Protein AF-0000000084497780 (afdb_homodimer)

Solvent-accessible surface area (backbone atoms only — not comparable to full-atom values): 37686 Å² total; per-residue (Å²): 129,87,62,39,48,78,69,26,40,43,52,19,58,74,70,51,101,45,47,45,56,34,31,49,42,31,31,35,25,30,80,85,65,51,59,25,47,37,22,24,19,44,83,40,24,27,44,64,31,26,61,44,62,62,37,46,48,34,33,47,51,28,41,64,36,34,29,65,44,30,64,34,43,41,41,66,40,37,30,53,21,47,47,54,47,53,72,68,44,61,89,70,36,51,20,29,45,50,26,41,35,44,29,51,12,39,35,50,48,52,50,27,46,52,63,57,32,96,32,70,26,37,32,24,27,54,52,34,72,40,44,54,43,40,52,13,29,42,49,23,45,54,56,87,53,35,67,86,45,56,89,55,32,48,77,57,56,45,73,38,59,61,76,37,68,77,50,52,53,56,62,74,73,40,88,42,46,25,30,39,47,39,53,56,42,27,59,71,53,48,40,47,71,57,51,54,66,46,53,43,48,50,52,51,52,26,61,75,65,68,24,48,37,32,32,46,28,35,70,31,19,83,21,35,37,30,33,62,43,42,47,56,81,43,77,54,77,66,49,27,38,26,35,12,47,32,50,6,59,56,35,65,20,16,29,26,34,13,24,53,87,35,38,60,57,40,41,64,60,47,56,69,50,67,61,14,52,19,25,33,28,18,28,10,21,35,43,40,59,70,64,66,38,71,68,56,19,47,46,25,29,50,49,23,53,52,37,52,52,51,35,44,73,63,39,72,88,37,84,54,50,72,43,79,46,62,44,16,39,35,33,23,40,35,38,76,46,68,31,60,70,43,52,53,46,31,48,74,74,24,33,39,62,42,65,22,90,63,23,25,40,28,34,27,36,15,66,63,47,46,72,64,56,41,51,52,47,31,50,50,50,36,50,39,50,50,54,50,47,57,57,69,76,93,128,88,60,40,46,78,70,26,41,43,55,20,57,74,70,51,100,45,47,45,57,33,31,48,42,31,31,35,26,28,79,85,64,50,60,24,47,36,22,24,19,47,82,39,24,24,45,62,32,26,61,44,62,62,38,45,49,32,34,48,54,27,41,65,35,35,29,66,44,29,64,36,44,42,42,63,40,36,31,52,23,48,46,54,47,53,72,69,43,60,88,69,36,53,19,29,45,51,26,42,36,46,30,51,12,39,34,51,49,52,51,28,47,53,62,58,32,96,33,71,27,38,33,25,27,54,52,34,74,40,42,53,43,41,50,13,29,43,48,24,45,55,55,88,54,36,65,87,46,56,91,58,34,48,74,58,57,45,72,39,59,62,74,37,66,74,50,54,54,55,62,75,72,39,88,42,44,24,30,40,49,39,52,56,43,28,58,72,53,48,40,48,71,56,53,55,67,46,53,42,49,50,51,50,53,27,61,75,65,68,24,47,38,33,32,47,28,35,69,32,21,82,21,36,37,30,34,61,42,39,47,55,81,43,76,56,79,66,49,27,39,26,34,12,47,34,49,7,59,56,36,66,19,14,30,26,36,14,24,53,87,37,39,61,56,39,42,65,60,47,56,68,49,70,61,14,51,18,25,34,29,19,28,10,21,36,42,40,60,70,63,65,38,68,68,55,20,47,46,26,30,51,50,23,52,51,37,52,52,52,35,46,73,65,40,71,86,38,83,54,50,71,44,80,46,63,43,16,38,35,32,25,40,33,38,76,46,68,29,61,70,44,53,54,47,32,47,76,71,24,33,38,63,42,65,21,89,63,22,24,41,29,32,28,36,14,66,62,48,47,72,65,56,40,52,52,46,29,51,53,51,35,49,39,50,52,55,48,48,56,59,67,76,93

Radius of gyration: 25.9 Å; Cα contacts (8 Å, |Δi|>4): 1900; chains: 2; bounding box: 54×80×65 Å

Structure (mmCIF, N/CA/C/O backbone):
data_AF-0000000084497780-model_v1
#
loop_
_entity.id
_entity.type
_entity.pdbx_description
1 polymer 'Acetylornithine aminotransferase'
#
loop_
_atom_site.group_PDB
_atom_site.id
_atom_site.type_symbol
_atom_site.label_atom_id
_atom_site.label_alt_id
_atom_site.label_comp_id
_atom_site.label_asym_id
_atom_site.label_entity_id
_atom_site.label_seq_id
_atom_site.pdbx_PDB_ins_code
_atom_site.Cartn_x
_atom_site.Cartn_y
_atom_site.Cartn_z
_atom_site.occupancy
_atom_site.B_iso_or_equiv
_atom_site.auth_seq_id
_atom_site.auth_comp_id
_atom_site.auth_asym_id
_atom_site.auth_atom_id
_atom_site.pdbx_PDB_model_num
ATOM 1 N N . MET A 1 1 ? 28.312 -0.216 -13.289 1 60.41 1 MET A N 1
ATOM 2 C CA . MET A 1 1 ? 27.516 0.804 -12.617 1 60.41 1 MET A CA 1
ATOM 3 C C . MET A 1 1 ? 27.438 0.542 -11.117 1 60.41 1 MET A C 1
ATOM 5 O O . MET A 1 1 ? 27.422 -0.612 -10.688 1 60.41 1 MET A O 1
ATOM 9 N N . GLU A 1 2 ? 27.609 1.514 -10.312 1 79.06 2 GLU A N 1
ATOM 10 C CA . GLU A 1 2 ? 27.516 1.36 -8.867 1 79.06 2 GLU A CA 1
ATOM 11 C C . GLU A 1 2 ? 26.156 0.812 -8.453 1 79.06 2 GLU A C 1
ATOM 13 O O . GLU A 1 2 ? 25.125 1.21 -9 1 79.06 2 GLU A O 1
ATOM 18 N N . ASN A 1 3 ? 26.109 -0.207 -7.734 1 92 3 ASN A N 1
ATOM 19 C CA . ASN A 1 3 ? 24.891 -0.861 -7.281 1 92 3 ASN A CA 1
ATOM 20 C C . ASN A 1 3 ? 24.438 -0.324 -5.926 1 92 3 ASN A C 1
ATOM 22 O O . ASN A 1 3 ? 24.703 -0.937 -4.891 1 92 3 ASN A O 1
ATOM 26 N N . TYR A 1 4 ? 23.703 0.775 -5.996 1 96.31 4 TYR A N 1
ATOM 27 C CA . TYR A 1 4 ? 23.203 1.407 -4.777 1 96.31 4 TYR A CA 1
ATOM 28 C C . TYR A 1 4 ? 22.125 0.555 -4.121 1 96.31 4 TYR A C 1
ATOM 30 O O . TYR A 1 4 ? 21.891 0.669 -2.916 1 96.31 4 TYR A O 1
ATOM 38 N N . GLU A 1 5 ? 21.531 -0.303 -4.906 1 96.31 5 GLU A N 1
ATOM 39 C CA . GLU A 1 5 ? 20.5 -1.157 -4.324 1 96.31 5 GLU A CA 1
ATOM 40 C C . GLU A 1 5 ? 21.078 -2.096 -3.275 1 96.31 5 GLU A C 1
ATOM 42 O O . GLU A 1 5 ? 20.547 -2.215 -2.172 1 96.31 5 GLU A O 1
ATOM 47 N N . ASP A 1 6 ? 22.203 -2.748 -3.604 1 96 6 ASP A N 1
ATOM 48 C CA . ASP A 1 6 ? 22.828 -3.678 -2.672 1 96 6 ASP A CA 1
ATOM 49 C C . ASP A 1 6 ? 23.359 -2.949 -1.437 1 96 6 ASP A C 1
ATOM 51 O O . ASP A 1 6 ? 23.375 -3.514 -0.34 1 96 6 ASP A O 1
ATOM 55 N N . GLU A 1 7 ? 23.719 -1.701 -1.666 1 95.75 7 GLU A N 1
ATOM 56 C CA . GLU A 1 7 ? 24.328 -0.926 -0.583 1 95.75 7 GLU A CA 1
ATOM 57 C C . GLU A 1 7 ? 23.266 -0.42 0.386 1 95.75 7 GLU A C 1
ATOM 59 O O . GLU A 1 7 ? 23.453 -0.449 1.603 1 95.75 7 GLU A O 1
ATOM 64 N N . TYR A 1 8 ? 22.078 -0.018 -0.147 1 97.5 8 TYR A N 1
ATOM 65 C CA . TYR A 1 8 ? 21.219 0.8 0.694 1 97.5 8 TYR A CA 1
ATOM 66 C C . TYR A 1 8 ? 19.891 0.095 0.959 1 97.5 8 TYR A C 1
ATOM 68 O O . TYR A 1 8 ? 19.188 0.427 1.915 1 97.5 8 TYR A O 1
ATOM 76 N N . ILE A 1 9 ? 19.484 -0.818 0.121 1 97.44 9 ILE A N 1
ATOM 77 C CA . ILE A 1 9 ? 18.203 -1.49 0.349 1 97.44 9 ILE A CA 1
ATOM 78 C C . ILE A 1 9 ? 18.391 -2.621 1.357 1 97.44 9 ILE A C 1
ATOM 80 O O . ILE A 1 9 ? 19.344 -3.4 1.259 1 97.44 9 ILE A O 1
ATOM 84 N N . ALA A 1 10 ? 17.516 -2.676 2.348 1 96.56 10 ALA A N 1
ATOM 85 C CA . ALA A 1 10 ? 17.531 -3.764 3.322 1 96.56 10 ALA A CA 1
ATOM 86 C C . ALA A 1 10 ? 17.438 -5.121 2.631 1 96.56 10 ALA A C 1
ATOM 88 O O . ALA A 1 10 ? 16.812 -5.25 1.581 1 96.56 10 ALA A O 1
ATOM 89 N N . ASN A 1 11 ? 18.031 -6.148 3.197 1 94.81 11 ASN A N 1
ATOM 90 C CA . ASN A 1 11 ? 18.172 -7.461 2.576 1 94.81 11 ASN A CA 1
ATOM 91 C C . ASN A 1 11 ? 16.938 -8.32 2.793 1 94.81 11 ASN A C 1
ATOM 93 O O . ASN A 1 11 ? 17.031 -9.438 3.316 1 94.81 11 ASN A O 1
ATOM 97 N N . THR A 1 12 ? 15.852 -7.848 2.223 1 94.81 12 THR A N 1
ATOM 98 C CA . THR A 1 12 ? 14.586 -8.523 2.482 1 94.81 12 THR A CA 1
ATOM 99 C C . THR A 1 12 ? 14.164 -9.352 1.278 1 94.81 12 THR A C 1
ATOM 101 O O . THR A 1 12 ? 13.219 -10.148 1.367 1 94.81 12 THR A O 1
ATOM 104 N N . TYR A 1 13 ? 14.875 -9.273 0.144 1 93.94 13 TYR A N 1
ATOM 105 C CA . TYR A 1 13 ? 14.547 -10 -1.079 1 93.94 13 TYR A CA 1
ATOM 106 C C . TYR A 1 13 ? 15.695 -10.914 -1.492 1 93.94 13 TYR A C 1
ATOM 108 O O . TYR A 1 13 ? 16.859 -10.547 -1.364 1 93.94 13 TYR A O 1
ATOM 116 N N . GLN A 1 14 ? 15.312 -12.078 -1.993 1 91.31 14 GLN A N 1
ATOM 117 C CA . GLN A 1 14 ? 16.297 -12.852 -2.729 1 91.31 14 GLN A CA 1
ATOM 118 C C . GLN A 1 14 ? 16.562 -12.242 -4.102 1 91.31 14 GLN A C 1
ATOM 120 O O . GLN A 1 14 ? 15.703 -12.266 -4.977 1 91.31 14 GLN A O 1
ATOM 125 N N . ARG A 1 15 ? 17.75 -11.82 -4.305 1 94.12 15 ARG A N 1
ATOM 126 C CA . ARG A 1 15 ? 18.094 -11.125 -5.539 1 94.12 15 ARG A CA 1
ATOM 127 C C . ARG A 1 15 ? 18.5 -12.109 -6.633 1 94.12 15 ARG A C 1
ATOM 129 O O . ARG A 1 15 ? 19.219 -13.07 -6.375 1 94.12 15 ARG A O 1
ATOM 136 N N . LEU A 1 16 ? 17.875 -11.883 -7.75 1 94.94 16 LEU A N 1
ATOM 137 C CA . LEU A 1 16 ? 18.312 -12.586 -8.953 1 94.94 16 LEU A CA 1
ATOM 138 C C . LEU A 1 16 ? 19.438 -11.82 -9.656 1 94.94 16 LEU A C 1
ATOM 140 O O . LEU A 1 16 ? 19.484 -10.594 -9.602 1 94.94 16 LEU A O 1
ATOM 144 N N . PRO A 1 17 ? 20.359 -12.508 -10.234 1 94.81 17 PRO A N 1
ATOM 145 C CA . PRO A 1 17 ? 21.469 -11.828 -10.914 1 94.81 17 PRO A CA 1
ATOM 146 C C . PRO A 1 17 ? 21.078 -11.297 -12.289 1 94.81 17 PRO A C 1
ATOM 148 O O . PRO A 1 17 ? 21.75 -11.594 -13.281 1 94.81 17 PRO A O 1
ATOM 151 N N . VAL A 1 18 ? 20.016 -10.547 -12.375 1 96.69 18 VAL A N 1
ATOM 152 C CA . VAL A 1 18 ? 19.5 -9.969 -13.625 1 96.69 18 VAL A CA 1
ATOM 153 C C . VAL A 1 18 ? 19.281 -8.469 -13.445 1 96.69 18 VAL A C 1
ATOM 155 O O . VAL A 1 18 ? 18.578 -8.047 -12.523 1 96.69 18 VAL A O 1
ATOM 158 N N . HIS A 1 19 ? 19.875 -7.664 -14.211 1 97.38 19 HIS A N 1
ATOM 159 C CA . HIS A 1 19 ? 19.672 -6.223 -14.289 1 97.38 19 HIS A CA 1
ATOM 160 C C . HIS A 1 19 ? 18.812 -5.852 -15.492 1 97.38 19 HIS A C 1
ATOM 162 O O . HIS A 1 19 ? 19.328 -5.633 -16.594 1 97.38 19 HIS A O 1
ATOM 168 N N . ILE A 1 20 ? 17.547 -5.652 -15.289 1 98.25 20 ILE A N 1
ATOM 169 C CA . ILE A 1 20 ? 16.594 -5.465 -16.391 1 98.25 20 ILE A CA 1
ATOM 170 C C . ILE A 1 20 ? 16.609 -4.004 -16.828 1 98.25 20 ILE A C 1
ATOM 172 O O . ILE A 1 20 ? 16.453 -3.096 -16.016 1 98.25 20 ILE A O 1
ATOM 176 N N . LYS A 1 21 ? 16.75 -3.816 -18.078 1 97.69 21 LYS A N 1
ATOM 177 C CA . LYS A 1 21 ? 16.828 -2.48 -18.656 1 97.69 21 LYS A CA 1
ATOM 178 C C . LYS A 1 21 ? 15.492 -2.074 -19.266 1 97.69 21 LYS A C 1
ATOM 180 O O . LYS A 1 21 ? 15.062 -0.924 -19.125 1 97.69 21 LYS A O 1
ATOM 185 N N . ASN A 1 22 ? 14.891 -2.979 -19.969 1 97.94 22 ASN A N 1
ATOM 186 C CA . ASN A 1 22 ? 13.617 -2.684 -20.609 1 97.94 22 ASN A CA 1
ATOM 187 C C . ASN A 1 22 ? 12.805 -3.953 -20.859 1 97.94 22 ASN A C 1
ATOM 189 O O . ASN A 1 22 ? 13.312 -5.062 -20.688 1 97.94 22 ASN A O 1
ATOM 193 N N . GLY A 1 23 ? 11.516 -3.781 -21.141 1 97.94 23 GLY A N 1
ATOM 194 C CA . GLY A 1 23 ? 10.617 -4.887 -21.453 1 97.94 23 GLY A CA 1
ATOM 195 C C . GLY A 1 23 ? 9.688 -4.594 -22.609 1 97.94 23 GLY A C 1
ATOM 196 O O . GLY A 1 23 ? 9.328 -3.439 -22.844 1 97.94 23 GLY A O 1
ATOM 197 N N . GLU A 1 24 ? 9.336 -5.598 -23.344 1 97.88 24 GLU A N 1
ATOM 198 C CA . GLU A 1 24 ? 8.391 -5.539 -24.453 1 97.88 24 GLU A CA 1
ATOM 199 C C . GLU A 1 24 ? 7.531 -6.801 -24.516 1 97.88 24 GLU A C 1
ATOM 201 O O . GLU A 1 24 ? 8.055 -7.906 -24.672 1 97.88 24 GLU A O 1
ATOM 206 N N . GLU A 1 25 ? 6.191 -6.574 -24.438 1 97.56 25 GLU A N 1
ATOM 207 C CA . GLU A 1 25 ? 5.285 -7.719 -24.391 1 97.56 25 GLU A CA 1
ATOM 208 C C . GLU A 1 25 ? 5.688 -8.703 -23.297 1 97.56 25 GLU A C 1
ATOM 210 O O . GLU A 1 25 ? 5.852 -8.312 -22.141 1 97.56 25 GLU A O 1
ATOM 215 N N . ALA A 1 26 ? 5.984 -9.945 -23.625 1 98.56 26 ALA A N 1
ATOM 216 C CA . ALA A 1 26 ? 6.355 -10.945 -22.625 1 98.56 26 ALA A CA 1
ATOM 217 C C . ALA A 1 26 ? 7.859 -11.203 -22.641 1 98.56 26 ALA A C 1
ATOM 219 O O . ALA A 1 26 ? 8.305 -12.312 -22.328 1 98.56 26 ALA A O 1
ATOM 220 N N . ARG A 1 27 ? 8.664 -10.133 -22.969 1 98.25 27 ARG A N 1
ATOM 221 C CA . ARG A 1 27 ? 10.117 -10.242 -23.031 1 98.25 27 ARG A CA 1
ATOM 222 C C . ARG A 1 27 ? 10.781 -9.141 -22.203 1 98.25 27 ARG A C 1
ATOM 224 O O . ARG A 1 27 ? 10.281 -8.016 -22.156 1 98.25 27 ARG A O 1
ATOM 231 N N . LEU A 1 28 ? 11.844 -9.477 -21.594 1 98.69 28 LEU A N 1
ATOM 232 C CA . LEU A 1 28 ? 12.688 -8.539 -20.859 1 98.69 28 LEU A CA 1
ATOM 233 C C . LEU A 1 28 ? 14.102 -8.531 -21.422 1 98.69 28 LEU A C 1
ATOM 235 O O . LEU A 1 28 ? 14.562 -9.531 -21.984 1 98.69 28 LEU A O 1
ATOM 239 N N . TYR A 1 29 ? 14.75 -7.445 -21.281 1 98.62 29 TYR A N 1
ATOM 240 C CA . TYR A 1 29 ? 16.125 -7.262 -21.766 1 98.62 29 TYR A CA 1
ATOM 241 C C . TYR A 1 29 ? 17 -6.684 -20.656 1 98.62 29 TYR A C 1
ATOM 243 O O . TYR A 1 29 ? 16.609 -5.762 -19.953 1 98.62 29 TYR A O 1
ATOM 251 N N . ASP A 1 30 ? 18.188 -7.25 -20.516 1 97.62 30 ASP A N 1
ATOM 252 C CA . ASP A 1 30 ? 19.078 -6.742 -19.469 1 97.62 30 ASP A CA 1
ATOM 253 C C . ASP A 1 30 ? 20.031 -5.68 -20.031 1 97.62 30 ASP A C 1
ATOM 255 O O . ASP A 1 30 ? 19.906 -5.27 -21.188 1 97.62 30 ASP A O 1
ATOM 259 N N . GLU A 1 31 ? 20.906 -5.199 -19.234 1 94.69 31 GLU A N 1
ATOM 260 C CA . GLU A 1 31 ? 21.781 -4.082 -19.578 1 94.69 31 GLU A CA 1
ATOM 261 C C . GLU A 1 31 ? 22.766 -4.457 -20.688 1 94.69 31 GLU A C 1
ATOM 263 O O . GLU A 1 31 ? 23.281 -3.584 -21.375 1 94.69 31 GLU A O 1
ATOM 268 N N . ASN A 1 32 ? 23 -5.75 -20.922 1 96 32 ASN A N 1
ATOM 269 C CA . ASN A 1 32 ? 23.906 -6.227 -21.953 1 96 32 ASN A CA 1
ATOM 270 C C . ASN A 1 32 ? 23.172 -6.621 -23.219 1 96 32 ASN A C 1
ATOM 272 O O . ASN A 1 32 ? 23.766 -7.113 -24.172 1 96 32 ASN A O 1
ATOM 276 N N . GLY A 1 33 ? 21.859 -6.52 -23.203 1 96.94 33 GLY A N 1
ATOM 277 C CA . GLY A 1 33 ? 21.047 -6.812 -24.391 1 96.94 33 GLY A CA 1
ATOM 278 C C . GLY A 1 33 ? 20.547 -8.242 -24.422 1 96.94 33 GLY A C 1
ATOM 279 O O . GLY A 1 33 ? 19.891 -8.648 -25.391 1 96.94 33 GLY A O 1
ATOM 280 N N . LYS A 1 34 ? 20.859 -8.984 -23.422 1 98 34 LYS A N 1
ATOM 281 C CA . LYS A 1 34 ? 20.328 -10.344 -23.359 1 98 34 LYS A CA 1
ATOM 282 C C . LYS A 1 34 ? 18.812 -10.336 -23.203 1 98 34 LYS A C 1
ATOM 284 O O . LYS A 1 34 ? 18.266 -9.547 -22.422 1 98 34 LYS A O 1
ATOM 289 N N . GLU A 1 35 ? 18.234 -11.211 -23.953 1 98.44 35 GLU A N 1
ATOM 290 C CA . GLU A 1 35 ? 16.781 -11.328 -23.938 1 98.44 35 GLU A CA 1
ATOM 291 C C . GLU A 1 35 ? 16.328 -12.461 -23.016 1 98.44 35 GLU A C 1
ATOM 293 O O . GLU A 1 35 ? 16.953 -13.523 -22.969 1 98.44 35 GLU A O 1
ATOM 298 N N . TYR A 1 36 ? 15.234 -12.188 -22.312 1 98.81 36 TYR A N 1
ATOM 299 C CA . TYR A 1 36 ? 14.594 -13.203 -21.484 1 98.81 36 TYR A CA 1
ATOM 300 C C . TYR A 1 36 ? 13.125 -13.359 -21.844 1 98.81 36 TYR A C 1
ATOM 302 O O . TYR A 1 36 ? 12.398 -12.367 -21.953 1 98.81 36 TYR A O 1
ATOM 310 N N . ILE A 1 37 ? 12.703 -14.617 -22.062 1 98.88 37 ILE A N 1
ATOM 311 C CA . ILE A 1 37 ? 11.266 -14.883 -22.031 1 98.88 37 ILE A CA 1
ATOM 312 C C . ILE A 1 37 ? 10.758 -14.758 -20.594 1 98.88 37 ILE A C 1
ATOM 314 O O . ILE A 1 37 ? 11.234 -15.453 -19.703 1 98.88 37 ILE A O 1
ATOM 318 N N . ASP A 1 38 ? 9.852 -13.867 -20.422 1 98.81 38 ASP A N 1
ATOM 319 C CA . ASP A 1 38 ? 9.383 -13.562 -19.062 1 98.81 38 ASP A CA 1
ATOM 320 C C . ASP A 1 38 ? 8.297 -14.547 -18.641 1 98.81 38 ASP A C 1
ATOM 322 O O . ASP A 1 38 ? 7.188 -14.531 -19.172 1 98.81 38 ASP A O 1
ATOM 326 N N . MET A 1 39 ? 8.57 -15.328 -17.656 1 98.62 39 MET A N 1
ATOM 327 C CA . MET A 1 39 ? 7.594 -16.234 -17.062 1 98.62 39 MET A CA 1
ATOM 328 C C . MET A 1 39 ? 7.383 -15.898 -15.586 1 98.62 39 MET A C 1
ATOM 330 O O . MET A 1 39 ? 6.836 -16.703 -14.836 1 98.62 39 MET A O 1
ATOM 334 N N . MET A 1 40 ? 7.879 -14.766 -15.195 1 97.69 40 MET A N 1
ATOM 335 C CA . MET A 1 40 ? 7.727 -14.242 -13.844 1 97.69 40 MET A CA 1
ATOM 336 C C . MET A 1 40 ? 6.582 -13.234 -13.773 1 97.69 40 MET A C 1
ATOM 338 O O . MET A 1 40 ? 5.84 -13.195 -12.789 1 97.69 40 MET A O 1
ATOM 342 N N . GLY A 1 41 ? 6.512 -12.375 -14.805 1 97.94 41 GLY A N 1
ATOM 343 C CA . GLY A 1 41 ? 5.461 -11.375 -14.898 1 97.94 41 GLY A CA 1
ATOM 344 C C . GLY A 1 41 ? 5.469 -10.391 -13.75 1 97.94 41 GLY A C 1
ATOM 345 O O . GLY A 1 41 ? 4.414 -9.953 -13.289 1 97.94 41 GLY A O 1
ATOM 346 N N . GLY A 1 42 ? 6.652 -10.109 -13.164 1 97.56 42 GLY A N 1
ATOM 347 C CA . GLY A 1 42 ? 6.676 -9.258 -11.984 1 97.56 42 GLY A CA 1
ATOM 348 C C . GLY A 1 42 ? 5.895 -9.828 -10.82 1 97.56 42 GLY A C 1
ATOM 349 O O . GLY A 1 42 ? 5.188 -9.094 -10.125 1 97.56 42 GLY A O 1
ATOM 350 N N . TYR A 1 43 ? 5.938 -11.164 -10.648 1 97.75 43 TYR A N 1
ATOM 351 C CA . TYR A 1 43 ? 5.176 -11.898 -9.641 1 97.75 43 TYR A CA 1
ATOM 352 C C . TYR A 1 43 ? 3.676 -11.766 -9.891 1 97.75 43 TYR A C 1
ATOM 354 O O . TYR A 1 43 ? 2.895 -11.609 -8.953 1 97.75 43 TYR A O 1
ATOM 362 N N . GLY A 1 44 ? 3.299 -11.703 -11.078 1 98.12 44 GLY A N 1
ATOM 363 C CA . GLY A 1 44 ? 1.894 -11.75 -11.453 1 98.12 44 GLY A CA 1
ATOM 364 C C . GLY A 1 44 ? 1.305 -10.383 -11.742 1 98.12 44 GLY A C 1
ATOM 365 O O . GLY A 1 44 ? 0.105 -10.258 -11.992 1 98.12 44 GLY A O 1
ATOM 366 N N . VAL A 1 45 ? 2.092 -9.32 -11.766 1 98.69 45 VAL A N 1
ATOM 367 C CA . VAL A 1 45 ? 1.611 -7.957 -11.969 1 98.69 45 VAL A CA 1
ATOM 368 C C . VAL A 1 45 ? 1.47 -7.672 -13.461 1 98.69 45 VAL A C 1
ATOM 370 O O . VAL A 1 45 ? 0.505 -7.031 -13.891 1 98.69 45 VAL A O 1
ATOM 373 N N . ALA A 1 46 ? 2.373 -8.18 -14.281 1 98.62 46 ALA A N 1
ATOM 374 C CA . ALA A 1 46 ? 2.484 -7.82 -15.695 1 98.62 46 ALA A CA 1
ATOM 375 C C . ALA A 1 46 ? 1.567 -8.688 -16.547 1 98.62 46 ALA A C 1
ATOM 377 O O . ALA A 1 46 ? 2.01 -9.273 -17.547 1 98.62 46 ALA A O 1
ATOM 378 N N . ILE A 1 47 ? 0.302 -8.68 -16.266 1 98.5 47 ILE A N 1
ATOM 379 C CA . ILE A 1 47 ? -0.599 -9.594 -16.969 1 98.5 47 ILE A CA 1
ATOM 380 C C . ILE A 1 47 ? -0.7 -9.195 -18.438 1 98.5 47 ILE A C 1
ATOM 382 O O . ILE A 1 47 ? -0.938 -10.039 -19.297 1 98.5 47 ILE A O 1
ATOM 386 N N . PHE A 1 48 ? -0.394 -7.895 -18.828 1 98.62 48 PHE A N 1
ATOM 387 C CA . PHE A 1 48 ? -0.417 -7.453 -20.203 1 98.62 48 PHE A CA 1
ATOM 388 C C . PHE A 1 48 ? 0.992 -7.148 -20.703 1 98.62 48 PHE A C 1
ATOM 390 O O . PHE A 1 48 ? 1.168 -6.441 -21.703 1 98.62 48 PHE A O 1
ATOM 397 N N . GLY A 1 49 ? 1.983 -7.59 -19.969 1 98.31 49 GLY A N 1
ATOM 398 C CA . GLY A 1 49 ? 3.369 -7.398 -20.359 1 98.31 49 GLY A CA 1
ATOM 399 C C . GLY A 1 49 ? 3.855 -5.973 -20.172 1 98.31 49 GLY A C 1
ATOM 400 O O . GLY A 1 49 ? 3.463 -5.305 -19.219 1 98.31 49 GLY A O 1
ATOM 401 N N . TYR A 1 50 ? 4.797 -5.465 -21.031 1 98.06 50 TYR A N 1
ATOM 402 C CA . TYR A 1 50 ? 5.582 -4.289 -20.688 1 98.06 50 TYR A CA 1
ATOM 403 C C . TYR A 1 50 ? 5.406 -3.184 -21.719 1 98.06 50 TYR A C 1
ATOM 405 O O . TYR A 1 50 ? 5.871 -2.059 -21.516 1 98.06 50 TYR A O 1
ATOM 413 N N . SER A 1 51 ? 4.738 -3.367 -22.797 1 95.94 51 SER A N 1
ATOM 414 C CA . SER A 1 51 ? 4.543 -2.342 -23.828 1 95.94 51 SER A CA 1
ATOM 415 C C . SER A 1 51 ? 3.07 -2.217 -24.203 1 95.94 51 SER A C 1
ATOM 417 O O . SER A 1 51 ? 2.73 -2.191 -25.391 1 95.94 51 SER A O 1
ATOM 419 N N . ASN A 1 52 ? 2.26 -2.146 -23.188 1 97.94 52 ASN A N 1
ATOM 420 C CA . ASN A 1 52 ? 0.83 -2.018 -23.438 1 97.94 52 ASN A CA 1
ATOM 421 C C . ASN A 1 52 ? 0.427 -0.561 -23.656 1 97.94 52 ASN A C 1
ATOM 423 O O . ASN A 1 52 ? 0.33 0.207 -22.688 1 97.94 52 ASN A O 1
ATOM 427 N N . ASP A 1 53 ? 0.026 -0.181 -24.812 1 98.19 53 ASP A N 1
ATOM 428 C CA . ASP A 1 53 ? -0.226 1.205 -25.203 1 98.19 53 ASP A CA 1
ATOM 429 C C . ASP A 1 53 ? -1.466 1.753 -24.5 1 98.19 53 ASP A C 1
ATOM 431 O O . ASP A 1 53 ? -1.521 2.938 -24.156 1 98.19 53 ASP A O 1
ATOM 435 N N . LYS A 1 54 ? -2.434 0.918 -24.344 1 98.62 54 LYS A N 1
ATOM 436 C CA . LYS A 1 54 ? -3.678 1.372 -23.734 1 98.62 54 LYS A CA 1
ATOM 437 C C . LYS A 1 54 ? -3.453 1.78 -22.281 1 98.62 54 LYS A C 1
ATOM 439 O O . LYS A 1 54 ? -3.957 2.812 -21.828 1 98.62 54 LYS A O 1
ATOM 444 N N . ILE A 1 55 ? -2.689 1.01 -21.531 1 98.81 55 ILE A N 1
ATOM 445 C CA . ILE A 1 55 ? -2.396 1.319 -20.141 1 98.81 55 ILE A CA 1
ATOM 446 C C . ILE A 1 55 ? -1.502 2.555 -20.062 1 98.81 55 ILE A C 1
ATOM 448 O O . ILE A 1 55 ? -1.746 3.455 -19.25 1 98.81 55 ILE A O 1
ATOM 452 N N . LYS A 1 56 ? -0.472 2.568 -20.891 1 98.56 56 LYS A N 1
ATOM 453 C CA . LYS A 1 56 ? 0.428 3.717 -20.938 1 98.56 56 LYS A CA 1
ATOM 454 C C . LYS A 1 56 ? -0.342 5.008 -21.188 1 98.56 56 LYS A C 1
ATOM 456 O O . LYS A 1 56 ? -0.144 6.008 -20.5 1 98.56 56 LYS A O 1
ATOM 461 N N . LYS A 1 57 ? -1.183 4.98 -22.188 1 98.81 57 LYS A N 1
ATOM 462 C CA . LYS A 1 57 ? -1.967 6.16 -22.531 1 98.81 57 LYS A CA 1
ATOM 463 C C . LYS A 1 57 ? -2.857 6.594 -21.375 1 98.81 57 LYS A C 1
ATOM 465 O O . LYS A 1 57 ? -2.971 7.789 -21.094 1 98.81 57 LYS A O 1
ATOM 470 N N . ALA A 1 58 ? -3.531 5.672 -20.719 1 98.88 58 ALA A N 1
ATOM 471 C CA . ALA A 1 58 ? -4.414 5.977 -19.594 1 98.88 58 ALA A CA 1
ATOM 472 C C . ALA A 1 58 ? -3.652 6.676 -18.484 1 98.88 58 ALA A C 1
ATOM 474 O O . ALA A 1 58 ? -4.125 7.672 -17.922 1 98.88 58 ALA A O 1
ATOM 475 N N . VAL A 1 59 ? -2.463 6.156 -18.156 1 98.75 59 VAL A N 1
ATOM 476 C CA . VAL A 1 59 ? -1.65 6.707 -17.078 1 98.75 59 VAL A CA 1
ATOM 477 C C . VAL A 1 59 ? -1.161 8.102 -17.469 1 98.75 59 VAL A C 1
ATOM 479 O O . VAL A 1 59 ? -1.293 9.047 -16.688 1 98.75 59 VAL A O 1
ATOM 482 N N . CYS A 1 60 ? -0.594 8.219 -18.641 1 98.5 60 CYS A N 1
ATOM 483 C CA . CYS A 1 60 ? -0.014 9.484 -19.078 1 98.5 60 CYS A CA 1
ATOM 484 C C . CYS A 1 60 ? -1.087 10.555 -19.219 1 98.5 60 CYS A C 1
ATOM 486 O O . CYS A 1 60 ? -0.884 11.695 -18.797 1 98.5 60 CYS A O 1
ATOM 488 N N . ASP A 1 61 ? -2.273 10.188 -19.797 1 98.62 61 ASP A N 1
ATOM 489 C CA . ASP A 1 61 ? -3.381 11.133 -19.891 1 98.62 61 ASP A CA 1
ATOM 490 C C . ASP A 1 61 ? -3.836 11.594 -18.516 1 98.62 61 ASP A C 1
ATOM 492 O O . ASP A 1 61 ? -4.117 12.773 -18.312 1 98.62 61 ASP A O 1
ATOM 496 N N . GLN A 1 62 ? -3.906 10.688 -17.609 1 98.62 62 GLN A N 1
ATOM 497 C CA . GLN A 1 62 ? -4.383 11.023 -16.266 1 98.62 62 GLN A CA 1
ATOM 498 C C . GLN A 1 62 ? -3.4 11.945 -15.547 1 98.62 62 GLN A C 1
ATOM 500 O O . GLN A 1 62 ? -3.809 12.805 -14.758 1 98.62 62 GLN A O 1
ATOM 505 N N . MET A 1 63 ? -2.074 11.781 -15.781 1 98.12 63 MET A N 1
ATOM 506 C CA . MET A 1 63 ? -1.068 12.672 -15.227 1 98.12 63 MET A CA 1
ATOM 507 C C . MET A 1 63 ? -1.328 14.117 -15.641 1 98.12 63 MET A C 1
ATOM 509 O O . MET A 1 63 ? -1.047 15.047 -14.891 1 98.12 63 MET A O 1
ATOM 513 N N . ASP A 1 64 ? -1.894 14.242 -16.844 1 97.19 64 ASP A N 1
ATOM 514 C CA . ASP A 1 64 ? -2.158 15.57 -17.391 1 97.19 64 ASP A CA 1
ATOM 515 C C . ASP A 1 64 ? -3.436 16.172 -16.797 1 97.19 64 ASP A C 1
ATOM 517 O O . ASP A 1 64 ? -3.547 17.391 -16.656 1 97.19 64 ASP A O 1
ATOM 521 N N . ILE A 1 65 ? -4.367 15.344 -16.469 1 97.69 65 ILE A N 1
ATOM 522 C CA . ILE A 1 65 ? -5.695 15.797 -16.062 1 97.69 65 ILE A CA 1
ATOM 523 C C . ILE A 1 65 ? -5.711 16.047 -14.547 1 97.69 65 ILE A C 1
ATOM 525 O O . ILE A 1 65 ? -5.922 17.172 -14.102 1 97.69 65 ILE A O 1
ATOM 529 N N . LEU A 1 66 ? -5.477 15.039 -13.758 1 98.31 66 LEU A N 1
ATOM 530 C CA . LEU A 1 66 ? -5.516 15.039 -12.305 1 98.31 66 LEU A CA 1
ATOM 531 C C . LEU A 1 66 ? -4.77 13.836 -11.742 1 98.31 66 LEU A C 1
ATOM 533 O O . LEU A 1 66 ? -5.359 12.766 -11.547 1 98.31 66 LEU A O 1
ATOM 537 N N . PRO A 1 67 ? -3.531 14.031 -11.383 1 98.12 67 PRO A N 1
ATOM 538 C CA . PRO A 1 67 ? -2.732 12.891 -10.938 1 98.12 67 PRO A CA 1
ATOM 539 C C . PRO A 1 67 ? -3.025 12.5 -9.492 1 98.12 67 PRO A C 1
ATOM 541 O O . PRO A 1 67 ? -2.727 11.375 -9.078 1 98.12 67 PRO A O 1
ATOM 544 N N . ILE A 1 68 ? -3.533 13.406 -8.711 1 98.62 68 ILE A N 1
ATOM 545 C CA . ILE A 1 68 ? -3.686 13.203 -7.277 1 98.62 68 ILE A CA 1
ATOM 546 C C . ILE A 1 68 ? -5.078 13.641 -6.84 1 98.62 68 ILE A C 1
ATOM 548 O O . ILE A 1 68 ? -5.516 14.75 -7.156 1 98.62 68 ILE A O 1
ATOM 552 N N . ALA A 1 69 ? -5.754 12.789 -6.191 1 98.12 69 ALA A N 1
ATOM 553 C CA . ALA A 1 69 ? -7.02 13.109 -5.535 1 98.12 69 ALA A CA 1
ATOM 554 C C . ALA A 1 69 ? -7.328 12.109 -4.422 1 98.12 69 ALA A C 1
ATOM 556 O O . ALA A 1 69 ? -7.184 10.898 -4.605 1 98.12 69 ALA A O 1
ATOM 557 N N . HIS A 1 70 ? -7.641 12.625 -3.324 1 97.69 70 HIS A N 1
ATOM 558 C CA . HIS A 1 70 ? -8.031 11.789 -2.199 1 97.69 70 HIS A CA 1
ATOM 559 C C . HIS A 1 70 ? -9.453 11.25 -2.379 1 97.69 70 HIS A C 1
ATOM 561 O O . HIS A 1 70 ? -10.25 11.844 -3.104 1 97.69 70 HIS A O 1
ATOM 567 N N . ALA A 1 71 ? -9.75 10.156 -1.708 1 96.62 71 ALA A N 1
ATOM 568 C CA . ALA A 1 71 ? -11.031 9.477 -1.862 1 96.62 71 ALA A CA 1
ATOM 569 C C . ALA A 1 71 ? -12.164 10.297 -1.262 1 96.62 71 ALA A C 1
ATOM 571 O O . ALA A 1 71 ? -13.344 10.016 -1.503 1 96.62 71 ALA A O 1
ATOM 572 N N . SER A 1 72 ? -11.836 11.336 -0.488 1 96.12 72 SER A N 1
ATOM 573 C CA . SER A 1 72 ? -12.867 12.227 0.03 1 96.12 72 SER A CA 1
ATOM 574 C C . SER A 1 72 ? -13.453 13.094 -1.077 1 96.12 72 SER A C 1
ATOM 576 O O . SER A 1 72 ? -14.508 13.711 -0.897 1 96.12 72 SER A O 1
ATOM 578 N N . GLU A 1 73 ? -12.789 13.211 -2.201 1 96.88 73 GLU A N 1
ATOM 579 C CA . GLU A 1 73 ? -13.25 13.93 -3.385 1 96.88 73 GLU A CA 1
ATOM 580 C C . GLU A 1 73 ? -13.719 12.969 -4.469 1 96.88 73 GLU A C 1
ATOM 582 O O . GLU A 1 73 ? -13.297 11.805 -4.508 1 96.88 73 GLU A O 1
ATOM 587 N N . TYR A 1 74 ? -14.609 13.445 -5.297 1 97.44 74 TYR A N 1
ATOM 588 C CA . TYR A 1 74 ? -15.047 12.648 -6.43 1 97.44 74 TYR A CA 1
ATOM 589 C C . TYR A 1 74 ? -14.195 12.93 -7.66 1 97.44 74 TYR A C 1
ATOM 591 O O . TYR A 1 74 ? -13.805 14.078 -7.902 1 97.44 74 TYR A O 1
ATOM 599 N N . THR A 1 75 ? -13.883 11.961 -8.391 1 97.94 75 THR A N 1
ATOM 600 C CA . THR A 1 75 ? -13.148 12.117 -9.641 1 97.94 75 THR A CA 1
ATOM 601 C C . THR A 1 75 ? -13.758 11.242 -10.734 1 97.94 75 THR A C 1
ATOM 603 O O . THR A 1 75 ? -14.32 10.18 -10.445 1 97.94 75 THR A O 1
ATOM 606 N N . GLU A 1 76 ? -13.625 11.656 -11.93 1 98.06 76 GLU A N 1
ATOM 607 C CA . GLU A 1 76 ? -14.125 10.883 -13.07 1 98.06 76 GLU A CA 1
ATOM 608 C C . GLU A 1 76 ? -13.359 9.57 -13.227 1 98.06 76 GLU A C 1
ATOM 610 O O . GLU A 1 76 ? -13.953 8.531 -13.523 1 98.06 76 GLU A O 1
ATOM 615 N N . ALA A 1 77 ? -12.07 9.609 -13.062 1 98.5 77 ALA A N 1
ATOM 616 C CA . ALA A 1 77 ? -11.242 8.414 -13.211 1 98.5 77 ALA A CA 1
ATOM 617 C C . ALA A 1 77 ? -11.703 7.309 -12.266 1 98.5 77 ALA A C 1
ATOM 619 O O . ALA A 1 77 ? -11.836 6.152 -12.664 1 98.5 77 ALA A O 1
ATOM 620 N N . ARG A 1 78 ? -11.93 7.648 -11.016 1 98.62 78 ARG A N 1
ATOM 621 C CA . ARG A 1 78 ? -12.359 6.664 -10.031 1 98.62 78 ARG A CA 1
ATOM 622 C C . ARG A 1 78 ? -13.773 6.172 -10.328 1 98.62 78 ARG A C 1
ATOM 624 O O . ARG A 1 78 ? -14.055 4.98 -10.195 1 98.62 78 ARG A O 1
ATOM 631 N N . ASN A 1 79 ? -14.625 7.074 -10.695 1 98.5 79 ASN A N 1
ATOM 632 C CA . ASN A 1 79 ? -15.992 6.707 -11.047 1 98.5 79 ASN A CA 1
ATOM 633 C C . ASN A 1 79 ? -16.031 5.699 -12.188 1 98.5 79 ASN A C 1
ATOM 635 O O . ASN A 1 79 ? -16.766 4.715 -12.133 1 98.5 79 ASN A O 1
ATOM 639 N N . ASN A 1 80 ? -15.258 5.969 -13.219 1 98.5 80 ASN A N 1
ATOM 640 C CA . ASN A 1 80 ? -15.188 5.07 -14.367 1 98.5 80 ASN A CA 1
ATOM 641 C C . ASN A 1 80 ? -14.648 3.701 -13.977 1 98.5 80 ASN A C 1
ATOM 643 O O . ASN A 1 80 ? -15.156 2.674 -14.43 1 98.5 80 ASN A O 1
ATOM 647 N N . PHE A 1 81 ? -13.672 3.693 -13.203 1 98.81 81 PHE A N 1
ATOM 648 C CA . PHE A 1 81 ? -13.07 2.438 -12.758 1 98.81 81 PHE A CA 1
ATOM 649 C C . PHE A 1 81 ? -14.078 1.611 -11.961 1 98.81 81 PHE A C 1
ATOM 651 O O . PHE A 1 81 ? -14.227 0.411 -12.203 1 98.81 81 PHE A O 1
ATOM 658 N N . VAL A 1 82 ? -14.719 2.25 -11.008 1 98.56 82 VAL A N 1
ATOM 659 C CA . VAL A 1 82 ? -15.68 1.575 -10.141 1 98.56 82 VAL A CA 1
ATOM 660 C C . VAL A 1 82 ? -16.812 0.982 -10.984 1 98.56 82 VAL A C 1
ATOM 662 O O . VAL A 1 82 ? -17.25 -0.144 -10.742 1 98.56 82 VAL A O 1
ATOM 665 N N . LYS A 1 83 ? -17.266 1.719 -11.961 1 98.31 83 LYS A N 1
ATOM 666 C CA . LYS A 1 83 ? -18.281 1.214 -12.875 1 98.31 83 LYS A CA 1
ATOM 667 C C . LYS A 1 83 ? -17.812 -0.049 -13.586 1 98.31 83 LYS A C 1
ATOM 669 O O . LYS A 1 83 ? -18.516 -1.061 -13.602 1 98.31 83 LYS A O 1
ATOM 674 N N . LYS A 1 84 ? -16.641 0.042 -14.164 1 98.38 84 LYS A N 1
ATOM 675 C CA . LYS A 1 84 ? -16.094 -1.099 -14.898 1 98.38 84 LYS A CA 1
ATOM 676 C C . LYS A 1 84 ? -15.891 -2.297 -13.977 1 98.38 84 LYS A C 1
ATOM 678 O O . LYS A 1 84 ? -16.156 -3.438 -14.367 1 98.38 84 LYS A O 1
ATOM 683 N N . LEU A 1 85 ? -15.414 -2.053 -12.789 1 98.62 85 LEU A N 1
ATOM 684 C CA . LEU A 1 85 ? -15.188 -3.115 -11.812 1 98.62 85 LEU A CA 1
ATOM 685 C C . LEU A 1 85 ? -16.5 -3.789 -11.43 1 98.62 85 LEU A C 1
ATOM 687 O O . LEU A 1 85 ? -16.562 -5.016 -11.336 1 98.62 85 LEU A O 1
ATOM 691 N N . ALA A 1 86 ? -17.516 -3.014 -11.211 1 98.06 86 ALA A N 1
ATOM 692 C CA . ALA A 1 86 ? -18.828 -3.539 -10.844 1 98.06 86 ALA A CA 1
ATOM 693 C C . ALA A 1 86 ? -19.344 -4.504 -11.898 1 98.06 86 ALA A C 1
ATOM 695 O O . ALA A 1 86 ? -20.016 -5.488 -11.578 1 98.06 86 ALA A O 1
ATOM 696 N N . ASP A 1 87 ? -19 -4.234 -13.109 1 97.12 87 ASP A N 1
ATOM 697 C CA . ASP A 1 87 ? -19.438 -5.074 -14.219 1 97.12 87 ASP A CA 1
ATOM 698 C C . ASP A 1 87 ? -18.625 -6.363 -14.281 1 97.12 87 ASP A C 1
ATOM 700 O O . ASP A 1 87 ? -19.031 -7.332 -14.922 1 97.12 87 ASP A O 1
ATOM 704 N N . SER A 1 88 ? -17.5 -6.387 -13.625 1 97.69 88 SER A N 1
ATOM 705 C CA . SER A 1 88 ? -16.562 -7.48 -13.812 1 97.69 88 SER A CA 1
ATOM 706 C C . SER A 1 88 ? -16.641 -8.484 -12.664 1 97.69 88 SER A C 1
ATOM 708 O O . SER A 1 88 ? -16.25 -9.641 -12.82 1 97.69 88 SER A O 1
ATOM 710 N N . VAL A 1 89 ? -17.094 -8.07 -11.5 1 98 89 VAL A N 1
ATOM 711 C CA . VAL A 1 89 ? -17.156 -8.945 -10.336 1 98 89 VAL A CA 1
ATOM 712 C C . VAL A 1 89 ? -18.453 -9.758 -10.367 1 98 89 VAL A C 1
ATOM 714 O O . VAL A 1 89 ? -19.391 -9.414 -11.086 1 98 89 VAL A O 1
ATOM 717 N N . PRO A 1 90 ? -18.5 -10.906 -9.609 1 97.31 90 PRO A N 1
ATOM 718 C CA . PRO A 1 90 ? -19.719 -11.719 -9.578 1 97.31 90 PRO A CA 1
ATOM 719 C C . PRO A 1 90 ? -20.938 -10.938 -9.062 1 97.31 90 PRO A C 1
ATOM 721 O O . PRO A 1 90 ? -20.781 -10.031 -8.234 1 97.31 90 PRO A O 1
ATOM 724 N N . ALA A 1 91 ? -22.109 -11.391 -9.539 1 95.75 91 ALA A N 1
ATOM 725 C CA . ALA A 1 91 ? -23.344 -10.797 -9.047 1 95.75 91 ALA A CA 1
ATOM 726 C C . ALA A 1 91 ? -23.438 -10.891 -7.523 1 95.75 91 ALA A C 1
ATOM 728 O O . ALA A 1 91 ? -23.078 -11.914 -6.938 1 95.75 91 ALA A O 1
ATOM 729 N N . GLY A 1 92 ? -23.781 -9.812 -6.938 1 95.69 92 GLY A N 1
ATOM 730 C CA . GLY A 1 92 ? -23.938 -9.789 -5.492 1 95.69 92 GLY A CA 1
ATOM 731 C C . GLY A 1 92 ? -22.734 -9.203 -4.77 1 95.69 92 GLY A C 1
ATOM 732 O O . GLY A 1 92 ? -22.844 -8.773 -3.623 1 95.69 92 GLY A O 1
ATOM 733 N N . ILE A 1 93 ? -21.609 -9.273 -5.383 1 97.38 93 ILE A N 1
ATOM 734 C CA . ILE A 1 93 ? -20.406 -8.617 -4.875 1 97.38 93 ILE A CA 1
ATOM 735 C C . ILE A 1 93 ? -20.328 -7.195 -5.43 1 97.38 93 ILE A C 1
ATOM 737 O O . ILE A 1 93 ? -19.781 -6.973 -6.512 1 97.38 93 ILE A O 1
ATOM 741 N N . ASP A 1 94 ? -20.812 -6.191 -4.648 1 93 94 ASP A N 1
ATOM 742 C CA . ASP A 1 94 ? -21 -4.906 -5.309 1 93 94 ASP A CA 1
ATOM 743 C C . ASP A 1 94 ? -20.562 -3.754 -4.406 1 93 94 ASP A C 1
ATOM 745 O O . ASP A 1 94 ? -21.016 -2.621 -4.57 1 93 94 ASP A O 1
ATOM 749 N N . LYS A 1 95 ? -19.844 -4.016 -3.367 1 98.44 95 LYS A N 1
ATOM 750 C CA . LYS A 1 95 ? -19.219 -2.982 -2.547 1 98.44 95 LYS A CA 1
ATOM 751 C C . LYS A 1 95 ? -17.703 -3.15 -2.51 1 98.44 95 LYS A C 1
ATOM 753 O O . LYS A 1 95 ? -17.203 -4.266 -2.373 1 98.44 95 LYS A O 1
ATOM 758 N N . PHE A 1 96 ? -17.062 -2.027 -2.678 1 98.81 96 PHE A N 1
ATOM 759 C CA . PHE A 1 96 ? -15.617 -2.105 -2.875 1 98.81 96 PHE A CA 1
ATOM 760 C C . PHE A 1 96 ? -14.883 -1.217 -1.878 1 98.81 96 PHE A C 1
ATOM 762 O O . PHE A 1 96 ? -15.328 -0.101 -1.593 1 98.81 96 PHE A O 1
ATOM 769 N N . TYR A 1 97 ? -13.844 -1.66 -1.269 1 98.62 97 TYR A N 1
ATOM 770 C CA . TYR A 1 97 ? -12.773 -0.842 -0.72 1 98.62 97 TYR A CA 1
ATOM 771 C C . TYR A 1 97 ? -11.57 -0.811 -1.663 1 98.62 97 TYR A C 1
ATOM 773 O O . TYR A 1 97 ? -11.078 -1.859 -2.082 1 98.62 97 TYR A O 1
ATOM 781 N N . LEU A 1 98 ? -11.109 0.376 -2.039 1 98.75 98 LEU A N 1
ATOM 782 C CA . LEU A 1 98 ? -9.961 0.54 -2.92 1 98.75 98 LEU A CA 1
ATOM 783 C C . LEU A 1 98 ? -8.695 0.824 -2.115 1 98.75 98 LEU A C 1
ATOM 785 O O . LEU A 1 98 ? -8.648 1.784 -1.344 1 98.75 98 LEU A O 1
ATOM 789 N N . GLY A 1 99 ? -7.699 -0.064 -2.221 1 98.5 99 GLY A N 1
ATOM 790 C CA . GLY A 1 99 ? -6.406 0.098 -1.576 1 98.5 99 GLY A CA 1
ATOM 791 C C . GLY A 1 99 ? -5.25 0.123 -2.557 1 98.5 99 GLY A C 1
ATOM 792 O O . GLY A 1 99 ? -5.43 0.455 -3.73 1 98.5 99 GLY A O 1
ATOM 793 N N . ASN A 1 100 ? -4.031 -0.178 -2.072 1 98.62 100 ASN A N 1
ATOM 794 C CA . ASN A 1 100 ? -2.838 -0.073 -2.906 1 98.62 100 ASN A CA 1
ATOM 795 C C . ASN A 1 100 ? -2.184 -1.434 -3.121 1 98.62 100 ASN A C 1
ATOM 797 O O . ASN A 1 100 ? -1.578 -1.678 -4.168 1 98.62 100 ASN A O 1
ATOM 801 N N . THR A 1 101 ? -2.254 -2.32 -2.123 1 98.44 101 THR A N 1
ATOM 802 C CA . THR A 1 101 ? -1.54 -3.592 -2.197 1 98.44 101 THR A CA 1
ATOM 803 C C . THR A 1 101 ? -2.449 -4.746 -1.793 1 98.44 101 THR A C 1
ATOM 805 O O . THR A 1 101 ? -3.475 -4.539 -1.141 1 98.44 101 THR A O 1
ATOM 808 N N . GLY A 1 102 ? -2.057 -5.938 -2.189 1 98.62 102 GLY A N 1
ATOM 809 C CA . GLY A 1 102 ? -2.793 -7.121 -1.767 1 98.62 102 GLY A CA 1
ATOM 810 C C . GLY A 1 102 ? -2.895 -7.25 -0.258 1 98.62 102 GLY A C 1
ATOM 811 O O . GLY A 1 102 ? -3.943 -7.629 0.268 1 98.62 102 GLY A O 1
ATOM 812 N N . ALA A 1 103 ? -1.826 -6.93 0.448 1 98.69 103 ALA A N 1
ATOM 813 C CA . ALA A 1 103 ? -1.836 -6.977 1.908 1 98.69 103 ALA A CA 1
ATOM 814 C C . ALA A 1 103 ? -2.896 -6.043 2.48 1 98.69 103 ALA A C 1
ATOM 816 O O . ALA A 1 103 ? -3.592 -6.395 3.438 1 98.69 103 ALA A O 1
ATOM 817 N N . GLU A 1 104 ? -3.053 -4.895 1.91 1 98.5 104 GLU A N 1
ATOM 818 C CA . GLU A 1 104 ? -4.07 -3.953 2.367 1 98.5 104 GLU A CA 1
ATOM 819 C C . GLU A 1 104 ? -5.473 -4.484 2.096 1 98.5 104 GLU A C 1
ATOM 821 O O . GLU A 1 104 ? -6.398 -4.242 2.879 1 98.5 104 GLU A O 1
ATOM 826 N N . ALA A 1 105 ? -5.625 -5.137 0.954 1 98.88 105 ALA A N 1
ATOM 827 C CA . ALA A 1 105 ? -6.922 -5.746 0.667 1 98.88 105 ALA A CA 1
ATOM 828 C C . ALA A 1 105 ? -7.273 -6.805 1.709 1 98.88 105 ALA A C 1
ATOM 830 O O . ALA A 1 105 ? -8.43 -6.906 2.135 1 98.88 105 ALA A O 1
ATOM 831 N N . ILE A 1 106 ? -6.293 -7.582 2.119 1 98.94 106 ILE A N 1
ATOM 832 C CA . ILE A 1 106 ? -6.484 -8.609 3.133 1 98.94 106 ILE A CA 1
ATOM 833 C C . ILE A 1 106 ? -6.777 -7.957 4.48 1 98.94 106 ILE A C 1
ATOM 835 O O . ILE A 1 106 ? -7.664 -8.398 5.215 1 98.94 106 ILE A O 1
ATOM 839 N N . GLU A 1 107 ? -6.043 -6.867 4.828 1 98.81 107 GLU A N 1
ATOM 840 C CA . GLU A 1 107 ? -6.309 -6.102 6.039 1 98.81 107 GLU A CA 1
ATOM 841 C C . GLU A 1 107 ? -7.762 -5.629 6.086 1 98.81 107 GLU A C 1
ATOM 843 O O . GLU A 1 107 ? -8.422 -5.742 7.121 1 98.81 107 GLU A O 1
ATOM 848 N N . ALA A 1 108 ? -8.219 -5.09 4.973 1 98.75 108 ALA A N 1
ATOM 849 C CA . ALA A 1 108 ? -9.594 -4.617 4.887 1 98.75 108 ALA A CA 1
ATOM 850 C C . ALA A 1 108 ? -10.578 -5.77 5.062 1 98.75 108 ALA A C 1
ATOM 852 O O . ALA A 1 108 ? -11.578 -5.637 5.773 1 98.75 108 ALA A O 1
ATOM 853 N N . ALA A 1 109 ? -10.305 -6.902 4.41 1 98.94 109 ALA A N 1
ATOM 854 C CA . ALA A 1 109 ? -11.172 -8.07 4.527 1 98.94 109 ALA A CA 1
ATOM 855 C C . ALA A 1 109 ? -11.258 -8.555 5.973 1 98.94 109 ALA A C 1
ATOM 857 O O . ALA A 1 109 ? -12.336 -8.891 6.461 1 98.94 109 ALA A O 1
ATOM 858 N N . ILE A 1 110 ? -10.141 -8.586 6.645 1 98.88 110 ILE A N 1
ATOM 859 C CA . ILE A 1 110 ? -10.109 -9.008 8.039 1 98.88 110 ILE A CA 1
ATOM 860 C C . ILE A 1 110 ? -10.992 -8.086 8.883 1 98.88 110 ILE A C 1
ATOM 862 O O . ILE A 1 110 ? -11.766 -8.555 9.719 1 98.88 110 ILE A O 1
ATOM 866 N N . LYS A 1 111 ? -10.898 -6.824 8.688 1 98.56 111 LYS A N 1
ATOM 867 C CA . LYS A 1 111 ? -11.68 -5.871 9.469 1 98.56 111 LYS A CA 1
ATOM 868 C C . LYS A 1 111 ? -13.172 -5.992 9.156 1 98.56 111 LYS A C 1
ATOM 870 O O . LYS A 1 111 ? -14.008 -5.871 10.055 1 98.56 111 LYS A O 1
ATOM 875 N N . VAL A 1 112 ? -13.508 -6.195 7.859 1 98.44 112 VAL A N 1
ATOM 876 C CA . VAL A 1 112 ? -14.898 -6.43 7.48 1 98.44 112 VAL A CA 1
ATOM 877 C C . VAL A 1 112 ? -15.438 -7.648 8.219 1 98.44 112 VAL A C 1
ATOM 879 O O . VAL A 1 112 ? -16.531 -7.605 8.781 1 98.44 112 VAL A O 1
ATOM 882 N N . VAL A 1 113 ? -14.648 -8.719 8.227 1 98.5 113 VAL A N 1
ATOM 883 C CA . VAL A 1 113 ? -15.039 -9.961 8.883 1 98.5 113 VAL A CA 1
ATOM 884 C C . VAL A 1 113 ? -15.266 -9.711 10.375 1 98.5 113 VAL A C 1
ATOM 886 O O . VAL A 1 113 ? -16.297 -10.109 10.93 1 98.5 113 VAL A O 1
ATOM 889 N N . LYS A 1 114 ? -14.344 -9.031 10.984 1 97.69 114 LYS A N 1
ATOM 890 C CA . LYS A 1 114 ? -14.406 -8.766 12.414 1 97.69 114 LYS A CA 1
ATOM 891 C C . LYS A 1 114 ? -15.656 -7.953 12.766 1 97.69 114 LYS A C 1
ATOM 893 O O . LYS A 1 114 ? -16.281 -8.195 13.797 1 97.69 114 LYS A O 1
ATOM 898 N N . LYS A 1 115 ? -16 -7.055 11.938 1 97.12 115 LYS A N 1
ATOM 899 C CA . LYS A 1 115 ? -17.125 -6.172 12.195 1 97.12 115 LYS A CA 1
ATOM 900 C C . LYS A 1 115 ? -18.453 -6.855 11.844 1 97.12 115 LYS A C 1
ATOM 902 O O . LYS A 1 115 ? -19.516 -6.457 12.328 1 97.12 115 LYS A O 1
ATOM 907 N N . SER A 1 116 ? -18.359 -7.848 11.047 1 97.5 116 SER A N 1
ATOM 908 C CA . SER A 1 116 ? -19.594 -8.406 10.477 1 97.5 116 SER A CA 1
ATOM 909 C C . SER A 1 116 ? -20 -9.688 11.188 1 97.5 116 SER A C 1
ATOM 911 O O . SER A 1 116 ? -21.109 -10.172 11.023 1 97.5 116 SER A O 1
ATOM 913 N N . SER A 1 117 ? -19.062 -10.227 11.961 1 96.19 117 SER A N 1
ATOM 914 C CA . SER A 1 117 ? -19.328 -11.5 12.617 1 96.19 117 SER A CA 1
ATOM 915 C C . SER A 1 117 ? -19.312 -11.359 14.133 1 96.19 117 SER A C 1
ATOM 917 O O . SER A 1 117 ? -18.531 -10.57 14.672 1 96.19 117 SER A O 1
ATOM 919 N N . LYS A 1 118 ? -20.156 -12.055 14.852 1 92.56 118 LYS A N 1
ATOM 920 C CA . LYS A 1 118 ? -20.094 -12.141 16.312 1 92.56 118 LYS A CA 1
ATOM 921 C C . LYS A 1 118 ? -19.062 -13.18 16.75 1 92.56 118 LYS A C 1
ATOM 923 O O . LYS A 1 118 ? -18.734 -13.273 17.938 1 92.56 118 LYS A O 1
ATOM 928 N N . LYS A 1 119 ? -18.625 -13.922 15.758 1 96.62 119 LYS A N 1
ATOM 929 C CA . LYS A 1 119 ? -17.578 -14.93 15.977 1 96.62 119 LYS A CA 1
ATOM 930 C C . LYS A 1 119 ? -16.188 -14.32 15.844 1 96.62 119 LYS A C 1
ATOM 932 O O . LYS A 1 119 ? -16.047 -13.195 15.359 1 96.62 119 LYS A O 1
ATOM 937 N N . HIS A 1 120 ? -15.141 -15.055 16.281 1 96.06 120 HIS A N 1
ATOM 938 C CA . HIS A 1 120 ? -13.859 -14.375 16.438 1 96.06 120 HIS A CA 1
ATOM 939 C C . HIS A 1 120 ? -12.758 -15.086 15.68 1 96.06 120 HIS A C 1
ATOM 941 O O . HIS A 1 120 ? -11.773 -14.461 15.266 1 96.06 120 HIS A O 1
ATOM 947 N N . LYS A 1 121 ? -12.836 -16.359 15.445 1 98.31 121 LYS A N 1
ATOM 948 C CA . LYS A 1 121 ? -11.734 -17.156 14.922 1 98.31 121 LYS A CA 1
ATOM 949 C C . LYS A 1 121 ? -11.633 -17.031 13.406 1 98.31 121 LYS A C 1
ATOM 951 O O . LYS A 1 121 ? -12.641 -17.078 12.703 1 98.31 121 LYS A O 1
ATOM 956 N N . LEU A 1 122 ? -10.453 -16.766 12.953 1 98.88 122 LEU A N 1
ATOM 957 C CA . LEU A 1 122 ? -10.156 -16.781 11.523 1 98.88 122 LEU A CA 1
ATOM 958 C C . LEU A 1 122 ? -9.523 -18.109 11.125 1 98.88 122 LEU A C 1
ATOM 960 O O . LEU A 1 122 ? -8.688 -18.656 11.859 1 98.88 122 LEU A O 1
ATOM 964 N N . VAL A 1 123 ? -9.922 -18.641 10.047 1 98.94 123 VAL A N 1
ATOM 965 C CA . VAL A 1 123 ? -9.328 -19.875 9.516 1 98.94 123 VAL A CA 1
ATOM 966 C C . VAL A 1 123 ? -8.617 -19.578 8.203 1 98.94 123 VAL A C 1
ATOM 968 O O . VAL A 1 123 ? -9.156 -18.875 7.336 1 98.94 123 VAL A O 1
ATOM 971 N N . ALA A 1 124 ? -7.398 -19.969 8.047 1 98.81 124 ALA A N 1
ATOM 972 C CA . ALA A 1 124 ? -6.613 -19.969 6.812 1 98.81 124 ALA A CA 1
ATOM 973 C C . ALA A 1 124 ? -6.082 -21.375 6.5 1 98.81 124 ALA A C 1
ATOM 975 O O . ALA A 1 124 ? -6.438 -22.344 7.176 1 98.81 124 ALA A O 1
ATOM 976 N N . MET A 1 125 ? -5.336 -21.469 5.418 1 98.81 125 MET A N 1
ATOM 977 C CA . MET A 1 125 ? -4.961 -22.812 4.969 1 98.81 125 MET A CA 1
ATOM 978 C C . MET A 1 125 ? -3.453 -23 5.051 1 98.81 125 MET A C 1
ATOM 980 O O . MET A 1 125 ? -2.691 -22.031 5.023 1 98.81 125 MET A O 1
ATOM 984 N N . THR A 1 126 ? -3.059 -24.266 5.176 1 98.44 126 THR A N 1
ATOM 985 C CA . THR A 1 126 ? -1.644 -24.594 5.023 1 98.44 126 THR A CA 1
ATOM 986 C C . THR A 1 126 ? -1.138 -24.156 3.648 1 98.44 126 THR A C 1
ATOM 988 O O . THR A 1 126 ? -1.867 -24.25 2.658 1 98.44 126 THR A O 1
ATOM 991 N N . ASN A 1 127 ? 0.072 -23.594 3.604 1 97.81 127 ASN A N 1
ATOM 992 C CA . ASN A 1 127 ? 0.766 -23.141 2.398 1 97.81 127 ASN A CA 1
ATOM 993 C C . ASN A 1 127 ? 0.175 -21.844 1.853 1 97.81 127 ASN A C 1
ATOM 995 O O . ASN A 1 127 ? 0.508 -21.438 0.743 1 97.81 127 ASN A O 1
ATOM 999 N N . SER A 1 128 ? -0.65 -21.234 2.639 1 98.38 128 SER A N 1
ATOM 1000 C CA . SER A 1 128 ? -1.262 -20 2.176 1 98.38 128 SER A CA 1
ATOM 1001 C C . SER A 1 128 ? -0.281 -18.828 2.258 1 98.38 128 SER A C 1
ATOM 1003 O O . SER A 1 128 ? 0.679 -18.875 3.029 1 98.38 128 SER A O 1
ATOM 1005 N N . TYR A 1 129 ? -0.427 -17.891 1.458 1 98.44 129 TYR A N 1
ATOM 1006 C CA . TYR A 1 129 ? 0.22 -16.578 1.479 1 98.44 129 TYR A CA 1
ATOM 1007 C C . TYR A 1 129 ? -0.795 -15.461 1.258 1 98.44 129 TYR A C 1
ATOM 1009 O O . TYR A 1 129 ? -1.455 -15.414 0.217 1 98.44 129 TYR A O 1
ATOM 1017 N N . HIS A 1 130 ? -0.845 -14.539 2.25 1 98.81 130 HIS A N 1
ATOM 1018 C CA . HIS A 1 130 ? -1.848 -13.484 2.154 1 98.81 130 HIS A CA 1
ATOM 1019 C C . HIS A 1 130 ? -1.218 -12.102 2.346 1 98.81 130 HIS A C 1
ATOM 1021 O O . HIS A 1 130 ? -1.916 -11.086 2.314 1 98.81 130 HIS A O 1
ATOM 1027 N N . GLY A 1 131 ? 0.068 -12.039 2.527 1 98 131 GLY A N 1
ATOM 1028 C CA . GLY A 1 131 ? 0.742 -10.758 2.674 1 98 131 GLY A CA 1
ATOM 1029 C C . GLY A 1 131 ? 1.623 -10.688 3.904 1 98 131 GLY A C 1
ATOM 1030 O O . GLY A 1 131 ? 1.774 -11.672 4.625 1 98 131 GLY A O 1
ATOM 1031 N N . LYS A 1 132 ? 2.209 -9.492 4.129 1 97.69 132 LYS A N 1
ATOM 1032 C CA . LYS A 1 132 ? 3.244 -9.422 5.156 1 97.69 132 LYS A CA 1
ATOM 1033 C C . LYS A 1 132 ? 2.951 -8.305 6.156 1 97.69 132 LYS A C 1
ATOM 1035 O O . LYS A 1 132 ? 3.729 -8.078 7.086 1 97.69 132 LYS A O 1
ATOM 1040 N N . THR A 1 133 ? 1.894 -7.465 6.008 1 98.38 133 THR A N 1
ATOM 1041 C CA . THR A 1 133 ? 1.447 -6.641 7.125 1 98.38 133 THR A CA 1
ATOM 1042 C C . THR A 1 133 ? 0.932 -7.512 8.266 1 98.38 133 THR A C 1
ATOM 1044 O O . THR A 1 133 ? 0.566 -8.672 8.055 1 98.38 133 THR A O 1
ATOM 1047 N N . LEU A 1 134 ? 0.892 -7.008 9.414 1 98.69 134 LEU A N 1
ATOM 1048 C CA . LEU A 1 134 ? 0.673 -7.863 10.57 1 98.69 134 LEU A CA 1
ATOM 1049 C C . LEU A 1 134 ? -0.666 -8.586 10.469 1 98.69 134 LEU A C 1
ATOM 1051 O O . LEU A 1 134 ? -0.766 -9.766 10.812 1 98.69 134 LEU A O 1
ATOM 1055 N N . GLY A 1 135 ? -1.698 -7.91 10.047 1 98.75 135 GLY A N 1
ATOM 1056 C CA . GLY A 1 135 ? -2.965 -8.586 9.828 1 98.75 135 GLY A CA 1
ATOM 1057 C C . GLY A 1 135 ? -2.887 -9.672 8.773 1 98.75 135 GLY A C 1
ATOM 1058 O O . GLY A 1 135 ? -3.281 -10.812 9.016 1 98.75 135 GLY A O 1
ATOM 1059 N N . ALA A 1 136 ? -2.338 -9.367 7.641 1 98.88 136 ALA A N 1
ATOM 1060 C CA . ALA A 1 136 ? -2.188 -10.328 6.547 1 98.88 136 ALA A CA 1
ATOM 1061 C C . ALA A 1 136 ? -1.245 -11.461 6.938 1 98.88 136 ALA A C 1
ATOM 1063 O O . ALA A 1 136 ? -1.517 -12.633 6.648 1 98.88 136 ALA A O 1
ATOM 1064 N N . LEU A 1 137 ? -0.19 -11.102 7.594 1 98.69 137 LEU A N 1
ATOM 1065 C CA . LEU A 1 137 ? 0.808 -12.086 8.008 1 98.69 137 LEU A CA 1
ATOM 1066 C C . LEU A 1 137 ? 0.202 -13.102 8.969 1 98.69 137 LEU A C 1
ATOM 1068 O O . LEU A 1 137 ? 0.582 -14.273 8.953 1 98.69 137 LEU A O 1
ATOM 1072 N N . SER A 1 138 ? -0.759 -12.711 9.742 1 98.81 138 SER A N 1
ATOM 1073 C CA . SER A 1 138 ? -1.392 -13.57 10.734 1 98.81 138 SER A CA 1
ATOM 1074 C C . SER A 1 138 ? -2.062 -14.773 10.078 1 98.81 138 SER A C 1
ATOM 1076 O O . SER A 1 138 ? -2.227 -15.82 10.703 1 98.81 138 SER A O 1
ATOM 1078 N N . ILE A 1 139 ? -2.443 -14.609 8.805 1 98.75 139 ILE A N 1
ATOM 1079 C CA . ILE A 1 139 ? -3.135 -15.703 8.133 1 98.75 139 ILE A CA 1
ATOM 1080 C C . ILE A 1 139 ? -2.279 -16.219 6.984 1 98.75 139 ILE A C 1
ATOM 1082 O O . ILE A 1 139 ? -2.775 -16.938 6.105 1 98.75 139 ILE A O 1
ATOM 1086 N N . THR A 1 140 ? -1.041 -15.781 6.875 1 98.69 140 THR A N 1
ATOM 1087 C CA . THR A 1 140 ? -0.023 -16.406 6.039 1 98.69 140 THR A CA 1
ATOM 1088 C C . THR A 1 140 ? 0.602 -17.609 6.75 1 98.69 140 THR A C 1
ATOM 1090 O O . THR A 1 140 ? 0.998 -17.5 7.914 1 98.69 140 THR A O 1
ATOM 1093 N N . TYR A 1 141 ? 0.777 -18.703 6.129 1 98.12 141 TYR A N 1
ATOM 1094 C CA . TYR A 1 141 ? 0.997 -19.984 6.781 1 98.12 141 TYR A CA 1
ATOM 1095 C C . TYR A 1 141 ? 2.447 -20.125 7.227 1 98.12 141 TYR A C 1
ATOM 1097 O O . TYR A 1 141 ? 2.715 -20.5 8.367 1 98.12 141 TYR A O 1
ATOM 1105 N N . SER A 1 142 ? 3.424 -19.812 6.398 1 95.81 142 SER A N 1
ATOM 1106 C CA . SER A 1 142 ? 4.809 -20.234 6.59 1 95.81 142 SER A CA 1
ATOM 1107 C C . SER A 1 142 ? 5.398 -19.625 7.859 1 95.81 142 SER A C 1
ATOM 1109 O O . SER A 1 142 ? 5.43 -18.406 8.016 1 95.81 142 SER A O 1
ATOM 1111 N N . ASN A 1 143 ? 5.934 -20.453 8.688 1 93.62 143 ASN A N 1
ATOM 1112 C CA . ASN A 1 143 ? 6.562 -20.031 9.938 1 93.62 143 ASN A CA 1
ATOM 1113 C C . ASN A 1 143 ? 7.789 -19.156 9.68 1 93.62 143 ASN A C 1
ATOM 1115 O O . ASN A 1 143 ? 8.156 -18.328 10.516 1 93.62 143 ASN A O 1
ATOM 1119 N N . LYS A 1 144 ? 8.367 -19.344 8.523 1 91.06 144 LYS A N 1
ATOM 1120 C CA . LYS A 1 144 ? 9.539 -18.562 8.141 1 91.06 144 LYS A CA 1
ATOM 1121 C C . LYS A 1 144 ? 9.234 -17.062 8.195 1 91.06 144 LYS A C 1
ATOM 1123 O O . LYS A 1 144 ? 10.109 -16.266 8.531 1 91.06 144 LYS A O 1
ATOM 1128 N N . TYR A 1 145 ? 8.031 -16.703 7.918 1 93.38 145 TYR A N 1
ATOM 1129 C CA . TYR A 1 145 ? 7.645 -15.305 7.844 1 93.38 145 TYR A CA 1
ATOM 1130 C C . TYR A 1 145 ? 7.102 -14.812 9.18 1 93.38 145 TYR A C 1
ATOM 1132 O O . TYR A 1 145 ? 7.129 -13.617 9.469 1 93.38 145 TYR A O 1
ATOM 1140 N N . ARG A 1 146 ? 6.629 -15.75 10.047 1 95.62 146 ARG A N 1
ATOM 1141 C CA . ARG A 1 146 ? 5.812 -15.367 11.195 1 95.62 146 ARG A CA 1
ATOM 1142 C C . ARG A 1 146 ? 6.609 -15.469 12.492 1 95.62 146 ARG A C 1
ATOM 1144 O O . ARG A 1 146 ? 6.328 -14.758 13.461 1 95.62 146 ARG A O 1
ATOM 1151 N N . LYS A 1 147 ? 7.566 -16.391 12.586 1 94.62 147 LYS A N 1
ATOM 1152 C CA . LYS A 1 147 ? 8.141 -16.891 13.836 1 94.62 147 LYS A CA 1
ATOM 1153 C C . LYS A 1 147 ? 8.656 -15.734 14.695 1 94.62 147 LYS A C 1
ATOM 1155 O O . LYS A 1 147 ? 8.5 -15.758 15.922 1 94.62 147 LYS A O 1
ATOM 1160 N N . TYR A 1 148 ? 9.148 -14.695 14.109 1 94.81 148 TYR A N 1
ATOM 1161 C CA . TYR A 1 148 ? 9.773 -13.641 14.891 1 94.81 148 TYR A CA 1
ATOM 1162 C C . TYR A 1 148 ? 8.758 -12.586 15.297 1 94.81 148 TYR A C 1
ATOM 1164 O O . TYR A 1 148 ? 9.062 -11.68 16.078 1 94.81 148 TYR A O 1
ATOM 1172 N N . PHE A 1 149 ? 7.551 -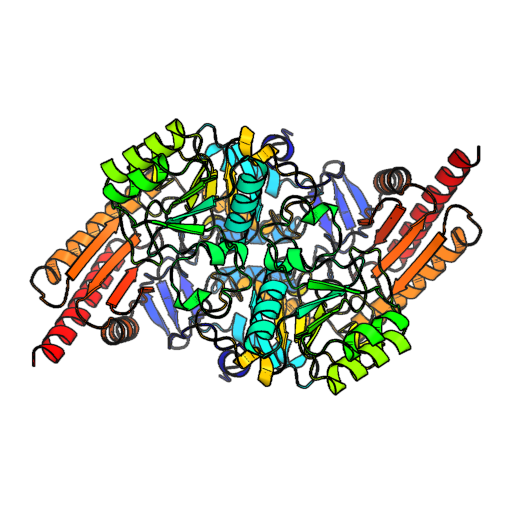12.742 14.828 1 97.25 149 PHE A N 1
ATOM 1173 C CA . PHE A 1 149 ? 6.527 -11.734 15.078 1 97.25 149 PHE A CA 1
ATOM 1174 C C . PHE A 1 149 ? 5.305 -12.352 15.742 1 97.25 149 PHE A C 1
ATOM 1176 O O . PHE A 1 149 ? 4.246 -11.727 15.805 1 97.25 149 PHE A O 1
ATOM 1183 N N . ASP A 1 150 ? 5.43 -13.539 16.234 1 96 150 ASP A N 1
ATOM 1184 C CA . ASP A 1 150 ? 4.312 -14.328 16.734 1 96 150 ASP A CA 1
ATOM 1185 C C . ASP A 1 150 ? 3.555 -13.578 17.828 1 96 150 ASP A C 1
ATOM 1187 O O . ASP A 1 150 ? 2.324 -13.641 17.891 1 96 150 ASP A O 1
ATOM 1191 N N . ASP A 1 151 ? 4.219 -12.867 18.656 1 95.81 151 ASP A N 1
ATOM 1192 C CA . ASP A 1 151 ? 3.621 -12.227 19.828 1 95.81 151 ASP A CA 1
ATOM 1193 C C . ASP A 1 151 ? 2.801 -11.008 19.438 1 95.81 151 ASP A C 1
ATOM 1195 O O . ASP A 1 151 ? 2.01 -10.492 20.234 1 95.81 151 ASP A O 1
ATOM 1199 N N . ILE A 1 152 ? 2.959 -10.547 18.172 1 97.56 152 ILE A N 1
ATOM 1200 C CA . ILE A 1 152 ? 2.234 -9.352 17.766 1 97.56 152 ILE A CA 1
ATOM 1201 C C . ILE A 1 152 ? 1.273 -9.688 16.641 1 97.56 152 ILE A C 1
ATOM 1203 O O . ILE A 1 152 ? 0.729 -8.789 15.984 1 97.56 152 ILE A O 1
ATOM 1207 N N . LEU A 1 153 ? 1.051 -10.945 16.344 1 98.25 153 LEU A N 1
ATOM 1208 C CA . LEU A 1 153 ? 0.093 -11.398 15.336 1 98.25 153 LEU A CA 1
ATOM 1209 C C . LEU A 1 153 ? -1.259 -11.703 15.969 1 98.25 153 LEU A C 1
ATOM 1211 O O . LEU A 1 153 ? -1.372 -11.766 17.203 1 98.25 153 LEU A O 1
ATOM 1215 N N . ILE A 1 154 ? -2.293 -11.773 15.117 1 98.25 154 ILE A N 1
ATOM 1216 C CA . ILE A 1 154 ? -3.615 -12.18 15.586 1 98.25 154 ILE A CA 1
ATOM 1217 C C . ILE A 1 154 ? -3.537 -13.562 16.234 1 98.25 154 ILE A C 1
ATOM 1219 O O . ILE A 1 154 ? -3.004 -14.5 15.633 1 98.25 154 ILE A O 1
ATOM 1223 N N . LYS A 1 155 ? -4.055 -13.758 17.406 1 95.56 155 LYS A N 1
ATOM 1224 C CA . LYS A 1 155 ? -3.906 -15 18.172 1 95.56 155 LYS A CA 1
ATOM 1225 C C . LYS A 1 155 ? -4.945 -16.031 17.75 1 95.56 155 LYS A C 1
ATOM 1227 O O . LYS A 1 155 ? -4.641 -17.219 17.641 1 95.56 155 LYS A O 1
ATOM 1232 N N . ASP A 1 156 ? -6.109 -15.625 17.453 1 96.75 156 ASP A N 1
ATOM 1233 C CA . ASP A 1 156 ? -7.207 -16.547 17.203 1 96.75 156 ASP A CA 1
ATOM 1234 C C . ASP A 1 156 ? -7.277 -16.922 15.719 1 96.75 156 ASP A C 1
ATOM 1236 O O . ASP A 1 156 ? -8.305 -16.719 15.07 1 96.75 156 ASP A O 1
ATOM 1240 N N . VAL A 1 157 ? -6.207 -17.578 15.188 1 98.5 157 VAL A N 1
ATOM 1241 C CA . VAL A 1 157 ? -6.117 -18.047 13.812 1 98.5 157 VAL A CA 1
ATOM 1242 C C . VAL A 1 157 ? -5.863 -19.562 13.797 1 98.5 157 VAL A C 1
ATOM 1244 O O . VAL A 1 157 ? -5.012 -20.047 14.539 1 98.5 157 VAL A O 1
ATOM 1247 N N . GLN A 1 158 ? -6.633 -20.266 13.086 1 98.38 158 GLN A N 1
ATOM 1248 C CA . GLN A 1 158 ? -6.453 -21.703 12.898 1 98.38 158 GLN A CA 1
ATOM 1249 C C . GLN A 1 158 ? -6.129 -22.031 11.445 1 98.38 158 GLN A C 1
ATOM 1251 O O . GLN A 1 158 ? -6.742 -21.469 10.531 1 98.38 158 GLN A O 1
ATOM 1256 N N . PHE A 1 159 ? -5.148 -22.844 11.281 1 98.56 159 PHE A N 1
ATOM 1257 C CA . PHE A 1 159 ? -4.824 -23.328 9.945 1 98.56 159 PHE A CA 1
ATOM 1258 C C . PHE A 1 159 ? -5.359 -24.734 9.734 1 98.56 159 PHE A C 1
ATOM 1260 O O . PHE A 1 159 ? -5.195 -25.609 10.602 1 98.56 159 PHE A O 1
ATOM 1267 N N . ILE A 1 160 ? -6.02 -24.922 8.633 1 98.75 160 ILE A N 1
ATOM 1268 C CA . ILE A 1 160 ? -6.434 -26.266 8.242 1 98.75 160 ILE A CA 1
ATOM 1269 C C . ILE A 1 160 ? -5.723 -26.672 6.953 1 98.75 160 ILE A C 1
ATOM 1271 O O . ILE A 1 160 ? -5.223 -25.812 6.219 1 98.75 160 ILE A O 1
ATOM 1275 N N . ARG A 1 161 ? -5.68 -28.094 6.707 1 98.69 161 ARG A N 1
ATOM 1276 C CA . ARG A 1 161 ? -4.941 -28.578 5.543 1 98.69 161 ARG A CA 1
ATOM 1277 C C . ARG A 1 161 ? -5.676 -28.234 4.25 1 98.69 161 ARG A C 1
ATOM 1279 O O . ARG A 1 161 ? -6.852 -28.578 4.094 1 98.69 161 ARG A O 1
ATOM 1286 N N . TYR A 1 162 ? -4.988 -27.453 3.32 1 98.81 162 TYR A N 1
ATOM 1287 C CA . TYR A 1 162 ? -5.504 -27.141 1.996 1 98.81 162 TYR A CA 1
ATOM 1288 C C . TYR A 1 162 ? -5.848 -28.391 1.219 1 98.81 162 TYR A C 1
ATOM 1290 O O . TYR A 1 162 ? -5.059 -29.344 1.176 1 98.81 162 TYR A O 1
ATOM 1298 N N . ASN A 1 163 ? -7.059 -28.453 0.657 1 98.62 163 ASN A N 1
ATOM 1299 C CA . ASN A 1 163 ? -7.512 -29.547 -0.198 1 98.62 163 ASN A CA 1
ATOM 1300 C C . ASN A 1 163 ? -7.633 -30.844 0.578 1 98.62 163 ASN A C 1
ATOM 1302 O O . ASN A 1 163 ? -7.367 -31.922 0.035 1 98.62 163 ASN A O 1
ATOM 1306 N N . ASN A 1 164 ? -7.852 -30.812 1.848 1 98.56 164 ASN A N 1
ATOM 1307 C CA . ASN A 1 164 ? -8.094 -31.969 2.699 1 98.56 164 ASN A CA 1
ATOM 1308 C C . ASN A 1 164 ? -9.523 -31.984 3.238 1 98.56 164 ASN A C 1
ATOM 1310 O O . ASN A 1 164 ? -9.836 -31.266 4.188 1 98.56 164 ASN A O 1
ATOM 1314 N N . THR A 1 165 ? -10.32 -32.844 2.744 1 97.56 165 THR A N 1
ATOM 1315 C CA . THR A 1 165 ? -11.742 -32.875 3.053 1 97.56 165 THR A CA 1
ATOM 1316 C C . THR A 1 165 ? -11.977 -33.188 4.523 1 97.56 165 THR A C 1
ATOM 1318 O O . THR A 1 165 ? -12.922 -32.719 5.137 1 97.56 165 THR A O 1
ATOM 1321 N N . ASP A 1 166 ? -11.148 -33.938 5.145 1 97.56 166 ASP A N 1
ATOM 1322 C CA . ASP A 1 166 ? -11.305 -34.344 6.543 1 97.56 166 ASP A CA 1
ATOM 1323 C C . ASP A 1 166 ? -11.258 -33.125 7.465 1 97.56 166 ASP A C 1
ATOM 1325 O O . ASP A 1 166 ? -11.945 -33.094 8.484 1 97.56 166 ASP A O 1
ATOM 1329 N N . ASP A 1 167 ? -10.43 -32.188 7.074 1 98.12 167 ASP A N 1
ATOM 1330 C CA . ASP A 1 167 ? -10.242 -31 7.922 1 98.12 167 ASP A CA 1
ATOM 1331 C C . ASP A 1 167 ? -11.453 -30.078 7.852 1 98.12 167 ASP A C 1
ATOM 1333 O O . ASP A 1 167 ? -11.617 -29.188 8.695 1 98.12 167 ASP A O 1
ATOM 1337 N N . LEU A 1 168 ? -12.297 -30.281 6.852 1 97.75 168 LEU A N 1
ATOM 1338 C CA . LEU A 1 168 ? -13.492 -29.453 6.742 1 97.75 168 LEU A CA 1
ATOM 1339 C C . LEU A 1 168 ? -14.43 -29.688 7.918 1 97.75 168 LEU A C 1
ATOM 1341 O O . LEU A 1 168 ? -15.203 -28.812 8.297 1 97.75 168 LEU A O 1
ATOM 1345 N N . LYS A 1 169 ? -14.367 -30.859 8.523 1 96.69 169 LYS A N 1
ATOM 1346 C CA . LYS A 1 169 ? -15.18 -31.188 9.695 1 96.69 169 LYS A CA 1
ATOM 1347 C C . LYS A 1 169 ? -14.852 -30.281 10.867 1 96.69 169 LYS A C 1
ATOM 1349 O O . LYS A 1 169 ? -15.703 -30.047 11.734 1 96.69 169 LYS A O 1
ATOM 1354 N N . LEU A 1 170 ? -13.656 -29.828 10.875 1 97.62 170 LEU A N 1
ATOM 1355 C CA . LEU A 1 170 ? -13.234 -28.938 11.938 1 97.62 170 LEU A CA 1
ATOM 1356 C C . LEU A 1 170 ? -14.016 -27.625 11.891 1 97.62 170 LEU A C 1
ATOM 1358 O O . LEU A 1 170 ? -14.234 -26.984 12.922 1 97.62 170 LEU A O 1
ATOM 1362 N N . LEU A 1 171 ? -14.422 -27.188 10.695 1 97.88 171 LEU A N 1
ATOM 1363 C CA . LEU A 1 171 ? -15.219 -25.984 10.523 1 97.88 171 LEU A CA 1
ATOM 1364 C C . LEU A 1 171 ? -16.609 -26.156 11.109 1 97.88 171 LEU A C 1
ATOM 1366 O O . LEU A 1 171 ? -17.203 -25.203 11.625 1 97.88 171 LEU A O 1
ATOM 1370 N N . GLU A 1 172 ? -17.094 -27.344 11.039 1 96.31 172 GLU A N 1
ATOM 1371 C CA . GLU A 1 172 ? -18.453 -27.625 11.523 1 96.31 172 GLU A CA 1
ATOM 1372 C C . GLU A 1 172 ? -18.469 -27.766 13.047 1 96.31 172 GLU A C 1
ATOM 1374 O O . GLU A 1 172 ? -19.484 -27.484 13.688 1 96.31 172 GLU A O 1
ATOM 1379 N N . LYS A 1 173 ? -17.375 -28.141 13.602 1 96.38 173 LYS A N 1
ATOM 1380 C CA . LYS A 1 173 ? -17.312 -28.453 15.023 1 96.38 173 LYS A CA 1
ATOM 1381 C C . LYS A 1 173 ? -17.047 -27.203 15.852 1 96.38 173 LYS A C 1
ATOM 1383 O O . LYS A 1 173 ? -17.25 -27.203 17.062 1 96.38 173 LYS A O 1
ATOM 1388 N N . ASP A 1 174 ? -16.578 -26.203 15.227 1 97.19 174 ASP A N 1
ATOM 1389 C CA . ASP A 1 174 ? -16.203 -24.984 15.938 1 97.19 174 ASP A CA 1
ATOM 1390 C C . ASP A 1 174 ? -17.188 -23.859 15.633 1 97.19 174 ASP A C 1
ATOM 1392 O O . ASP A 1 174 ? -17.156 -23.281 14.547 1 97.19 174 ASP A O 1
ATOM 1396 N N . ASP A 1 175 ? -17.906 -23.391 16.594 1 97.19 175 ASP A N 1
ATOM 1397 C CA . ASP A 1 175 ? -18.969 -22.422 16.406 1 97.19 175 ASP A CA 1
ATOM 1398 C C . ASP A 1 175 ? -18.422 -20.984 16.5 1 97.19 175 ASP A C 1
ATOM 1400 O O . ASP A 1 175 ? -19.172 -20.031 16.328 1 97.19 175 ASP A O 1
ATOM 1404 N N . ASP A 1 176 ? -17.141 -20.859 16.641 1 98.19 176 ASP A N 1
ATOM 1405 C CA . ASP A 1 176 ? -16.578 -19.531 16.844 1 98.19 176 ASP A CA 1
ATOM 1406 C C . ASP A 1 176 ? -15.836 -19.062 15.594 1 98.19 176 ASP A C 1
ATOM 1408 O O . ASP A 1 176 ? -15.141 -18.047 15.625 1 98.19 176 ASP A O 1
ATOM 1412 N N . ILE A 1 177 ? -15.969 -19.812 14.492 1 98.69 177 ILE A N 1
ATOM 1413 C CA . ILE A 1 177 ? -15.258 -19.438 13.273 1 98.69 177 ILE A CA 1
ATOM 1414 C C . ILE A 1 177 ? -16 -18.297 12.57 1 98.69 177 ILE A C 1
ATOM 1416 O O . ILE A 1 177 ? -17.156 -18.469 12.18 1 98.69 177 ILE A O 1
ATOM 1420 N N . ALA A 1 178 ? -15.289 -17.172 12.414 1 98.69 178 ALA A N 1
ATOM 1421 C CA . ALA A 1 178 ? -15.867 -15.992 11.766 1 98.69 178 ALA A CA 1
ATOM 1422 C C . ALA A 1 178 ? -15.727 -16.078 10.25 1 98.69 178 ALA A C 1
ATOM 1424 O O . ALA A 1 178 ? -16.656 -15.727 9.516 1 98.69 178 ALA A O 1
ATOM 1425 N N . ALA A 1 179 ? -14.586 -16.562 9.805 1 98.94 179 ALA A N 1
ATOM 1426 C CA . ALA A 1 179 ? -14.32 -16.547 8.367 1 98.94 179 ALA A CA 1
ATOM 1427 C C . ALA A 1 179 ? -13.281 -17.594 7.984 1 98.94 179 ALA A C 1
ATOM 1429 O O . ALA A 1 179 ? -12.484 -18.016 8.82 1 98.94 179 ALA A O 1
ATOM 1430 N N . VAL A 1 180 ? -13.336 -18 6.754 1 98.94 180 VAL A N 1
ATOM 1431 C CA . VAL A 1 180 ? -12.305 -18.797 6.105 1 98.94 180 VAL A CA 1
ATOM 1432 C C . VAL A 1 180 ? -11.68 -18 4.957 1 98.94 180 VAL A C 1
ATOM 1434 O O . VAL A 1 180 ? -12.391 -17.516 4.074 1 98.94 180 VAL A O 1
ATOM 1437 N N . PHE A 1 181 ? -10.406 -17.828 5.043 1 98.94 181 PHE A N 1
ATOM 1438 C CA . PHE A 1 181 ? -9.625 -17.25 3.955 1 98.94 181 PHE A CA 1
ATOM 1439 C C . PHE A 1 181 ? -9.047 -18.344 3.068 1 98.94 181 PHE A C 1
ATOM 1441 O O . PHE A 1 181 ? -8.305 -19.203 3.545 1 98.94 181 PHE A O 1
ATOM 1448 N N . PHE A 1 182 ? -9.352 -18.188 1.763 1 98.62 182 PHE A N 1
ATOM 1449 C CA . PHE A 1 182 ? -9.102 -19.281 0.82 1 98.62 182 PHE A CA 1
ATOM 1450 C C . PHE A 1 182 ? -8.5 -18.734 -0.473 1 98.62 182 PHE A C 1
ATOM 1452 O O . PHE A 1 182 ? -8.93 -17.703 -0.981 1 98.62 182 PHE A O 1
ATOM 1459 N N . GLU A 1 183 ? -7.371 -19.328 -0.931 1 98.94 183 GLU A N 1
ATOM 1460 C CA . GLU A 1 183 ? -6.902 -19.109 -2.295 1 98.94 183 GLU A CA 1
ATOM 1461 C C . GLU A 1 183 ? -7.504 -20.141 -3.256 1 98.94 183 GLU A C 1
ATOM 1463 O O . GLU A 1 183 ? -7.234 -21.328 -3.146 1 98.94 183 GLU A O 1
ATOM 1468 N N . PRO A 1 184 ? -8.211 -19.688 -4.262 1 98.88 184 PRO A N 1
ATOM 1469 C CA . PRO A 1 184 ? -8.75 -20.672 -5.207 1 98.88 184 PRO A CA 1
ATOM 1470 C C . PRO A 1 184 ? -7.656 -21.516 -5.871 1 98.88 184 PRO A C 1
ATOM 1472 O O . PRO A 1 184 ? -7.863 -22.688 -6.145 1 98.88 184 PRO A O 1
ATOM 1475 N N . VAL A 1 185 ? -6.57 -20.891 -6.207 1 98.88 185 VAL A N 1
ATOM 1476 C CA . VAL A 1 185 ? -5.305 -21.516 -6.562 1 98.88 185 VAL A CA 1
ATOM 1477 C C . VAL A 1 185 ? -4.176 -20.922 -5.723 1 98.88 185 VAL A C 1
ATOM 1479 O O . VAL A 1 185 ? -3.959 -19.703 -5.738 1 98.88 185 VAL A O 1
ATOM 1482 N N . GLN A 1 186 ? -3.541 -21.766 -4.938 1 98.69 186 GLN A N 1
ATOM 1483 C CA . GLN A 1 186 ? -2.443 -21.234 -4.141 1 98.69 186 GLN A CA 1
ATOM 1484 C C . GLN A 1 186 ? -1.276 -20.812 -5.031 1 98.69 186 GLN A C 1
ATOM 1486 O O . GLN A 1 186 ? -0.763 -21.609 -5.812 1 98.69 186 GLN A O 1
ATOM 1491 N N . GLY A 1 187 ? -0.863 -19.578 -4.953 1 97.75 187 GLY A N 1
ATOM 1492 C CA . GLY A 1 187 ? 0.247 -19.078 -5.746 1 97.75 187 GLY A CA 1
ATOM 1493 C C . GLY A 1 187 ? 1.602 -19.375 -5.125 1 97.75 187 GLY A C 1
ATOM 1494 O O . GLY A 1 187 ? 2.258 -20.344 -5.484 1 97.75 187 GLY A O 1
ATOM 1495 N N . GLU A 1 188 ? 1.868 -18.656 -4.047 1 95.88 188 GLU A N 1
ATOM 1496 C CA . GLU A 1 188 ? 3.15 -18.766 -3.361 1 95.88 188 GLU A CA 1
ATOM 1497 C C . GLU A 1 188 ? 3.363 -20.188 -2.83 1 95.88 188 GLU A C 1
ATOM 1499 O O . GLU A 1 188 ? 4.504 -20.625 -2.676 1 95.88 188 GLU A O 1
ATOM 1504 N N . GLY A 1 189 ? 2.266 -20.891 -2.605 1 96.75 189 GLY A N 1
ATOM 1505 C CA . GLY A 1 189 ? 2.348 -22.25 -2.102 1 96.75 189 GLY A CA 1
ATOM 1506 C C . GLY A 1 189 ? 2.844 -23.25 -3.137 1 96.75 189 GLY A C 1
ATOM 1507 O O . GLY A 1 189 ? 3.23 -24.375 -2.799 1 96.75 189 GLY A O 1
ATOM 1508 N N . GLY A 1 190 ? 2.83 -22.859 -4.422 1 98 190 GLY A N 1
ATOM 1509 C CA . GLY A 1 190 ? 3.363 -23.734 -5.449 1 98 190 GLY A CA 1
ATOM 1510 C C . GLY A 1 190 ? 2.338 -24.109 -6.5 1 98 190 GLY A C 1
ATOM 1511 O O . GLY A 1 190 ? 2.348 -25.234 -7.008 1 98 190 GLY A O 1
ATOM 1512 N N . ILE A 1 191 ? 1.437 -23.234 -6.703 1 98.62 191 ILE A N 1
ATOM 1513 C CA . ILE A 1 191 ? 0.382 -23.422 -7.695 1 98.62 191 ILE A CA 1
ATOM 1514 C C . ILE A 1 191 ? -0.403 -24.688 -7.387 1 98.62 191 ILE A C 1
ATOM 1516 O O . ILE A 1 191 ? -0.597 -25.531 -8.266 1 98.62 191 ILE A O 1
ATOM 1520 N N . ASN A 1 192 ? -0.882 -24.766 -6.172 1 98.69 192 ASN A N 1
ATOM 1521 C CA . ASN A 1 192 ? -1.723 -25.891 -5.777 1 98.69 192 ASN A CA 1
ATOM 1522 C C . ASN A 1 192 ? -3.178 -25.672 -6.184 1 98.69 192 ASN A C 1
ATOM 1524 O O . ASN A 1 192 ? -3.793 -24.688 -5.789 1 98.69 192 ASN A O 1
ATOM 1528 N N . ILE A 1 193 ? -3.719 -26.594 -6.961 1 98.69 193 ILE A N 1
ATOM 1529 C CA . ILE A 1 193 ? -5.105 -26.547 -7.418 1 98.69 193 ILE A CA 1
ATOM 1530 C C . ILE A 1 193 ? -5.949 -27.531 -6.617 1 98.69 193 ILE A C 1
ATOM 1532 O O . ILE A 1 193 ? -5.688 -28.734 -6.633 1 98.69 193 ILE A O 1
ATOM 1536 N N . PRO A 1 194 ? -6.895 -27.031 -5.902 1 98.75 194 PRO A N 1
ATOM 1537 C CA . PRO A 1 194 ? -7.707 -27.938 -5.094 1 98.75 194 PRO A CA 1
ATOM 1538 C C . PRO A 1 194 ? -8.719 -28.719 -5.926 1 98.75 194 PRO A C 1
ATOM 1540 O O . PRO A 1 194 ? -9.031 -28.328 -7.055 1 98.75 194 PRO A O 1
ATOM 1543 N N . ASP A 1 195 ? -9.188 -29.797 -5.34 1 98.62 195 ASP A N 1
ATOM 1544 C CA . ASP A 1 195 ? -10.234 -30.594 -5.973 1 98.62 195 ASP A CA 1
ATOM 1545 C C . ASP A 1 195 ? -11.555 -29.828 -6.031 1 98.62 195 ASP A C 1
ATOM 1547 O O . ASP A 1 195 ? -11.891 -29.094 -5.098 1 98.62 195 ASP A O 1
ATOM 1551 N N . TYR A 1 196 ? -12.195 -30.031 -7.109 1 98.56 196 TYR A N 1
ATOM 1552 C CA . TYR A 1 196 ? -13.492 -29.406 -7.324 1 98.56 196 TYR A CA 1
ATOM 1553 C C . TYR A 1 196 ? -14.43 -29.672 -6.148 1 98.56 196 TYR A C 1
ATOM 1555 O O . TYR A 1 196 ? -15.016 -28.75 -5.594 1 98.56 196 TYR A O 1
ATOM 1563 N N . ASP A 1 197 ? -14.547 -30.938 -5.719 1 98.38 197 ASP A N 1
ATOM 1564 C CA . ASP A 1 197 ? -15.484 -31.328 -4.672 1 98.38 197 ASP A CA 1
ATOM 1565 C C . ASP A 1 197 ? -15.086 -30.75 -3.32 1 98.38 197 ASP A C 1
ATOM 1567 O O . ASP A 1 197 ? -15.945 -30.422 -2.502 1 98.38 197 ASP A O 1
ATOM 1571 N N . TYR A 1 198 ? -13.805 -30.688 -3.055 1 98.56 198 TYR A N 1
ATOM 1572 C CA . TYR A 1 198 ? -13.32 -30.062 -1.824 1 98.56 198 TYR A CA 1
ATOM 1573 C C . TYR A 1 198 ? -13.812 -28.641 -1.694 1 98.56 198 TYR A C 1
ATOM 1575 O O . TYR A 1 198 ? -14.328 -28.234 -0.645 1 98.56 198 TYR A O 1
ATOM 1583 N N . VAL A 1 199 ? -13.719 -27.812 -2.805 1 98.88 199 VAL A N 1
ATOM 1584 C CA . VAL A 1 199 ? -14.07 -26.391 -2.766 1 98.88 199 VAL A CA 1
ATOM 1585 C C . VAL A 1 199 ? -15.578 -26.234 -2.639 1 98.88 199 VAL A C 1
ATOM 1587 O O . VAL A 1 199 ? -16.062 -25.359 -1.919 1 98.88 199 VAL A O 1
ATOM 1590 N N . ARG A 1 200 ? -16.281 -27.094 -3.334 1 98.44 200 ARG A N 1
ATOM 1591 C CA . ARG A 1 200 ? -17.734 -27.062 -3.244 1 98.44 200 ARG A CA 1
ATOM 1592 C C . ARG A 1 200 ? -18.203 -27.359 -1.826 1 98.44 200 ARG A C 1
ATOM 1594 O O . ARG A 1 200 ? -19.078 -26.672 -1.298 1 98.44 200 ARG A O 1
ATOM 1601 N N . GLU A 1 201 ? -17.609 -28.359 -1.271 1 98.56 201 GLU A N 1
ATOM 1602 C CA . GLU A 1 201 ? -17.953 -28.734 0.102 1 98.56 201 GLU A CA 1
ATOM 1603 C C . GLU A 1 201 ? -17.578 -27.609 1.076 1 98.56 201 GLU A C 1
ATOM 1605 O O . GLU A 1 201 ? -18.328 -27.312 2.006 1 98.56 201 GLU A O 1
ATOM 1610 N N . LEU A 1 202 ? -16.422 -27.031 0.893 1 98.81 202 LEU A N 1
ATOM 1611 C CA . LEU A 1 202 ? -15.992 -25.891 1.704 1 98.81 202 LEU A CA 1
ATOM 1612 C C . LEU A 1 202 ? -17.031 -24.781 1.669 1 98.81 202 LEU A C 1
ATOM 1614 O O . LEU A 1 202 ? -17.391 -24.234 2.711 1 98.81 202 LEU A O 1
ATOM 1618 N N . ARG A 1 203 ? -17.5 -24.406 0.472 1 98.81 203 ARG A N 1
ATOM 1619 C CA . ARG A 1 203 ? -18.5 -23.344 0.324 1 98.81 203 ARG A CA 1
ATOM 1620 C C . ARG A 1 203 ? -19.797 -23.734 1.02 1 98.81 203 ARG A C 1
ATOM 1622 O O . ARG A 1 203 ? -20.406 -22.906 1.716 1 98.81 203 ARG A O 1
ATOM 1629 N N . GLU A 1 204 ? -20.203 -24.969 0.832 1 98.56 204 GLU A N 1
ATOM 1630 C CA . GLU A 1 204 ? -21.438 -25.438 1.458 1 98.56 204 GLU A CA 1
ATOM 1631 C C . GLU A 1 204 ? -21.344 -25.344 2.979 1 98.56 204 GLU A C 1
ATOM 1633 O O . GLU A 1 204 ? -22.297 -24.875 3.623 1 98.56 204 GLU A O 1
ATOM 1638 N N . ILE A 1 205 ? -20.297 -25.75 3.531 1 98.62 205 ILE A N 1
ATOM 1639 C CA . ILE A 1 205 ? -20.109 -25.766 4.977 1 98.62 205 ILE A CA 1
ATOM 1640 C C . ILE A 1 205 ? -20.078 -24.328 5.496 1 98.62 205 ILE A C 1
ATOM 1642 O O . ILE A 1 205 ? -20.688 -24.016 6.527 1 98.62 205 ILE A O 1
ATOM 1646 N N . THR A 1 206 ? -19.375 -23.406 4.789 1 98.69 206 THR A N 1
ATOM 1647 C CA . THR A 1 206 ? -19.281 -22.031 5.25 1 98.69 206 THR A CA 1
ATOM 1648 C C . THR A 1 206 ? -20.656 -21.359 5.191 1 98.69 206 THR A C 1
ATOM 1650 O O . THR A 1 206 ? -21 -20.578 6.074 1 98.69 206 THR A O 1
ATOM 1653 N N . GLU A 1 207 ? -21.469 -21.688 4.18 1 98.06 207 GLU A N 1
ATOM 1654 C CA . GLU A 1 207 ? -22.828 -21.156 4.082 1 98.06 207 GLU A CA 1
ATOM 1655 C C . GLU A 1 207 ? -23.719 -21.688 5.203 1 98.06 207 GLU A C 1
ATOM 1657 O O . GLU A 1 207 ? -24.422 -20.922 5.867 1 98.06 207 GLU A O 1
ATOM 1662 N N . LYS A 1 208 ? -23.641 -22.953 5.391 1 97.88 208 LYS A N 1
ATOM 1663 C CA . LYS A 1 208 ? -24.484 -23.609 6.383 1 97.88 208 LYS A CA 1
ATOM 1664 C C . LYS A 1 208 ? -24.188 -23.078 7.785 1 97.88 208 LYS A C 1
ATOM 1666 O O . LYS A 1 208 ? -25.094 -22.969 8.609 1 97.88 208 LYS A O 1
ATOM 1671 N N . ASN A 1 209 ? -23 -22.766 8.07 1 97.88 209 ASN A N 1
ATOM 1672 C CA . ASN A 1 209 ? -22.578 -22.406 9.43 1 97.88 209 ASN A CA 1
ATOM 1673 C C . ASN A 1 209 ? -22.391 -20.906 9.594 1 97.88 209 ASN A C 1
ATOM 1675 O O . ASN A 1 209 ? -21.828 -20.453 10.594 1 97.88 209 ASN A O 1
ATOM 1679 N N . ASN A 1 210 ? -22.797 -20.109 8.633 1 97.56 210 ASN A N 1
ATOM 1680 C CA . ASN A 1 210 ? -22.703 -18.641 8.656 1 97.56 210 ASN A CA 1
ATOM 1681 C C . ASN A 1 210 ? -21.266 -18.188 8.852 1 97.56 210 ASN A C 1
ATOM 1683 O O . ASN A 1 210 ? -20.984 -17.359 9.719 1 97.56 210 ASN A O 1
ATOM 1687 N N . ILE A 1 211 ? -20.375 -18.828 8.195 1 98.75 211 ILE A N 1
ATOM 1688 C CA . ILE A 1 211 ? -18.953 -18.453 8.141 1 98.75 211 ILE A CA 1
ATOM 1689 C C . ILE A 1 211 ? -18.688 -17.641 6.883 1 98.75 211 ILE A C 1
ATOM 1691 O O . ILE A 1 211 ? -19.016 -18.062 5.773 1 98.75 211 ILE A O 1
ATOM 1695 N N . ILE A 1 212 ? -18.156 -16.422 7.035 1 98.88 212 ILE A N 1
ATOM 1696 C CA . ILE A 1 212 ? -17.844 -15.586 5.883 1 98.88 212 ILE A CA 1
ATOM 1697 C C . ILE A 1 212 ? -16.734 -16.234 5.047 1 98.88 212 ILE A C 1
ATOM 1699 O O . ILE A 1 212 ? -15.711 -16.641 5.586 1 98.88 212 ILE A O 1
ATOM 1703 N N . PHE A 1 213 ? -16.953 -16.375 3.787 1 98.88 213 PHE A N 1
ATOM 1704 C CA . PHE A 1 213 ? -16.016 -17.031 2.885 1 98.88 213 PHE A CA 1
ATOM 1705 C C . PHE A 1 213 ? -15.273 -16 2.031 1 98.88 213 PHE A C 1
ATOM 1707 O O . PHE A 1 213 ? -15.875 -15.367 1.165 1 98.88 213 PHE A O 1
ATOM 1714 N N . VAL A 1 214 ? -13.977 -15.852 2.26 1 98.94 214 VAL A N 1
ATOM 1715 C CA . VAL A 1 214 ? -13.148 -14.875 1.56 1 98.94 214 VAL A CA 1
ATOM 1716 C C . VAL A 1 214 ? -12.234 -15.586 0.565 1 98.94 214 VAL A C 1
ATOM 1718 O O . VAL A 1 214 ? -11.43 -16.438 0.952 1 98.94 214 VAL A O 1
ATOM 1721 N N . ALA A 1 215 ? -12.359 -15.25 -0.677 1 98.94 215 ALA A N 1
ATOM 1722 C CA . ALA A 1 215 ? -11.461 -15.773 -1.703 1 98.94 215 ALA A CA 1
ATOM 1723 C C . ALA A 1 215 ? -10.359 -14.773 -2.033 1 98.94 215 ALA A C 1
ATOM 1725 O O . ALA A 1 215 ? -10.633 -13.648 -2.453 1 98.94 215 ALA A O 1
ATOM 1726 N N . ASP A 1 216 ? -9.164 -15.18 -1.788 1 98.94 216 ASP A N 1
ATOM 1727 C CA . ASP A 1 216 ? -8 -14.383 -2.188 1 98.94 216 ASP A CA 1
ATOM 1728 C C . ASP A 1 216 ? -7.684 -14.586 -3.668 1 98.94 216 ASP A C 1
ATOM 1730 O O . ASP A 1 216 ? -7.039 -15.562 -4.043 1 98.94 216 ASP A O 1
ATOM 1734 N N . GLU A 1 217 ? -8.125 -13.625 -4.477 1 98.75 217 GLU A N 1
ATOM 1735 C CA . GLU A 1 217 ? -8.016 -13.664 -5.93 1 98.75 217 GLU A CA 1
ATOM 1736 C C . GLU A 1 217 ? -6.891 -12.766 -6.43 1 98.75 217 GLU A C 1
ATOM 1738 O O . GLU A 1 217 ? -6.824 -12.445 -7.617 1 98.75 217 GLU A O 1
ATOM 1743 N N . ILE A 1 218 ? -5.973 -12.375 -5.539 1 98.88 218 ILE A N 1
ATOM 1744 C CA . ILE A 1 218 ? -4.934 -11.391 -5.816 1 98.88 218 ILE A CA 1
ATOM 1745 C C . ILE A 1 218 ? -4.043 -11.891 -6.953 1 98.88 218 ILE A C 1
ATOM 1747 O O . ILE A 1 218 ? -3.707 -11.133 -7.867 1 98.88 218 ILE A O 1
ATOM 1751 N N . GLN A 1 219 ? -3.688 -13.125 -6.93 1 98.56 219 GLN A N 1
ATOM 1752 C CA . GLN A 1 219 ? -2.811 -13.664 -7.965 1 98.56 219 GLN A CA 1
ATOM 1753 C C . GLN A 1 219 ? -3.604 -14.453 -9.008 1 98.56 219 GLN A C 1
ATOM 1755 O O . GLN A 1 219 ? -3.307 -14.383 -10.203 1 98.56 219 GLN A O 1
ATOM 1760 N N . SER A 1 220 ? -4.664 -15.164 -8.578 1 98.81 220 SER A N 1
ATOM 1761 C CA . SER A 1 220 ? -5.34 -16.141 -9.414 1 98.81 220 SER A CA 1
ATOM 1762 C C . SER A 1 220 ? -6.445 -15.5 -10.242 1 98.81 220 SER A C 1
ATOM 1764 O O . SER A 1 220 ? -6.93 -16.094 -11.211 1 98.81 220 SER A O 1
ATOM 1766 N N . GLY A 1 221 ? -6.891 -14.281 -9.859 1 98.75 221 GLY A N 1
ATOM 1767 C CA . GLY A 1 221 ? -8 -13.633 -10.539 1 98.75 221 GLY A CA 1
ATOM 1768 C C . GLY A 1 221 ? -7.578 -12.883 -11.789 1 98.75 221 GLY A C 1
ATOM 1769 O O . GLY A 1 221 ? -6.484 -13.102 -12.312 1 98.75 221 GLY A O 1
ATOM 1770 N N . LEU A 1 222 ? -8.5 -12.195 -12.359 1 98.88 222 LEU A N 1
ATOM 1771 C CA . LEU A 1 222 ? -8.297 -11.297 -13.492 1 98.88 222 LEU A CA 1
ATOM 1772 C C . LEU A 1 222 ? -7.871 -12.07 -14.734 1 98.88 222 LEU A C 1
ATOM 1774 O O . LEU A 1 222 ? -7.012 -11.609 -15.492 1 98.88 222 LEU A O 1
ATOM 1778 N N . GLY A 1 223 ? -8.336 -13.297 -14.891 1 98.88 223 GLY A N 1
ATOM 1779 C CA . GLY A 1 223 ? -8.133 -14.039 -16.125 1 98.88 223 GLY A CA 1
ATOM 1780 C C . GLY A 1 223 ? -6.949 -14.984 -16.062 1 98.88 223 GLY A C 1
ATOM 1781 O O . GLY A 1 223 ? -6.75 -15.797 -16.969 1 98.88 223 GLY A O 1
ATOM 1782 N N . ARG A 1 224 ? -6.156 -14.953 -15 1 98.88 224 ARG A N 1
ATOM 1783 C CA . ARG A 1 224 ? -4.891 -15.664 -14.875 1 98.88 224 ARG A CA 1
ATOM 1784 C C . ARG A 1 224 ? -5.086 -17.172 -15.047 1 98.88 224 ARG A C 1
ATOM 1786 O O . ARG A 1 224 ? -4.234 -17.844 -15.633 1 98.88 224 ARG A O 1
ATOM 1793 N N . THR A 1 225 ? -6.258 -17.688 -14.609 1 98.88 225 THR A N 1
ATOM 1794 C CA . THR A 1 225 ? -6.473 -19.125 -14.562 1 98.88 225 THR A CA 1
ATOM 1795 C C . THR A 1 225 ? -7.328 -19.578 -15.742 1 98.88 225 THR A C 1
ATOM 1797 O O . THR A 1 225 ? -7.699 -20.75 -15.836 1 98.88 225 THR A O 1
ATOM 1800 N N . GLY A 1 226 ? -7.652 -18.656 -16.609 1 98.81 226 GLY A N 1
ATOM 1801 C CA . GLY A 1 226 ? -8.484 -19 -17.75 1 98.81 226 GLY A CA 1
ATOM 1802 C C . GLY A 1 226 ? -9.953 -18.703 -17.531 1 98.81 226 GLY A C 1
ATOM 1803 O O . GLY A 1 226 ? -10.789 -19 -18.391 1 98.81 226 GLY A O 1
ATOM 1804 N N . LYS A 1 227 ? -10.32 -18.203 -16.422 1 98.75 227 LYS A N 1
ATOM 1805 C CA . LYS A 1 227 ? -11.586 -17.578 -16.062 1 98.75 227 LYS A CA 1
ATOM 1806 C C . LYS A 1 227 ? -11.359 -16.203 -15.438 1 98.75 227 LYS A C 1
ATOM 1808 O O . LYS A 1 227 ? -10.273 -15.906 -14.938 1 98.75 227 LYS A O 1
ATOM 1813 N N . MET A 1 228 ? -12.344 -15.297 -15.516 1 98.81 228 MET A N 1
ATOM 1814 C CA . MET A 1 228 ? -12.172 -13.969 -14.945 1 98.81 228 MET A CA 1
ATOM 1815 C C . MET A 1 228 ? -11.734 -14.055 -13.484 1 98.81 228 MET A C 1
ATOM 1817 O O . MET A 1 228 ? -10.812 -13.352 -13.07 1 98.81 228 MET A O 1
ATOM 1821 N N . TRP A 1 229 ? -12.445 -14.914 -12.812 1 98.88 229 TRP A N 1
ATOM 1822 C CA . TRP A 1 229 ? -12.109 -15.219 -11.422 1 98.88 229 TRP A CA 1
ATOM 1823 C C . TRP A 1 229 ? -11.906 -16.719 -11.227 1 98.88 229 TRP A C 1
ATOM 1825 O O . TRP A 1 229 ? -12.672 -17.531 -11.75 1 98.88 229 TRP A O 1
ATOM 1835 N N . ALA A 1 230 ? -10.922 -17.078 -10.438 1 98.94 230 ALA A N 1
ATOM 1836 C CA . ALA A 1 230 ? -10.516 -18.469 -10.297 1 98.94 230 ALA A CA 1
ATOM 1837 C C . ALA A 1 230 ? -11.602 -19.281 -9.594 1 98.94 230 ALA A C 1
ATOM 1839 O O . ALA A 1 230 ? -11.789 -20.469 -9.898 1 98.94 230 ALA A O 1
ATOM 1840 N N . HIS A 1 231 ? -12.305 -18.688 -8.656 1 98.81 231 HIS A N 1
ATOM 1841 C CA . HIS A 1 231 ? -13.328 -19.422 -7.926 1 98.81 231 HIS A CA 1
ATOM 1842 C C . HIS A 1 231 ? -14.406 -19.953 -8.867 1 98.81 231 HIS A C 1
ATOM 1844 O O . HIS A 1 231 ? -15.148 -20.875 -8.516 1 98.81 231 HIS A O 1
ATOM 1850 N N . GLN A 1 232 ? -14.516 -19.375 -10.062 1 98.75 232 GLN A N 1
ATOM 1851 C CA . GLN A 1 232 ? -15.523 -19.797 -11.031 1 98.75 232 GLN A CA 1
ATOM 1852 C C . GLN A 1 232 ? -15.25 -21.203 -11.531 1 98.75 232 GLN A C 1
ATOM 1854 O O . GLN A 1 232 ? -16.172 -21.891 -11.984 1 98.75 232 GLN A O 1
ATOM 1859 N N . HIS A 1 233 ? -14.008 -21.656 -11.492 1 98.81 233 HIS A N 1
ATOM 1860 C CA . HIS A 1 233 ? -13.672 -23.016 -11.875 1 98.81 233 HIS A CA 1
ATOM 1861 C C . HIS A 1 233 ? -14.375 -24.031 -10.977 1 98.81 233 HIS A C 1
ATOM 1863 O O . HIS A 1 233 ? -14.516 -25.203 -11.352 1 98.81 233 HIS A O 1
ATOM 1869 N N . PHE A 1 234 ? -14.828 -23.625 -9.828 1 98.75 234 PHE A N 1
ATOM 1870 C CA . PHE A 1 234 ? -15.391 -24.531 -8.844 1 98.75 234 PHE A CA 1
ATOM 1871 C C . PHE A 1 234 ? -16.891 -24.297 -8.672 1 98.75 234 PHE A C 1
ATOM 1873 O O . PHE A 1 234 ? -17.516 -24.859 -7.766 1 98.75 234 PHE A O 1
ATOM 1880 N N . ASP A 1 235 ? -17.469 -23.422 -9.438 1 98.12 235 ASP A N 1
ATOM 1881 C CA . ASP A 1 235 ? -18.891 -23.109 -9.469 1 98.12 235 ASP A CA 1
ATOM 1882 C C . ASP A 1 235 ? -19.375 -22.609 -8.117 1 98.12 235 ASP A C 1
ATOM 1884 O O . ASP A 1 235 ? -20.422 -23.047 -7.617 1 98.12 235 ASP A O 1
ATOM 1888 N N . ILE A 1 236 ? -18.578 -21.766 -7.512 1 98.31 236 ILE A N 1
ATOM 1889 C CA . ILE A 1 236 ? -18.969 -21.125 -6.258 1 98.31 236 ILE A CA 1
ATOM 1890 C C . ILE A 1 236 ? -18.812 -19.609 -6.375 1 98.31 236 ILE A C 1
ATOM 1892 O O . ILE A 1 236 ? -18.203 -19.109 -7.324 1 98.31 236 ILE A O 1
ATOM 1896 N N . THR A 1 237 ? -19.438 -18.906 -5.5 1 98.31 237 THR A N 1
ATOM 1897 C CA . THR A 1 237 ? -19.234 -17.469 -5.316 1 98.31 237 THR A CA 1
ATOM 1898 C C . THR A 1 237 ? -18.891 -17.156 -3.867 1 98.31 237 THR A C 1
ATOM 1900 O O . THR A 1 237 ? -19.656 -17.469 -2.955 1 98.31 237 THR A O 1
ATOM 1903 N N . PRO A 1 238 ? -17.766 -16.625 -3.629 1 98.75 238 PRO A N 1
ATOM 1904 C CA . PRO A 1 238 ? -17.406 -16.203 -2.268 1 98.75 238 PRO A CA 1
ATOM 1905 C C . PRO A 1 238 ? -18.219 -15.008 -1.783 1 98.75 238 PRO A C 1
ATOM 1907 O O . PRO A 1 238 ? -18.969 -14.414 -2.559 1 98.75 238 PRO A O 1
ATOM 1910 N N . ASP A 1 239 ? -18.078 -14.695 -0.499 1 98.81 239 ASP A N 1
ATOM 1911 C CA . ASP A 1 239 ? -18.734 -13.523 0.067 1 98.81 239 ASP A CA 1
ATOM 1912 C C . ASP A 1 239 ? -17.906 -12.258 -0.185 1 98.81 239 ASP A C 1
ATOM 1914 O O . ASP A 1 239 ? -18.469 -11.164 -0.316 1 98.81 239 ASP A O 1
ATOM 1918 N N . ILE A 1 240 ? -16.609 -12.43 -0.15 1 98.94 240 ILE A N 1
ATOM 1919 C CA . ILE A 1 240 ? -15.625 -11.367 -0.359 1 98.94 240 ILE A CA 1
ATOM 1920 C C . ILE A 1 240 ? -14.5 -11.883 -1.245 1 98.94 240 ILE A C 1
ATOM 1922 O O . ILE A 1 240 ? -14.055 -13.031 -1.102 1 98.94 240 ILE A O 1
ATOM 1926 N N . ILE A 1 241 ? -14.055 -11.094 -2.182 1 98.94 241 ILE A N 1
ATOM 1927 C CA . ILE A 1 241 ? -12.852 -11.414 -2.936 1 98.94 241 ILE A CA 1
ATOM 1928 C C . ILE A 1 241 ? -11.828 -10.289 -2.785 1 98.94 241 ILE A C 1
ATOM 1930 O O . ILE A 1 241 ? -12.203 -9.109 -2.725 1 98.94 241 ILE A O 1
ATOM 1934 N N . THR A 1 242 ? -10.617 -10.594 -2.654 1 98.94 242 THR A N 1
ATOM 1935 C CA . THR A 1 242 ? -9.523 -9.625 -2.668 1 98.94 242 THR A CA 1
ATOM 1936 C C . THR A 1 242 ? -8.797 -9.656 -4.008 1 98.94 242 THR A C 1
ATOM 1938 O O . THR A 1 242 ? -8.547 -10.727 -4.566 1 98.94 242 THR A O 1
ATOM 1941 N N . ILE A 1 243 ? -8.578 -8.508 -4.555 1 98.88 243 ILE A N 1
ATOM 1942 C CA . ILE A 1 243 ? -8.016 -8.328 -5.891 1 98.88 243 ILE A CA 1
ATOM 1943 C C . ILE A 1 243 ? -6.762 -7.461 -5.816 1 98.88 243 ILE A C 1
ATOM 1945 O O . ILE A 1 243 ? -6.707 -6.504 -5.039 1 98.88 243 ILE A O 1
ATOM 1949 N N . GLY A 1 244 ? -5.734 -7.75 -6.562 1 98.69 244 GLY A N 1
ATOM 1950 C CA . GLY A 1 244 ? -4.512 -6.957 -6.578 1 98.69 244 GLY A CA 1
ATOM 1951 C C . GLY A 1 244 ? -3.646 -7.219 -7.793 1 98.69 244 GLY A C 1
ATOM 1952 O O . GLY A 1 244 ? -4.16 -7.461 -8.891 1 98.69 244 GLY A O 1
ATOM 1953 N N . LYS A 1 245 ? -2.41 -7.004 -7.684 1 98.38 245 LYS A N 1
ATOM 1954 C CA . LYS A 1 245 ? -1.374 -7.258 -8.68 1 98.38 245 LYS A CA 1
ATOM 1955 C C . LYS A 1 245 ? -1.747 -6.652 -10.031 1 98.38 245 LYS A C 1
ATOM 1957 O O . LYS A 1 245 ? -1.587 -5.449 -10.242 1 98.38 245 LYS A O 1
ATOM 1962 N N . GLY A 1 246 ? -2.318 -7.363 -10.914 1 98.44 246 GLY A N 1
ATOM 1963 C CA . GLY A 1 246 ? -2.535 -6.938 -12.281 1 98.44 246 GLY A CA 1
ATOM 1964 C C . GLY A 1 246 ? -3.588 -5.852 -12.414 1 98.44 246 GLY A C 1
ATOM 1965 O O . GLY A 1 246 ? -3.641 -5.145 -13.422 1 98.44 246 GLY A O 1
ATOM 1966 N N . ILE A 1 247 ? -4.383 -5.566 -11.375 1 98.81 247 ILE A N 1
ATOM 1967 C CA . ILE A 1 247 ? -5.57 -4.723 -11.453 1 98.81 247 ILE A CA 1
ATOM 1968 C C . ILE A 1 247 ? -5.156 -3.279 -11.734 1 98.81 247 ILE A C 1
ATOM 1970 O O . ILE A 1 247 ? -5.898 -2.527 -12.375 1 98.81 247 ILE A O 1
ATOM 1974 N N . GLY A 1 248 ? -3.971 -2.877 -11.297 1 98.12 248 GLY A N 1
ATOM 1975 C CA . GLY A 1 248 ? -3.537 -1.493 -11.406 1 98.12 248 GLY A CA 1
ATOM 1976 C C . GLY A 1 248 ? -2.686 -1.234 -12.641 1 98.12 248 GLY A C 1
ATOM 1977 O O . GLY A 1 248 ? -2.182 -0.126 -12.828 1 98.12 248 GLY A O 1
ATOM 1978 N N . GLY A 1 249 ? -2.42 -2.268 -13.461 1 97.5 249 GLY A N 1
ATOM 1979 C CA . GLY A 1 249 ? -1.649 -2.098 -14.68 1 97.5 249 GLY A CA 1
ATOM 1980 C C . GLY A 1 249 ? -0.219 -1.662 -14.43 1 97.5 249 GLY A C 1
ATOM 1981 O O . GLY A 1 249 ? 0.373 -0.952 -15.242 1 97.5 249 GLY A O 1
ATOM 1982 N N . GLY A 1 250 ? 0.286 -1.952 -13.367 1 97.44 250 GLY A N 1
ATOM 1983 C CA . GLY A 1 250 ? 1.641 -1.568 -13 1 97.44 250 GLY A CA 1
ATOM 1984 C C . GLY A 1 250 ? 1.688 -0.511 -11.914 1 97.44 250 GLY A C 1
ATOM 1985 O O . GLY A 1 250 ? 2.738 -0.283 -11.305 1 97.44 250 GLY A O 1
ATOM 1986 N N . ILE A 1 251 ? 0.553 0.174 -11.688 1 98.56 251 ILE A N 1
ATOM 1987 C CA . ILE A 1 251 ? 0.408 1.107 -10.578 1 98.56 251 ILE A CA 1
ATOM 1988 C C . ILE A 1 251 ? -0.128 0.371 -9.352 1 98.56 251 ILE A C 1
ATOM 1990 O O . ILE A 1 251 ? -1.077 -0.411 -9.453 1 98.56 251 ILE A O 1
ATOM 1994 N N . PRO A 1 252 ? 0.464 0.601 -8.172 1 98.56 252 PRO A N 1
ATOM 1995 C CA . PRO A 1 252 ? -0.054 -0.096 -6.988 1 98.56 252 PRO A CA 1
ATOM 1996 C C . PRO A 1 252 ? -1.547 0.138 -6.773 1 98.56 252 PRO A C 1
ATOM 1998 O O . PRO A 1 252 ? -1.99 1.286 -6.691 1 98.56 252 PRO A O 1
ATOM 2001 N N . MET A 1 253 ? -2.328 -0.933 -6.723 1 98.62 253 MET A N 1
ATOM 2002 C CA . MET A 1 253 ? -3.773 -0.89 -6.52 1 98.62 253 MET A CA 1
ATOM 2003 C C . MET A 1 253 ? -4.289 -2.23 -6.008 1 98.62 253 MET A C 1
ATOM 2005 O O . MET A 1 253 ? -3.748 -3.281 -6.352 1 98.62 253 MET A O 1
ATOM 2009 N N . SER A 1 254 ? -5.234 -2.203 -5.18 1 98.81 254 SER A N 1
ATOM 2010 C CA . SER A 1 254 ? -5.945 -3.4 -4.742 1 98.81 254 SER A CA 1
ATOM 2011 C C . SER A 1 254 ? -7.418 -3.105 -4.48 1 98.81 254 SER A C 1
ATOM 2013 O O . SER A 1 254 ? -7.82 -1.942 -4.414 1 98.81 254 SER A O 1
ATOM 2015 N N . VAL A 1 255 ? -8.203 -4.094 -4.434 1 98.88 255 VAL A N 1
ATOM 2016 C CA . VAL A 1 255 ? -9.633 -3.988 -4.168 1 98.88 255 VAL A CA 1
ATOM 2017 C C . VAL A 1 255 ? -10.07 -5.094 -3.207 1 98.88 255 VAL A C 1
ATOM 2019 O O . VAL A 1 255 ? -9.641 -6.242 -3.338 1 98.88 255 VAL A O 1
ATOM 2022 N N . THR A 1 256 ? -10.742 -4.77 -2.205 1 98.94 256 THR A N 1
ATOM 2023 C CA . THR A 1 256 ? -11.578 -5.699 -1.457 1 98.94 256 THR A CA 1
ATOM 2024 C C . THR A 1 256 ? -13.039 -5.57 -1.881 1 98.94 256 THR A C 1
ATOM 2026 O O . THR A 1 256 ? -13.672 -4.539 -1.638 1 98.94 256 THR A O 1
ATOM 2029 N N . ALA A 1 257 ? -13.523 -6.527 -2.576 1 98.88 257 ALA A N 1
ATOM 2030 C CA . ALA A 1 257 ? -14.891 -6.512 -3.096 1 98.88 257 ALA A CA 1
ATOM 2031 C C . ALA A 1 257 ? -15.766 -7.523 -2.363 1 98.88 257 ALA A C 1
ATOM 2033 O O . ALA A 1 257 ? -15.398 -8.695 -2.225 1 98.88 257 ALA A O 1
ATOM 2034 N N . GLY A 1 258 ? -16.891 -7.113 -1.867 1 98.75 258 GLY A N 1
ATOM 2035 C CA . GLY A 1 258 ? -17.734 -8.016 -1.102 1 98.75 258 GLY A CA 1
ATOM 2036 C C . GLY A 1 258 ? -19.219 -7.66 -1.169 1 98.75 258 GLY A C 1
ATOM 2037 O O . GLY A 1 258 ? -19.594 -6.656 -1.775 1 98.75 258 GLY A O 1
ATOM 2038 N N . ARG A 1 259 ? -20 -8.547 -0.626 1 98.56 259 ARG A N 1
ATOM 2039 C CA . ARG A 1 259 ? -21.438 -8.305 -0.483 1 98.56 259 ARG A CA 1
ATOM 2040 C C . ARG A 1 259 ? -21.688 -7.109 0.421 1 98.56 259 ARG A C 1
ATOM 2042 O O . ARG A 1 259 ? -20.984 -6.902 1.41 1 98.56 259 ARG A O 1
ATOM 2049 N N . HIS A 1 260 ? -22.75 -6.348 0.111 1 97.44 260 HIS A N 1
ATOM 2050 C CA . HIS A 1 260 ? -23.062 -5.133 0.855 1 97.44 260 HIS A CA 1
ATOM 2051 C C . HIS A 1 260 ? -23.344 -5.445 2.322 1 97.44 260 HIS A C 1
ATOM 2053 O O . HIS A 1 260 ? -23.016 -4.641 3.203 1 97.44 260 HIS A O 1
ATOM 2059 N N . GLU A 1 261 ? -23.859 -6.613 2.648 1 97.31 261 GLU A N 1
ATOM 2060 C CA . GLU A 1 261 ? -24.219 -6.973 4.02 1 97.31 261 GLU A CA 1
ATOM 2061 C C . GLU A 1 261 ? -22.969 -7.047 4.902 1 97.31 261 GLU A C 1
ATOM 2063 O O . GLU A 1 261 ? -23.062 -6.895 6.121 1 97.31 261 GLU A O 1
ATOM 2068 N N . PHE A 1 262 ? -21.828 -7.266 4.273 1 98.12 262 PHE A N 1
ATOM 2069 C CA . PHE A 1 262 ? -20.578 -7.328 5.027 1 98.12 262 PHE A CA 1
ATOM 2070 C C . PHE A 1 262 ? -19.812 -6.016 4.914 1 98.12 262 PHE A C 1
ATOM 2072 O O . PHE A 1 262 ? -19.469 -5.398 5.926 1 98.12 262 PHE A O 1
ATOM 2079 N N . MET A 1 263 ? -19.641 -5.484 3.701 1 98.31 263 MET A N 1
ATOM 2080 C CA . MET A 1 263 ? -18.781 -4.336 3.434 1 98.31 263 MET A CA 1
ATOM 2081 C C . MET A 1 263 ? -19.359 -3.07 4.066 1 98.31 263 MET A C 1
ATOM 2083 O O . MET A 1 263 ? -18.609 -2.178 4.465 1 98.31 263 MET A O 1
ATOM 2087 N N . ASP A 1 264 ? -20.656 -2.979 4.223 1 96.94 264 ASP A N 1
ATOM 2088 C CA . ASP A 1 264 ? -21.297 -1.78 4.746 1 96.94 264 ASP A CA 1
ATOM 2089 C C . ASP A 1 264 ? -21.047 -1.632 6.246 1 96.94 264 ASP A C 1
ATOM 2091 O O . ASP A 1 264 ? -21.297 -0.567 6.82 1 96.94 264 ASP A O 1
ATOM 2095 N N . ASN A 1 265 ? -20.531 -2.697 6.836 1 96.56 265 ASN A N 1
ATOM 2096 C CA . ASN A 1 265 ? -20.25 -2.639 8.266 1 96.56 265 ASN A CA 1
ATOM 2097 C C . ASN A 1 265 ? -18.969 -1.837 8.547 1 96.56 265 ASN A C 1
ATOM 2099 O O . ASN A 1 265 ? -18.75 -1.412 9.68 1 96.56 265 ASN A O 1
ATOM 2103 N N . LEU A 1 266 ? -18.125 -1.631 7.547 1 94.75 266 LEU A N 1
ATOM 2104 C CA . LEU A 1 266 ? -16.984 -0.734 7.711 1 94.75 266 LEU A CA 1
ATOM 2105 C C . LEU A 1 266 ? -17.438 0.722 7.727 1 94.75 266 LEU A C 1
ATOM 2107 O O . LEU A 1 266 ? -18.047 1.194 6.766 1 94.75 266 LEU A O 1
ATOM 2111 N N . GLU A 1 267 ? -17.109 1.392 8.727 1 94.44 267 GLU A N 1
ATOM 2112 C CA . GLU A 1 267 ? -17.562 2.768 8.891 1 94.44 267 GLU A CA 1
ATOM 2113 C C . GLU A 1 267 ? -16.453 3.762 8.586 1 94.44 267 GLU A C 1
ATOM 2115 O O . GLU A 1 267 ? -15.297 3.369 8.391 1 94.44 267 GLU A O 1
ATOM 2120 N N . LYS A 1 268 ? -16.844 5.012 8.57 1 94 268 LYS A N 1
ATOM 2121 C CA . LYS A 1 268 ? -15.93 6.102 8.25 1 94 268 LYS A CA 1
ATOM 2122 C C . LYS A 1 268 ? -14.719 6.098 9.172 1 94 268 LYS A C 1
ATOM 2124 O O . LYS A 1 268 ? -14.867 6.094 10.398 1 94 268 LYS A O 1
ATOM 2129 N N . GLY A 1 269 ? -13.555 6.027 8.508 1 92.94 269 GLY A N 1
ATOM 2130 C CA . GLY A 1 269 ? -12.312 6.133 9.258 1 92.94 269 GLY A CA 1
ATOM 2131 C C . GLY A 1 269 ? -11.766 4.785 9.688 1 92.94 269 GLY A C 1
ATOM 2132 O O . GLY A 1 269 ? -10.594 4.68 10.055 1 92.94 269 GLY A O 1
ATOM 2133 N N . GLU A 1 270 ? -12.477 3.736 9.625 1 95.31 270 GLU A N 1
ATOM 2134 C CA . GLU A 1 270 ? -12.055 2.441 10.148 1 95.31 270 GLU A CA 1
ATOM 2135 C C . GLU A 1 270 ? -11.07 1.758 9.203 1 95.31 270 GLU A C 1
ATOM 2137 O O . GLU A 1 270 ? -10.227 0.969 9.641 1 95.31 270 GLU A O 1
ATOM 2142 N N . GLN A 1 271 ? -11.234 2.014 7.973 1 95.88 271 GLN A N 1
ATOM 2143 C CA . GLN A 1 271 ? -10.281 1.593 6.949 1 95.88 271 GLN A CA 1
ATOM 2144 C C . GLN A 1 271 ? -10.219 2.6 5.809 1 95.88 271 GLN A C 1
ATOM 2146 O O . GLN A 1 271 ? -11.219 2.824 5.113 1 95.88 271 GLN A O 1
ATOM 2151 N N . SER A 1 272 ? -9.125 3.254 5.691 1 95.25 272 SER A N 1
ATOM 2152 C CA . SER A 1 272 ? -8.906 4.266 4.668 1 95.25 272 SER A CA 1
ATOM 2153 C C . SER A 1 272 ? -7.457 4.285 4.207 1 95.25 272 SER A C 1
ATOM 2155 O O . SER A 1 272 ? -6.586 3.703 4.859 1 95.25 272 SER A O 1
ATOM 2157 N N . SER A 1 273 ? -7.266 4.84 3.1 1 96.94 273 SER A N 1
ATOM 2158 C CA . SER A 1 273 ? -5.941 5.008 2.508 1 96.94 273 SER A CA 1
ATOM 2159 C C . SER A 1 273 ? -5.816 6.348 1.795 1 96.94 273 SER A C 1
ATOM 2161 O O . SER A 1 273 ? -6.73 6.762 1.077 1 96.94 273 SER A O 1
ATOM 2163 N N . THR A 1 274 ? -4.676 7.02 2.035 1 97.56 274 THR A N 1
ATOM 2164 C CA . THR A 1 274 ? -4.461 8.312 1.394 1 97.56 274 THR A CA 1
ATOM 2165 C C . THR A 1 274 ? -4.445 8.164 -0.126 1 97.56 274 THR A C 1
ATOM 2167 O O . THR A 1 274 ? -4.996 9 -0.841 1 97.56 274 THR A O 1
ATOM 2170 N N . THR A 1 275 ? -3.879 7.078 -0.602 1 97.81 275 THR A N 1
ATOM 2171 C CA . THR A 1 275 ? -3.688 6.941 -2.041 1 97.81 275 THR A CA 1
ATOM 2172 C C . THR A 1 275 ? -4.57 5.828 -2.602 1 97.81 275 THR A C 1
ATOM 2174 O O . THR A 1 275 ? -4.469 5.484 -3.781 1 97.81 275 THR A O 1
ATOM 2177 N N . GLY A 1 276 ? -5.379 5.199 -1.741 1 97.88 276 GLY A N 1
ATOM 2178 C CA . GLY A 1 276 ? -6.305 4.207 -2.252 1 97.88 276 GLY A CA 1
ATOM 2179 C C . GLY A 1 276 ? -7.285 4.77 -3.268 1 97.88 276 GLY A C 1
ATOM 2180 O O . GLY A 1 276 ? -7.914 5.801 -3.023 1 97.88 276 GLY A O 1
ATOM 2181 N N . GLY A 1 277 ? -7.383 4.16 -4.402 1 97.62 277 GLY A N 1
ATOM 2182 C CA . GLY A 1 277 ? -8.289 4.648 -5.434 1 97.62 277 GLY A CA 1
ATOM 2183 C C . GLY A 1 277 ? -7.809 5.934 -6.082 1 97.62 277 GLY A C 1
ATOM 2184 O O . GLY A 1 277 ? -8.625 6.746 -6.535 1 97.62 277 GLY A O 1
ATOM 2185 N N . ASN A 1 278 ? -6.52 6.199 -6.059 1 97.75 278 ASN A N 1
ATOM 2186 C CA . ASN A 1 278 ? -6.027 7.41 -6.703 1 97.75 278 ASN A CA 1
ATOM 2187 C C . ASN A 1 278 ? -6.328 7.406 -8.203 1 97.75 278 ASN A C 1
ATOM 2189 O O . ASN A 1 278 ? -6.434 6.344 -8.812 1 97.75 278 ASN A O 1
ATOM 2193 N N . PRO A 1 279 ? -6.406 8.57 -8.82 1 98.56 279 PRO A N 1
ATOM 2194 C CA . PRO A 1 279 ? -6.867 8.68 -10.203 1 98.56 279 PRO A CA 1
ATOM 2195 C C . PRO A 1 279 ? -5.977 7.91 -11.18 1 98.56 279 PRO A C 1
ATOM 2197 O O . PRO A 1 279 ? -6.477 7.309 -12.133 1 98.56 279 PRO A O 1
ATOM 2200 N N . ILE A 1 280 ? -4.699 7.895 -10.977 1 98.81 280 ILE A N 1
ATOM 2201 C CA . ILE A 1 280 ? -3.775 7.246 -11.898 1 98.81 280 ILE A CA 1
ATOM 2202 C C . ILE A 1 280 ? -4.02 5.738 -11.906 1 98.81 280 ILE A C 1
ATOM 2204 O O . ILE A 1 280 ? -4.137 5.125 -12.969 1 98.81 280 ILE A O 1
ATOM 2208 N N . ALA A 1 281 ? -4.082 5.145 -10.734 1 98.81 281 ALA A N 1
ATOM 2209 C CA . ALA A 1 281 ? -4.352 3.717 -10.609 1 98.81 281 ALA A CA 1
ATOM 2210 C C . ALA A 1 281 ? -5.715 3.363 -11.203 1 98.81 281 ALA A C 1
ATOM 2212 O O . ALA A 1 281 ? -5.867 2.332 -11.859 1 98.81 281 ALA A O 1
ATOM 2213 N N . CYS A 1 282 ? -6.691 4.23 -10.945 1 98.88 282 CYS A N 1
ATOM 2214 C CA . CYS A 1 282 ? -8.039 3.98 -11.445 1 98.88 282 CYS A CA 1
ATOM 2215 C C . CYS A 1 282 ? -8.07 4.031 -12.969 1 98.88 282 CYS A C 1
ATOM 2217 O O . CYS A 1 282 ? -8.719 3.201 -13.609 1 98.88 282 CYS A O 1
ATOM 2219 N N . ALA A 1 283 ? -7.371 5.012 -13.531 1 98.88 283 ALA A N 1
ATOM 2220 C CA . ALA A 1 283 ? -7.293 5.098 -14.984 1 98.88 283 ALA A CA 1
ATOM 2221 C C . ALA A 1 283 ? -6.625 3.857 -15.578 1 98.88 283 ALA A C 1
ATOM 2223 O O . ALA A 1 283 ? -7.129 3.275 -16.547 1 98.88 283 ALA A O 1
ATOM 2224 N N . ALA A 1 284 ? -5.543 3.475 -15 1 98.88 284 ALA A N 1
ATOM 2225 C CA . ALA A 1 284 ? -4.844 2.268 -15.438 1 98.88 284 ALA A CA 1
ATOM 2226 C C . ALA A 1 284 ? -5.727 1.034 -15.273 1 98.88 284 ALA A C 1
ATOM 2228 O O . ALA A 1 284 ? -5.777 0.179 -16.156 1 98.88 284 ALA A O 1
ATOM 2229 N N . GLY A 1 285 ? -6.375 0.95 -14.117 1 98.88 285 GLY A N 1
ATOM 2230 C CA . GLY A 1 285 ? -7.238 -0.185 -13.836 1 98.88 285 GLY A CA 1
ATOM 2231 C C . GLY A 1 285 ? -8.383 -0.322 -14.828 1 98.88 285 GLY A C 1
ATOM 2232 O O . GLY A 1 285 ? -8.75 -1.436 -15.211 1 98.88 285 GLY A O 1
ATOM 2233 N N . THR A 1 286 ? -8.961 0.796 -15.211 1 98.88 286 THR A N 1
ATOM 2234 C CA . THR A 1 286 ? -10.008 0.78 -16.234 1 98.88 286 THR A CA 1
ATOM 2235 C C . THR A 1 286 ? -9.477 0.2 -17.531 1 98.88 286 THR A C 1
ATOM 2237 O O . THR A 1 286 ? -10.133 -0.645 -18.156 1 98.88 286 THR A O 1
ATOM 2240 N N . ALA A 1 287 ? -8.289 0.666 -17.922 1 98.88 287 ALA A N 1
ATOM 2241 C CA . ALA A 1 287 ? -7.664 0.152 -19.141 1 98.88 287 ALA A CA 1
ATOM 2242 C C . ALA A 1 287 ? -7.422 -1.352 -19.031 1 98.88 287 ALA A C 1
ATOM 2244 O O . ALA A 1 287 ? -7.59 -2.082 -20.016 1 98.88 287 ALA A O 1
ATOM 2245 N N . VAL A 1 288 ? -7.055 -1.841 -17.875 1 98.88 288 VAL A N 1
ATOM 2246 C CA . VAL A 1 288 ? -6.824 -3.262 -17.641 1 98.88 288 VAL A CA 1
ATOM 2247 C C . VAL A 1 288 ? -8.125 -4.035 -17.812 1 98.88 288 VAL A C 1
ATOM 2249 O O . VAL A 1 288 ? -8.195 -4.992 -18.578 1 98.88 288 VAL A O 1
ATOM 2252 N N . LEU A 1 289 ? -9.141 -3.594 -17.109 1 98.88 289 LEU A N 1
ATOM 2253 C CA . LEU A 1 289 ? -10.414 -4.312 -17.125 1 98.88 289 LEU A CA 1
ATOM 2254 C C . LEU A 1 289 ? -11.008 -4.344 -18.516 1 98.88 289 LEU A C 1
ATOM 2256 O O . LEU A 1 289 ? -11.609 -5.348 -18.922 1 98.88 289 LEU A O 1
ATOM 2260 N N . GLU A 1 290 ? -10.836 -3.285 -19.266 1 98.75 290 GLU A N 1
ATOM 2261 C CA . GLU A 1 290 ? -11.375 -3.203 -20.625 1 98.75 290 GLU A CA 1
ATOM 2262 C C . GLU A 1 290 ? -10.703 -4.215 -21.547 1 98.75 290 GLU A C 1
ATOM 2264 O O . GLU A 1 290 ? -11.305 -4.676 -22.516 1 98.75 290 GLU A O 1
ATOM 2269 N N . GLN A 1 291 ? -9.516 -4.59 -21.234 1 98.75 291 GLN A N 1
ATOM 2270 C CA . GLN A 1 291 ? -8.742 -5.457 -22.125 1 98.75 291 GLN A CA 1
ATOM 2271 C C . GLN A 1 291 ? -8.906 -6.926 -21.734 1 98.75 291 GLN A C 1
ATOM 2273 O O . GLN A 1 291 ? -8.445 -7.812 -22.453 1 98.75 291 GLN A O 1
ATOM 2278 N N . LEU A 1 292 ? -9.57 -7.168 -20.609 1 98.75 292 LEU A N 1
ATOM 2279 C CA . LEU A 1 292 ? -9.828 -8.539 -20.188 1 98.75 292 LEU A CA 1
ATOM 2280 C C . LEU A 1 292 ? -11.086 -9.086 -20.859 1 98.75 292 LEU A C 1
ATOM 2282 O O . LEU A 1 292 ? -12.078 -9.367 -20.188 1 98.75 292 LEU A O 1
ATOM 2286 N N . THR A 1 293 ? -10.984 -9.375 -22.125 1 98.56 293 THR A N 1
ATOM 2287 C CA . THR A 1 293 ? -12.102 -9.891 -22.906 1 98.56 293 THR A CA 1
ATOM 2288 C C . THR A 1 293 ? -12.234 -11.406 -22.734 1 98.56 293 THR A C 1
ATOM 2290 O O . THR A 1 293 ? -11.281 -12.07 -22.328 1 98.56 293 THR A O 1
ATOM 2293 N N . LEU A 1 294 ? -13.383 -11.891 -23.062 1 98.19 294 LEU A N 1
ATOM 2294 C CA . LEU A 1 294 ? -13.602 -13.336 -23.016 1 98.19 294 LEU A CA 1
ATOM 2295 C C . LEU A 1 294 ? -12.641 -14.062 -23.953 1 98.19 294 LEU A C 1
ATOM 2297 O O . LEU A 1 294 ? -12.133 -15.133 -23.609 1 98.19 294 LEU A O 1
ATOM 2301 N N . ASP A 1 295 ? -12.367 -13.5 -25.078 1 98.62 295 ASP A N 1
ATOM 2302 C CA . ASP A 1 295 ? -11.453 -14.109 -26.047 1 98.62 295 ASP A CA 1
ATOM 2303 C C . ASP A 1 295 ? -10.039 -14.219 -25.469 1 98.62 295 ASP A C 1
ATOM 2305 O O . ASP A 1 295 ? -9.391 -15.258 -25.609 1 98.62 295 ASP A O 1
ATOM 2309 N N . LEU A 1 296 ? -9.578 -13.18 -24.875 1 98.75 296 LEU A N 1
ATOM 2310 C CA . LEU A 1 296 ? -8.258 -13.203 -24.266 1 98.75 296 LEU A CA 1
ATOM 2311 C C . LEU A 1 296 ? -8.188 -14.234 -23.141 1 98.75 296 LEU A C 1
ATOM 2313 O O . LEU A 1 296 ? -7.211 -14.984 -23.047 1 98.75 296 LEU A O 1
ATOM 2317 N N . ILE A 1 297 ? -9.18 -14.258 -22.312 1 98.81 297 ILE A N 1
ATOM 2318 C CA . ILE A 1 297 ? -9.211 -15.156 -21.156 1 98.81 297 ILE A CA 1
ATOM 2319 C C . ILE A 1 297 ? -9.25 -16.609 -21.641 1 98.81 297 ILE A C 1
ATOM 2321 O O . ILE A 1 297 ? -8.562 -17.469 -21.094 1 98.81 297 ILE A O 1
ATOM 2325 N N . ASN A 1 298 ? -10.039 -16.859 -22.625 1 98.81 298 ASN A N 1
ATOM 2326 C CA . ASN A 1 298 ? -10.062 -18.188 -23.234 1 98.81 298 ASN A CA 1
ATOM 2327 C C . ASN A 1 298 ? -8.703 -18.562 -23.812 1 98.81 298 ASN A C 1
ATOM 2329 O O . ASN A 1 298 ? -8.281 -19.719 -23.719 1 98.81 298 ASN A O 1
ATOM 2333 N N . ASP A 1 299 ? -8.078 -17.609 -24.438 1 98.88 299 ASP A N 1
ATOM 2334 C CA . ASP A 1 299 ? -6.746 -17.859 -24.984 1 98.88 299 ASP A CA 1
ATOM 2335 C C . ASP A 1 299 ? -5.742 -18.172 -23.875 1 98.88 299 ASP A C 1
ATOM 2337 O O . ASP A 1 299 ? -4.828 -18.984 -24.078 1 98.88 299 ASP A O 1
ATOM 2341 N N . VAL A 1 300 ? -5.887 -17.531 -22.734 1 98.94 300 VAL A N 1
ATOM 2342 C CA . VAL A 1 300 ? -5.051 -17.812 -21.578 1 98.94 300 VAL A CA 1
ATOM 2343 C C . VAL A 1 300 ? -5.191 -19.297 -21.203 1 98.94 300 VAL A C 1
ATOM 2345 O O . VAL A 1 300 ? -4.195 -19.969 -20.938 1 98.94 300 VAL A O 1
ATOM 2348 N N . ALA A 1 301 ? -6.418 -19.781 -21.156 1 98.88 301 ALA A N 1
ATOM 2349 C CA . ALA A 1 301 ? -6.672 -21.172 -20.859 1 98.88 301 ALA A CA 1
ATOM 2350 C C . ALA A 1 301 ? -5.98 -22.094 -21.859 1 98.88 301 ALA A C 1
ATOM 2352 O O . ALA A 1 301 ? -5.332 -23.062 -21.484 1 98.88 301 ALA A O 1
ATOM 2353 N N . LYS A 1 302 ? -6.098 -21.797 -23.125 1 98.88 302 LYS A N 1
ATOM 2354 C CA . LYS A 1 302 ? -5.512 -22.594 -24.188 1 98.88 302 LYS A CA 1
ATOM 2355 C C . LYS A 1 302 ? -3.988 -22.562 -24.125 1 98.88 302 LYS A C 1
ATOM 2357 O O . LYS A 1 302 ? -3.336 -23.594 -24.297 1 98.88 302 LYS A O 1
ATOM 2362 N N . LYS A 1 303 ? -3.457 -21.422 -23.922 1 98.94 303 LYS A N 1
ATOM 2363 C CA . LYS A 1 303 ? -2.01 -21.266 -23.812 1 98.94 303 LYS A CA 1
ATOM 2364 C C . LYS A 1 303 ? -1.452 -22.094 -22.656 1 98.94 303 LYS A C 1
ATOM 2366 O O . LYS A 1 303 ? -0.382 -22.703 -22.781 1 98.94 303 LYS A O 1
ATOM 2371 N N . GLY A 1 304 ? -2.199 -22 -21.5 1 98.88 304 GLY A N 1
ATOM 2372 C CA . GLY A 1 304 ? -1.779 -22.828 -20.375 1 98.88 304 GLY A CA 1
ATOM 2373 C C . GLY A 1 304 ? -1.723 -24.312 -20.719 1 98.88 304 GLY A C 1
ATOM 2374 O O . GLY A 1 304 ? -0.746 -24.984 -20.391 1 98.88 304 GLY A O 1
ATOM 2375 N N . GLU A 1 305 ? -2.764 -24.797 -21.344 1 98.75 305 GLU A N 1
ATOM 2376 C CA . GLU A 1 305 ? -2.818 -26.203 -21.75 1 98.75 305 GLU A CA 1
ATOM 2377 C C . GLU A 1 305 ? -1.701 -26.531 -22.734 1 98.75 305 GLU A C 1
ATOM 2379 O O . GLU A 1 305 ? -1.054 -27.578 -22.625 1 98.75 305 GLU A O 1
ATOM 2384 N N . TYR A 1 306 ? -1.528 -25.688 -23.703 1 98.81 306 TYR A N 1
ATOM 2385 C CA . TYR A 1 306 ? -0.472 -25.859 -24.703 1 98.81 306 TYR A CA 1
ATOM 2386 C C . TYR A 1 306 ? 0.894 -25.953 -24.031 1 98.81 306 TYR A C 1
ATOM 2388 O O . TYR A 1 306 ? 1.671 -26.859 -24.312 1 98.81 306 TYR A O 1
ATOM 2396 N N . PHE A 1 307 ? 1.195 -25.062 -23.172 1 98.88 307 PHE A N 1
ATOM 2397 C CA . PHE A 1 307 ? 2.477 -24.984 -22.469 1 98.88 307 PHE A CA 1
ATOM 2398 C C . PHE A 1 307 ? 2.732 -26.25 -21.672 1 98.88 307 PHE A C 1
ATOM 2400 O O . PHE A 1 307 ? 3.809 -26.844 -21.766 1 98.88 307 PHE A O 1
ATOM 2407 N N . ARG A 1 308 ? 1.762 -26.656 -20.859 1 98.69 308 ARG A N 1
ATOM 2408 C CA . ARG A 1 308 ? 1.905 -27.859 -20.047 1 98.69 308 ARG A CA 1
ATOM 2409 C C . ARG A 1 308 ? 2.053 -29.109 -20.906 1 98.69 308 ARG A C 1
ATOM 2411 O O . ARG A 1 308 ? 2.779 -30.031 -20.547 1 98.69 308 ARG A O 1
ATOM 2418 N N . SER A 1 309 ? 1.324 -29.141 -22.016 1 98.5 309 SER A N 1
ATOM 2419 C CA . SER A 1 309 ? 1.481 -30.25 -22.938 1 98.5 309 SER A CA 1
ATOM 2420 C C . SER A 1 309 ? 2.91 -30.344 -23.469 1 98.5 309 SER A C 1
ATOM 2422 O O . SER A 1 309 ? 3.49 -31.422 -23.516 1 98.5 309 SER A O 1
ATOM 2424 N N . LYS A 1 310 ? 3.463 -29.234 -23.828 1 98.38 310 LYS A N 1
ATOM 2425 C CA . LYS A 1 310 ? 4.84 -29.203 -24.312 1 98.38 310 LYS A CA 1
ATOM 2426 C C . LYS A 1 310 ? 5.82 -29.625 -23.219 1 98.38 310 LYS A C 1
ATOM 2428 O O . LYS A 1 310 ? 6.77 -30.359 -23.5 1 98.38 310 LYS A O 1
ATOM 2433 N N . LEU A 1 311 ? 5.621 -29.141 -22.016 1 98.5 311 LEU A N 1
ATOM 2434 C CA . LEU A 1 311 ? 6.477 -29.531 -20.891 1 98.5 311 LEU A CA 1
ATOM 2435 C C . LEU A 1 311 ? 6.434 -31.047 -20.672 1 98.5 311 LEU A C 1
ATOM 2437 O O . LEU A 1 311 ? 7.473 -31.672 -20.469 1 98.5 311 LEU A O 1
ATOM 2441 N N . ASN A 1 312 ? 5.23 -31.562 -20.688 1 97.44 312 ASN A N 1
ATOM 2442 C CA . ASN A 1 312 ? 5.047 -33 -20.422 1 97.44 312 ASN A CA 1
ATOM 2443 C C . ASN A 1 312 ? 5.711 -33.844 -21.5 1 97.44 312 ASN A C 1
ATOM 2445 O O . ASN A 1 312 ? 6.199 -34.938 -21.203 1 97.44 312 ASN A O 1
ATOM 2449 N N . GLU A 1 313 ? 5.73 -33.344 -22.688 1 95.69 313 GLU A N 1
ATOM 2450 C CA . GLU A 1 313 ? 6.395 -34.062 -23.766 1 95.69 313 GLU A CA 1
ATOM 2451 C C . GLU A 1 313 ? 7.863 -34.312 -23.453 1 95.69 313 GLU A C 1
ATOM 2453 O O . GLU A 1 313 ? 8.406 -35.375 -23.781 1 95.69 313 GLU A O 1
ATOM 2458 N N . SER A 1 314 ? 8.492 -33.406 -22.766 1 92.81 314 SER A N 1
ATOM 2459 C CA . SER A 1 314 ? 9.93 -33.5 -22.547 1 92.81 314 SER A CA 1
ATOM 2460 C C . SER A 1 314 ? 10.242 -33.969 -21.125 1 92.81 314 SER A C 1
ATOM 2462 O O . SER A 1 314 ? 11.352 -34.406 -20.844 1 92.81 314 SER A O 1
ATOM 2464 N N . LEU A 1 315 ? 9.234 -33.938 -20.219 1 96.75 315 LEU A N 1
ATOM 2465 C CA . LEU A 1 315 ? 9.57 -34.125 -18.812 1 96.75 315 LEU A CA 1
ATOM 2466 C C . LEU A 1 315 ? 8.883 -35.375 -18.25 1 96.75 315 LEU A C 1
ATOM 2468 O O . LEU A 1 315 ? 9.188 -35.781 -17.141 1 96.75 315 LEU A O 1
ATOM 2472 N N . ASN A 1 316 ? 8 -36 -18.938 1 91.25 316 ASN A N 1
ATOM 2473 C CA . ASN A 1 316 ? 7.191 -37.094 -18.453 1 91.25 316 ASN A CA 1
ATOM 2474 C C . ASN A 1 316 ? 8.062 -38.25 -17.938 1 91.25 316 ASN A C 1
ATOM 2476 O O . ASN A 1 316 ? 7.699 -38.938 -16.984 1 91.25 316 ASN A O 1
ATOM 2480 N N . ASP A 1 317 ? 9.219 -38.562 -18.453 1 90 317 ASP A N 1
ATOM 2481 C CA . ASP A 1 317 ? 10.031 -39.719 -18.047 1 90 317 ASP A CA 1
ATOM 2482 C C . ASP A 1 317 ? 11.273 -39.25 -17.297 1 90 317 ASP A C 1
ATOM 2484 O O . ASP A 1 317 ? 12.211 -40.031 -17.125 1 90 317 ASP A O 1
ATOM 2488 N N . VAL A 1 318 ? 11.148 -38.094 -16.828 1 95.25 318 VAL A N 1
ATOM 2489 C CA . VAL A 1 318 ? 12.289 -37.594 -16.094 1 95.25 318 VAL A CA 1
ATOM 2490 C C . VAL A 1 318 ? 12.062 -37.781 -14.594 1 95.25 318 VAL A C 1
ATOM 2492 O O . VAL A 1 318 ? 11.219 -37.094 -14 1 95.25 318 VAL A O 1
ATOM 2495 N N . LYS A 1 319 ? 12.805 -38.469 -13.875 1 95.38 319 LYS A N 1
ATOM 2496 C CA . LYS A 1 319 ? 12.539 -38.969 -12.531 1 95.38 319 LYS A CA 1
ATOM 2497 C C . LYS A 1 319 ? 12.594 -37.844 -11.5 1 95.38 319 LYS A C 1
ATOM 2499 O O . LYS A 1 319 ? 11.953 -37.906 -10.453 1 95.38 319 LYS A O 1
ATOM 2504 N N . ILE A 1 320 ? 13.359 -36.812 -11.781 1 97 320 ILE A N 1
ATOM 2505 C CA . ILE A 1 320 ? 13.508 -35.75 -10.789 1 97 320 ILE A CA 1
ATOM 2506 C C . ILE A 1 320 ? 12.305 -34.812 -10.859 1 97 320 ILE A C 1
ATOM 2508 O O . ILE A 1 320 ? 12.148 -33.938 -10 1 97 320 ILE A O 1
ATOM 2512 N N . VAL A 1 321 ? 11.477 -34.969 -11.883 1 98.31 321 VAL A N 1
ATOM 2513 C CA . VAL A 1 321 ? 10.25 -34.188 -11.984 1 98.31 321 VAL A CA 1
ATOM 2514 C C . VAL A 1 321 ? 9.117 -34.906 -11.25 1 98.31 321 VAL A C 1
ATOM 2516 O O . VAL A 1 321 ? 8.773 -36.062 -11.586 1 98.31 321 VAL A O 1
ATOM 2519 N N . LYS A 1 322 ? 8.586 -34.281 -10.266 1 97.94 322 LYS A N 1
ATOM 2520 C CA . LYS A 1 322 ? 7.48 -34.844 -9.508 1 97.94 322 LYS A CA 1
ATOM 2521 C C . LYS A 1 322 ? 6.148 -34.625 -10.219 1 97.94 322 LYS A C 1
ATOM 2523 O O . LYS A 1 322 ? 5.328 -35.531 -10.344 1 97.94 322 LYS A O 1
ATOM 2528 N N . GLU A 1 323 ? 5.984 -33.312 -10.664 1 97.88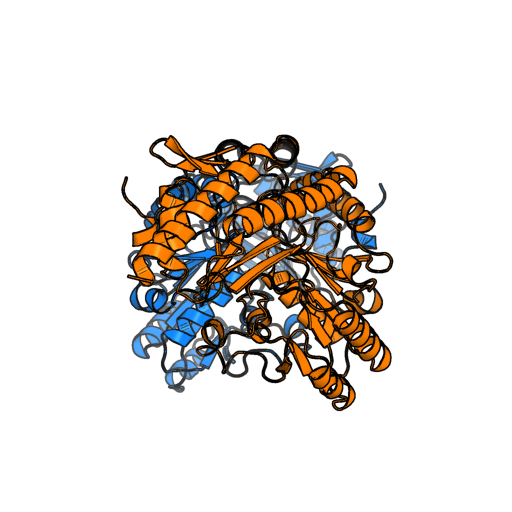 323 GLU A N 1
ATOM 2529 C CA . GLU A 1 323 ? 4.684 -32.969 -11.234 1 97.88 323 GLU A CA 1
ATOM 2530 C C . GLU A 1 323 ? 4.758 -31.672 -12.031 1 97.88 323 GLU A C 1
ATOM 2532 O O . GLU A 1 323 ? 5.461 -30.75 -11.648 1 97.88 323 GLU A O 1
ATOM 2537 N N . VAL A 1 324 ? 4.152 -31.688 -13.156 1 98.5 324 VAL A N 1
ATOM 2538 C CA . VAL A 1 324 ? 3.799 -30.453 -13.859 1 98.5 324 VAL A CA 1
ATOM 2539 C C . VAL A 1 324 ? 2.32 -30.141 -13.641 1 98.5 324 VAL A C 1
ATOM 2541 O O . VAL A 1 324 ? 1.457 -30.984 -13.883 1 98.5 324 VAL A O 1
ATOM 2544 N N . ARG A 1 325 ? 2.01 -28.953 -13.07 1 98.5 325 ARG A N 1
ATOM 2545 C CA . ARG A 1 325 ? 0.621 -28.594 -12.812 1 98.5 325 ARG A CA 1
ATOM 2546 C C . ARG A 1 325 ? 0.372 -27.125 -13.133 1 98.5 325 ARG A C 1
ATOM 2548 O O . ARG A 1 325 ? 1.317 -26.344 -13.266 1 98.5 325 ARG A O 1
ATOM 2555 N N . GLY A 1 326 ? -0.914 -26.844 -13.297 1 98.62 326 GLY A N 1
ATOM 2556 C CA . GLY A 1 326 ? -1.27 -25.453 -13.523 1 98.62 326 GLY A CA 1
ATOM 2557 C C . GLY A 1 326 ? -2.711 -25.266 -13.953 1 98.62 326 GLY A C 1
ATOM 2558 O O . GLY A 1 326 ? -3.436 -26.234 -14.156 1 98.62 326 GLY A O 1
ATOM 2559 N N . LEU A 1 327 ? -3.109 -24.094 -13.961 1 98.81 327 LEU A N 1
ATOM 2560 C CA . LEU A 1 327 ? -4.402 -23.609 -14.438 1 98.81 327 LEU A CA 1
ATOM 2561 C C . LEU A 1 327 ? -4.25 -22.281 -15.164 1 98.81 327 LEU A C 1
ATOM 2563 O O . LEU A 1 327 ? -3.807 -21.297 -14.578 1 98.81 327 LEU A O 1
ATOM 2567 N N . GLY A 1 328 ? -4.617 -22.234 -16.516 1 98.81 328 GLY A N 1
ATOM 2568 C CA . GLY A 1 328 ? -4.27 -21.078 -17.312 1 98.81 328 GLY A CA 1
ATOM 2569 C C . GLY A 1 328 ? -2.777 -20.812 -17.375 1 98.81 328 GLY A C 1
ATOM 2570 O O . GLY A 1 328 ? -1.993 -21.719 -17.672 1 98.81 328 GLY A O 1
ATOM 2571 N N . LEU A 1 329 ? -2.377 -19.609 -17.156 1 98.88 329 LEU A N 1
ATOM 2572 C CA . LEU A 1 329 ? -0.962 -19.25 -17.219 1 98.88 329 LEU A CA 1
ATOM 2573 C C . LEU A 1 329 ? -0.381 -19.109 -15.812 1 98.88 329 LEU A C 1
ATOM 2575 O O . LEU A 1 329 ? 0.506 -18.281 -15.586 1 98.88 329 LEU A O 1
ATOM 2579 N N . MET A 1 330 ? -0.939 -19.812 -14.922 1 98.5 330 MET A N 1
ATOM 2580 C CA . MET A 1 330 ? -0.387 -20.125 -13.609 1 98.5 330 MET A CA 1
ATOM 2581 C C . MET A 1 330 ? 0.118 -21.562 -13.555 1 98.5 330 MET A C 1
ATOM 2583 O O . MET A 1 330 ? -0.67 -22.484 -13.398 1 98.5 330 MET A O 1
ATOM 2587 N N . ASN A 1 331 ? 1.454 -21.75 -13.656 1 98.81 331 ASN A N 1
ATOM 2588 C CA . ASN A 1 331 ? 2.012 -23.078 -13.844 1 98.81 331 ASN A CA 1
ATOM 2589 C C . ASN A 1 331 ? 3.168 -23.344 -12.883 1 98.81 331 ASN A C 1
ATOM 2591 O O . ASN A 1 331 ? 3.77 -22.406 -12.359 1 98.81 331 ASN A O 1
ATOM 2595 N N . ALA A 1 332 ? 3.436 -24.594 -12.633 1 98.81 332 ALA A N 1
ATOM 2596 C CA . ALA A 1 332 ? 4.543 -24.984 -11.766 1 98.81 332 ALA A CA 1
ATOM 2597 C C . ALA A 1 332 ? 5.113 -26.344 -12.188 1 98.81 332 ALA A C 1
ATOM 2599 O O . ALA A 1 332 ? 4.398 -27.172 -12.742 1 98.81 332 ALA A O 1
ATOM 2600 N N . ILE A 1 333 ? 6.363 -26.516 -12.031 1 98.75 333 ILE A N 1
ATOM 2601 C CA . ILE A 1 333 ? 7.059 -27.797 -12.07 1 98.75 333 ILE A CA 1
ATOM 2602 C C . ILE A 1 333 ? 7.648 -28.109 -10.695 1 98.75 333 ILE A C 1
ATOM 2604 O O . ILE A 1 333 ? 8.523 -27.391 -10.211 1 98.75 333 ILE A O 1
ATOM 2608 N N . GLU A 1 334 ? 7.145 -29.062 -10.078 1 98.69 334 GLU A N 1
ATOM 2609 C CA . GLU A 1 334 ? 7.691 -29.531 -8.805 1 98.69 334 GLU A CA 1
ATOM 2610 C C . GLU A 1 334 ? 8.766 -30.594 -9.016 1 98.69 334 GLU A C 1
ATOM 2612 O O . GLU A 1 334 ? 8.539 -31.594 -9.695 1 98.69 334 GLU A O 1
ATOM 2617 N N . LEU A 1 335 ? 9.875 -30.344 -8.484 1 98.38 335 LEU A N 1
ATOM 2618 C CA . LEU A 1 335 ? 11.016 -31.25 -8.625 1 98.38 335 LEU A CA 1
ATOM 2619 C C . LEU A 1 335 ? 11.227 -32.062 -7.344 1 98.38 335 LEU A C 1
ATOM 2621 O O . LEU A 1 335 ? 10.703 -31.703 -6.289 1 98.38 335 LEU A O 1
ATOM 2625 N N . ARG A 1 336 ? 11.906 -33.156 -7.391 1 97.44 336 ARG A N 1
ATOM 2626 C CA . ARG A 1 336 ? 12.312 -33.969 -6.246 1 97.44 336 ARG A CA 1
ATOM 2627 C C . ARG A 1 336 ? 13.672 -33.5 -5.715 1 97.44 336 ARG A C 1
ATOM 2629 O O . ARG A 1 336 ? 14.172 -34.062 -4.734 1 97.44 336 ARG A O 1
ATOM 2636 N N . VAL A 1 337 ? 14.25 -32.5 -6.387 1 96.25 337 VAL A N 1
ATOM 2637 C CA . VAL A 1 337 ? 15.523 -31.875 -6.027 1 96.25 337 VAL A CA 1
ATOM 2638 C C . VAL A 1 337 ? 15.344 -30.375 -5.84 1 96.25 337 VAL A C 1
ATOM 2640 O O . VAL A 1 337 ? 14.258 -29.844 -6.094 1 96.25 337 VAL A O 1
ATOM 2643 N N . LYS A 1 338 ? 16.406 -29.75 -5.355 1 96.31 338 LYS A N 1
ATOM 2644 C CA . LYS A 1 338 ? 16.344 -28.297 -5.207 1 96.31 338 LYS A CA 1
ATOM 2645 C C . LYS A 1 338 ? 16.219 -27.625 -6.566 1 96.31 338 LYS A C 1
ATOM 2647 O O . LYS A 1 338 ? 16.844 -28.031 -7.539 1 96.31 338 LYS A O 1
ATOM 2652 N N . PHE A 1 339 ? 15.398 -26.547 -6.617 1 95.06 339 PHE A N 1
ATOM 2653 C CA . PHE A 1 339 ? 15.086 -25.875 -7.875 1 95.06 339 PHE A CA 1
ATOM 2654 C C . PHE A 1 339 ? 16.25 -25 -8.328 1 95.06 339 PHE A C 1
ATOM 2656 O O . PHE A 1 339 ? 16.375 -24.688 -9.516 1 95.06 339 PHE A O 1
ATOM 2663 N N . LEU A 1 340 ? 17.109 -24.578 -7.398 1 96.5 340 LEU A N 1
ATOM 2664 C CA . LEU A 1 340 ? 18 -23.438 -7.59 1 96.5 340 LEU A CA 1
ATOM 2665 C C . LEU A 1 340 ? 18.922 -23.656 -8.781 1 96.5 340 LEU A C 1
ATOM 2667 O O . LEU A 1 340 ? 19.078 -22.766 -9.625 1 96.5 340 LEU A O 1
ATOM 2671 N N . PRO A 1 341 ? 19.578 -24.844 -8.938 1 96.81 341 PRO A N 1
ATOM 2672 C CA . PRO A 1 341 ? 20.438 -25.047 -10.102 1 96.81 341 PRO A CA 1
ATOM 2673 C C . PRO A 1 341 ? 19.672 -24.922 -11.422 1 96.81 341 PRO A C 1
ATOM 2675 O O . PRO A 1 341 ? 20.188 -24.375 -12.391 1 96.81 341 PRO A O 1
ATOM 2678 N N . VAL A 1 342 ? 18.484 -25.422 -11.422 1 98 342 VAL A N 1
ATOM 2679 C CA . VAL A 1 342 ? 17.656 -25.375 -12.625 1 98 342 VAL A CA 1
ATOM 2680 C C . VAL A 1 342 ? 17.25 -23.938 -12.922 1 98 342 VAL A C 1
ATOM 2682 O O . VAL A 1 342 ? 17.328 -23.484 -14.062 1 98 342 VAL A O 1
ATOM 2685 N N . LEU A 1 343 ? 16.828 -23.203 -11.883 1 98.12 343 LEU A N 1
ATOM 2686 C CA . LEU A 1 343 ? 16.422 -21.812 -12.039 1 98.12 343 LEU A CA 1
ATOM 2687 C C . LEU A 1 343 ? 17.562 -20.969 -12.602 1 98.12 343 LEU A C 1
ATOM 2689 O O . LEU A 1 343 ? 17.344 -20.141 -13.5 1 98.12 343 LEU A O 1
ATOM 2693 N N . MET A 1 344 ? 18.781 -21.141 -12.078 1 98 344 MET A N 1
ATOM 2694 C CA . MET A 1 344 ? 19.938 -20.391 -12.539 1 98 344 MET A CA 1
ATOM 2695 C C . MET A 1 344 ? 20.25 -20.719 -13.992 1 98 344 MET A C 1
ATOM 2697 O O . MET A 1 344 ? 20.641 -19.828 -14.766 1 98 344 MET A O 1
ATOM 2701 N N . ASP A 1 345 ? 20.109 -21.984 -14.32 1 98.38 345 ASP A N 1
ATOM 2702 C CA . ASP A 1 345 ? 20.328 -22.391 -15.703 1 98.38 345 ASP A CA 1
ATOM 2703 C C . ASP A 1 345 ? 19.297 -21.766 -16.641 1 98.38 345 ASP A C 1
ATOM 2705 O O . ASP A 1 345 ? 19.625 -21.359 -17.75 1 98.38 345 ASP A O 1
ATOM 2709 N N . LEU A 1 346 ? 18.031 -21.719 -16.203 1 98.69 346 LEU A N 1
ATOM 2710 C CA . LEU A 1 346 ? 16.984 -21.062 -16.984 1 98.69 346 LEU A CA 1
ATOM 2711 C C . LEU A 1 346 ? 17.328 -19.609 -17.25 1 98.69 346 LEU A C 1
ATOM 2713 O O . LEU A 1 346 ? 17.188 -19.125 -18.375 1 98.69 346 LEU A O 1
ATOM 2717 N N . ILE A 1 347 ? 17.75 -18.906 -16.203 1 98.44 347 ILE A N 1
ATOM 2718 C CA . ILE A 1 347 ? 18.125 -17.516 -16.328 1 98.44 347 ILE A CA 1
ATOM 2719 C C . ILE A 1 347 ? 19.266 -17.375 -17.328 1 98.44 347 ILE A C 1
ATOM 2721 O O . ILE A 1 347 ? 19.234 -16.516 -18.219 1 98.44 347 ILE A O 1
ATOM 2725 N N . ASN A 1 348 ? 20.25 -18.234 -17.203 1 98.25 348 ASN A N 1
ATOM 2726 C CA . ASN A 1 348 ? 21.391 -18.219 -18.109 1 98.25 348 ASN A CA 1
ATOM 2727 C C . ASN A 1 348 ? 20.969 -18.438 -19.562 1 98.25 348 ASN A C 1
ATOM 2729 O O . ASN A 1 348 ? 21.562 -17.891 -20.484 1 98.25 348 ASN A O 1
ATOM 2733 N N . LYS A 1 349 ? 19.938 -19.234 -19.719 1 98.62 349 LYS A N 1
ATOM 2734 C CA . LYS A 1 349 ? 19.5 -19.609 -21.062 1 98.62 349 LYS A CA 1
ATOM 2735 C C . LYS A 1 349 ? 18.406 -18.672 -21.562 1 98.62 349 LYS A C 1
ATOM 2737 O O . LYS A 1 349 ? 17.922 -18.828 -22.688 1 98.62 349 LYS A O 1
ATOM 2742 N N . GLY A 1 350 ? 17.969 -17.766 -20.734 1 98.5 350 GLY A N 1
ATOM 2743 C CA . GLY A 1 350 ? 17.094 -16.719 -21.219 1 98.5 350 GLY A CA 1
ATOM 2744 C C . GLY A 1 350 ? 15.641 -16.906 -20.859 1 98.5 350 GLY A C 1
ATOM 2745 O O . GLY A 1 350 ? 14.75 -16.453 -21.562 1 98.5 350 GLY A O 1
ATOM 2746 N N . VAL A 1 351 ? 15.336 -17.625 -19.844 1 98.81 351 VAL A N 1
ATOM 2747 C CA . VAL A 1 351 ? 13.992 -17.766 -19.297 1 98.81 351 VAL A CA 1
ATOM 2748 C C . VAL A 1 351 ? 13.969 -17.312 -17.844 1 98.81 351 VAL A C 1
ATOM 2750 O O . VAL A 1 351 ? 14.773 -17.781 -17.031 1 98.81 351 VAL A O 1
ATOM 2753 N N . LEU A 1 352 ? 13.102 -16.359 -17.547 1 98.5 352 LEU A N 1
ATOM 2754 C CA . LEU A 1 352 ? 12.977 -15.859 -16.172 1 98.5 352 LEU A CA 1
ATOM 2755 C C . LEU A 1 352 ? 11.727 -16.422 -15.508 1 98.5 352 LEU A C 1
ATOM 2757 O O . LEU A 1 352 ? 10.602 -16.047 -15.875 1 98.5 352 LEU A O 1
ATOM 2761 N N . ALA A 1 353 ? 11.922 -17.266 -14.562 1 98.19 353 ALA A N 1
ATOM 2762 C CA . ALA A 1 353 ? 10.812 -17.891 -13.828 1 98.19 353 ALA A CA 1
ATOM 2763 C C . ALA A 1 353 ? 10.891 -17.547 -12.344 1 98.19 353 ALA A C 1
ATOM 2765 O O . ALA A 1 353 ? 11.828 -16.891 -11.898 1 98.19 353 ALA A O 1
ATOM 2766 N N . LEU A 1 354 ? 9.867 -17.906 -11.633 1 97.38 354 LEU A N 1
ATOM 2767 C CA . LEU A 1 354 ? 9.781 -17.797 -10.18 1 97.38 354 LEU A CA 1
ATOM 2768 C C . LEU A 1 354 ? 10.008 -19.156 -9.523 1 97.38 354 LEU A C 1
ATOM 2770 O O . LEU A 1 354 ? 10.336 -20.141 -10.195 1 97.38 354 LEU A O 1
ATOM 2774 N N . TYR A 1 355 ? 9.906 -19.109 -8.258 1 96.5 355 TYR A N 1
ATOM 2775 C CA . TYR A 1 355 ? 10.07 -20.344 -7.484 1 96.5 355 TYR A CA 1
ATOM 2776 C C . TYR A 1 355 ? 9.195 -20.328 -6.242 1 96.5 355 TYR A C 1
ATOM 2778 O O . TYR A 1 355 ? 8.641 -19.281 -5.875 1 96.5 355 TYR A O 1
ATOM 2786 N N . SER A 1 356 ? 8.953 -21.391 -5.676 1 96.25 356 SER A N 1
ATOM 2787 C CA . SER A 1 356 ? 8.297 -21.594 -4.391 1 96.25 356 SER A CA 1
ATOM 2788 C C . SER A 1 356 ? 8.992 -22.672 -3.57 1 96.25 356 SER A C 1
ATOM 2790 O O . SER A 1 356 ? 9.414 -23.688 -4.113 1 96.25 356 SER A O 1
ATOM 2792 N N . GLY A 1 357 ? 9.109 -22.375 -2.332 1 94.19 357 GLY A N 1
ATOM 2793 C CA . GLY A 1 357 ? 9.773 -23.359 -1.496 1 94.19 357 GLY A CA 1
ATOM 2794 C C . GLY A 1 357 ? 11.195 -23.656 -1.937 1 94.19 357 GLY A C 1
ATOM 2795 O O . GLY A 1 357 ? 11.961 -22.734 -2.227 1 94.19 357 GLY A O 1
ATOM 2796 N N . ILE A 1 358 ? 11.539 -24.938 -1.931 1 95.38 358 ILE A N 1
ATOM 2797 C CA . ILE A 1 358 ? 12.93 -25.25 -2.23 1 95.38 358 ILE A CA 1
ATOM 2798 C C . ILE A 1 358 ? 13.008 -26.094 -3.502 1 95.38 358 ILE A C 1
ATOM 2800 O O . ILE A 1 358 ? 14.102 -26.406 -3.98 1 95.38 358 ILE A O 1
ATOM 2804 N N . ASN A 1 359 ? 11.797 -26.422 -4.117 1 98 359 ASN A N 1
ATOM 2805 C CA . ASN A 1 359 ? 11.914 -27.406 -5.191 1 98 359 ASN A CA 1
ATOM 2806 C C . ASN A 1 359 ? 10.883 -27.141 -6.293 1 98 359 ASN A C 1
ATOM 2808 O O . ASN A 1 359 ? 10.602 -28.031 -7.102 1 98 359 ASN A O 1
ATOM 2812 N N . ILE A 1 360 ? 10.266 -25.984 -6.277 1 98.56 360 ILE A N 1
ATOM 2813 C CA . ILE A 1 360 ? 9.227 -25.734 -7.27 1 98.56 360 ILE A CA 1
ATOM 2814 C C . ILE A 1 360 ? 9.625 -24.547 -8.148 1 98.56 360 ILE A C 1
ATOM 2816 O O . ILE A 1 360 ? 9.977 -23.484 -7.641 1 98.56 360 ILE A O 1
ATOM 2820 N N . ILE A 1 361 ? 9.609 -24.766 -9.438 1 98.62 361 ILE A N 1
ATOM 2821 C CA . ILE A 1 361 ? 9.68 -23.688 -10.406 1 98.62 361 ILE A CA 1
ATOM 2822 C C . ILE A 1 361 ? 8.266 -23.203 -10.727 1 98.62 361 ILE A C 1
ATOM 2824 O O . ILE A 1 361 ? 7.422 -23.984 -11.172 1 98.62 361 ILE A O 1
ATOM 2828 N N . ARG A 1 362 ? 8.008 -21.984 -10.453 1 98.5 362 ARG A N 1
ATOM 2829 C CA . ARG A 1 362 ? 6.695 -21.375 -10.641 1 98.5 362 ARG A CA 1
ATOM 2830 C C . ARG A 1 362 ? 6.715 -20.391 -11.805 1 98.5 362 ARG A C 1
ATOM 2832 O O . ARG A 1 362 ? 7.695 -19.672 -12 1 98.5 362 ARG A O 1
ATOM 2839 N N . MET A 1 363 ? 5.648 -20.328 -12.562 1 98.81 363 MET A N 1
ATOM 2840 C CA . MET A 1 363 ? 5.598 -19.484 -13.758 1 98.81 363 MET A CA 1
ATOM 2841 C C . MET A 1 363 ? 4.277 -18.734 -13.828 1 98.81 363 MET A C 1
ATOM 2843 O O . MET A 1 363 ? 3.207 -19.328 -13.727 1 98.81 363 MET A O 1
ATOM 2847 N N . LEU A 1 364 ? 4.375 -17.438 -13.961 1 98.75 364 LEU A N 1
ATOM 2848 C CA . LEU A 1 364 ? 3.25 -16.531 -14.086 1 98.75 364 LEU A CA 1
ATOM 2849 C C . LEU A 1 364 ? 3.404 -15.641 -15.32 1 98.75 364 LEU A C 1
ATOM 2851 O O . LEU A 1 364 ? 3.414 -14.414 -15.211 1 98.75 364 LEU A O 1
ATOM 2855 N N . SER A 1 365 ? 3.4 -16.172 -16.5 1 98.62 365 SER A N 1
ATOM 2856 C CA . SER A 1 365 ? 3.668 -15.461 -17.734 1 98.62 365 SER A CA 1
ATOM 2857 C C . SER A 1 365 ? 2.604 -14.398 -18 1 98.62 365 SER A C 1
ATOM 2859 O O . SER A 1 365 ? 1.431 -14.594 -17.672 1 98.62 365 SER A O 1
ATOM 2861 N N . PRO A 1 366 ? 3.037 -13.281 -18.641 1 98.81 366 PRO A N 1
ATOM 2862 C CA . PRO A 1 366 ? 2.018 -12.367 -19.141 1 98.81 366 PRO A CA 1
ATOM 2863 C C . PRO A 1 366 ? 1.057 -13.031 -20.125 1 98.81 366 PRO A C 1
ATOM 2865 O O . PRO A 1 366 ? 1.438 -13.977 -20.828 1 98.81 366 PRO A O 1
ATOM 2868 N N . TYR A 1 367 ? -0.133 -12.453 -20.203 1 98.81 367 TYR A N 1
ATOM 2869 C CA . TYR A 1 367 ? -1.157 -13.047 -21.062 1 98.81 367 TYR A CA 1
ATOM 2870 C C . TYR A 1 367 ? -0.801 -12.875 -22.531 1 98.81 367 TYR A C 1
ATOM 2872 O O . TYR A 1 367 ? -1.295 -13.617 -23.375 1 98.81 367 TYR A O 1
ATOM 2880 N N . VAL A 1 368 ? 0.107 -11.961 -22.844 1 98.44 368 VAL A N 1
ATOM 2881 C CA . VAL A 1 368 ? 0.441 -11.617 -24.234 1 98.44 368 VAL A CA 1
ATOM 2882 C C . VAL A 1 368 ? 1.562 -12.523 -24.734 1 98.44 368 VAL A C 1
ATOM 2884 O O . VAL A 1 368 ? 2.006 -12.398 -25.875 1 98.44 368 VAL A O 1
ATOM 2887 N N . ILE A 1 369 ? 2.039 -13.43 -23.906 1 98.81 369 ILE A N 1
ATOM 2888 C CA . ILE A 1 369 ? 3.092 -14.344 -24.328 1 98.81 369 ILE A CA 1
ATOM 2889 C C . ILE A 1 369 ? 2.627 -15.117 -25.562 1 98.81 369 ILE A C 1
ATOM 2891 O O . ILE A 1 369 ? 1.469 -15.539 -25.641 1 98.81 369 ILE A O 1
ATOM 2895 N N . SER A 1 370 ? 3.504 -15.297 -26.531 1 98.62 370 SER A N 1
ATOM 2896 C CA . SER A 1 370 ? 3.143 -15.992 -27.766 1 98.62 370 SER A CA 1
ATOM 2897 C C . SER A 1 370 ? 3.279 -17.5 -27.609 1 98.62 370 SER A C 1
ATOM 2899 O O . SER A 1 370 ? 3.994 -17.984 -26.719 1 98.62 370 SER A O 1
ATOM 2901 N N . TYR A 1 371 ? 2.58 -18.219 -28.484 1 98.75 371 TYR A N 1
ATOM 2902 C CA . TYR A 1 371 ? 2.732 -19.672 -28.531 1 98.75 371 TYR A CA 1
ATOM 2903 C C . TYR A 1 371 ? 4.168 -20.062 -28.859 1 98.75 371 TYR A C 1
ATOM 2905 O O . TYR A 1 371 ? 4.691 -21.047 -28.328 1 98.75 371 TYR A O 1
ATOM 2913 N N . ASP A 1 372 ? 4.84 -19.25 -29.672 1 98.62 372 ASP A N 1
ATOM 2914 C CA . ASP A 1 372 ? 6.238 -19.5 -30.016 1 98.62 372 ASP A CA 1
ATOM 2915 C C . ASP A 1 372 ? 7.129 -19.359 -28.781 1 98.62 372 ASP A C 1
ATOM 2917 O O . ASP A 1 372 ? 8.023 -20.188 -28.562 1 98.62 372 ASP A O 1
ATOM 2921 N N . ASP A 1 373 ? 6.906 -18.312 -28.016 1 98.75 373 ASP A N 1
ATOM 2922 C CA . ASP A 1 373 ? 7.672 -18.109 -26.781 1 98.75 373 ASP A CA 1
ATOM 2923 C C . ASP A 1 373 ? 7.41 -19.234 -25.781 1 98.75 373 ASP A C 1
ATOM 2925 O O . ASP A 1 373 ? 8.32 -19.672 -25.094 1 98.75 373 ASP A O 1
ATOM 2929 N N . LEU A 1 374 ? 6.152 -19.656 -25.719 1 98.81 374 LEU A N 1
ATOM 2930 C CA . LEU A 1 374 ? 5.812 -20.766 -24.844 1 98.81 374 LEU A CA 1
ATOM 2931 C C . LEU A 1 374 ? 6.539 -22.047 -25.266 1 98.81 374 LEU A C 1
ATOM 2933 O O . LEU A 1 374 ? 7.047 -22.781 -24.422 1 98.81 374 LEU A O 1
ATOM 2937 N N . SER A 1 375 ? 6.57 -22.266 -26.547 1 98.69 375 SER A N 1
ATOM 2938 C CA . SER A 1 375 ? 7.277 -23.422 -27.078 1 98.69 375 SER A CA 1
ATOM 2939 C C . SER A 1 375 ? 8.773 -23.344 -26.781 1 98.69 375 SER A C 1
ATOM 2941 O O . SER A 1 375 ? 9.367 -24.312 -26.312 1 98.69 375 SER A O 1
ATOM 2943 N N . LYS A 1 376 ? 9.344 -22.219 -27.047 1 98.69 376 LYS A N 1
ATOM 2944 C CA . LYS A 1 376 ? 10.766 -22.016 -26.797 1 98.69 376 LYS A CA 1
ATOM 2945 C C . LYS A 1 376 ? 11.094 -22.156 -25.312 1 98.69 376 LYS A C 1
ATOM 2947 O O . LYS A 1 376 ? 12.078 -22.812 -24.953 1 98.69 376 LYS A O 1
ATOM 2952 N N . ALA A 1 377 ? 10.281 -21.531 -24.469 1 98.81 377 ALA A N 1
ATOM 2953 C CA . ALA A 1 377 ? 10.492 -21.625 -23.031 1 98.81 377 ALA A CA 1
ATOM 2954 C C . ALA A 1 377 ? 10.391 -23.078 -22.547 1 98.81 377 ALA A C 1
ATOM 2956 O O . ALA A 1 377 ? 11.195 -23.516 -21.734 1 98.81 377 ALA A O 1
ATOM 2957 N N . SER A 1 378 ? 9.375 -23.766 -23.062 1 98.69 378 SER A N 1
ATOM 2958 C CA . SER A 1 378 ? 9.211 -25.156 -22.672 1 98.69 378 SER A CA 1
ATOM 2959 C C . SER A 1 378 ? 10.43 -25.984 -23.062 1 98.69 378 SER A C 1
ATOM 2961 O O . SER A 1 378 ? 10.859 -26.859 -22.312 1 98.69 378 SER A O 1
ATOM 2963 N N . SER A 1 379 ? 10.969 -25.734 -24.203 1 98.5 379 SER A N 1
ATOM 2964 C CA . SER A 1 379 ? 12.164 -26.438 -24.656 1 98.5 379 SER A CA 1
ATOM 2965 C C . SER A 1 379 ? 13.352 -26.156 -23.75 1 98.5 379 SER A C 1
ATOM 2967 O O . SER A 1 379 ? 14.094 -27.062 -23.375 1 98.5 379 SER A O 1
ATOM 2969 N N . ILE A 1 380 ? 13.531 -24.922 -23.453 1 98.69 380 ILE A N 1
ATOM 2970 C CA . ILE A 1 380 ? 14.648 -24.516 -22.594 1 98.69 380 ILE A CA 1
ATOM 2971 C C . ILE A 1 380 ? 14.5 -25.141 -21.219 1 98.69 380 ILE A C 1
ATOM 2973 O O . ILE A 1 380 ? 15.469 -25.641 -20.641 1 98.69 380 ILE A O 1
ATOM 2977 N N . ILE A 1 381 ? 13.312 -25.109 -20.688 1 98.75 381 ILE A N 1
ATOM 2978 C CA . ILE A 1 381 ? 13.031 -25.688 -19.375 1 98.75 381 ILE A CA 1
ATOM 2979 C C . ILE A 1 381 ? 13.32 -27.188 -19.406 1 98.75 381 ILE A C 1
ATOM 2981 O O . ILE A 1 381 ? 13.992 -27.703 -18.516 1 98.75 381 ILE A O 1
ATOM 2985 N N . GLY A 1 382 ? 12.773 -27.844 -20.422 1 98.06 382 GLY A N 1
ATOM 2986 C CA . GLY A 1 382 ? 13.039 -29.266 -20.578 1 98.06 382 GLY A CA 1
ATOM 2987 C C . GLY A 1 382 ? 14.523 -29.594 -20.656 1 98.06 382 GLY A C 1
ATOM 2988 O O . GLY A 1 382 ? 14.992 -30.531 -20 1 98.06 382 GLY A O 1
ATOM 2989 N N . GLU A 1 383 ? 15.227 -28.859 -21.422 1 97.69 383 GLU A N 1
ATOM 2990 C CA . GLU A 1 383 ? 16.656 -29.047 -21.578 1 97.69 383 GLU A CA 1
ATOM 2991 C C . GLU A 1 383 ? 17.391 -28.875 -20.25 1 97.69 383 GLU A C 1
ATOM 2993 O O . GLU A 1 383 ? 18.25 -29.688 -19.875 1 97.69 383 GLU A O 1
ATOM 2998 N N . SER A 1 384 ? 17.094 -27.766 -19.562 1 98.19 384 SER A N 1
ATOM 2999 C CA . SER A 1 384 ? 17.75 -27.453 -18.312 1 98.19 384 SER A CA 1
ATOM 3000 C C . SER A 1 384 ? 17.516 -28.547 -17.266 1 98.19 384 SER A C 1
ATOM 3002 O O . SER A 1 384 ? 18.438 -28.938 -16.547 1 98.19 384 SER A O 1
ATOM 3004 N N . ILE A 1 385 ? 16.281 -29.031 -17.172 1 98.25 385 ILE A N 1
ATOM 3005 C CA . ILE A 1 385 ? 15.938 -30.062 -16.203 1 98.25 385 ILE A CA 1
ATOM 3006 C C . ILE A 1 385 ? 16.609 -31.375 -16.578 1 98.25 385 ILE A C 1
ATOM 3008 O O . ILE A 1 385 ? 17.156 -32.062 -15.711 1 98.25 385 ILE A O 1
ATOM 3012 N N . ASN A 1 386 ? 16.641 -31.688 -17.859 1 96.56 386 ASN A N 1
ATOM 3013 C CA . ASN A 1 386 ? 17.281 -32.906 -18.312 1 96.56 386 ASN A CA 1
ATOM 3014 C C . ASN A 1 386 ? 18.781 -32.906 -18.078 1 96.56 386 ASN A C 1
ATOM 3016 O O . ASN A 1 386 ? 19.375 -33.906 -17.703 1 96.56 386 ASN A O 1
ATOM 3020 N N . GLU A 1 387 ? 19.375 -31.781 -18.359 1 96.31 387 GLU A N 1
ATOM 3021 C CA . GLU A 1 387 ? 20.812 -31.641 -18.109 1 96.31 387 GLU A CA 1
ATOM 3022 C C . GLU A 1 387 ? 21.141 -31.828 -16.641 1 96.31 387 GLU A C 1
ATOM 3024 O O . GLU A 1 387 ? 22.094 -32.531 -16.281 1 96.31 387 GLU A O 1
ATOM 3029 N N . TYR A 1 388 ? 20.328 -31.172 -15.797 1 96.06 388 TYR A N 1
ATOM 3030 C CA . TYR A 1 388 ? 20.562 -31.312 -14.367 1 96.06 388 TYR A CA 1
ATOM 3031 C C . TYR A 1 388 ? 20.312 -32.75 -13.906 1 96.06 388 TYR A C 1
ATOM 3033 O O . TYR A 1 388 ? 21.047 -33.25 -13.047 1 96.06 388 TYR A O 1
ATOM 3041 N N . TYR A 1 389 ? 19.312 -33.375 -14.43 1 94.31 389 TYR A N 1
ATOM 3042 C CA . TYR A 1 389 ? 19.016 -34.781 -14.125 1 94.31 389 TYR A CA 1
ATOM 3043 C C . TYR A 1 389 ? 20.203 -35.656 -14.406 1 94.31 389 TYR A C 1
ATOM 3045 O O . TYR A 1 389 ? 20.547 -36.531 -13.602 1 94.31 389 TYR A O 1
ATOM 3053 N N . LYS A 1 390 ? 20.859 -35.438 -15.492 1 93.75 390 LYS A N 1
ATOM 3054 C CA . LYS A 1 390 ? 22.047 -36.219 -15.859 1 93.75 390 LYS A CA 1
ATOM 3055 C C . LYS A 1 390 ? 23.188 -36 -14.875 1 93.75 390 LYS A C 1
ATOM 3057 O O . LYS A 1 390 ? 23.969 -36.906 -14.617 1 93.75 390 LYS A O 1
ATOM 3062 N N . GLU A 1 391 ? 23.25 -34.812 -14.297 1 91 391 GLU A N 1
ATOM 3063 C CA . GLU A 1 391 ? 24.297 -34.469 -13.336 1 91 391 GLU A CA 1
ATOM 3064 C C . GLU A 1 391 ? 24.047 -35.156 -11.992 1 91 391 GLU A C 1
ATOM 3066 O O . GLU A 1 391 ? 24.984 -35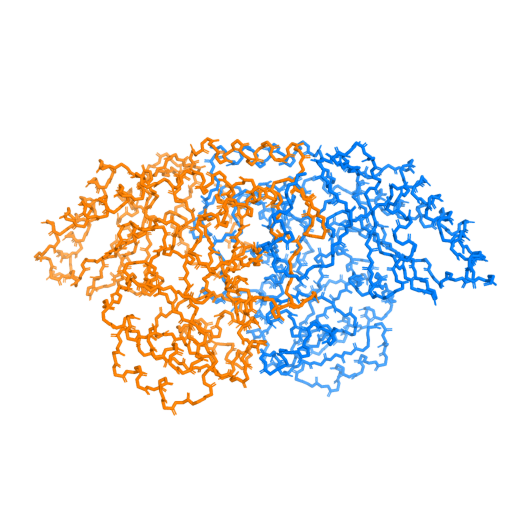.5 -11.281 1 91 391 GLU A O 1
ATOM 3071 N N . VAL A 1 392 ? 22.828 -35.219 -11.609 1 87.94 392 VAL A N 1
ATOM 3072 C CA . VAL A 1 392 ? 22.484 -35.719 -10.273 1 87.94 392 VAL A CA 1
ATOM 3073 C C . VAL A 1 392 ? 22.422 -37.25 -10.289 1 87.94 392 VAL A C 1
ATOM 3075 O O . VAL A 1 392 ? 22.609 -37.875 -9.258 1 87.94 392 VAL A O 1
ATOM 3078 N N . ILE A 1 393 ? 22.016 -37.906 -11.414 1 79 393 ILE A N 1
ATOM 3079 C CA . ILE A 1 393 ? 22 -39.344 -11.523 1 79 393 ILE A CA 1
ATOM 3080 C C . ILE A 1 393 ? 23.422 -39.875 -11.656 1 79 393 ILE A C 1
ATOM 3082 O O . ILE A 1 393 ? 23.703 -41.031 -11.32 1 79 393 ILE A O 1
ATOM 3086 N N . LYS A 1 394 ? 24.328 -39.062 -12.078 1 68.56 394 LYS A N 1
ATOM 3087 C CA . LYS A 1 394 ? 25.719 -39.5 -12.086 1 68.56 394 LYS A CA 1
ATOM 3088 C C . LYS A 1 394 ? 26.312 -39.469 -10.68 1 68.56 394 LYS A C 1
ATOM 3090 O O . LYS A 1 394 ? 26.047 -38.531 -9.914 1 68.56 394 LYS A O 1
ATOM 3095 N N . MET B 1 1 ? -24.234 13.102 -13.945 1 60.12 1 MET B N 1
ATOM 3096 C CA . MET B 1 1 ? -23.469 11.875 -14.172 1 60.12 1 MET B CA 1
ATOM 3097 C C . MET B 1 1 ? -23.75 10.859 -13.07 1 60.12 1 MET B C 1
ATOM 3099 O O . MET B 1 1 ? -23.953 11.227 -11.914 1 60.12 1 MET B O 1
ATOM 3103 N N . GLU B 1 2 ? -23.984 9.641 -13.391 1 79.44 2 GLU B N 1
ATOM 3104 C CA . GLU B 1 2 ? -24.234 8.594 -12.398 1 79.44 2 GLU B CA 1
ATOM 3105 C C . GLU B 1 2 ? -23.062 8.461 -11.43 1 79.44 2 GLU B C 1
ATOM 3107 O O . GLU B 1 2 ? -21.891 8.539 -11.844 1 79.44 2 GLU B O 1
ATOM 3112 N N . ASN B 1 3 ? -23.281 8.531 -10.211 1 91.94 3 ASN B N 1
ATOM 3113 C CA . ASN B 1 3 ? -22.266 8.461 -9.172 1 91.94 3 ASN B CA 1
ATOM 3114 C C . ASN B 1 3 ? -22.062 7.023 -8.688 1 91.94 3 ASN B C 1
ATOM 3116 O O . ASN B 1 3 ? -22.594 6.625 -7.656 1 91.94 3 ASN B O 1
ATOM 3120 N N . TYR B 1 4 ? -21.203 6.324 -9.422 1 96.38 4 TYR B N 1
ATOM 3121 C CA . TYR B 1 4 ? -20.922 4.934 -9.086 1 96.38 4 TYR B CA 1
ATOM 3122 C C . TYR B 1 4 ? -20.109 4.836 -7.797 1 96.38 4 TYR B C 1
ATOM 3124 O O . TYR B 1 4 ? -20.125 3.805 -7.121 1 96.38 4 TYR B O 1
ATOM 3132 N N . GLU B 1 5 ? -19.453 5.918 -7.465 1 96.31 5 GLU B N 1
ATOM 3133 C CA . GLU B 1 5 ? -18.672 5.883 -6.23 1 96.31 5 GLU B CA 1
ATOM 3134 C C . GLU B 1 5 ? -19.578 5.715 -5.012 1 96.31 5 GLU B C 1
ATOM 3136 O O . GLU B 1 5 ? -19.312 4.871 -4.152 1 96.31 5 GLU B O 1
ATOM 3141 N N . ASP B 1 6 ? -20.656 6.496 -4.941 1 96.06 6 ASP B N 1
ATOM 3142 C CA . ASP B 1 6 ? -21.562 6.414 -3.803 1 96.06 6 ASP B CA 1
ATOM 3143 C C . ASP B 1 6 ? -22.266 5.059 -3.756 1 96.06 6 ASP B C 1
ATOM 3145 O O . ASP B 1 6 ? -22.594 4.562 -2.678 1 96.06 6 ASP B O 1
ATOM 3149 N N . GLU B 1 7 ? -22.438 4.504 -4.938 1 95.75 7 GLU B N 1
ATOM 3150 C CA . GLU B 1 7 ? -23.172 3.244 -5.031 1 95.75 7 GLU B CA 1
ATOM 3151 C C . GLU B 1 7 ? -22.297 2.062 -4.621 1 95.75 7 GLU B C 1
ATOM 3153 O O . GLU B 1 7 ? -22.75 1.157 -3.918 1 95.75 7 GLU B O 1
ATOM 3158 N N . TYR B 1 8 ? -20.984 2.1 -4.996 1 97.5 8 TYR B N 1
ATOM 3159 C CA . TYR B 1 8 ? -20.25 0.848 -4.945 1 97.5 8 TYR B CA 1
ATOM 3160 C C . TYR B 1 8 ? -19.094 0.937 -3.951 1 97.5 8 TYR B C 1
ATOM 3162 O O . TYR B 1 8 ? -18.578 -0.086 -3.492 1 97.5 8 TYR B O 1
ATOM 3170 N N . ILE B 1 9 ? -18.609 2.111 -3.648 1 97.44 9 ILE B N 1
ATOM 3171 C CA . ILE B 1 9 ? -17.484 2.215 -2.719 1 97.44 9 ILE B CA 1
ATOM 3172 C C . ILE B 1 9 ? -18 2.15 -1.282 1 97.44 9 ILE B C 1
ATOM 3174 O O . ILE B 1 9 ? -18.984 2.805 -0.939 1 97.44 9 ILE B O 1
ATOM 3178 N N . ALA B 1 10 ? -17.375 1.317 -0.467 1 96.56 10 ALA B N 1
ATOM 3179 C CA . ALA B 1 10 ? -17.703 1.232 0.954 1 96.56 10 ALA B CA 1
ATOM 3180 C C . ALA B 1 10 ? -17.625 2.604 1.619 1 96.56 10 ALA B C 1
ATOM 3182 O O . ALA B 1 10 ? -16.797 3.434 1.237 1 96.56 10 ALA B O 1
ATOM 3183 N N . ASN B 1 11 ? -18.422 2.859 2.625 1 94.88 11 ASN B N 1
ATOM 3184 C CA . ASN B 1 11 ? -18.562 4.172 3.246 1 94.88 11 ASN B CA 1
ATOM 3185 C C . ASN B 1 11 ? -17.5 4.41 4.312 1 94.88 11 ASN B C 1
ATOM 3187 O O . ASN B 1 11 ? -17.828 4.711 5.461 1 94.88 11 ASN B O 1
ATOM 3191 N N . THR B 1 12 ? -16.266 4.438 3.844 1 94.81 12 THR B N 1
ATOM 3192 C CA . THR B 1 12 ? -15.172 4.52 4.797 1 94.81 12 THR B CA 1
ATOM 3193 C C . THR B 1 12 ? -14.586 5.926 4.828 1 94.81 12 THR B C 1
ATOM 3195 O O . THR B 1 12 ? -13.781 6.25 5.703 1 94.81 12 THR B O 1
ATOM 3198 N N . TYR B 1 13 ? -15.016 6.828 3.941 1 93.94 13 TYR B N 1
ATOM 3199 C CA . TYR B 1 13 ? -14.508 8.195 3.857 1 93.94 13 TYR B CA 1
ATOM 3200 C C . TYR B 1 13 ? -15.633 9.203 4.078 1 93.94 13 TYR B C 1
ATOM 3202 O O . TYR B 1 13 ? -16.75 9 3.621 1 93.94 13 TYR B O 1
ATOM 3210 N N . GLN B 1 14 ? -15.266 10.273 4.777 1 91.31 14 GLN B N 1
ATOM 3211 C CA . GLN B 1 14 ? -16.141 11.438 4.742 1 91.31 14 GLN B CA 1
ATOM 3212 C C . GLN B 1 14 ? -16.047 12.156 3.4 1 91.31 14 GLN B C 1
ATOM 3214 O O . GLN B 1 14 ? -15.023 12.758 3.086 1 91.31 14 GLN B O 1
ATOM 3219 N N . ARG B 1 15 ? -17.125 12.172 2.686 1 94.06 15 ARG B N 1
ATOM 3220 C CA . ARG B 1 15 ? -17.109 12.734 1.341 1 94.06 15 ARG B CA 1
ATOM 3221 C C . ARG B 1 15 ? -17.359 14.242 1.38 1 94.06 15 ARG B C 1
ATOM 3223 O O . ARG B 1 15 ? -18.234 14.711 2.115 1 94.06 15 ARG B O 1
ATOM 3230 N N . LEU B 1 16 ? -16.5 14.914 0.69 1 94.88 16 LEU B N 1
ATOM 3231 C CA . LEU B 1 16 ? -16.75 16.328 0.432 1 94.88 16 LEU B CA 1
ATOM 3232 C C . LEU B 1 16 ? -17.594 16.516 -0.817 1 94.88 16 LEU B C 1
ATOM 3234 O O . LEU B 1 16 ? -17.531 15.711 -1.747 1 94.88 16 LEU B O 1
ATOM 3238 N N . PRO B 1 17 ? -18.453 17.484 -0.844 1 94.75 17 PRO B N 1
ATOM 3239 C CA . PRO B 1 17 ? -19.297 17.703 -2.01 1 94.75 17 PRO B CA 1
ATOM 3240 C C . PRO B 1 17 ? -18.562 18.406 -3.154 1 94.75 17 PRO B C 1
ATOM 3242 O O . PRO B 1 17 ? -19.031 19.438 -3.654 1 94.75 17 PRO B O 1
ATOM 3245 N N . VAL B 1 18 ? -17.422 17.891 -3.555 1 96.69 18 VAL B N 1
ATOM 3246 C CA . VAL B 1 18 ? -16.609 18.453 -4.625 1 96.69 18 VAL B CA 1
ATOM 3247 C C . VAL B 1 18 ? -16.266 17.359 -5.637 1 96.69 18 VAL B C 1
ATOM 3249 O O . VAL B 1 18 ? -15.734 16.312 -5.273 1 96.69 18 VAL B O 1
ATOM 3252 N N . HIS B 1 19 ? -16.594 17.516 -6.844 1 97.44 19 HIS B N 1
ATOM 3253 C CA . HIS B 1 19 ? -16.219 16.672 -7.973 1 97.44 19 HIS B CA 1
ATOM 3254 C C . HIS B 1 19 ? -15.086 17.297 -8.781 1 97.44 19 HIS B C 1
ATOM 3256 O O . HIS B 1 19 ? -15.328 18.062 -9.711 1 97.44 19 HIS B O 1
ATOM 3262 N N . ILE B 1 20 ? -13.891 16.875 -8.539 1 98.25 20 ILE B N 1
ATOM 3263 C CA . ILE B 1 20 ? -12.711 17.5 -9.125 1 98.25 20 ILE B CA 1
ATOM 3264 C C . ILE B 1 20 ? -12.477 16.953 -10.531 1 98.25 20 ILE B C 1
ATOM 3266 O O . ILE B 1 20 ? -12.398 15.742 -10.727 1 98.25 20 ILE B O 1
ATOM 3270 N N . LYS B 1 21 ? -12.32 17.828 -11.438 1 97.69 21 LYS B N 1
ATOM 3271 C CA . LYS B 1 21 ? -12.125 17.469 -12.836 1 97.69 21 LYS B CA 1
ATOM 3272 C C . LYS B 1 21 ? -10.648 17.547 -13.227 1 97.69 21 LYS B C 1
ATOM 3274 O O . LYS B 1 21 ? -10.141 16.688 -13.945 1 97.69 21 LYS B O 1
ATOM 3279 N N . ASN B 1 22 ? -10.016 18.594 -12.797 1 97.94 22 ASN B N 1
ATOM 3280 C CA . ASN B 1 22 ? -8.609 18.781 -13.141 1 97.94 22 ASN B CA 1
ATOM 3281 C C . ASN B 1 22 ? -7.902 19.672 -12.117 1 97.94 22 ASN B C 1
ATOM 3283 O O . ASN B 1 22 ? -8.547 20.266 -11.25 1 97.94 22 ASN B O 1
ATOM 3287 N N . GLY B 1 23 ? -6.574 19.641 -12.141 1 97.94 23 GLY B N 1
ATOM 3288 C CA . GLY B 1 23 ? -5.75 20.453 -11.266 1 97.94 23 GLY B CA 1
ATOM 3289 C C . GLY B 1 23 ? -4.562 21.078 -11.969 1 97.94 23 GLY B C 1
ATOM 3290 O O . GLY B 1 23 ? -4.035 20.516 -12.93 1 97.94 23 GLY B O 1
ATOM 3291 N N . GLU B 1 24 ? -4.176 22.234 -11.562 1 97.94 24 GLU B N 1
ATOM 3292 C CA . GLU B 1 24 ? -3.01 22.969 -12.055 1 97.94 24 GLU B CA 1
ATOM 3293 C C . GLU B 1 24 ? -2.295 23.703 -10.93 1 97.94 24 GLU B C 1
ATOM 3295 O O . GLU B 1 24 ? -2.887 24.562 -10.266 1 97.94 24 GLU B O 1
ATOM 3300 N N . GLU B 1 25 ? -0.989 23.359 -10.758 1 97.56 25 GLU B N 1
ATOM 3301 C CA . GLU B 1 25 ? -0.243 23.938 -9.648 1 97.56 25 GLU B CA 1
ATOM 3302 C C . GLU B 1 25 ? -0.976 23.734 -8.32 1 97.56 25 GLU B C 1
ATOM 3304 O O . GLU B 1 25 ? -1.34 22.609 -7.977 1 97.56 25 GLU B O 1
ATOM 3309 N N . ALA B 1 26 ? -1.318 24.797 -7.609 1 98.56 26 ALA B N 1
ATOM 3310 C CA . ALA B 1 26 ? -2.002 24.672 -6.324 1 98.56 26 ALA B CA 1
ATOM 3311 C C . ALA B 1 26 ? -3.484 25.016 -6.457 1 98.56 26 ALA B C 1
ATOM 3313 O O . ALA B 1 26 ? -4.102 25.5 -5.512 1 98.56 26 ALA B O 1
ATOM 3314 N N . ARG B 1 27 ? -4.07 24.688 -7.66 1 98.19 27 ARG B N 1
ATOM 3315 C CA . ARG B 1 27 ? -5.48 24.953 -7.922 1 98.19 27 ARG B CA 1
ATOM 3316 C C . ARG B 1 27 ? -6.188 23.703 -8.438 1 98.19 27 ARG B C 1
ATOM 3318 O O . ARG B 1 27 ? -5.598 22.906 -9.18 1 98.19 27 ARG B O 1
ATOM 3325 N N . LEU B 1 28 ? -7.398 23.547 -8.047 1 98.69 28 LEU B N 1
ATOM 3326 C CA . LEU B 1 28 ? -8.281 22.484 -8.523 1 98.69 28 LEU B CA 1
ATOM 3327 C C . LEU B 1 28 ? -9.531 23.062 -9.172 1 98.69 28 LEU B C 1
ATOM 3329 O O . LEU B 1 28 ? -9.953 24.172 -8.828 1 98.69 28 LEU B O 1
ATOM 3333 N N . TYR B 1 29 ? -10.078 22.359 -10.062 1 98.62 29 TYR B N 1
ATOM 3334 C CA . TYR B 1 29 ? -11.281 22.75 -10.781 1 98.62 29 TYR B CA 1
ATOM 3335 C C . TYR B 1 29 ? -12.312 21.641 -10.781 1 98.62 29 TYR B C 1
ATOM 3337 O O . TYR B 1 29 ? -11.984 20.469 -10.992 1 98.62 29 TYR B O 1
ATOM 3345 N N . ASP B 1 30 ? -13.555 22 -10.516 1 97.62 30 ASP B N 1
ATOM 3346 C CA . ASP B 1 30 ? -14.594 20.969 -10.492 1 97.62 30 ASP B CA 1
ATOM 3347 C C . ASP B 1 30 ? -15.273 20.844 -11.852 1 97.62 30 ASP B C 1
ATOM 3349 O O . ASP B 1 30 ? -14.859 21.469 -12.82 1 97.62 30 ASP B O 1
ATOM 3353 N N . GLU B 1 31 ? -16.25 20.031 -11.953 1 94.62 31 GLU B N 1
ATOM 3354 C CA . GLU B 1 31 ? -16.906 19.703 -13.211 1 94.62 31 GLU B CA 1
ATOM 3355 C C . GLU B 1 31 ? -17.656 20.891 -13.781 1 94.62 31 GLU B C 1
ATOM 3357 O O . GLU B 1 31 ? -17.922 20.953 -14.984 1 94.62 31 GLU B O 1
ATOM 3362 N N . ASN B 1 32 ? -17.969 21.891 -12.961 1 96 32 ASN B N 1
ATOM 3363 C CA . ASN B 1 32 ? -18.688 23.094 -13.398 1 96 32 ASN B CA 1
ATOM 3364 C C . ASN B 1 32 ? -17.719 24.25 -13.68 1 96 32 ASN B C 1
ATOM 3366 O O . ASN B 1 32 ? -18.156 25.359 -13.992 1 96 32 ASN B O 1
ATOM 3370 N N . GLY B 1 33 ? -16.438 24.031 -13.469 1 96.94 33 GLY B N 1
ATOM 3371 C CA . GLY B 1 33 ? -15.438 25.031 -13.758 1 96.94 33 GLY B CA 1
ATOM 3372 C C . GLY B 1 33 ? -15.094 25.906 -12.562 1 96.94 33 GLY B C 1
ATOM 3373 O O . GLY B 1 33 ? -14.297 26.844 -12.672 1 96.94 33 GLY B O 1
ATOM 3374 N N . LYS B 1 34 ? -15.688 25.625 -11.461 1 98 34 LYS B N 1
ATOM 3375 C CA . LYS B 1 34 ? -15.336 26.359 -10.25 1 98 34 LYS B CA 1
ATOM 3376 C C . LYS B 1 34 ? -13.898 26.062 -9.836 1 98 34 LYS B C 1
ATOM 3378 O O . LYS B 1 34 ? -13.453 24.922 -9.867 1 98 34 LYS B O 1
ATOM 3383 N N . GLU B 1 35 ? -13.266 27.125 -9.469 1 98.44 35 GLU B N 1
ATOM 3384 C CA . GLU B 1 35 ? -11.867 27.047 -9.055 1 98.44 35 GLU B CA 1
ATOM 3385 C C . GLU B 1 35 ? -11.75 26.984 -7.535 1 98.44 35 GLU B C 1
ATOM 3387 O O . GLU B 1 35 ? -12.477 27.672 -6.82 1 98.44 35 GLU B O 1
ATOM 3392 N N . TYR B 1 36 ? -10.812 26.156 -7.094 1 98.81 36 TYR B N 1
ATOM 3393 C CA . TYR B 1 36 ? -10.484 26.062 -5.676 1 98.81 36 TYR B CA 1
ATOM 3394 C C . TYR B 1 36 ? -8.992 26.281 -5.445 1 98.81 36 TYR B C 1
ATOM 3396 O O . TYR B 1 36 ? -8.156 25.688 -6.133 1 98.81 36 TYR B O 1
ATOM 3404 N N . ILE B 1 37 ? -8.672 27.188 -4.516 1 98.88 37 ILE B N 1
ATOM 3405 C CA . ILE B 1 37 ? -7.316 27.172 -3.973 1 98.88 37 ILE B CA 1
ATOM 3406 C C . ILE B 1 37 ? -7.121 25.938 -3.113 1 98.88 37 ILE B C 1
ATOM 3408 O O . ILE B 1 37 ? -7.844 25.719 -2.139 1 98.88 37 ILE B O 1
ATOM 3412 N N . ASP B 1 38 ? -6.184 25.141 -3.508 1 98.81 38 ASP B N 1
ATOM 3413 C CA . ASP B 1 38 ? -5.988 23.859 -2.842 1 98.81 38 ASP B CA 1
ATOM 3414 C C . ASP B 1 38 ? -5.133 24.016 -1.586 1 98.81 38 ASP B C 1
ATOM 3416 O O . ASP B 1 38 ? -3.941 24.312 -1.676 1 98.81 38 ASP B O 1
ATOM 3420 N N . MET B 1 39 ? -5.695 23.781 -0.458 1 98.62 39 MET B N 1
ATOM 3421 C CA . MET B 1 39 ? -4.973 23.766 0.81 1 98.62 39 MET B CA 1
ATOM 3422 C C . MET B 1 39 ? -5.051 22.391 1.468 1 98.62 39 MET B C 1
ATOM 3424 O O . MET B 1 39 ? -4.754 22.25 2.656 1 98.62 39 MET B O 1
ATOM 3428 N N . MET B 1 40 ? -5.5 21.438 0.715 1 97.69 40 MET B N 1
ATOM 3429 C CA . MET B 1 40 ? -5.59 20.031 1.133 1 97.69 40 MET B CA 1
ATOM 3430 C C . MET B 1 40 ? -4.379 19.25 0.646 1 97.69 40 MET B C 1
ATOM 3432 O O . MET B 1 40 ? -3.875 18.375 1.356 1 97.69 40 MET B O 1
ATOM 3436 N N . GLY B 1 41 ? -3.994 19.516 -0.611 1 97.94 41 GLY B N 1
ATOM 3437 C CA . GLY B 1 41 ? -2.844 18.875 -1.217 1 97.94 41 GLY B CA 1
ATOM 3438 C C . GLY B 1 41 ? -2.998 17.359 -1.315 1 97.94 41 GLY B C 1
ATOM 3439 O O . GLY B 1 41 ? -2.025 16.625 -1.151 1 97.94 41 GLY B O 1
ATOM 3440 N N . GLY B 1 42 ? -4.238 16.844 -1.447 1 97.62 42 GLY B N 1
ATOM 3441 C CA . GLY B 1 42 ? -4.426 15.406 -1.426 1 97.62 42 GLY B CA 1
ATOM 3442 C C . GLY B 1 42 ? -3.984 14.773 -0.122 1 97.62 42 GLY B C 1
ATOM 3443 O O . GLY B 1 42 ? -3.385 13.695 -0.125 1 97.62 42 GLY B O 1
ATOM 3444 N N . TYR B 1 43 ? -4.203 15.461 1.009 1 97.75 43 TYR B N 1
ATOM 3445 C CA . TYR B 1 43 ? -3.762 15.047 2.334 1 97.75 43 TYR B CA 1
ATOM 3446 C C . TYR B 1 43 ? -2.24 15 2.412 1 97.75 43 TYR B C 1
ATOM 3448 O O . TYR B 1 43 ? -1.669 14.086 3.01 1 97.75 43 TYR B O 1
ATOM 3456 N N . GLY B 1 44 ? -1.604 15.859 1.743 1 98.12 44 GLY B N 1
ATOM 3457 C CA . GLY B 1 44 ? -0.164 16.016 1.867 1 98.12 44 GLY B CA 1
ATOM 3458 C C . GLY B 1 44 ? 0.614 15.344 0.758 1 98.12 44 GLY B C 1
ATOM 3459 O O . GLY B 1 44 ? 1.847 15.336 0.767 1 98.12 44 GLY B O 1
ATOM 3460 N N . VAL B 1 45 ? -0.039 14.789 -0.257 1 98.69 45 VAL B N 1
ATOM 3461 C CA . VAL B 1 45 ? 0.613 14.055 -1.334 1 98.69 45 VAL B CA 1
ATOM 3462 C C . VAL B 1 45 ? 1.102 15.023 -2.406 1 98.69 45 VAL B C 1
ATOM 3464 O O . VAL B 1 45 ? 2.195 14.859 -2.951 1 98.69 45 VAL B O 1
ATOM 3467 N N . ALA B 1 46 ? 0.348 16.078 -2.684 1 98.62 46 ALA B N 1
ATOM 3468 C CA . ALA B 1 46 ? 0.581 16.969 -3.82 1 98.62 46 ALA B CA 1
ATOM 3469 C C . ALA B 1 46 ? 1.564 18.078 -3.457 1 98.62 46 ALA B C 1
ATOM 3471 O O . ALA B 1 46 ? 1.286 19.266 -3.674 1 98.62 46 ALA B O 1
ATOM 3472 N N . ILE B 1 47 ? 2.738 17.719 -3.02 1 98.5 47 ILE B N 1
ATOM 3473 C CA . ILE B 1 47 ? 3.668 18.734 -2.529 1 98.5 47 ILE B CA 1
ATOM 3474 C C . ILE B 1 47 ? 4.125 19.625 -3.688 1 98.5 47 ILE B C 1
ATOM 3476 O O . ILE B 1 47 ? 4.449 20.797 -3.49 1 98.5 47 ILE B O 1
ATOM 3480 N N . PHE B 1 48 ? 4.059 19.141 -4.992 1 98.62 48 PHE B N 1
ATOM 3481 C CA . PHE B 1 48 ? 4.426 19.938 -6.152 1 98.62 48 PHE B CA 1
ATOM 3482 C C . PHE B 1 48 ? 3.199 20.281 -6.988 1 98.62 48 PHE B C 1
ATOM 3484 O O . PHE B 1 48 ? 3.318 20.641 -8.164 1 98.62 48 PHE B O 1
ATOM 3491 N N . GLY B 1 49 ? 2.035 20.094 -6.422 1 98.38 49 GLY B N 1
ATOM 3492 C CA . GLY B 1 49 ? 0.798 20.438 -7.109 1 98.38 49 GLY B CA 1
ATOM 3493 C C . GLY B 1 49 ? 0.433 19.438 -8.195 1 98.38 49 GLY B C 1
ATOM 3494 O O . GLY B 1 49 ? 0.68 18.234 -8.055 1 98.38 49 GLY B O 1
ATOM 3495 N N . TYR B 1 50 ? -0.246 19.891 -9.305 1 98.12 50 TYR B N 1
ATOM 3496 C CA . TYR B 1 50 ? -0.963 18.969 -10.164 1 98.12 50 TYR B CA 1
ATOM 3497 C C . TYR B 1 50 ? -0.452 19.047 -11.602 1 98.12 50 TYR B C 1
ATOM 349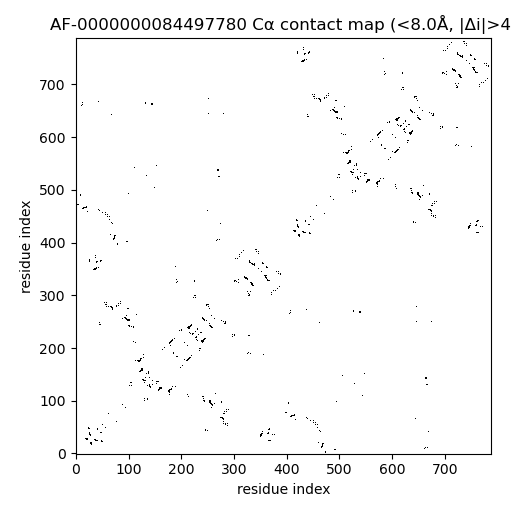9 O O . TYR B 1 50 ? -0.835 18.234 -12.453 1 98.12 50 TYR B O 1
ATOM 3507 N N . SER B 1 51 ? 0.417 19.938 -11.953 1 96.25 51 SER B N 1
ATOM 3508 C CA . SER B 1 51 ? 0.928 20.062 -13.32 1 96.25 51 SER B CA 1
ATOM 3509 C C . SER B 1 51 ? 2.451 20.125 -13.336 1 96.25 51 SER B C 1
ATOM 3511 O O . SER B 1 51 ? 3.037 20.969 -14 1 96.25 51 SER B O 1
ATOM 3513 N N . ASN B 1 52 ? 3.037 19.234 -12.594 1 98 52 ASN B N 1
ATOM 3514 C CA . ASN B 1 52 ? 4.496 19.203 -12.539 1 98 52 ASN B CA 1
ATOM 3515 C C . ASN B 1 52 ? 5.086 18.422 -13.711 1 98 52 ASN B C 1
ATOM 3517 O O . ASN B 1 52 ? 5.043 17.203 -13.727 1 98 52 ASN B O 1
ATOM 3521 N N . ASP B 1 53 ? 5.773 19.062 -14.609 1 98.25 53 ASP B N 1
ATOM 3522 C CA . ASP B 1 53 ? 6.25 18.484 -15.859 1 98.25 53 ASP B CA 1
ATOM 3523 C C . ASP B 1 53 ? 7.355 17.469 -15.602 1 98.25 53 ASP B C 1
ATOM 3525 O O . ASP B 1 53 ? 7.457 16.453 -16.312 1 98.25 53 ASP B O 1
ATOM 3529 N N . LYS B 1 54 ? 8.18 17.75 -14.648 1 98.62 54 LYS B N 1
ATOM 3530 C CA . LYS B 1 54 ? 9.297 16.859 -14.375 1 98.62 54 LYS B CA 1
ATOM 3531 C C . LYS B 1 54 ? 8.805 15.5 -13.883 1 98.62 54 LYS B C 1
ATOM 3533 O O . LYS B 1 54 ? 9.312 14.461 -14.312 1 98.62 54 LYS B O 1
ATOM 3538 N N . ILE B 1 55 ? 7.82 15.469 -13.016 1 98.81 55 ILE B N 1
ATOM 3539 C CA . ILE B 1 55 ? 7.262 14.227 -12.5 1 98.81 55 ILE B CA 1
ATOM 3540 C C . ILE B 1 55 ? 6.512 13.492 -13.609 1 98.81 55 ILE B C 1
ATOM 3542 O O . ILE B 1 55 ? 6.672 12.281 -13.781 1 98.81 55 ILE B O 1
ATOM 3546 N N . LYS B 1 56 ? 5.695 14.25 -14.328 1 98.56 56 LYS B N 1
ATOM 3547 C CA . LYS B 1 56 ? 4.953 13.664 -15.445 1 98.56 56 LYS B CA 1
ATOM 3548 C C . LYS B 1 56 ? 5.895 12.984 -16.438 1 98.56 56 LYS B C 1
ATOM 3550 O O . LYS B 1 56 ? 5.656 11.844 -16.844 1 98.56 56 LYS B O 1
ATOM 3555 N N . LYS B 1 57 ? 6.926 13.688 -16.828 1 98.81 57 LYS B N 1
ATOM 3556 C CA . LYS B 1 57 ? 7.887 13.148 -17.781 1 98.81 57 LYS B CA 1
ATOM 3557 C C . LYS B 1 57 ? 8.547 11.883 -17.25 1 98.81 57 LYS B C 1
ATOM 3559 O O . LYS B 1 57 ? 8.719 10.906 -17.969 1 98.81 57 LYS B O 1
ATOM 3564 N N . ALA B 1 58 ? 8.953 11.867 -15.992 1 98.88 58 ALA B N 1
ATOM 3565 C CA . ALA B 1 58 ? 9.602 10.711 -15.367 1 98.88 58 ALA B CA 1
ATOM 3566 C C . ALA B 1 58 ? 8.688 9.484 -15.414 1 98.88 58 ALA B C 1
ATOM 3568 O O . ALA B 1 58 ? 9.133 8.391 -15.766 1 98.88 58 ALA B O 1
ATOM 3569 N N . VAL B 1 59 ? 7.418 9.688 -15.078 1 98.75 59 VAL B N 1
ATOM 3570 C CA . VAL B 1 59 ? 6.453 8.594 -15.047 1 98.75 59 VAL B CA 1
ATOM 3571 C C . VAL B 1 59 ? 6.207 8.078 -16.469 1 98.75 59 VAL B C 1
ATOM 3573 O O . VAL B 1 59 ? 6.266 6.875 -16.719 1 98.75 59 VAL B O 1
ATOM 3576 N N . CYS B 1 60 ? 5.926 9 -17.375 1 98.5 60 CYS B N 1
ATOM 3577 C CA . CYS B 1 60 ? 5.59 8.617 -18.75 1 98.5 60 CYS B CA 1
ATOM 3578 C C . CYS B 1 60 ? 6.773 7.938 -19.422 1 98.5 60 CYS B C 1
ATOM 3580 O O . CYS B 1 60 ? 6.605 6.93 -20.109 1 98.5 60 CYS B O 1
ATOM 3582 N N . ASP B 1 61 ? 8.008 8.492 -19.234 1 98.62 61 ASP B N 1
ATOM 3583 C CA . ASP B 1 61 ? 9.203 7.859 -19.781 1 98.62 61 ASP B CA 1
ATOM 3584 C C . ASP B 1 61 ? 9.391 6.449 -19.219 1 98.62 61 ASP B C 1
ATOM 3586 O O . ASP B 1 61 ? 9.742 5.523 -19.953 1 98.62 61 ASP B O 1
ATOM 3590 N N . GLN B 1 62 ? 9.172 6.289 -17.969 1 98.62 62 GLN B N 1
ATOM 3591 C CA . GLN B 1 62 ? 9.375 4.992 -17.328 1 98.62 62 GLN B CA 1
ATOM 3592 C C . GLN B 1 62 ? 8.359 3.967 -17.844 1 98.62 62 GLN B C 1
ATOM 3594 O O . GLN B 1 62 ? 8.68 2.781 -17.953 1 98.62 62 GLN B O 1
ATOM 3599 N N . MET B 1 63 ? 7.109 4.402 -18.141 1 98.12 63 MET B N 1
ATOM 3600 C CA . MET B 1 63 ? 6.105 3.518 -18.719 1 98.12 63 MET B CA 1
ATOM 3601 C C . MET B 1 63 ? 6.598 2.922 -20.031 1 98.12 63 MET B C 1
ATOM 3603 O O . MET B 1 63 ? 6.258 1.787 -20.375 1 98.12 63 MET B O 1
ATOM 3607 N N . ASP B 1 64 ? 7.418 3.713 -20.719 1 97.12 64 ASP B N 1
ATOM 3608 C CA . ASP B 1 64 ? 7.93 3.295 -22.016 1 97.12 64 ASP B CA 1
ATOM 3609 C C . ASP B 1 64 ? 9.102 2.33 -21.859 1 97.12 64 ASP B C 1
ATOM 3611 O O . ASP B 1 64 ? 9.312 1.454 -22.703 1 97.12 64 ASP B O 1
ATOM 3615 N N . ILE B 1 65 ? 9.844 2.465 -20.828 1 97.69 65 ILE B N 1
ATOM 3616 C CA . ILE B 1 65 ? 11.094 1.721 -20.656 1 97.69 65 ILE B CA 1
ATOM 3617 C C . ILE B 1 65 ? 10.805 0.398 -19.953 1 97.69 65 ILE B C 1
ATOM 3619 O O . ILE B 1 65 ? 11.023 -0.676 -20.516 1 97.69 65 ILE B O 1
ATOM 3623 N N . LEU B 1 66 ? 10.312 0.437 -18.75 1 98.31 66 LEU B N 1
ATOM 3624 C CA . LEU B 1 66 ? 10.039 -0.699 -17.875 1 98.31 66 LEU B CA 1
ATOM 3625 C C . LEU B 1 66 ? 9.062 -0.312 -16.766 1 98.31 66 LEU B C 1
ATOM 3627 O O . LEU B 1 66 ? 9.477 0.134 -15.695 1 98.31 66 LEU B O 1
ATOM 3631 N N . PRO B 1 67 ? 7.809 -0.577 -16.984 1 98.12 67 PRO B N 1
ATOM 3632 C CA . PRO B 1 67 ? 6.812 -0.135 -16 1 98.12 67 PRO B CA 1
ATOM 3633 C C . PRO B 1 67 ? 6.742 -1.046 -14.781 1 98.12 67 PRO B C 1
ATOM 3635 O O . PRO B 1 67 ? 6.254 -0.632 -13.727 1 98.12 67 PRO B O 1
ATOM 3638 N N . ILE B 1 68 ? 7.156 -2.268 -14.914 1 98.62 68 ILE B N 1
ATOM 3639 C CA . ILE B 1 68 ? 6.973 -3.273 -13.875 1 98.62 68 ILE B CA 1
ATOM 3640 C C . ILE B 1 68 ? 8.281 -4.035 -13.656 1 98.62 68 ILE B C 1
ATOM 3642 O O . ILE B 1 68 ? 8.883 -4.527 -14.609 1 98.62 68 ILE B O 1
ATOM 3646 N N . ALA B 1 69 ? 8.703 -4.07 -12.461 1 98.12 69 ALA B N 1
ATOM 3647 C CA . ALA B 1 69 ? 9.82 -4.91 -12.047 1 98.12 69 ALA B CA 1
ATOM 3648 C C . ALA B 1 69 ? 9.773 -5.195 -10.547 1 98.12 69 ALA B C 1
ATOM 3650 O O . ALA B 1 69 ? 9.555 -4.285 -9.75 1 98.12 69 ALA B O 1
ATOM 3651 N N . HIS B 1 70 ? 9.906 -6.406 -10.234 1 97.62 70 HIS B N 1
ATOM 3652 C CA . HIS B 1 70 ? 9.953 -6.805 -8.836 1 97.62 70 HIS B CA 1
ATOM 3653 C C . HIS B 1 70 ? 11.312 -6.484 -8.219 1 97.62 70 HIS B C 1
ATOM 3655 O O . HIS B 1 70 ? 12.312 -6.375 -8.938 1 97.62 70 HIS B O 1
ATOM 3661 N N . ALA B 1 71 ? 11.336 -6.359 -6.902 1 96.62 71 ALA B N 1
ATOM 3662 C CA . ALA B 1 71 ? 12.547 -5.957 -6.188 1 96.62 71 ALA B CA 1
ATOM 3663 C C . ALA B 1 71 ? 13.602 -7.059 -6.234 1 96.62 71 ALA B C 1
ATOM 3665 O O . ALA B 1 71 ? 14.766 -6.82 -5.902 1 96.62 71 ALA B O 1
ATOM 3666 N N . SER B 1 72 ? 13.219 -8.266 -6.66 1 96.12 72 SER B N 1
ATOM 3667 C CA . SER B 1 72 ? 14.203 -9.328 -6.828 1 96.12 72 SER B CA 1
ATOM 3668 C C . SER B 1 72 ? 15.102 -9.07 -8.031 1 96.12 72 SER B C 1
ATOM 3670 O O . SER B 1 72 ? 16.141 -9.711 -8.18 1 96.12 72 SER B O 1
ATOM 3672 N N . GLU B 1 73 ? 14.711 -8.195 -8.922 1 96.88 73 GLU B N 1
ATOM 3673 C CA . GLU B 1 73 ? 15.484 -7.77 -10.078 1 96.88 73 GLU B CA 1
ATOM 3674 C C . GLU B 1 73 ? 16.078 -6.383 -9.867 1 96.88 73 GLU B C 1
ATOM 3676 O O . GLU B 1 73 ? 15.562 -5.59 -9.086 1 96.88 73 GLU B O 1
ATOM 3681 N N . TYR B 1 74 ? 17.172 -6.141 -10.547 1 97.44 74 TYR B N 1
ATOM 3682 C CA . TYR B 1 74 ? 17.766 -4.809 -10.492 1 97.44 74 TYR B CA 1
ATOM 3683 C C . TYR B 1 74 ? 17.234 -3.936 -11.625 1 97.44 74 TYR B C 1
ATOM 3685 O O . TYR B 1 74 ? 17.031 -4.414 -12.742 1 97.44 74 TYR B O 1
ATOM 3693 N N . THR B 1 75 ? 16.984 -2.732 -11.375 1 97.94 75 THR B N 1
ATOM 3694 C CA . THR B 1 75 ? 16.562 -1.773 -12.383 1 97.94 75 THR B CA 1
ATOM 3695 C C . THR B 1 75 ? 17.297 -0.446 -12.211 1 97.94 75 THR B C 1
ATOM 3697 O O . THR B 1 75 ? 17.656 -0.074 -11.102 1 97.94 75 THR B O 1
ATOM 3700 N N . GLU B 1 76 ? 17.469 0.243 -13.273 1 98.06 76 GLU B N 1
ATOM 3701 C CA . GLU B 1 76 ? 18.125 1.55 -13.234 1 98.06 76 GLU B CA 1
ATOM 3702 C C . GLU B 1 76 ? 17.281 2.564 -12.469 1 98.06 76 GLU B C 1
ATOM 3704 O O . GLU B 1 76 ? 17.812 3.375 -11.711 1 98.06 76 GLU B O 1
ATOM 3709 N N . ALA B 1 77 ? 15.992 2.549 -12.68 1 98.5 77 ALA B N 1
ATOM 3710 C CA . ALA B 1 77 ? 15.094 3.496 -12.023 1 98.5 77 ALA B CA 1
ATOM 3711 C C . ALA B 1 77 ? 15.211 3.391 -10.5 1 98.5 77 ALA B C 1
ATOM 3713 O O . ALA B 1 77 ? 15.305 4.406 -9.812 1 98.5 77 ALA B O 1
ATOM 3714 N N . ARG B 1 78 ? 15.195 2.195 -9.984 1 98.56 78 ARG B N 1
ATOM 3715 C CA . ARG B 1 78 ? 15.289 1.989 -8.539 1 98.56 78 ARG B CA 1
ATOM 3716 C C . ARG B 1 78 ? 16.672 2.369 -8.023 1 98.56 78 ARG B C 1
ATOM 3718 O O . ARG B 1 78 ? 16.797 2.975 -6.957 1 98.56 78 ARG B O 1
ATOM 3725 N N . ASN B 1 79 ? 17.688 2.012 -8.758 1 98.5 79 ASN B N 1
ATOM 3726 C CA . ASN B 1 79 ? 19.047 2.359 -8.383 1 98.5 79 ASN B CA 1
ATOM 3727 C C . ASN B 1 79 ? 19.234 3.869 -8.258 1 98.5 79 ASN B C 1
ATOM 3729 O O . ASN B 1 79 ? 19.828 4.352 -7.297 1 98.5 79 ASN B O 1
ATOM 3733 N N . ASN B 1 80 ? 18.719 4.586 -9.242 1 98.5 80 ASN B N 1
ATOM 3734 C CA . ASN B 1 80 ? 18.812 6.043 -9.234 1 98.5 80 ASN B CA 1
ATOM 3735 C C . ASN B 1 80 ? 18.062 6.648 -8.062 1 98.5 80 ASN B C 1
ATOM 3737 O O . ASN B 1 80 ? 18.547 7.586 -7.422 1 98.5 80 ASN B O 1
ATOM 3741 N N . PHE B 1 81 ? 16.938 6.156 -7.809 1 98.81 81 PHE B N 1
ATOM 3742 C CA . PHE B 1 81 ? 16.125 6.652 -6.703 1 98.81 81 PHE B CA 1
ATOM 3743 C C . PHE B 1 81 ? 16.844 6.438 -5.371 1 98.81 81 PHE B C 1
ATOM 3745 O O . PHE B 1 81 ? 16.906 7.352 -4.547 1 98.81 81 PHE B O 1
ATOM 3752 N N . VAL B 1 82 ? 17.328 5.234 -5.164 1 98.56 82 VAL B N 1
ATOM 3753 C CA . VAL B 1 82 ? 18 4.875 -3.92 1 98.56 82 VAL B CA 1
ATOM 3754 C C . VAL B 1 82 ? 19.219 5.777 -3.711 1 98.56 82 VAL B C 1
ATOM 3756 O O . VAL B 1 82 ? 19.469 6.238 -2.596 1 98.56 82 VAL B O 1
ATOM 3759 N N . LYS B 1 83 ? 19.938 6.023 -4.762 1 98.31 83 LYS B N 1
ATOM 3760 C CA . LYS B 1 83 ? 21.078 6.934 -4.684 1 98.31 83 LYS B CA 1
ATOM 3761 C C . LYS B 1 83 ? 20.641 8.32 -4.227 1 98.31 83 LYS B C 1
ATOM 3763 O O . LYS B 1 83 ? 21.219 8.891 -3.297 1 98.31 83 LYS B O 1
ATOM 3768 N N . LYS B 1 84 ? 19.641 8.852 -4.891 1 98.38 84 LYS B N 1
ATOM 3769 C CA . LYS B 1 84 ? 19.156 10.188 -4.555 1 98.38 84 LYS B CA 1
ATOM 3770 C C . LYS B 1 84 ? 18.625 10.234 -3.125 1 98.38 84 LYS B C 1
ATOM 3772 O O . LYS B 1 84 ? 18.844 11.219 -2.412 1 98.38 84 LYS B O 1
ATOM 3777 N N . LEU B 1 85 ? 17.938 9.211 -2.721 1 98.62 85 LEU B N 1
ATOM 3778 C CA . LEU B 1 85 ? 17.391 9.133 -1.369 1 98.62 85 LEU B CA 1
ATOM 3779 C C . LEU B 1 85 ? 18.5 9.109 -0.332 1 98.62 85 LEU B C 1
ATOM 3781 O O . LEU B 1 85 ? 18.422 9.789 0.695 1 98.62 85 LEU B O 1
ATOM 3785 N N . ALA B 1 86 ? 19.531 8.352 -0.585 1 98 86 ALA B N 1
ATOM 3786 C CA . ALA B 1 86 ? 20.656 8.242 0.329 1 98 86 ALA B CA 1
ATOM 3787 C C . ALA B 1 86 ? 21.297 9.609 0.571 1 98 86 ALA B C 1
ATOM 3789 O O . ALA B 1 86 ? 21.781 9.891 1.672 1 98 86 ALA B O 1
ATOM 3790 N N . ASP B 1 87 ? 21.25 10.422 -0.422 1 97.12 87 ASP B N 1
ATOM 3791 C CA . ASP B 1 87 ? 21.828 11.758 -0.325 1 97.12 87 ASP B CA 1
ATOM 3792 C C . ASP B 1 87 ? 20.922 12.695 0.458 1 97.12 87 ASP B C 1
ATOM 3794 O O . ASP B 1 87 ? 21.359 13.75 0.919 1 97.12 87 ASP B O 1
ATOM 3798 N N . SER B 1 88 ? 19.688 12.32 0.612 1 97.69 88 SER B N 1
ATOM 3799 C CA . SER B 1 88 ? 18.688 13.242 1.146 1 97.69 88 SER B CA 1
ATOM 3800 C C . SER B 1 88 ? 18.406 12.969 2.619 1 97.69 88 SER B C 1
ATOM 3802 O O . SER B 1 88 ? 17.938 13.844 3.344 1 97.69 88 SER B O 1
ATOM 3804 N N . VAL B 1 89 ? 18.625 11.758 3.08 1 98 89 VAL B N 1
ATOM 3805 C CA . VAL B 1 89 ? 18.344 11.391 4.461 1 98 89 VAL B CA 1
ATOM 3806 C C . VAL B 1 89 ? 19.531 11.773 5.355 1 98 89 VAL B C 1
ATOM 3808 O O . VAL B 1 89 ? 20.625 12.023 4.863 1 98 89 VAL B O 1
ATOM 3811 N N . PRO B 1 90 ? 19.297 11.898 6.711 1 97.31 90 PRO B N 1
ATOM 3812 C CA . PRO B 1 90 ? 20.375 12.242 7.625 1 97.31 90 PRO B CA 1
ATOM 3813 C C . PRO B 1 90 ? 21.516 11.219 7.586 1 97.31 90 PRO B C 1
ATOM 3815 O O . PRO B 1 90 ? 21.281 10.039 7.344 1 97.31 90 PRO B O 1
ATOM 3818 N N . ALA B 1 91 ? 22.719 11.742 7.898 1 95.75 91 ALA B N 1
ATOM 3819 C CA . ALA B 1 91 ? 23.875 10.859 7.996 1 95.75 91 ALA B CA 1
ATOM 3820 C C . ALA B 1 91 ? 23.625 9.727 8.992 1 95.75 91 ALA B C 1
ATOM 3822 O O . ALA B 1 91 ? 23.047 9.953 10.055 1 95.75 91 ALA B O 1
ATOM 3823 N N . GLY B 1 92 ? 23.938 8.578 8.586 1 95.62 92 GLY B N 1
ATOM 3824 C CA . GLY B 1 92 ? 23.781 7.426 9.461 1 95.62 92 GLY B CA 1
ATOM 3825 C C . GLY B 1 92 ? 22.516 6.629 9.172 1 95.62 92 GLY B C 1
ATOM 3826 O O . GLY B 1 92 ? 22.422 5.457 9.539 1 95.62 92 GLY B O 1
ATOM 3827 N N . ILE B 1 93 ? 21.547 7.266 8.609 1 97.38 93 ILE B N 1
ATOM 3828 C CA . ILE B 1 93 ? 20.344 6.586 8.141 1 97.38 93 ILE B CA 1
ATOM 3829 C C . ILE B 1 93 ? 20.531 6.133 6.691 1 97.38 93 ILE B C 1
ATOM 3831 O O . ILE B 1 93 ? 20.234 6.887 5.758 1 97.38 93 ILE B O 1
ATOM 3835 N N . ASP B 1 94 ? 20.969 4.859 6.492 1 92.81 94 ASP B N 1
ATOM 3836 C CA . ASP B 1 94 ? 21.438 4.551 5.145 1 92.81 94 ASP B CA 1
ATOM 3837 C C . ASP B 1 94 ? 20.938 3.186 4.684 1 92.81 94 ASP B C 1
ATOM 3839 O O . ASP B 1 94 ? 21.531 2.559 3.812 1 92.81 94 ASP B O 1
ATOM 3843 N N . LYS B 1 95 ? 19.969 2.621 5.332 1 98.44 95 LYS B N 1
ATOM 3844 C CA . LYS B 1 95 ? 19.297 1.409 4.871 1 98.44 95 LYS B CA 1
ATOM 3845 C C . LYS B 1 95 ? 17.797 1.644 4.699 1 98.44 95 LYS B C 1
ATOM 3847 O O . LYS B 1 95 ? 17.172 2.279 5.543 1 98.44 95 LYS B O 1
ATOM 3852 N N . PHE B 1 96 ? 17.328 1.151 3.588 1 98.81 96 PHE B N 1
ATOM 3853 C CA . PHE B 1 96 ? 15.961 1.507 3.221 1 98.81 96 PHE B CA 1
ATOM 3854 C C . PHE B 1 96 ? 15.133 0.257 2.961 1 98.81 96 PHE B C 1
ATOM 3856 O O . PHE B 1 96 ? 15.617 -0.703 2.357 1 98.81 96 PHE B O 1
ATOM 3863 N N . TYR B 1 97 ? 13.938 0.17 3.438 1 98.62 97 TYR B N 1
ATOM 3864 C CA . TYR B 1 97 ? 12.859 -0.648 2.891 1 98.62 97 TYR B CA 1
ATOM 3865 C C . TYR B 1 97 ? 11.914 0.194 2.045 1 98.62 97 TYR B C 1
ATOM 3867 O O . TYR B 1 97 ? 11.414 1.226 2.5 1 98.62 97 TYR B O 1
ATOM 3875 N N . LEU B 1 98 ? 11.68 -0.206 0.807 1 98.75 98 LEU B N 1
ATOM 3876 C CA . LEU B 1 98 ? 10.773 0.5 -0.094 1 98.75 98 LEU B CA 1
ATOM 3877 C C . LEU B 1 98 ? 9.398 -0.163 -0.114 1 98.75 98 LEU B C 1
ATOM 3879 O O . LEU B 1 98 ? 9.281 -1.353 -0.416 1 98.75 98 LEU B O 1
ATOM 3883 N N . GLY B 1 99 ? 8.367 0.58 0.297 1 98.5 99 GLY B N 1
ATOM 3884 C CA . GLY B 1 99 ? 6.984 0.119 0.272 1 98.5 99 GLY B CA 1
ATOM 3885 C C . GLY B 1 99 ? 6.078 0.991 -0.576 1 98.5 99 GLY B C 1
ATOM 3886 O O . GLY B 1 99 ? 6.547 1.682 -1.483 1 98.5 99 GLY B O 1
ATOM 3887 N N . ASN B 1 100 ? 4.758 0.924 -0.322 1 98.62 100 ASN B N 1
ATOM 3888 C CA . ASN B 1 100 ? 3.793 1.634 -1.155 1 98.62 100 ASN B CA 1
ATOM 3889 C C . ASN B 1 100 ? 3.059 2.713 -0.365 1 98.62 100 ASN B C 1
ATOM 3891 O O . ASN B 1 100 ? 2.672 3.742 -0.922 1 98.62 100 ASN B O 1
ATOM 3895 N N . THR B 1 101 ? 2.816 2.479 0.932 1 98.44 101 THR B N 1
ATOM 3896 C CA . THR B 1 101 ? 2.002 3.395 1.721 1 98.44 101 THR B CA 1
ATOM 3897 C C . THR B 1 101 ? 2.672 3.703 3.057 1 98.44 101 THR B C 1
ATOM 3899 O O . THR B 1 101 ? 3.549 2.959 3.502 1 98.44 101 THR B O 1
ATOM 3902 N N . GLY B 1 102 ? 2.252 4.797 3.66 1 98.62 102 GLY B N 1
ATOM 3903 C CA . GLY B 1 102 ? 2.748 5.125 4.988 1 98.62 102 GLY B CA 1
ATOM 3904 C C . GLY B 1 102 ? 2.506 4.023 6.004 1 98.62 102 GLY B C 1
ATOM 3905 O O . GLY B 1 102 ? 3.369 3.74 6.836 1 98.62 102 GLY B O 1
ATOM 3906 N N . ALA B 1 103 ? 1.349 3.391 5.941 1 98.69 103 ALA B N 1
ATOM 3907 C CA . ALA B 1 103 ? 1.036 2.285 6.844 1 98.69 103 ALA B CA 1
ATOM 3908 C C . ALA B 1 103 ? 2.039 1.146 6.684 1 98.69 103 ALA B C 1
ATOM 3910 O O . ALA B 1 103 ? 2.471 0.547 7.672 1 98.69 103 ALA B O 1
ATOM 3911 N N . GLU B 1 104 ? 2.443 0.859 5.484 1 98.5 104 GLU B N 1
ATOM 3912 C CA . GLU B 1 104 ? 3.43 -0.19 5.242 1 98.5 104 GLU B CA 1
ATOM 3913 C C . GLU B 1 104 ? 4.797 0.199 5.801 1 98.5 104 GLU B C 1
ATOM 3915 O O . GLU B 1 104 ? 5.547 -0.658 6.273 1 98.5 104 GLU B O 1
ATOM 3920 N N . ALA B 1 105 ? 5.121 1.476 5.668 1 98.88 105 ALA B N 1
ATOM 3921 C CA . ALA B 1 105 ? 6.379 1.938 6.25 1 98.88 105 ALA B CA 1
ATOM 3922 C C . ALA B 1 105 ? 6.383 1.745 7.766 1 98.88 105 ALA B C 1
ATOM 3924 O O . ALA B 1 105 ? 7.398 1.354 8.344 1 98.88 105 ALA B O 1
ATOM 3925 N N . ILE B 1 106 ? 5.25 2.008 8.398 1 98.94 106 ILE B N 1
ATOM 3926 C CA . ILE B 1 106 ? 5.113 1.835 9.836 1 98.94 106 ILE B CA 1
ATOM 3927 C C . ILE B 1 106 ? 5.172 0.35 10.188 1 98.94 106 ILE B C 1
ATOM 3929 O O . ILE B 1 106 ? 5.824 -0.04 11.156 1 98.94 106 ILE B O 1
ATOM 3933 N N . GLU B 1 107 ? 4.5 -0.508 9.391 1 98.81 107 GLU B N 1
ATOM 3934 C CA . GLU B 1 107 ? 4.578 -1.955 9.562 1 98.81 107 GLU B CA 1
ATOM 3935 C C . GLU B 1 107 ? 6.023 -2.438 9.539 1 98.81 107 GLU B C 1
ATOM 3937 O O . GLU B 1 107 ? 6.43 -3.244 10.383 1 98.81 107 GLU B O 1
ATOM 3942 N N . ALA B 1 108 ? 6.773 -1.954 8.562 1 98.75 108 ALA B N 1
ATOM 3943 C CA . ALA B 1 108 ? 8.18 -2.326 8.445 1 98.75 108 ALA B CA 1
ATOM 3944 C C . ALA B 1 108 ? 8.977 -1.854 9.664 1 98.75 108 ALA B C 1
ATOM 3946 O O . ALA B 1 108 ? 9.805 -2.594 10.195 1 98.75 108 ALA B O 1
ATOM 3947 N N . ALA B 1 109 ? 8.719 -0.617 10.094 1 98.94 109 ALA B N 1
ATOM 3948 C CA . ALA B 1 109 ? 9.414 -0.076 11.266 1 98.94 109 ALA B CA 1
ATOM 3949 C C . ALA B 1 109 ? 9.133 -0.911 12.508 1 98.94 109 ALA B C 1
ATOM 3951 O O . ALA B 1 109 ? 10.039 -1.197 13.289 1 98.94 109 ALA B O 1
ATOM 3952 N N . ILE B 1 110 ? 7.898 -1.301 12.688 1 98.88 110 ILE B N 1
ATOM 3953 C CA . ILE B 1 110 ? 7.516 -2.119 13.836 1 98.88 110 ILE B CA 1
ATOM 3954 C C . ILE B 1 110 ? 8.281 -3.438 13.805 1 98.88 110 ILE B C 1
ATOM 3956 O O . ILE B 1 110 ? 8.812 -3.881 14.828 1 98.88 110 ILE B O 1
ATOM 3960 N N . LYS B 1 111 ? 8.375 -4.059 12.688 1 98.62 111 LYS B N 1
ATOM 3961 C CA . LYS B 1 111 ? 9.062 -5.34 12.578 1 98.62 111 LYS B CA 1
ATOM 3962 C C . LYS B 1 111 ? 10.562 -5.184 12.812 1 98.62 111 LYS B C 1
ATOM 3964 O O . LYS B 1 111 ? 11.195 -6.047 13.43 1 98.62 111 LYS B O 1
ATOM 3969 N N . VAL B 1 112 ? 11.156 -4.086 12.281 1 98.44 112 VAL B N 1
ATOM 3970 C CA . VAL B 1 112 ? 12.562 -3.795 12.539 1 98.44 112 VAL B CA 1
ATOM 3971 C C . VAL B 1 112 ? 12.797 -3.678 14.047 1 98.44 112 VAL B C 1
ATOM 3973 O O . VAL B 1 112 ? 13.742 -4.258 14.578 1 98.44 112 VAL B O 1
ATOM 3976 N N . VAL B 1 113 ? 11.914 -2.939 14.703 1 98.5 113 VAL B N 1
ATOM 3977 C CA . VAL B 1 113 ? 12.016 -2.721 16.141 1 98.5 113 VAL B CA 1
ATOM 3978 C C . VAL B 1 113 ? 11.938 -4.059 16.875 1 98.5 113 VAL B C 1
ATOM 3980 O O . VAL B 1 113 ? 12.766 -4.352 17.734 1 98.5 113 VAL B O 1
ATOM 3983 N N . LYS B 1 114 ? 10.984 -4.852 16.5 1 97.69 114 LYS B N 1
ATOM 3984 C CA . LYS B 1 114 ? 10.758 -6.141 17.156 1 97.69 114 LYS B CA 1
ATOM 3985 C C . LYS B 1 114 ? 11.977 -7.047 17 1 97.69 114 LYS B C 1
ATOM 3987 O O . LYS B 1 114 ? 12.344 -7.766 17.938 1 97.69 114 LYS B O 1
ATOM 3992 N N . LYS B 1 115 ? 12.594 -6.996 15.898 1 97.19 115 LYS B N 1
ATOM 3993 C CA . LYS B 1 115 ? 13.727 -7.867 15.609 1 97.19 115 LYS B CA 1
ATOM 3994 C C . LYS B 1 115 ? 15.016 -7.312 16.219 1 97.19 115 LYS B C 1
ATOM 3996 O O . LYS B 1 115 ? 15.977 -8.055 16.422 1 97.19 115 LYS B O 1
ATOM 4001 N N . SER B 1 116 ? 14.992 -6.066 16.5 1 97.56 116 SER B N 1
ATOM 4002 C CA . SER B 1 116 ? 16.25 -5.41 16.859 1 97.56 116 SER B CA 1
ATOM 4003 C C . SER B 1 116 ? 16.344 -5.207 18.359 1 97.56 116 SER B C 1
ATOM 4005 O O . SER B 1 116 ? 17.422 -4.918 18.875 1 97.56 116 SER B O 1
ATOM 4007 N N . SER B 1 117 ? 15.219 -5.359 19.031 1 96.19 117 SER B N 1
ATOM 4008 C CA . SER B 1 117 ? 15.203 -5.109 20.469 1 96.19 117 SER B CA 1
ATOM 4009 C C . SER B 1 117 ? 14.875 -6.379 21.25 1 96.19 117 SER B C 1
ATOM 4011 O O . SER B 1 117 ? 14.094 -7.207 20.797 1 96.19 117 SER B O 1
ATOM 4013 N N . LYS B 1 118 ? 15.469 -6.594 22.391 1 92.5 118 LYS B N 1
ATOM 4014 C CA . LYS B 1 118 ? 15.094 -7.668 23.312 1 92.5 118 LYS B CA 1
ATOM 4015 C C . LYS B 1 118 ? 13.891 -7.266 24.156 1 92.5 118 LYS B C 1
ATOM 4017 O O . LYS B 1 118 ? 13.32 -8.102 24.859 1 92.5 118 LYS B O 1
ATOM 4022 N N . LYS B 1 119 ? 13.578 -5.992 24.047 1 96.69 119 LYS B N 1
ATOM 4023 C CA . LYS B 1 119 ? 12.422 -5.43 24.734 1 96.69 119 LYS B CA 1
ATOM 4024 C C . LYS B 1 119 ? 11.164 -5.559 23.875 1 96.69 119 LYS B C 1
ATOM 4026 O O . LYS B 1 119 ? 11.242 -5.855 22.688 1 96.69 119 LYS B O 1
ATOM 4031 N N . HIS B 1 120 ? 9.969 -5.324 24.484 1 96.12 120 HIS B N 1
ATOM 4032 C CA . HIS B 1 120 ? 8.766 -5.742 23.766 1 96.12 120 HIS B CA 1
ATOM 4033 C C . HIS B 1 120 ? 7.781 -4.586 23.625 1 96.12 120 HIS B C 1
ATOM 4035 O O . HIS B 1 120 ? 6.988 -4.547 22.688 1 96.12 120 HIS B O 1
ATOM 4041 N N . LYS B 1 121 ? 7.773 -3.627 24.5 1 98.31 121 LYS B N 1
ATOM 4042 C CA . LYS B 1 121 ? 6.73 -2.605 24.578 1 98.31 121 LYS B CA 1
ATOM 4043 C C . LYS B 1 121 ? 6.973 -1.496 23.547 1 98.31 121 LYS B C 1
ATOM 4045 O O . LYS B 1 121 ? 8.102 -1.023 23.406 1 98.31 121 LYS B O 1
ATOM 4050 N N . LEU B 1 122 ? 5.957 -1.18 22.828 1 98.88 122 LEU B N 1
ATOM 4051 C CA . LEU B 1 122 ? 5.977 -0.019 21.938 1 98.88 122 LEU B CA 1
ATOM 4052 C C . LEU B 1 122 ? 5.309 1.181 22.594 1 98.88 122 LEU B C 1
ATOM 4054 O O . LEU B 1 122 ? 4.281 1.034 23.266 1 98.88 122 LEU B O 1
ATOM 4058 N N . VAL B 1 123 ? 5.883 2.309 22.469 1 98.94 123 VAL B N 1
ATOM 4059 C CA . VAL B 1 123 ? 5.293 3.541 22.984 1 98.94 123 VAL B CA 1
ATOM 4060 C C . VAL B 1 123 ? 4.918 4.457 21.828 1 98.94 123 VAL B C 1
ATOM 4062 O O . VAL B 1 123 ? 5.699 4.637 20.891 1 98.94 123 VAL B O 1
ATOM 4065 N N . ALA B 1 124 ? 3.721 4.953 21.781 1 98.81 124 ALA B N 1
ATOM 4066 C CA . ALA B 1 124 ? 3.23 5.996 20.875 1 98.81 124 ALA B CA 1
ATOM 4067 C C . ALA B 1 124 ? 2.633 7.16 21.672 1 98.81 124 ALA B C 1
ATOM 4069 O O . ALA B 1 124 ? 2.715 7.195 22.891 1 98.81 124 ALA B O 1
ATOM 4070 N N . MET B 1 125 ? 2.15 8.156 20.938 1 98.81 125 MET B N 1
ATOM 4071 C CA . MET B 1 125 ? 1.742 9.375 21.641 1 98.81 125 MET B CA 1
ATOM 4072 C C . MET B 1 125 ? 0.238 9.594 21.516 1 98.81 125 MET B C 1
ATOM 4074 O O . MET B 1 125 ? -0.392 9.094 20.578 1 98.81 125 MET B O 1
ATOM 4078 N N . THR B 1 126 ? -0.309 10.312 22.484 1 98.44 126 THR B N 1
ATOM 4079 C CA . THR B 1 126 ? -1.685 10.773 22.328 1 98.44 126 THR B CA 1
ATOM 4080 C C . THR B 1 126 ? -1.833 11.633 21.078 1 98.44 126 THR B C 1
ATOM 4082 O O . THR B 1 126 ? -0.917 12.375 20.719 1 98.44 126 THR B O 1
ATOM 4085 N N . ASN B 1 127 ? -2.938 11.445 20.344 1 97.81 127 ASN B N 1
ATOM 4086 C CA . ASN B 1 127 ? -3.303 12.18 19.141 1 97.81 127 ASN B CA 1
ATOM 4087 C C . ASN B 1 127 ? -2.473 11.734 17.938 1 97.81 127 ASN B C 1
ATOM 4089 O O . ASN B 1 127 ? -2.516 12.367 16.875 1 97.81 127 ASN B O 1
ATOM 4093 N N . SER B 1 128 ? -1.777 10.664 18.109 1 98.44 128 SER B N 1
ATOM 4094 C CA . SER B 1 128 ? -0.949 10.188 17 1 98.44 128 SER B CA 1
ATOM 4095 C C . SER B 1 128 ? -1.794 9.508 15.93 1 98.44 128 SER B C 1
ATOM 4097 O O . SER B 1 128 ? -2.898 9.039 16.203 1 98.44 128 SER B O 1
ATOM 4099 N N . TYR B 1 129 ? -1.375 9.531 14.758 1 98.44 129 TYR B N 1
ATOM 4100 C CA . TYR B 1 129 ? -1.868 8.773 13.609 1 98.44 129 TYR B CA 1
ATOM 4101 C C . TYR B 1 129 ? -0.716 8.148 12.836 1 98.44 129 TYR B C 1
ATOM 4103 O O . TYR B 1 129 ? 0.16 8.852 12.328 1 98.44 129 TYR B O 1
ATOM 4111 N N . HIS B 1 130 ? -0.789 6.797 12.703 1 98.81 130 HIS B N 1
ATOM 4112 C CA . HIS B 1 130 ? 0.315 6.105 12.047 1 98.81 130 HIS B CA 1
ATOM 4113 C C . HIS B 1 130 ? -0.191 5.176 10.953 1 98.81 130 HIS B C 1
ATOM 4115 O O . HIS B 1 130 ? 0.6 4.492 10.297 1 98.81 130 HIS B O 1
ATOM 4121 N N . GLY B 1 131 ? -1.47 5.129 10.727 1 98 131 GLY B N 1
ATOM 4122 C CA . GLY B 1 131 ? -2.021 4.297 9.672 1 98 131 GLY B CA 1
ATOM 4123 C C . GLY B 1 131 ? -3.135 3.383 10.148 1 98 131 GLY B C 1
ATOM 4124 O O . GLY B 1 131 ? -3.539 3.445 11.312 1 98 131 GLY B O 1
ATOM 4125 N N . LYS B 1 132 ? -3.627 2.535 9.219 1 97.62 132 LYS B N 1
ATOM 4126 C CA . LYS B 1 132 ? -4.844 1.799 9.547 1 97.62 132 LYS B CA 1
ATOM 4127 C C . LYS B 1 132 ? -4.656 0.3 9.328 1 97.62 132 LYS B C 1
ATOM 4129 O O . LYS B 1 132 ? -5.59 -0.483 9.523 1 97.62 132 LYS B O 1
ATOM 4134 N N . THR B 1 133 ? -3.51 -0.216 8.812 1 98.38 133 THR B N 1
ATOM 4135 C CA . THR B 1 133 ? -3.23 -1.643 8.93 1 98.38 133 THR B CA 1
ATOM 4136 C C . THR B 1 133 ? -3.078 -2.049 10.391 1 98.38 133 THR B C 1
ATOM 4138 O O . THR B 1 133 ? -2.799 -1.208 11.25 1 98.38 133 THR B O 1
ATOM 4141 N N . LEU B 1 134 ? -3.225 -3.252 10.688 1 98.69 134 LEU B N 1
ATOM 4142 C CA . LEU B 1 134 ? -3.359 -3.648 12.078 1 98.69 134 LEU B CA 1
ATOM 4143 C C . LEU B 1 134 ? -2.119 -3.262 12.883 1 98.69 134 LEU B C 1
ATOM 4145 O O . LEU B 1 134 ? -2.227 -2.805 14.016 1 98.69 134 LEU B O 1
ATOM 4149 N N . GLY B 1 135 ? -0.958 -3.465 12.328 1 98.75 135 GLY B N 1
ATOM 4150 C CA . GLY B 1 135 ? 0.244 -3.012 13.008 1 98.75 135 GLY B CA 1
ATOM 4151 C C . GLY B 1 135 ? 0.284 -1.51 13.219 1 98.75 135 GLY B C 1
ATOM 4152 O O . GLY B 1 135 ? 0.486 -1.036 14.336 1 98.75 135 GLY B O 1
ATOM 4153 N N . ALA B 1 136 ? 0.031 -0.758 12.188 1 98.88 136 ALA B N 1
ATOM 4154 C CA . ALA B 1 136 ? 0.021 0.701 12.258 1 98.88 136 ALA B CA 1
ATOM 4155 C C . ALA B 1 136 ? -1.102 1.2 13.156 1 98.88 136 ALA B C 1
ATOM 4157 O O . ALA B 1 136 ? -0.902 2.117 13.961 1 98.88 136 ALA B O 1
ATOM 4158 N N . LEU B 1 137 ? -2.225 0.581 13.031 1 98.75 137 LEU B N 1
ATOM 4159 C CA . LEU B 1 137 ? -3.389 0.972 13.82 1 98.75 137 LEU B CA 1
ATOM 4160 C C . LEU B 1 137 ? -3.121 0.793 15.312 1 98.75 137 LEU B C 1
ATOM 4162 O O . LEU B 1 137 ? -3.613 1.57 16.141 1 98.75 137 LEU B O 1
ATOM 4166 N N . SER B 1 138 ? -2.318 -0.154 15.664 1 98.75 138 SER B N 1
ATOM 4167 C CA . SER B 1 138 ? -2.018 -0.464 17.062 1 98.75 138 SER B CA 1
ATOM 4168 C C . SER B 1 138 ? -1.35 0.717 17.75 1 98.75 138 SER B C 1
ATOM 4170 O O . SER B 1 138 ? -1.444 0.857 18.984 1 98.75 138 SER B O 1
ATOM 4172 N N . ILE B 1 139 ? -0.686 1.566 16.969 1 98.75 139 ILE B N 1
ATOM 4173 C CA . ILE B 1 139 ? 0.014 2.689 17.578 1 98.75 139 ILE B CA 1
ATOM 4174 C C . ILE B 1 139 ? -0.619 4.004 17.125 1 98.75 139 ILE B C 1
ATOM 4176 O O . ILE B 1 139 ? -0.02 5.07 17.266 1 98.75 139 ILE B O 1
ATOM 4180 N N . THR B 1 140 ? -1.746 3.941 16.453 1 98.69 140 THR B N 1
ATOM 4181 C CA . THR B 1 140 ? -2.617 5.09 16.219 1 98.69 140 THR B CA 1
ATOM 4182 C C . THR B 1 140 ? -3.506 5.34 17.438 1 98.69 140 THR B C 1
ATOM 4184 O O . THR B 1 140 ? -4.133 4.414 17.953 1 98.69 140 THR B O 1
ATOM 4187 N N . TYR B 1 141 ? -3.66 6.531 17.875 1 98.12 141 TYR B N 1
ATOM 4188 C CA . TYR B 1 141 ? -4.152 6.844 19.219 1 98.12 141 TYR B CA 1
ATOM 4189 C C . TYR B 1 141 ? -5.672 6.742 19.266 1 98.12 141 TYR B C 1
ATOM 4191 O O . TYR B 1 141 ? -6.223 6.105 20.172 1 98.12 141 TYR B O 1
ATOM 4199 N N . SER B 1 142 ? -6.406 7.301 18.344 1 95.75 142 SER B N 1
ATOM 4200 C CA . SER B 1 142 ? -7.836 7.562 18.484 1 95.75 142 SER B CA 1
ATOM 4201 C C . SER B 1 142 ? -8.625 6.266 18.609 1 95.75 142 SER B C 1
ATOM 4203 O O . SER B 1 142 ? -8.562 5.395 17.75 1 95.75 142 SER B O 1
ATOM 4205 N N . ASN B 1 143 ? -9.406 6.184 19.625 1 93.56 143 ASN B N 1
ATOM 4206 C CA . ASN B 1 143 ? -10.242 5.02 19.891 1 93.56 143 ASN B CA 1
ATOM 4207 C C . ASN B 1 143 ? -11.281 4.816 18.781 1 93.56 143 ASN B C 1
ATOM 4209 O O . ASN B 1 143 ? -11.742 3.695 18.562 1 93.56 143 ASN B O 1
ATOM 4213 N N . LYS B 1 144 ? -11.609 5.898 18.125 1 90.94 144 LYS B N 1
ATOM 4214 C CA . LYS B 1 144 ? -12.57 5.836 17.031 1 90.94 144 LYS B CA 1
ATOM 4215 C C . LYS B 1 144 ? -12.125 4.848 15.961 1 90.94 144 LYS B C 1
ATOM 4217 O O . LYS B 1 144 ? -12.961 4.188 15.336 1 90.94 144 LYS B O 1
ATOM 4222 N N . TYR B 1 145 ? -10.859 4.703 15.789 1 93.31 145 TYR B N 1
ATOM 4223 C CA . TYR B 1 145 ? -10.32 3.852 14.734 1 93.31 145 TYR B CA 1
ATOM 4224 C C . TYR B 1 145 ? -10.047 2.447 15.258 1 93.31 145 TYR B C 1
ATOM 4226 O O . TYR B 1 145 ? -10.023 1.483 14.492 1 93.31 145 TYR B O 1
ATOM 4234 N N . ARG B 1 146 ? -9.859 2.297 16.594 1 95.56 146 ARG B N 1
ATOM 4235 C CA . ARG B 1 146 ? -9.289 1.073 17.141 1 95.56 146 ARG B CA 1
ATOM 4236 C C . ARG B 1 146 ? -10.352 0.216 17.812 1 95.56 146 ARG B C 1
ATOM 4238 O O . ARG B 1 146 ? -10.219 -1.008 17.875 1 95.56 146 ARG B O 1
ATOM 4245 N N . LYS B 1 147 ? -11.406 0.805 18.375 1 94.56 147 LYS B N 1
ATOM 4246 C CA . LYS B 1 147 ? -12.281 0.207 19.375 1 94.56 147 LYS B CA 1
ATOM 4247 C C . LYS B 1 147 ? -12.852 -1.122 18.875 1 94.56 147 LYS B C 1
ATOM 4249 O O . LYS B 1 147 ? -12.969 -2.074 19.656 1 94.56 147 LYS B O 1
ATOM 4254 N N . TYR B 1 148 ? -13.094 -1.255 17.625 1 94.69 148 TYR B N 1
ATOM 4255 C CA . TYR B 1 148 ? -13.758 -2.455 17.141 1 94.69 148 TYR B CA 1
ATOM 4256 C C . TYR B 1 148 ? -12.75 -3.535 16.781 1 94.69 148 TYR B C 1
ATOM 4258 O O . TYR B 1 148 ? -13.125 -4.668 16.469 1 94.69 148 TYR B O 1
ATOM 4266 N N . PHE B 1 149 ? -11.492 -3.209 16.875 1 97.19 149 PHE B N 1
ATOM 4267 C CA . PHE B 1 149 ? -10.453 -4.141 16.469 1 97.19 149 PHE B CA 1
ATOM 4268 C C . PHE B 1 149 ? -9.477 -4.402 17.609 1 97.19 149 PHE B C 1
ATOM 4270 O O . PHE B 1 149 ? -8.398 -4.965 17.391 1 97.19 149 PHE B O 1
ATOM 4277 N N . ASP B 1 150 ? -9.828 -4.027 18.797 1 95.88 150 ASP B N 1
ATOM 4278 C CA . ASP B 1 150 ? -8.945 -4.051 19.953 1 95.88 150 ASP B CA 1
ATOM 4279 C C . ASP B 1 150 ? -8.367 -5.445 20.172 1 95.88 150 ASP B C 1
ATOM 4281 O O . ASP B 1 150 ? -7.191 -5.59 20.516 1 95.88 150 ASP B O 1
ATOM 4285 N N . ASP B 1 151 ? -9.117 -6.469 19.969 1 95.75 151 ASP B N 1
ATOM 4286 C CA . ASP B 1 151 ? -8.727 -7.836 20.297 1 95.75 151 ASP B CA 1
ATOM 4287 C C . ASP B 1 151 ? -7.707 -8.375 19.297 1 95.75 151 ASP B C 1
ATOM 4289 O O . ASP B 1 151 ? -7.059 -9.391 19.531 1 95.75 151 ASP B O 1
ATOM 4293 N N . ILE B 1 152 ? -7.539 -7.656 18.156 1 97.56 152 ILE B N 1
ATOM 4294 C CA . ILE B 1 152 ? -6.617 -8.164 17.141 1 97.56 152 ILE B CA 1
ATOM 4295 C C . ILE B 1 152 ? -5.473 -7.176 16.953 1 97.56 152 ILE B C 1
ATOM 4297 O O . ILE B 1 152 ? -4.699 -7.293 15.992 1 97.56 152 ILE B O 1
ATOM 4301 N N . LEU B 1 153 ? -5.328 -6.188 17.812 1 98.25 153 LEU B N 1
ATOM 4302 C CA . LEU B 1 153 ? -4.23 -5.23 17.766 1 98.25 153 LEU B CA 1
ATOM 4303 C C . LEU B 1 153 ? -3.088 -5.68 18.672 1 98.25 153 LEU B C 1
ATOM 4305 O O . LEU B 1 153 ? -3.254 -6.602 19.484 1 98.25 153 LEU B O 1
ATOM 4309 N N . ILE B 1 154 ? -1.899 -5.086 18.453 1 98.25 154 ILE B N 1
ATOM 4310 C CA . ILE B 1 154 ? -0.761 -5.344 19.328 1 98.25 154 ILE B CA 1
ATOM 4311 C C . ILE B 1 154 ? -1.123 -4.98 20.766 1 98.25 154 ILE B C 1
ATOM 4313 O O . ILE B 1 154 ? -1.615 -3.881 21.031 1 98.25 154 ILE B O 1
ATOM 4317 N N . LYS B 1 155 ? -0.895 -5.828 21.734 1 95.62 155 LYS B N 1
ATOM 4318 C CA . LYS B 1 155 ? -1.336 -5.637 23.109 1 95.62 155 LYS B CA 1
ATOM 4319 C C . LYS B 1 155 ? -0.345 -4.777 23.891 1 95.62 155 LYS B C 1
ATOM 4321 O O . LYS B 1 155 ? -0.746 -3.93 24.688 1 95.62 155 LYS B O 1
ATOM 4326 N N . ASP B 1 156 ? 0.892 -4.93 23.656 1 96.81 156 ASP B N 1
ATOM 4327 C CA . ASP B 1 156 ? 1.914 -4.273 24.469 1 96.81 156 ASP B CA 1
ATOM 4328 C C . ASP B 1 156 ? 2.264 -2.9 23.891 1 96.81 156 ASP B C 1
ATOM 4330 O O . ASP B 1 156 ? 3.426 -2.631 23.578 1 96.81 156 ASP B O 1
ATOM 4334 N N . VAL B 1 157 ? 1.264 -1.961 23.859 1 98.5 157 VAL B N 1
ATOM 4335 C CA . VAL B 1 157 ? 1.429 -0.585 23.406 1 98.5 157 VAL B CA 1
ATOM 4336 C C . VAL B 1 157 ? 1.026 0.382 24.516 1 98.5 157 VAL B C 1
ATOM 4338 O O . VAL B 1 157 ? -0.015 0.207 25.156 1 98.5 157 VAL B O 1
ATOM 4341 N N . GLN B 1 158 ? 1.86 1.29 24.812 1 98.44 158 GLN B N 1
ATOM 4342 C CA . GLN B 1 158 ? 1.578 2.346 25.781 1 98.44 158 GLN B CA 1
ATOM 4343 C C . GLN B 1 158 ? 1.545 3.715 25.109 1 98.44 158 GLN B C 1
ATOM 4345 O O . GLN B 1 158 ? 2.406 4.027 24.281 1 98.44 158 GLN B O 1
ATOM 4350 N N . PHE B 1 159 ? 0.537 4.441 25.422 1 98.56 159 PHE B N 1
ATOM 4351 C CA . PHE B 1 159 ? 0.459 5.816 24.953 1 98.56 159 PHE B CA 1
ATOM 4352 C C . PHE B 1 159 ? 0.876 6.797 26.047 1 98.56 159 PHE B C 1
ATOM 4354 O O . PHE B 1 159 ? 0.442 6.676 27.188 1 98.56 159 PHE B O 1
ATOM 4361 N N . ILE B 1 160 ? 1.732 7.707 25.672 1 98.75 160 ILE B N 1
ATOM 4362 C CA . ILE B 1 160 ? 2.078 8.797 26.578 1 98.75 160 ILE B CA 1
ATOM 4363 C C . ILE B 1 160 ? 1.625 10.125 25.984 1 98.75 160 ILE B C 1
ATOM 4365 O O . ILE B 1 160 ? 1.391 10.227 24.766 1 98.75 160 ILE B O 1
ATOM 4369 N N . ARG B 1 161 ? 1.483 11.203 26.938 1 98.69 161 ARG B N 1
ATOM 4370 C CA . ARG B 1 161 ? 0.972 12.484 26.453 1 98.69 161 ARG B CA 1
ATOM 4371 C C . ARG B 1 161 ? 2.004 13.195 25.594 1 98.69 161 ARG B C 1
ATOM 4373 O O . ARG B 1 161 ? 3.146 13.391 26 1 98.69 161 ARG B O 1
ATOM 4380 N N . TYR B 1 162 ? 1.615 13.516 24.281 1 98.81 162 TYR B N 1
ATOM 4381 C CA . TYR B 1 162 ? 2.438 14.289 23.359 1 98.81 162 TYR B CA 1
ATOM 4382 C C . TYR B 1 162 ? 2.812 15.641 23.969 1 98.81 162 TYR B C 1
ATOM 4384 O O . TYR B 1 162 ? 1.957 16.344 24.5 1 98.81 162 TYR B O 1
ATOM 4392 N N . ASN B 1 163 ? 4.109 15.977 23.938 1 98.62 163 ASN B N 1
ATOM 4393 C CA . ASN B 1 163 ? 4.621 17.266 24.375 1 98.62 163 ASN B CA 1
ATOM 4394 C C . ASN B 1 163 ? 4.434 17.469 25.875 1 98.62 163 ASN B C 1
ATOM 4396 O O . ASN B 1 163 ? 4.184 18.578 26.344 1 98.62 163 ASN B O 1
ATOM 4400 N N . ASN B 1 164 ? 4.375 16.438 26.641 1 98.56 164 ASN B N 1
ATOM 4401 C CA . ASN B 1 164 ? 4.309 16.469 28.109 1 98.56 164 ASN B CA 1
ATOM 4402 C C . ASN B 1 164 ? 5.574 15.898 28.734 1 98.56 164 ASN B C 1
ATOM 4404 O O . ASN B 1 164 ? 5.742 14.68 28.812 1 98.56 164 ASN B O 1
ATOM 4408 N N . THR B 1 165 ? 6.371 16.734 29.281 1 97.56 165 THR B N 1
ATOM 4409 C CA . THR B 1 165 ? 7.684 16.359 29.797 1 97.56 165 THR B CA 1
ATOM 4410 C C . THR B 1 165 ? 7.551 15.398 30.969 1 97.56 165 THR B C 1
ATOM 4412 O O . THR B 1 165 ? 8.391 14.516 31.156 1 97.56 165 THR B O 1
ATOM 4415 N N . ASP B 1 166 ? 6.535 15.469 31.734 1 97.56 166 ASP B N 1
ATOM 4416 C CA . ASP B 1 166 ? 6.336 14.609 32.906 1 97.56 166 ASP B CA 1
ATOM 4417 C C . ASP B 1 166 ? 6.219 13.141 32.5 1 97.56 166 ASP B C 1
ATOM 4419 O O . ASP B 1 166 ? 6.668 12.25 33.219 1 97.56 166 ASP B O 1
ATOM 4423 N N . ASP B 1 167 ? 5.598 12.953 31.344 1 98.19 167 ASP B N 1
ATOM 4424 C CA . ASP B 1 167 ? 5.355 11.586 30.906 1 98.19 167 ASP B CA 1
ATOM 4425 C C . ASP B 1 167 ? 6.645 10.938 30.391 1 98.19 167 ASP B C 1
ATOM 4427 O O . ASP B 1 167 ? 6.707 9.711 30.234 1 98.19 167 ASP B O 1
ATOM 4431 N N . LEU B 1 168 ? 7.648 11.75 30.141 1 97.81 168 LEU B N 1
ATOM 4432 C CA . LEU B 1 168 ? 8.922 11.195 29.703 1 97.81 168 LEU B CA 1
ATOM 4433 C C . LEU B 1 168 ? 9.555 10.328 30.781 1 97.81 168 LEU B C 1
ATOM 4435 O O . LEU B 1 168 ? 10.305 9.398 30.484 1 97.81 168 LEU B O 1
ATOM 4439 N N . LYS B 1 169 ? 9.242 10.586 32.031 1 96.69 169 LYS B N 1
ATOM 4440 C CA . LYS B 1 169 ? 9.742 9.797 33.156 1 96.69 169 LYS B CA 1
ATOM 4441 C C . LYS B 1 169 ? 9.266 8.352 33.062 1 96.69 169 LYS B C 1
ATOM 4443 O O . LYS B 1 169 ? 9.922 7.438 33.594 1 96.69 169 LYS B O 1
ATOM 4448 N N . LEU B 1 170 ? 8.141 8.203 32.469 1 97.69 170 LEU B N 1
ATOM 4449 C CA . LEU B 1 170 ? 7.594 6.859 32.312 1 97.69 170 LEU B CA 1
ATOM 4450 C C . LEU B 1 170 ? 8.5 6 31.438 1 97.69 170 LEU B C 1
ATOM 4452 O O . LEU B 1 170 ? 8.555 4.781 31.594 1 97.69 170 LEU B O 1
ATOM 4456 N N . LEU B 1 171 ? 9.219 6.613 30.484 1 97.88 171 LEU B N 1
ATOM 4457 C CA . LEU B 1 171 ? 10.148 5.906 29.609 1 97.88 171 LEU B CA 1
ATOM 4458 C C . LEU B 1 171 ? 11.352 5.406 30.391 1 97.88 171 LEU B C 1
ATOM 4460 O O . LEU B 1 171 ? 11.914 4.352 30.078 1 97.88 171 LEU B O 1
ATOM 4464 N N . GLU B 1 172 ? 11.711 6.145 31.375 1 96.31 172 GLU B N 1
ATOM 4465 C CA . GLU B 1 172 ? 12.883 5.797 32.188 1 96.31 172 GLU B CA 1
ATOM 4466 C C . GLU B 1 172 ? 12.555 4.699 33.188 1 96.31 172 GLU B C 1
ATOM 4468 O O . GLU B 1 172 ? 13.43 3.924 33.594 1 96.31 172 GLU B O 1
ATOM 4473 N N . LYS B 1 173 ? 11.336 4.617 33.562 1 96.44 173 LYS B N 1
ATOM 4474 C CA . LYS B 1 173 ? 10.914 3.717 34.656 1 96.44 173 LYS B CA 1
ATOM 4475 C C . LYS B 1 173 ? 10.602 2.324 34.094 1 96.44 173 LYS B C 1
ATOM 4477 O O . LYS B 1 173 ? 10.523 1.358 34.875 1 96.44 173 LYS B O 1
ATOM 4482 N N . ASP B 1 174 ? 10.422 2.232 32.844 1 97.19 174 ASP B N 1
ATOM 4483 C CA . ASP B 1 174 ? 10.031 0.97 32.25 1 97.19 174 ASP B CA 1
ATOM 4484 C C . ASP B 1 174 ? 11.164 0.399 31.391 1 97.19 174 ASP B C 1
ATOM 4486 O O . ASP B 1 174 ? 11.438 0.899 30.297 1 97.19 174 ASP B O 1
ATOM 4490 N N . ASP B 1 175 ? 11.703 -0.706 31.75 1 97.19 175 ASP B N 1
ATOM 4491 C CA . ASP B 1 175 ? 12.883 -1.282 31.109 1 97.19 175 ASP B CA 1
ATOM 4492 C C . ASP B 1 175 ? 12.484 -2.174 29.938 1 97.19 175 ASP B C 1
ATOM 4494 O O . ASP B 1 175 ? 13.352 -2.711 29.234 1 97.19 175 ASP B O 1
ATOM 4498 N N . ASP B 1 176 ? 11.219 -2.225 29.641 1 98.19 176 ASP B N 1
ATOM 4499 C CA . ASP B 1 176 ? 10.773 -3.145 28.609 1 98.19 176 ASP B CA 1
ATOM 4500 C C . ASP B 1 176 ? 10.359 -2.387 27.344 1 98.19 176 ASP B C 1
ATOM 4502 O O . ASP B 1 176 ? 9.789 -2.971 26.422 1 98.19 176 ASP B O 1
ATOM 4506 N N . ILE B 1 177 ? 10.648 -1.088 27.312 1 98.69 177 ILE B N 1
ATOM 4507 C CA . ILE B 1 177 ? 10.266 -0.296 26.141 1 98.69 177 ILE B CA 1
ATOM 4508 C C . ILE B 1 177 ? 11.266 -0.527 25.016 1 98.69 177 ILE B C 1
ATOM 4510 O O . ILE B 1 177 ? 12.453 -0.243 25.156 1 98.69 177 ILE B O 1
ATOM 4514 N N . ALA B 1 178 ? 10.719 -1.026 23.891 1 98.69 178 ALA B N 1
ATOM 4515 C CA . ALA B 1 178 ? 11.547 -1.315 22.719 1 98.69 178 ALA B CA 1
ATOM 4516 C C . ALA B 1 178 ? 11.734 -0.067 21.859 1 98.69 178 ALA B C 1
ATOM 4518 O O . ALA B 1 178 ? 12.828 0.179 21.344 1 98.69 178 ALA B O 1
ATOM 4519 N N . ALA B 1 179 ? 10.672 0.702 21.719 1 98.94 179 ALA B N 1
ATOM 4520 C CA . ALA B 1 179 ? 10.734 1.836 20.797 1 98.94 179 ALA B CA 1
ATOM 4521 C C . ALA B 1 179 ? 9.703 2.898 21.172 1 98.94 179 ALA B C 1
ATOM 4523 O O . ALA B 1 179 ? 8.703 2.598 21.812 1 98.94 179 ALA B O 1
ATOM 4524 N N . VAL B 1 180 ? 9.984 4.098 20.766 1 98.94 180 VAL B N 1
ATOM 4525 C CA . VAL B 1 180 ? 9.039 5.211 20.781 1 98.94 180 VAL B CA 1
ATOM 4526 C C . VAL B 1 180 ? 8.766 5.68 19.359 1 98.94 180 VAL B C 1
ATOM 4528 O O . VAL B 1 180 ? 9.695 5.988 18.609 1 98.94 180 VAL B O 1
ATOM 4531 N N . PHE B 1 181 ? 7.527 5.629 18.984 1 98.94 181 PHE B N 1
ATOM 4532 C CA . PHE B 1 181 ? 7.07 6.203 17.719 1 98.94 181 PHE B CA 1
ATOM 4533 C C . PHE B 1 181 ? 6.582 7.633 17.922 1 98.94 181 PHE B C 1
ATOM 4535 O O . PHE B 1 181 ? 5.676 7.879 18.719 1 98.94 181 PHE B O 1
ATOM 4542 N N . PHE B 1 182 ? 7.184 8.531 17.109 1 98.62 182 PHE B N 1
ATOM 4543 C CA . PHE B 1 182 ? 7.027 9.961 17.344 1 98.62 182 PHE B CA 1
ATOM 4544 C C . PHE B 1 182 ? 6.781 10.703 16.031 1 98.62 182 PHE B C 1
ATOM 4546 O O . PHE B 1 182 ? 7.43 10.414 15.016 1 98.62 182 PHE B O 1
ATOM 4553 N N . GLU B 1 183 ? 5.723 11.539 15.969 1 98.94 183 GLU B N 1
ATOM 4554 C CA . GLU B 1 183 ? 5.59 12.516 14.891 1 98.94 183 GLU B CA 1
ATOM 4555 C C . GLU B 1 183 ? 6.273 13.828 15.25 1 98.94 183 GLU B C 1
ATOM 4557 O O . GLU B 1 183 ? 5.867 14.516 16.188 1 98.94 183 GLU B O 1
ATOM 4562 N N . PRO B 1 184 ? 7.219 14.266 14.477 1 98.88 184 PRO B N 1
ATOM 4563 C CA . PRO B 1 184 ? 7.848 15.547 14.797 1 98.88 184 PRO B CA 1
ATOM 4564 C C . PRO B 1 184 ? 6.848 16.703 14.82 1 98.88 184 PRO B C 1
ATOM 4566 O O . PRO B 1 184 ? 6.98 17.625 15.625 1 98.88 184 PRO B O 1
ATOM 4569 N N . VAL B 1 185 ? 5.934 16.688 13.891 1 98.88 185 VAL B N 1
ATOM 4570 C CA . VAL B 1 185 ? 4.715 17.5 13.898 1 98.88 185 VAL B CA 1
ATOM 4571 C C . VAL B 1 185 ? 3.502 16.594 13.688 1 98.88 185 VAL B C 1
ATOM 4573 O O . VAL B 1 185 ? 3.424 15.883 12.68 1 98.88 185 VAL B O 1
ATOM 4576 N N . GLN B 1 186 ? 2.621 16.578 14.672 1 98.69 186 GLN B N 1
ATOM 4577 C CA . GLN B 1 186 ? 1.438 15.742 14.477 1 98.69 186 GLN B CA 1
ATOM 4578 C C . GLN B 1 186 ? 0.543 16.297 13.375 1 98.69 186 GLN B C 1
ATOM 4580 O O . GLN B 1 186 ? 0.142 17.469 13.43 1 98.69 186 GLN B O 1
ATOM 4585 N N . GLY B 1 187 ? 0.248 15.523 12.383 1 97.81 187 GLY B N 1
ATOM 4586 C CA . GLY B 1 187 ? -0.608 15.953 11.289 1 97.81 187 GLY B CA 1
ATOM 4587 C C . GLY B 1 187 ? -2.086 15.789 11.586 1 97.81 187 GLY B C 1
ATOM 4588 O O . GLY B 1 187 ? -2.75 16.734 12 1 97.81 187 GLY B O 1
ATOM 4589 N N . GLU B 1 188 ? -2.5 14.539 11.594 1 95.94 188 GLU B N 1
ATOM 4590 C CA . GLU B 1 188 ? -3.904 14.211 11.82 1 95.94 188 GLU B CA 1
ATOM 4591 C C . GLU B 1 188 ? -4.375 14.695 13.188 1 95.94 188 GLU B C 1
ATOM 4593 O O . GLU B 1 188 ? -5.562 14.969 13.375 1 95.94 188 GLU B O 1
ATOM 4598 N N . GLY B 1 189 ? -3.428 14.836 14.109 1 96.81 189 GLY B N 1
ATOM 4599 C CA . GLY B 1 189 ? -3.762 15.297 15.453 1 96.81 189 GLY B CA 1
ATOM 4600 C C . GLY B 1 189 ? -4.125 16.766 15.5 1 96.81 189 GLY B C 1
ATOM 4601 O O . GLY B 1 189 ? -4.691 17.234 16.484 1 96.81 189 GLY B O 1
ATOM 4602 N N . GLY B 1 190 ? -3.797 17.531 14.453 1 98 190 GLY B N 1
ATOM 4603 C CA . GLY B 1 190 ? -4.188 18.922 14.414 1 98 190 GLY B CA 1
ATOM 4604 C C . GLY B 1 190 ? -3.004 19.875 14.312 1 98 190 GLY B C 1
ATOM 4605 O O . GLY B 1 190 ? -3.023 20.969 14.891 1 98 190 GLY B O 1
ATOM 4606 N N . ILE B 1 191 ? -1.994 19.406 13.695 1 98.62 191 ILE B N 1
ATOM 4607 C CA . ILE B 1 191 ? -0.773 20.172 13.484 1 98.62 191 ILE B CA 1
ATOM 4608 C C . ILE B 1 191 ? -0.216 20.641 14.828 1 98.62 191 ILE B C 1
ATOM 4610 O O . ILE B 1 191 ? 0.06 21.828 15.016 1 98.62 191 ILE B O 1
ATOM 4614 N N . ASN B 1 192 ? -0.004 19.672 15.703 1 98.69 192 ASN B N 1
ATOM 4615 C CA . ASN B 1 192 ? 0.606 19.969 17 1 98.69 192 ASN B CA 1
ATOM 4616 C C . ASN B 1 192 ? 2.129 20 16.906 1 98.69 192 ASN B C 1
ATOM 4618 O O . ASN B 1 192 ? 2.746 19.016 16.5 1 98.69 192 ASN B O 1
ATOM 4622 N N . ILE B 1 193 ? 2.727 21.125 17.266 1 98.69 193 ILE B N 1
ATOM 4623 C CA . ILE B 1 193 ? 4.176 21.297 17.266 1 98.69 193 ILE B CA 1
ATOM 4624 C C . ILE B 1 193 ? 4.719 21.188 18.688 1 98.69 193 ILE B C 1
ATOM 4626 O O . ILE B 1 193 ? 4.34 21.984 19.562 1 98.69 193 ILE B O 1
ATOM 4630 N N . PRO B 1 194 ? 5.531 20.219 18.922 1 98.75 194 PRO B N 1
ATOM 4631 C CA . PRO B 1 194 ? 6.047 20.062 20.281 1 98.75 194 PRO B CA 1
ATOM 4632 C C . PRO B 1 194 ? 7.125 21.094 20.625 1 98.75 194 PRO B C 1
ATOM 4634 O O . PRO B 1 194 ? 7.715 21.703 19.719 1 98.75 194 PRO B O 1
ATOM 4637 N N . ASP B 1 195 ? 7.34 21.25 21.922 1 98.62 195 ASP B N 1
ATOM 4638 C CA . ASP B 1 195 ? 8.406 22.125 22.391 1 98.62 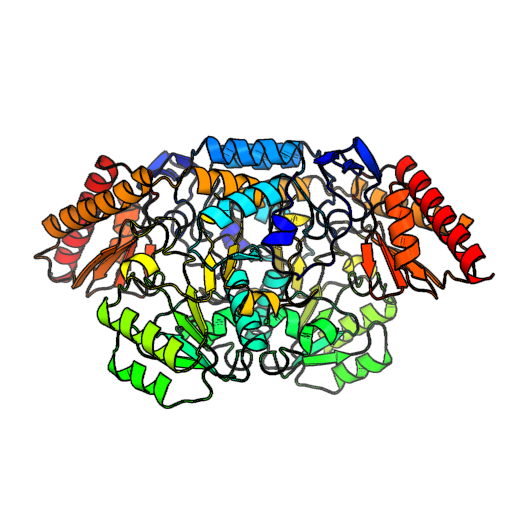195 ASP B CA 1
ATOM 4639 C C . ASP B 1 195 ? 9.781 21.562 22.047 1 98.62 195 ASP B C 1
ATOM 4641 O O . ASP B 1 195 ? 9.984 20.344 22.109 1 98.62 195 ASP B O 1
ATOM 4645 N N . TYR B 1 196 ? 10.617 22.453 21.703 1 98.56 196 TYR B N 1
ATOM 4646 C CA . TYR B 1 196 ? 11.992 22.094 21.375 1 98.56 196 TYR B CA 1
ATOM 4647 C C . TYR B 1 196 ? 12.617 21.25 22.484 1 98.56 196 TYR B C 1
ATOM 4649 O O . TYR B 1 196 ? 13.156 20.172 22.219 1 98.56 196 TYR B O 1
ATOM 4657 N N . ASP B 1 197 ? 12.5 21.672 23.734 1 98.38 197 ASP B N 1
ATOM 4658 C CA . ASP B 1 197 ? 13.141 21.016 24.875 1 98.38 197 ASP B CA 1
ATOM 4659 C C . ASP B 1 197 ? 12.523 19.641 25.125 1 98.38 197 ASP B C 1
ATOM 4661 O O . ASP B 1 197 ? 13.211 18.719 25.547 1 98.38 197 ASP B O 1
ATOM 4665 N N . TYR B 1 198 ? 11.234 19.531 24.953 1 98.56 198 TYR B N 1
ATOM 4666 C CA . TYR B 1 198 ? 10.555 18.25 25.094 1 98.56 198 TYR B CA 1
ATOM 4667 C C . TYR B 1 198 ? 11.164 17.203 24.156 1 98.56 198 TYR B C 1
ATOM 4669 O O . TYR B 1 198 ? 11.469 16.094 24.578 1 98.56 198 TYR B O 1
ATOM 4677 N N . VAL B 1 199 ? 11.398 17.562 22.844 1 98.88 199 VAL B N 1
ATOM 4678 C CA . VAL B 1 199 ? 11.875 16.625 21.844 1 98.88 199 VAL B CA 1
ATOM 4679 C C . VAL B 1 199 ? 13.336 16.266 22.125 1 98.88 199 VAL B C 1
ATOM 4681 O O . VAL B 1 199 ? 13.734 15.109 21.969 1 98.88 199 VAL B O 1
ATOM 4684 N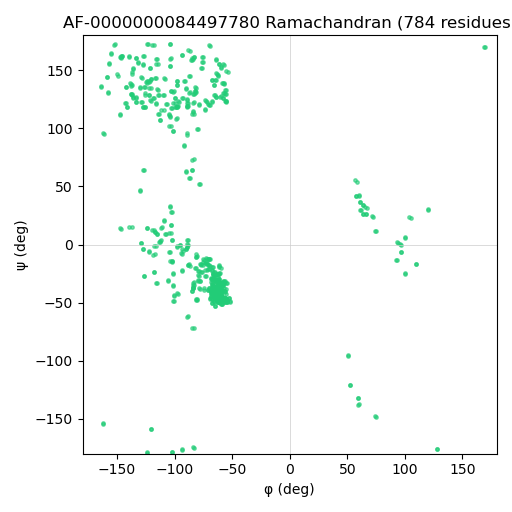 N . ARG B 1 200 ? 14.07 17.266 22.531 1 98.44 200 ARG B N 1
ATOM 4685 C CA . ARG B 1 200 ? 15.469 17.016 22.859 1 98.44 200 ARG B CA 1
ATOM 4686 C C . ARG B 1 200 ? 15.586 16.047 24.031 1 98.44 200 ARG B C 1
ATOM 4688 O O . ARG B 1 200 ? 16.391 15.117 24 1 98.44 200 ARG B O 1
ATOM 4695 N N . GLU B 1 201 ? 14.773 16.297 25.016 1 98.62 201 GLU B N 1
ATOM 4696 C CA . GLU B 1 201 ? 14.773 15.422 26.188 1 98.62 201 GLU B CA 1
ATOM 4697 C C . GLU B 1 201 ? 14.312 14.016 25.812 1 98.62 201 GLU B C 1
ATOM 4699 O O . GLU B 1 201 ? 14.875 13.023 26.297 1 98.62 201 GLU B O 1
ATOM 4704 N N . LEU B 1 202 ? 13.297 13.922 25 1 98.81 202 LEU B N 1
ATOM 4705 C CA . LEU B 1 202 ? 12.82 12.633 24.5 1 98.81 202 LEU B CA 1
ATOM 4706 C C . LEU B 1 202 ? 13.953 11.859 23.844 1 98.81 202 LEU B C 1
ATOM 4708 O O . LEU B 1 202 ? 14.141 10.664 24.109 1 98.81 202 LEU B O 1
ATOM 4712 N N . ARG B 1 203 ? 14.703 12.5 22.938 1 98.81 203 ARG B N 1
ATOM 4713 C CA . ARG B 1 203 ? 15.812 11.859 22.25 1 98.81 203 ARG B CA 1
ATOM 4714 C C . ARG B 1 203 ? 16.891 11.414 23.234 1 98.81 203 ARG B C 1
ATOM 4716 O O . ARG B 1 203 ? 17.406 10.297 23.141 1 98.81 203 ARG B O 1
ATOM 4723 N N . GLU B 1 204 ? 17.188 12.281 24.172 1 98.56 204 GLU B N 1
ATOM 4724 C CA . GLU B 1 204 ? 18.203 11.953 25.172 1 98.56 204 GLU B CA 1
ATOM 4725 C C . GLU B 1 204 ? 17.797 10.719 25.984 1 98.56 204 GLU B C 1
ATOM 4727 O O . GLU B 1 204 ? 18.625 9.828 26.203 1 98.56 204 GLU B O 1
ATOM 4732 N N . ILE B 1 205 ? 16.609 10.664 26.406 1 98.62 205 ILE B N 1
ATOM 4733 C CA . ILE B 1 205 ? 16.109 9.562 27.219 1 98.62 205 ILE B CA 1
ATOM 4734 C C . ILE B 1 205 ? 16.125 8.273 26.406 1 98.62 205 ILE B C 1
ATOM 4736 O O . ILE B 1 205 ? 16.531 7.219 26.906 1 98.62 205 ILE B O 1
ATOM 4740 N N . THR B 1 206 ? 15.688 8.328 25.125 1 98.69 206 THR B N 1
ATOM 4741 C CA . THR B 1 206 ? 15.656 7.125 24.297 1 98.69 206 THR B CA 1
ATOM 4742 C C . THR B 1 206 ? 17.062 6.609 24.047 1 98.69 206 THR B C 1
ATOM 4744 O O . THR B 1 206 ? 17.297 5.395 24.031 1 98.69 206 THR B O 1
ATOM 4747 N N . GLU B 1 207 ? 18.031 7.516 23.875 1 98.12 207 GLU B N 1
ATOM 4748 C CA . GLU B 1 207 ? 19.438 7.113 23.688 1 98.12 207 GLU B CA 1
ATOM 4749 C C . GLU B 1 207 ? 20 6.48 24.969 1 98.12 207 GLU B C 1
ATOM 4751 O O . GLU B 1 207 ? 20.609 5.414 24.906 1 98.12 207 GLU B O 1
ATOM 4756 N N . LYS B 1 208 ? 19.75 7.121 26.047 1 97.94 208 LYS B N 1
ATOM 4757 C CA . LYS B 1 208 ? 20.281 6.672 27.328 1 97.94 208 LYS B CA 1
ATOM 4758 C C . LYS B 1 208 ? 19.75 5.285 27.688 1 97.94 208 LYS B C 1
ATOM 4760 O O . LYS B 1 208 ? 20.453 4.48 28.281 1 97.94 208 LYS B O 1
ATOM 4765 N N . ASN B 1 209 ? 18.562 4.977 27.344 1 97.88 209 ASN B N 1
ATOM 4766 C CA . ASN B 1 209 ? 17.906 3.752 27.781 1 97.88 209 ASN B CA 1
ATOM 4767 C C . ASN B 1 209 ? 17.844 2.713 26.672 1 97.88 209 ASN B C 1
ATOM 4769 O O . ASN B 1 209 ? 17.125 1.714 26.781 1 97.88 209 ASN B O 1
ATOM 4773 N N . ASN B 1 210 ? 18.531 2.918 25.562 1 97.56 210 ASN B N 1
ATOM 4774 C CA . ASN B 1 210 ? 18.578 2.012 24.422 1 97.56 210 ASN B CA 1
ATOM 4775 C C . ASN B 1 210 ? 17.188 1.728 23.859 1 97.56 210 ASN B C 1
ATOM 4777 O O . ASN B 1 210 ? 16.812 0.568 23.672 1 97.56 210 ASN B O 1
ATOM 4781 N N . ILE B 1 211 ? 16.406 2.732 23.781 1 98.75 211 ILE B N 1
ATOM 4782 C CA . ILE B 1 211 ? 15.086 2.697 23.156 1 98.75 211 ILE B CA 1
ATOM 4783 C C . ILE B 1 211 ? 15.18 3.197 21.719 1 98.75 211 ILE B C 1
ATOM 4785 O O . ILE B 1 211 ? 15.703 4.285 21.469 1 98.75 211 ILE B O 1
ATOM 4789 N N . ILE B 1 212 ? 14.758 2.385 20.75 1 98.88 212 ILE B N 1
ATOM 4790 C CA . ILE B 1 212 ? 14.797 2.795 19.344 1 98.88 212 ILE B CA 1
ATOM 4791 C C . ILE B 1 212 ? 13.836 3.961 19.125 1 98.88 212 ILE B C 1
ATOM 4793 O O . ILE B 1 212 ? 12.68 3.908 19.547 1 98.88 212 ILE B O 1
ATOM 4797 N N . PHE B 1 213 ? 14.305 5.012 18.531 1 98.88 213 PHE B N 1
ATOM 4798 C CA . PHE B 1 213 ? 13.523 6.219 18.312 1 98.88 213 PHE B CA 1
ATOM 4799 C C . PHE B 1 213 ? 13.102 6.328 16.859 1 98.88 213 PHE B C 1
ATOM 4801 O O . PHE B 1 213 ? 13.938 6.539 15.977 1 98.88 213 PHE B O 1
ATOM 4808 N N . VAL B 1 214 ? 11.805 6.195 16.578 1 98.94 214 VAL B N 1
ATOM 4809 C CA . VAL B 1 214 ? 11.25 6.223 15.234 1 98.94 214 VAL B CA 1
ATOM 4810 C C . VAL B 1 214 ? 10.508 7.535 15.008 1 98.94 214 VAL B C 1
ATOM 4812 O O . VAL B 1 214 ? 9.547 7.844 15.711 1 98.94 214 VAL B O 1
ATOM 4815 N N . ALA B 1 215 ? 10.93 8.281 14.031 1 98.94 215 ALA B N 1
ATOM 4816 C CA . ALA B 1 215 ? 10.227 9.5 13.648 1 98.94 215 ALA B CA 1
ATOM 4817 C C . ALA B 1 215 ? 9.336 9.258 12.438 1 98.94 215 ALA B C 1
ATOM 4819 O O . ALA B 1 215 ? 9.812 8.859 11.375 1 98.94 215 ALA B O 1
ATOM 4820 N N . ASP B 1 216 ? 8.078 9.438 12.633 1 98.94 216 ASP B N 1
ATOM 4821 C CA . ASP B 1 216 ? 7.121 9.383 11.531 1 98.94 216 ASP B CA 1
ATOM 4822 C C . ASP B 1 216 ? 7.117 10.688 10.742 1 98.94 216 ASP B C 1
ATOM 4824 O O . ASP B 1 216 ? 6.465 11.656 11.148 1 98.94 216 ASP B O 1
ATOM 4828 N N . GLU B 1 217 ? 7.828 10.688 9.609 1 98.75 217 GLU B N 1
ATOM 4829 C CA . GLU B 1 217 ? 8.031 11.859 8.766 1 98.75 217 GLU B CA 1
ATOM 4830 C C . GLU B 1 217 ? 7.137 11.812 7.531 1 98.75 217 GLU B C 1
ATOM 4832 O O . GLU B 1 217 ? 7.363 12.547 6.566 1 98.75 217 GLU B O 1
ATOM 4837 N N . ILE B 1 218 ? 6.098 10.969 7.547 1 98.88 218 ILE B N 1
ATOM 4838 C CA . ILE B 1 218 ? 5.254 10.695 6.391 1 98.88 218 ILE B CA 1
ATOM 4839 C C . ILE B 1 218 ? 4.582 11.977 5.918 1 98.88 218 ILE B C 1
ATOM 4841 O O . ILE B 1 218 ? 4.527 12.258 4.719 1 98.88 218 ILE B O 1
ATOM 4845 N N . GLN B 1 219 ? 4.102 12.766 6.824 1 98.56 219 GLN B N 1
ATOM 4846 C CA . GLN B 1 219 ? 3.42 14 6.441 1 98.56 219 GLN B CA 1
ATOM 4847 C C . GLN B 1 219 ? 4.336 15.211 6.613 1 98.56 219 GLN B C 1
ATOM 4849 O O . GLN B 1 219 ? 4.312 16.125 5.797 1 98.56 219 GLN B O 1
ATOM 4854 N N . SER B 1 220 ? 5.203 15.203 7.645 1 98.81 220 SER B N 1
ATOM 4855 C CA . SER B 1 220 ? 5.941 16.391 8.062 1 98.81 220 SER B CA 1
ATOM 4856 C C . SER B 1 220 ? 7.262 16.516 7.309 1 98.81 220 SER B C 1
ATOM 4858 O O . SER B 1 220 ? 7.883 17.578 7.293 1 98.81 220 SER B O 1
ATOM 4860 N N . GLY B 1 221 ? 7.734 15.414 6.684 1 98.75 221 GLY B N 1
ATOM 4861 C CA . GLY B 1 221 ? 9.023 15.414 6.016 1 98.75 221 GLY B CA 1
ATOM 4862 C C . GLY B 1 221 ? 8.969 15.969 4.605 1 98.75 221 GLY B C 1
ATOM 4863 O O . GLY B 1 221 ? 7.996 16.625 4.23 1 98.75 221 GLY B O 1
ATOM 4864 N N . LEU B 1 222 ? 10.055 15.898 3.932 1 98.88 222 LEU B N 1
ATOM 4865 C CA . LEU B 1 222 ? 10.195 16.234 2.521 1 98.88 222 LEU B CA 1
ATOM 4866 C C . LEU B 1 222 ? 9.977 17.734 2.299 1 98.88 222 LEU B C 1
ATOM 4868 O O . LEU B 1 222 ? 9.359 18.125 1.308 1 98.88 222 LEU B O 1
ATOM 4872 N N . GLY B 1 223 ? 10.328 18.562 3.258 1 98.88 223 GLY B N 1
ATOM 4873 C CA . GLY B 1 223 ? 10.32 20.016 3.066 1 98.88 223 GLY B CA 1
ATOM 4874 C C . GLY B 1 223 ? 9.062 20.672 3.576 1 98.88 223 GLY B C 1
ATOM 4875 O O . GLY B 1 223 ? 8.977 21.906 3.629 1 98.88 223 GLY B O 1
ATOM 4876 N N . ARG B 1 224 ? 8.062 19.906 4.008 1 98.88 224 ARG B N 1
ATOM 4877 C CA . ARG B 1 224 ? 6.73 20.375 4.367 1 98.88 224 ARG B CA 1
ATOM 4878 C C . ARG B 1 224 ? 6.801 21.422 5.473 1 98.88 224 ARG B C 1
ATOM 4880 O O . ARG B 1 224 ? 6.027 22.391 5.477 1 98.88 224 ARG B O 1
ATOM 4887 N N . THR B 1 225 ? 7.789 21.281 6.391 1 98.88 225 THR B N 1
ATOM 4888 C CA . THR B 1 225 ? 7.836 22.125 7.586 1 98.88 225 THR B CA 1
ATOM 4889 C C . THR B 1 225 ? 8.875 23.234 7.43 1 98.88 225 THR B C 1
ATOM 4891 O O . THR B 1 225 ? 9.125 23.984 8.367 1 98.88 225 THR B O 1
ATOM 4894 N N . GLY B 1 226 ? 9.477 23.297 6.262 1 98.81 226 GLY B N 1
ATOM 4895 C CA . GLY B 1 226 ? 10.5 24.297 6.039 1 98.81 226 GLY B CA 1
ATOM 4896 C C . GLY B 1 226 ? 11.906 23.797 6.262 1 98.81 226 GLY B C 1
ATOM 4897 O O . GLY B 1 226 ? 12.867 24.547 6.172 1 98.81 226 GLY B O 1
ATOM 4898 N N . LYS B 1 227 ? 12.062 22.578 6.613 1 98.75 227 LYS B N 1
ATOM 4899 C CA . LYS B 1 227 ? 13.289 21.781 6.609 1 98.75 227 LYS B CA 1
ATOM 4900 C C . LYS B 1 227 ? 13.078 20.469 5.859 1 98.75 227 LYS B C 1
ATOM 4902 O O . LYS B 1 227 ? 11.945 20 5.699 1 98.75 227 LYS B O 1
ATOM 4907 N N . MET B 1 228 ? 14.148 19.859 5.316 1 98.81 228 MET B N 1
ATOM 4908 C CA . MET B 1 228 ? 13.992 18.609 4.582 1 98.81 228 MET B CA 1
ATOM 4909 C C . MET B 1 228 ? 13.242 17.578 5.418 1 98.81 228 MET B C 1
ATOM 4911 O O . MET B 1 228 ? 12.336 16.906 4.918 1 98.81 228 MET B O 1
ATOM 4915 N N . TRP B 1 229 ? 13.688 17.5 6.648 1 98.81 229 TRP B N 1
ATOM 4916 C CA . TRP B 1 229 ? 13.039 16.641 7.637 1 98.81 229 TRP B CA 1
ATOM 4917 C C . TRP B 1 229 ? 12.633 17.453 8.867 1 98.81 229 TRP B C 1
ATOM 4919 O O . TRP B 1 229 ? 13.414 18.266 9.359 1 98.81 229 TRP B O 1
ATOM 4929 N N . ALA B 1 230 ? 11.469 17.172 9.383 1 98.94 230 ALA B N 1
ATOM 4930 C CA . ALA B 1 230 ? 10.898 17.969 10.469 1 98.94 230 ALA B CA 1
ATOM 4931 C C . ALA B 1 230 ? 11.719 17.812 11.75 1 98.94 230 ALA B C 1
ATOM 4933 O O . ALA B 1 230 ? 11.844 18.766 12.531 1 98.94 230 ALA B O 1
ATOM 4934 N N . HIS B 1 231 ? 12.258 16.625 11.984 1 98.81 231 HIS B N 1
ATOM 4935 C CA . HIS B 1 231 ? 13.008 16.422 13.219 1 98.81 231 HIS B CA 1
ATOM 4936 C C . HIS B 1 231 ? 14.211 17.344 13.305 1 98.81 231 HIS B C 1
ATOM 4938 O O . HIS B 1 231 ? 14.758 17.578 14.383 1 98.81 231 HIS B O 1
ATOM 4944 N N . GLN B 1 232 ? 14.633 17.906 12.18 1 98.75 232 GLN B N 1
ATOM 4945 C CA . GLN B 1 232 ? 15.773 18.812 12.148 1 98.75 232 GLN B CA 1
ATOM 4946 C C . GLN B 1 232 ? 15.469 20.109 12.898 1 98.75 232 GLN B C 1
ATOM 4948 O O . GLN B 1 232 ? 16.391 20.797 13.352 1 98.75 232 GLN B O 1
ATOM 4953 N N . HIS B 1 233 ? 14.211 20.484 13 1 98.81 233 HIS B N 1
ATOM 4954 C CA . HIS B 1 233 ? 13.82 21.656 13.766 1 98.81 233 HIS B CA 1
ATOM 4955 C C . HIS B 1 233 ? 14.195 21.516 15.234 1 98.81 233 HIS B C 1
ATOM 4957 O O . HIS B 1 233 ? 14.297 22.516 15.953 1 98.81 233 HIS B O 1
ATOM 4963 N N . PHE B 1 234 ? 14.438 20.328 15.688 1 98.75 234 PHE B N 1
ATOM 4964 C CA . PHE B 1 234 ? 14.672 20.062 17.094 1 98.75 234 PHE B CA 1
ATOM 4965 C C . PHE B 1 234 ? 16.109 19.625 17.344 1 98.75 234 PHE B C 1
ATOM 4967 O O . PHE B 1 234 ? 16.453 19.188 18.438 1 98.75 234 PHE B O 1
ATOM 4974 N N . ASP B 1 235 ? 16.938 19.609 16.328 1 98.12 235 ASP B N 1
ATOM 4975 C CA . ASP B 1 235 ? 18.359 19.281 16.375 1 98.12 235 ASP B CA 1
ATOM 4976 C C . ASP B 1 235 ? 18.594 17.859 16.891 1 98.12 235 ASP B C 1
ATOM 4978 O O . ASP B 1 235 ? 19.438 17.641 17.75 1 98.12 235 ASP B O 1
ATOM 4982 N N . ILE B 1 236 ? 17.766 16.969 16.422 1 98.31 236 ILE B N 1
ATOM 4983 C CA . ILE B 1 236 ? 17.938 15.555 16.75 1 98.31 236 ILE B CA 1
ATOM 4984 C C . ILE B 1 236 ? 17.984 14.727 15.469 1 98.31 236 ILE B C 1
ATOM 4986 O O . ILE B 1 236 ? 17.656 15.219 14.391 1 98.31 236 ILE B O 1
ATOM 4990 N N . THR B 1 237 ? 18.469 13.539 15.57 1 98.31 237 THR B N 1
ATOM 4991 C CA . THR B 1 237 ? 18.391 12.531 14.523 1 98.31 237 THR B CA 1
ATOM 4992 C C . THR B 1 237 ? 17.766 11.242 15.055 1 98.31 237 THR B C 1
ATOM 4994 O O . THR B 1 237 ? 18.281 10.648 16 1 98.31 237 THR B O 1
ATOM 4997 N N . PRO B 1 238 ? 16.688 10.844 14.531 1 98.75 238 PRO B N 1
ATOM 4998 C CA . PRO B 1 238 ? 16.094 9.57 14.938 1 98.75 238 PRO B CA 1
ATOM 4999 C C . PRO B 1 238 ? 16.891 8.359 14.469 1 98.75 238 PRO B C 1
ATOM 5001 O O . PRO B 1 238 ? 17.859 8.516 13.711 1 98.75 238 PRO B O 1
ATOM 5004 N N . ASP B 1 239 ? 16.5 7.188 14.945 1 98.81 239 ASP B N 1
ATOM 5005 C CA . ASP B 1 239 ? 17.141 5.949 14.508 1 98.81 239 ASP B CA 1
ATOM 5006 C C . ASP B 1 239 ? 16.531 5.453 13.203 1 98.81 239 ASP B C 1
ATOM 5008 O O . ASP B 1 239 ? 17.219 4.816 12.391 1 98.81 239 ASP B O 1
ATOM 5012 N N . ILE B 1 240 ? 15.25 5.668 13.07 1 98.94 240 ILE B N 1
ATOM 5013 C CA . ILE B 1 240 ? 14.445 5.281 11.906 1 98.94 240 ILE B CA 1
ATOM 5014 C C . ILE B 1 240 ? 13.484 6.41 11.547 1 98.94 240 ILE B C 1
ATOM 5016 O O . ILE B 1 240 ? 12.914 7.055 12.422 1 98.94 240 ILE B O 1
ATOM 5020 N N . ILE B 1 241 ? 13.359 6.699 10.281 1 98.94 241 ILE B N 1
ATOM 5021 C CA . ILE B 1 241 ? 12.312 7.613 9.828 1 98.94 241 ILE B CA 1
ATOM 5022 C C . ILE B 1 241 ? 11.414 6.902 8.82 1 98.94 241 ILE B C 1
ATOM 5024 O O . ILE B 1 241 ? 11.883 6.082 8.023 1 98.94 241 ILE B O 1
ATOM 5028 N N . THR B 1 242 ? 10.164 7.125 8.867 1 98.94 242 THR B N 1
ATOM 5029 C CA . THR B 1 242 ? 9.211 6.656 7.871 1 98.94 242 THR B CA 1
ATOM 5030 C C . THR B 1 242 ? 8.789 7.793 6.945 1 98.94 242 THR B C 1
ATOM 5032 O O . THR B 1 242 ? 8.562 8.922 7.395 1 98.94 242 THR B O 1
ATOM 5035 N N . ILE B 1 243 ? 8.82 7.535 5.68 1 98.88 243 ILE B N 1
ATOM 5036 C CA . ILE B 1 243 ? 8.594 8.523 4.633 1 98.88 243 ILE B CA 1
ATOM 5037 C C . ILE B 1 243 ? 7.449 8.07 3.729 1 98.88 243 ILE B C 1
ATOM 5039 O O . ILE B 1 243 ? 7.324 6.875 3.43 1 98.88 243 ILE B O 1
ATOM 5043 N N . GLY B 1 244 ? 6.582 8.938 3.289 1 98.69 244 GLY B N 1
ATOM 5044 C CA . GLY B 1 244 ? 5.484 8.586 2.4 1 98.69 244 GLY B CA 1
ATOM 5045 C C . GLY B 1 244 ? 4.887 9.789 1.693 1 98.69 244 GLY B C 1
ATOM 5046 O O . GLY B 1 244 ? 5.602 10.727 1.334 1 98.69 244 GLY B O 1
ATOM 5047 N N . LYS B 1 245 ? 3.684 9.703 1.33 1 98.38 245 LYS B N 1
ATOM 5048 C CA . LYS B 1 245 ? 2.867 10.75 0.718 1 98.38 245 LYS B CA 1
ATOM 5049 C C . LYS B 1 245 ? 3.586 11.383 -0.471 1 98.38 245 LYS B C 1
ATOM 5051 O O . LYS B 1 245 ? 3.605 10.812 -1.564 1 98.38 245 LYS B O 1
ATOM 5056 N N . GLY B 1 246 ? 4.25 12.453 -0.322 1 98.44 246 GLY B N 1
ATOM 5057 C CA . GLY B 1 246 ? 4.805 13.227 -1.422 1 98.44 246 GLY B CA 1
ATOM 5058 C C . GLY B 1 246 ? 5.969 12.539 -2.107 1 98.44 246 GLY B C 1
ATOM 5059 O O . GLY B 1 246 ? 6.316 12.883 -3.242 1 98.44 246 GLY B O 1
ATOM 5060 N N . ILE B 1 247 ? 6.543 11.477 -1.549 1 98.81 247 ILE B N 1
ATOM 5061 C CA . ILE B 1 247 ? 7.801 10.891 -1.993 1 98.81 247 ILE B CA 1
ATOM 5062 C C . ILE B 1 247 ? 7.617 10.258 -3.369 1 98.81 247 ILE B C 1
ATOM 5064 O O . ILE B 1 247 ? 8.555 10.211 -4.172 1 98.81 247 ILE B O 1
ATOM 5068 N N . GLY B 1 248 ? 6.414 9.789 -3.674 1 98.12 248 GLY B N 1
ATOM 5069 C CA . GLY B 1 248 ? 6.164 9.07 -4.91 1 98.12 248 GLY B CA 1
ATOM 5070 C C . GLY B 1 248 ? 5.637 9.953 -6.023 1 98.12 248 GLY B C 1
ATOM 5071 O O . GLY B 1 248 ? 5.309 9.469 -7.109 1 98.12 248 GLY B O 1
ATOM 5072 N N . GLY B 1 249 ? 5.445 11.266 -5.762 1 97.5 249 GLY B N 1
ATOM 5073 C CA . GLY B 1 249 ? 4.98 12.188 -6.781 1 97.5 249 GLY B CA 1
ATOM 5074 C C . GLY B 1 249 ? 3.586 11.875 -7.285 1 97.5 249 GLY B C 1
ATOM 5075 O O . GLY B 1 249 ? 3.268 12.133 -8.445 1 97.5 249 GLY B O 1
ATOM 5076 N N . GLY B 1 250 ? 2.838 11.281 -6.547 1 97.44 250 GLY B N 1
ATOM 5077 C CA . GLY B 1 250 ? 1.486 10.906 -6.926 1 97.44 250 GLY B CA 1
ATOM 5078 C C . GLY B 1 250 ? 1.317 9.406 -7.121 1 97.44 250 GLY B C 1
ATOM 5079 O O . GLY B 1 250 ? 0.192 8.906 -7.168 1 97.44 250 GLY B O 1
ATOM 5080 N N . ILE B 1 251 ? 2.441 8.695 -7.27 1 98.56 251 ILE B N 1
ATOM 5081 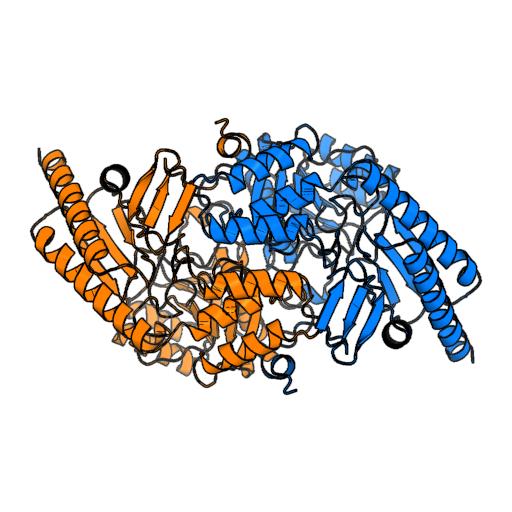C CA . ILE B 1 251 ? 2.439 7.238 -7.309 1 98.56 251 ILE B CA 1
ATOM 5082 C C . ILE B 1 251 ? 2.615 6.684 -5.898 1 98.56 251 ILE B C 1
ATOM 5084 O O . ILE B 1 251 ? 3.479 7.145 -5.145 1 98.56 251 ILE B O 1
ATOM 5088 N N . PRO B 1 252 ? 1.809 5.68 -5.512 1 98.56 252 PRO B N 1
ATOM 5089 C CA . PRO B 1 252 ? 1.978 5.145 -4.16 1 98.56 252 PRO B CA 1
ATOM 5090 C C . PRO B 1 252 ? 3.404 4.672 -3.887 1 98.56 252 PRO B C 1
ATOM 5092 O O . PRO B 1 252 ? 3.939 3.85 -4.633 1 98.56 252 PRO B O 1
ATOM 5095 N N . MET B 1 253 ? 4.035 5.211 -2.852 1 98.62 253 MET B N 1
ATOM 5096 C CA . MET B 1 253 ? 5.398 4.871 -2.449 1 98.62 253 MET B CA 1
ATOM 5097 C C . MET B 1 253 ? 5.641 5.246 -0.99 1 98.62 253 MET B C 1
ATOM 5099 O O . MET B 1 253 ? 5.082 6.223 -0.493 1 98.62 253 MET B O 1
ATOM 5103 N N . SER B 1 254 ? 6.379 4.477 -0.321 1 98.81 254 SER B N 1
ATOM 5104 C CA . SER B 1 254 ? 6.848 4.801 1.024 1 98.81 254 SER B CA 1
ATOM 5105 C C . SER B 1 254 ? 8.25 4.258 1.267 1 98.81 254 SER B C 1
ATOM 5107 O O . SER B 1 254 ? 8.75 3.441 0.488 1 98.81 254 SER B O 1
ATOM 5109 N N . VAL B 1 255 ? 8.906 4.746 2.234 1 98.88 255 VAL B N 1
ATOM 5110 C CA . VAL B 1 255 ? 10.25 4.324 2.617 1 98.88 255 VAL B CA 1
ATOM 5111 C C . VAL B 1 255 ? 10.344 4.215 4.137 1 98.88 255 VAL B C 1
ATOM 5113 O O . VAL B 1 255 ? 9.836 5.074 4.859 1 98.88 255 VAL B O 1
ATOM 5116 N N . THR B 1 256 ? 10.805 3.158 4.633 1 98.94 256 THR B N 1
ATOM 5117 C CA . THR B 1 256 ? 11.359 3.066 5.977 1 98.94 256 THR B CA 1
ATOM 5118 C C . THR B 1 256 ? 12.883 3.156 5.938 1 98.94 256 THR B C 1
ATOM 5120 O O . THR B 1 256 ? 13.547 2.264 5.414 1 98.94 256 THR B O 1
ATOM 5123 N N . ALA B 1 257 ? 13.398 4.234 6.383 1 98.88 257 ALA B N 1
ATOM 5124 C CA . ALA B 1 257 ? 14.836 4.484 6.359 1 98.88 257 ALA B CA 1
ATOM 5125 C C . ALA B 1 257 ? 15.422 4.449 7.77 1 98.88 257 ALA B C 1
ATOM 5127 O O . ALA B 1 257 ? 14.906 5.102 8.68 1 98.88 257 ALA B O 1
ATOM 5128 N N . GLY B 1 258 ? 16.453 3.688 7.984 1 98.75 258 GLY B N 1
ATOM 5129 C CA . GLY B 1 258 ? 17.016 3.566 9.32 1 98.75 258 GLY B CA 1
ATOM 5130 C C . GLY B 1 258 ? 18.484 3.238 9.328 1 98.75 258 GLY B C 1
ATOM 5131 O O . GLY B 1 258 ? 19.094 3.043 8.266 1 98.75 258 GLY B O 1
ATOM 5132 N N . ARG B 1 259 ? 19.047 3.285 10.508 1 98.56 259 ARG B N 1
ATOM 5133 C CA . ARG B 1 259 ? 20.438 2.869 10.719 1 98.56 259 ARG B CA 1
ATOM 5134 C C . ARG B 1 259 ? 20.609 1.396 10.375 1 98.56 259 ARG B C 1
ATOM 5136 O O . ARG B 1 259 ? 19.734 0.574 10.648 1 98.56 259 ARG B O 1
ATOM 5143 N N . HIS B 1 260 ? 21.781 1.051 9.828 1 97.44 260 HIS B N 1
ATOM 5144 C CA . HIS B 1 260 ? 22.047 -0.314 9.383 1 97.44 260 HIS B CA 1
ATOM 5145 C C . HIS B 1 260 ? 21.969 -1.294 10.555 1 97.44 260 HIS B C 1
ATOM 5147 O O . HIS B 1 260 ? 21.562 -2.441 10.375 1 97.44 260 HIS B O 1
ATOM 5153 N N . GLU B 1 261 ? 22.281 -0.875 11.773 1 97.31 261 GLU B N 1
ATOM 5154 C CA . GLU B 1 261 ? 22.281 -1.756 12.938 1 97.31 261 GLU B CA 1
ATOM 5155 C C . GLU B 1 261 ? 20.891 -2.266 13.242 1 97.31 261 GLU B C 1
ATOM 5157 O O . GLU B 1 261 ? 20.719 -3.316 13.867 1 97.31 261 GLU B O 1
ATOM 5162 N N . PHE B 1 262 ? 19.875 -1.522 12.789 1 98.12 262 PHE B N 1
ATOM 5163 C CA . PHE B 1 262 ? 18.5 -1.938 13.016 1 98.12 262 PHE B CA 1
ATOM 5164 C C . PHE B 1 262 ? 17.922 -2.578 11.758 1 98.12 262 PHE B C 1
ATOM 5166 O O . PHE B 1 262 ? 17.438 -3.715 11.805 1 98.12 262 PHE B O 1
ATOM 5173 N N . MET B 1 263 ? 18.078 -1.946 10.602 1 98.31 263 MET B N 1
ATOM 5174 C CA . MET B 1 263 ? 17.422 -2.357 9.359 1 98.31 263 MET B CA 1
ATOM 5175 C C . MET B 1 263 ? 17.969 -3.693 8.875 1 98.31 263 MET B C 1
ATOM 5177 O O . MET B 1 263 ? 17.25 -4.477 8.25 1 98.31 263 MET B O 1
ATOM 5181 N N . ASP B 1 264 ? 19.219 -4.004 9.172 1 96.94 264 ASP B N 1
ATOM 5182 C CA . ASP B 1 264 ? 19.859 -5.223 8.688 1 96.94 264 ASP B CA 1
ATOM 5183 C C . ASP B 1 264 ? 19.297 -6.457 9.398 1 96.94 264 ASP B C 1
ATOM 5185 O O . ASP B 1 264 ? 19.516 -7.586 8.961 1 96.94 264 ASP B O 1
ATOM 5189 N N . ASN B 1 265 ? 18.562 -6.199 10.469 1 96.62 265 ASN B N 1
ATOM 5190 C CA . ASN B 1 265 ? 17.969 -7.32 11.195 1 96.62 265 ASN B CA 1
ATOM 5191 C C . ASN B 1 265 ? 16.766 -7.895 10.461 1 96.62 265 ASN B C 1
ATOM 5193 O O . ASN B 1 265 ? 16.344 -9.016 10.75 1 96.62 265 ASN B O 1
ATOM 5197 N N . LEU B 1 266 ? 16.172 -7.176 9.523 1 94.81 266 LEU B N 1
ATOM 5198 C CA . LEU B 1 266 ? 15.133 -7.742 8.672 1 94.81 266 LEU B CA 1
ATOM 5199 C C . LEU B 1 266 ? 15.727 -8.703 7.652 1 94.81 266 LEU B C 1
ATOM 5201 O O . LEU B 1 266 ? 16.578 -8.32 6.844 1 94.81 266 LEU B O 1
ATOM 5205 N N . GLU B 1 267 ? 15.258 -9.859 7.66 1 94.44 267 GLU B N 1
ATOM 5206 C CA . GLU B 1 267 ? 15.812 -10.883 6.785 1 94.44 267 GLU B CA 1
ATOM 5207 C C . GLU B 1 267 ? 14.898 -11.148 5.594 1 94.44 267 GLU B C 1
ATOM 5209 O O . GLU B 1 267 ? 13.773 -10.641 5.539 1 94.44 267 GLU B O 1
ATOM 5214 N N . LYS B 1 268 ? 15.422 -11.945 4.691 1 94 268 LYS B N 1
ATOM 5215 C CA . LYS B 1 268 ? 14.719 -12.273 3.453 1 94 268 LYS B CA 1
ATOM 5216 C C . LYS B 1 268 ? 13.344 -12.859 3.738 1 94 268 LYS B C 1
ATOM 5218 O O . LYS B 1 268 ? 13.219 -13.836 4.492 1 94 268 LYS B O 1
ATOM 5223 N N . GLY B 1 269 ? 12.352 -12.172 3.154 1 92.81 269 GLY B N 1
ATOM 5224 C CA . GLY B 1 269 ? 11 -12.688 3.244 1 92.81 269 GLY B CA 1
ATOM 5225 C C . GLY B 1 269 ? 10.227 -12.125 4.426 1 92.81 269 GLY B C 1
ATOM 5226 O O . GLY B 1 269 ? 9 -12.227 4.473 1 92.81 269 GLY B O 1
ATOM 5227 N N . GLU B 1 270 ? 10.82 -11.5 5.359 1 95.19 270 GLU B N 1
ATOM 5228 C CA . GLU B 1 270 ? 10.156 -11.062 6.582 1 95.19 270 GLU B CA 1
ATOM 5229 C C . GLU B 1 270 ? 9.336 -9.797 6.34 1 95.19 270 GLU B C 1
ATOM 5231 O O . GLU B 1 270 ? 8.344 -9.555 7.027 1 95.19 270 GLU B O 1
ATOM 5236 N N . GLN B 1 271 ? 9.797 -9.016 5.453 1 95.94 271 GLN B N 1
ATOM 5237 C CA . GLN B 1 271 ? 9.055 -7.859 4.973 1 95.94 271 GLN B CA 1
ATOM 5238 C C . GLN B 1 271 ? 9.352 -7.582 3.502 1 95.94 271 GLN B C 1
ATOM 5240 O O . GLN B 1 271 ? 10.492 -7.266 3.145 1 95.94 271 GLN B O 1
ATOM 5245 N N . SER B 1 272 ? 8.398 -7.781 2.686 1 95.31 272 SER B N 1
ATOM 5246 C CA . SER B 1 272 ? 8.523 -7.586 1.244 1 95.31 272 SER B CA 1
ATOM 5247 C C . SER B 1 272 ? 7.219 -7.086 0.64 1 95.31 272 SER B C 1
ATOM 5249 O O . SER B 1 272 ? 6.168 -7.145 1.284 1 95.31 272 SER B O 1
ATOM 5251 N N . SER B 1 273 ? 7.336 -6.555 -0.49 1 96.94 273 SER B N 1
ATOM 5252 C CA . SER B 1 273 ? 6.199 -6.055 -1.254 1 96.94 273 SER B CA 1
ATOM 5253 C C . SER B 1 273 ? 6.371 -6.324 -2.744 1 96.94 273 SER B C 1
ATOM 5255 O O . SER B 1 273 ? 7.457 -6.137 -3.295 1 96.94 273 SER B O 1
ATOM 5257 N N . THR B 1 274 ? 5.273 -6.793 -3.365 1 97.5 274 THR B N 1
ATOM 5258 C CA . THR B 1 274 ? 5.328 -7.07 -4.797 1 97.5 274 THR B CA 1
ATOM 5259 C C . THR B 1 274 ? 5.629 -5.797 -5.582 1 97.5 274 THR B C 1
ATOM 5261 O O . THR B 1 274 ? 6.402 -5.824 -6.543 1 97.5 274 THR B O 1
ATOM 5264 N N . THR B 1 275 ? 5.078 -4.699 -5.137 1 97.81 275 THR B N 1
ATOM 5265 C CA . THR B 1 275 ? 5.191 -3.477 -5.926 1 97.81 275 THR B CA 1
ATOM 5266 C C . THR B 1 275 ? 6.047 -2.441 -5.203 1 97.81 275 THR B C 1
ATOM 5268 O O . THR B 1 275 ? 6.168 -1.302 -5.656 1 97.81 275 THR B O 1
ATOM 5271 N N . GLY B 1 276 ? 6.582 -2.799 -4.031 1 97.88 276 GLY B N 1
ATOM 5272 C CA . GLY B 1 276 ? 7.492 -1.884 -3.359 1 97.88 276 GLY B CA 1
ATOM 5273 C C . GLY B 1 276 ? 8.727 -1.557 -4.18 1 97.88 276 GLY B C 1
ATOM 5274 O O . GLY B 1 276 ? 9.391 -2.457 -4.695 1 97.88 276 GLY B O 1
ATOM 5275 N N . GLY B 1 277 ? 8.992 -0.303 -4.359 1 97.69 277 GLY B N 1
ATOM 5276 C CA . GLY B 1 277 ? 10.148 0.092 -5.152 1 97.69 277 GLY B CA 1
ATOM 5277 C C . GLY B 1 277 ? 9.961 -0.144 -6.641 1 97.69 277 GLY B C 1
ATOM 5278 O O . GLY B 1 277 ? 10.93 -0.38 -7.363 1 97.69 277 GLY B O 1
ATOM 5279 N N . ASN B 1 278 ? 8.727 -0.191 -7.102 1 97.69 278 ASN B N 1
ATOM 5280 C CA . ASN B 1 278 ? 8.516 -0.385 -8.531 1 97.69 278 ASN B CA 1
ATOM 5281 C C . ASN B 1 278 ? 9.125 0.752 -9.344 1 97.69 278 ASN B C 1
ATOM 5283 O O . ASN B 1 278 ? 9.25 1.876 -8.859 1 97.69 278 ASN B O 1
ATOM 5287 N N . PRO B 1 279 ? 9.469 0.508 -10.602 1 98.56 279 PRO B N 1
ATOM 5288 C CA . PRO B 1 279 ? 10.227 1.475 -11.398 1 98.56 279 PRO B CA 1
ATOM 5289 C C . PRO B 1 279 ? 9.484 2.803 -11.57 1 98.56 279 PRO B C 1
ATOM 5291 O O . PRO B 1 279 ? 10.117 3.865 -11.555 1 98.56 279 PRO B O 1
ATOM 5294 N N . ILE B 1 280 ? 8.195 2.787 -11.719 1 98.75 280 ILE B N 1
ATOM 5295 C CA . ILE B 1 280 ? 7.43 4.008 -11.961 1 98.75 280 ILE B CA 1
ATOM 5296 C C . ILE B 1 280 ? 7.508 4.914 -10.734 1 98.75 280 ILE B C 1
ATOM 5298 O O . ILE B 1 280 ? 7.781 6.109 -10.852 1 98.75 280 ILE B O 1
ATOM 5302 N N . ALA B 1 281 ? 7.258 4.359 -9.562 1 98.81 281 ALA B N 1
ATOM 5303 C CA . ALA B 1 281 ? 7.344 5.117 -8.312 1 98.81 281 ALA B CA 1
ATOM 5304 C C . ALA B 1 281 ? 8.758 5.648 -8.094 1 98.81 281 ALA B C 1
ATOM 5306 O O . ALA B 1 281 ? 8.938 6.785 -7.645 1 98.81 281 ALA B O 1
ATOM 5307 N N . CYS B 1 282 ? 9.734 4.816 -8.414 1 98.88 282 CYS B N 1
ATOM 5308 C CA . CYS B 1 282 ? 11.125 5.219 -8.227 1 98.88 282 CYS B CA 1
ATOM 5309 C C . CYS B 1 282 ? 11.492 6.371 -9.156 1 98.88 282 CYS B C 1
ATOM 5311 O O . CYS B 1 282 ? 12.172 7.312 -8.742 1 98.88 282 CYS B O 1
ATOM 5313 N N . ALA B 1 283 ? 11.039 6.281 -10.406 1 98.88 283 ALA B N 1
ATOM 5314 C CA . ALA B 1 283 ? 11.289 7.367 -11.344 1 98.88 283 ALA B CA 1
ATOM 5315 C C . ALA B 1 283 ? 10.641 8.664 -10.867 1 98.88 283 ALA B C 1
ATOM 5317 O O . ALA B 1 283 ? 11.273 9.719 -10.875 1 98.88 283 ALA B O 1
ATOM 5318 N N . ALA B 1 284 ? 9.422 8.57 -10.469 1 98.88 284 ALA B N 1
ATOM 5319 C CA . ALA B 1 284 ? 8.711 9.727 -9.93 1 98.88 284 ALA B CA 1
ATOM 5320 C C . ALA B 1 284 ? 9.398 10.266 -8.688 1 98.88 284 ALA B C 1
ATOM 5322 O O . ALA B 1 284 ? 9.555 11.484 -8.531 1 98.88 284 ALA B O 1
ATOM 5323 N N . GLY B 1 285 ? 9.773 9.352 -7.801 1 98.88 285 GLY B N 1
ATOM 5324 C CA . GLY B 1 285 ? 10.43 9.742 -6.566 1 98.88 285 GLY B CA 1
ATOM 5325 C C . GLY B 1 285 ? 11.742 10.477 -6.793 1 98.88 285 GLY B C 1
ATOM 5326 O O . GLY B 1 285 ? 12.062 11.422 -6.07 1 98.88 285 GLY B O 1
ATOM 5327 N N . THR B 1 286 ? 12.492 10.031 -7.762 1 98.88 286 THR B N 1
ATOM 5328 C CA . THR B 1 286 ? 13.727 10.719 -8.117 1 98.88 286 THR B CA 1
ATOM 5329 C C . THR B 1 286 ? 13.445 12.148 -8.555 1 98.88 286 THR B C 1
ATOM 5331 O O . THR B 1 286 ? 14.125 13.086 -8.117 1 98.88 286 THR B O 1
ATOM 5334 N N . ALA B 1 287 ? 12.422 12.289 -9.406 1 98.88 287 ALA B N 1
ATOM 5335 C CA . ALA B 1 287 ? 12.031 13.617 -9.859 1 98.88 287 ALA B CA 1
ATOM 5336 C C . ALA B 1 287 ? 11.609 14.5 -8.68 1 98.88 287 ALA B C 1
ATOM 5338 O O . ALA B 1 287 ? 11.906 15.695 -8.656 1 98.88 287 ALA B O 1
ATOM 5339 N N . VAL B 1 288 ? 10.953 13.938 -7.699 1 98.88 288 VAL B N 1
ATOM 5340 C CA . VAL B 1 288 ? 10.523 14.656 -6.504 1 98.88 288 VAL B CA 1
ATOM 5341 C C . VAL B 1 288 ? 11.75 15.125 -5.719 1 98.88 288 VAL B C 1
ATOM 5343 O O . VAL B 1 288 ? 11.883 16.312 -5.418 1 98.88 288 VAL B O 1
ATOM 5346 N N . LEU B 1 289 ? 12.625 14.203 -5.426 1 98.88 289 LEU B N 1
ATOM 5347 C CA . LEU B 1 289 ? 13.781 14.516 -4.594 1 98.88 289 LEU B CA 1
ATOM 5348 C C . LEU B 1 289 ? 14.664 15.562 -5.262 1 98.88 289 LEU B C 1
ATOM 5350 O O . LEU B 1 289 ? 15.227 16.438 -4.59 1 98.88 289 LEU B O 1
ATOM 5354 N N . GLU B 1 290 ? 14.766 15.5 -6.562 1 98.75 290 GLU B N 1
ATOM 5355 C CA . GLU B 1 290 ? 15.602 16.453 -7.305 1 98.75 290 GLU B CA 1
ATOM 5356 C C . GLU B 1 290 ? 15.039 17.859 -7.211 1 98.75 290 GLU B C 1
ATOM 5358 O O . GLU B 1 290 ? 15.789 18.844 -7.293 1 98.75 290 GLU B O 1
ATOM 5363 N N . GLN B 1 291 ? 13.781 17.984 -7 1 98.75 291 GLN B N 1
ATOM 5364 C CA . GLN B 1 291 ? 13.133 19.297 -7.02 1 98.75 291 GLN B CA 1
ATOM 5365 C C . GLN B 1 291 ? 13.055 19.891 -5.617 1 98.75 291 GLN B C 1
ATOM 5367 O O . GLN B 1 291 ? 12.672 21.047 -5.449 1 98.75 291 GLN B O 1
ATOM 5372 N N . LEU B 1 292 ? 13.414 19.078 -4.613 1 98.75 292 LEU B N 1
ATOM 5373 C CA . LEU B 1 292 ? 13.43 19.578 -3.24 1 98.75 292 LEU B CA 1
ATOM 5374 C C . LEU B 1 292 ? 14.742 20.312 -2.939 1 98.75 292 LEU B C 1
ATOM 5376 O O . LEU B 1 292 ? 15.531 19.859 -2.107 1 98.75 292 LEU B O 1
ATOM 5380 N N . THR B 1 293 ? 14.883 21.484 -3.479 1 98.56 293 THR B N 1
ATOM 5381 C CA . THR B 1 293 ? 16.078 22.297 -3.291 1 98.56 293 THR B CA 1
ATOM 5382 C C . THR B 1 293 ? 16.016 23.078 -1.984 1 98.56 293 THR B C 1
ATOM 5384 O O . THR B 1 293 ? 14.922 23.281 -1.435 1 98.56 293 THR B O 1
ATOM 5387 N N . LEU B 1 294 ? 17.141 23.516 -1.547 1 98.19 294 LEU B N 1
ATOM 5388 C CA . LEU B 1 294 ? 17.188 24.344 -0.35 1 98.19 294 LEU B CA 1
ATOM 5389 C C . LEU B 1 294 ? 16.391 25.625 -0.544 1 98.19 294 LEU B C 1
ATOM 5391 O O . LEU B 1 294 ? 15.703 26.094 0.377 1 98.19 294 LEU B O 1
ATOM 5395 N N . ASP B 1 295 ? 16.422 26.188 -1.707 1 98.62 295 ASP B N 1
ATOM 5396 C CA . ASP B 1 295 ? 15.688 27.406 -2.004 1 98.62 295 ASP B CA 1
ATOM 5397 C C . ASP B 1 295 ? 14.18 27.188 -1.885 1 98.62 295 ASP B C 1
ATOM 5399 O O . ASP B 1 295 ? 13.469 28 -1.299 1 98.62 295 ASP B O 1
ATOM 5403 N N . LEU B 1 296 ? 13.711 26.125 -2.439 1 98.75 296 LEU B N 1
ATOM 5404 C CA . LEU B 1 296 ? 12.289 25.812 -2.355 1 98.75 296 LEU B CA 1
ATOM 5405 C C . LEU B 1 296 ? 11.867 25.594 -0.906 1 98.75 296 LEU B C 1
ATOM 5407 O O . LEU B 1 296 ? 10.82 26.078 -0.477 1 98.75 296 LEU B O 1
ATOM 5411 N N . ILE B 1 297 ? 12.648 24.844 -0.181 1 98.81 297 ILE B N 1
ATOM 5412 C CA . ILE B 1 297 ? 12.336 24.5 1.202 1 98.81 297 ILE B CA 1
ATOM 5413 C C . ILE B 1 297 ? 12.328 25.766 2.057 1 98.81 297 ILE B C 1
ATOM 5415 O O . ILE B 1 297 ? 11.445 25.938 2.9 1 98.81 297 ILE B O 1
ATOM 5419 N N . ASN B 1 298 ? 13.273 26.609 1.846 1 98.81 298 ASN B N 1
ATOM 5420 C CA . ASN B 1 298 ? 13.281 27.906 2.529 1 98.81 298 ASN B CA 1
ATOM 5421 C C . ASN B 1 298 ? 12.047 28.734 2.186 1 98.81 298 ASN B C 1
ATOM 5423 O O . ASN B 1 298 ? 11.492 29.422 3.047 1 98.81 298 ASN B O 1
ATOM 5427 N N . ASP B 1 299 ? 11.68 28.688 0.937 1 98.88 299 ASP B N 1
ATOM 5428 C CA . ASP B 1 299 ? 10.484 29.422 0.513 1 98.88 299 ASP B CA 1
ATOM 5429 C C . ASP B 1 299 ? 9.234 28.859 1.193 1 98.88 299 ASP B C 1
ATOM 5431 O O . ASP B 1 299 ? 8.305 29.609 1.502 1 98.88 299 ASP B O 1
ATOM 5435 N N . VAL B 1 300 ? 9.195 27.547 1.389 1 98.94 300 VAL B N 1
ATOM 5436 C CA . VAL B 1 300 ? 8.102 26.922 2.117 1 98.94 300 VAL B CA 1
ATOM 5437 C C . VAL B 1 300 ? 8 27.516 3.518 1 98.94 300 VAL B C 1
ATOM 5439 O O . VAL B 1 300 ? 6.902 27.828 3.986 1 98.94 300 VAL B O 1
ATOM 5442 N N . ALA B 1 301 ? 9.133 27.656 4.191 1 98.88 301 ALA B N 1
ATOM 5443 C CA . ALA B 1 301 ? 9.164 28.25 5.52 1 98.88 301 ALA B CA 1
ATOM 5444 C C . ALA B 1 301 ? 8.617 29.688 5.484 1 98.88 301 ALA B C 1
ATOM 5446 O O . ALA B 1 301 ? 7.797 30.062 6.328 1 98.88 301 ALA B O 1
ATOM 5447 N N . LYS B 1 302 ? 9.031 30.469 4.539 1 98.88 302 LYS B N 1
ATOM 5448 C CA . LYS B 1 302 ? 8.609 31.859 4.41 1 98.88 302 LYS B CA 1
ATOM 5449 C C . LYS B 1 302 ? 7.117 31.953 4.094 1 98.88 302 LYS B C 1
ATOM 5451 O O . LYS B 1 302 ? 6.41 32.781 4.648 1 98.88 302 LYS B O 1
ATOM 5456 N N . LYS B 1 303 ? 6.676 31.141 3.203 1 98.94 303 LYS B N 1
ATOM 5457 C CA . LYS B 1 303 ? 5.266 31.109 2.83 1 98.94 303 LYS B CA 1
ATOM 5458 C C . LYS B 1 303 ? 4.387 30.781 4.031 1 98.94 303 LYS B C 1
ATOM 5460 O O . LYS B 1 303 ? 3.309 31.359 4.195 1 98.94 303 LYS B O 1
ATOM 5465 N N . GLY B 1 304 ? 4.875 29.75 4.801 1 98.88 304 GLY B N 1
ATOM 5466 C CA . GLY B 1 304 ? 4.133 29.422 6.012 1 98.88 304 GLY B CA 1
ATOM 5467 C C . GLY B 1 304 ? 3.992 30.609 6.957 1 98.88 304 GLY B C 1
ATOM 5468 O O . GLY B 1 304 ? 2.9 30.875 7.465 1 98.88 304 GLY B O 1
ATOM 5469 N N . GLU B 1 305 ? 5.09 31.297 7.195 1 98.75 305 GLU B N 1
ATOM 5470 C CA . GLU B 1 305 ? 5.078 32.469 8.062 1 98.75 305 GLU B CA 1
ATOM 5471 C C . GLU B 1 305 ? 4.176 33.562 7.496 1 98.75 305 GLU B C 1
ATOM 5473 O O . GLU B 1 305 ? 3.41 34.188 8.234 1 98.75 305 GLU B O 1
ATOM 5478 N N . TYR B 1 306 ? 4.305 33.812 6.219 1 98.81 306 TYR B N 1
ATOM 5479 C CA . TYR B 1 306 ? 3.479 34.812 5.535 1 98.81 306 TYR B CA 1
ATOM 5480 C C . TYR B 1 306 ? 1.997 34.469 5.711 1 98.81 306 TYR B C 1
ATOM 5482 O O . TYR B 1 306 ? 1.21 35.344 6.082 1 98.81 306 TYR B O 1
ATOM 5490 N N . PHE B 1 307 ? 1.614 33.281 5.465 1 98.88 307 PHE B N 1
ATOM 5491 C CA . PHE B 1 307 ? 0.227 32.844 5.531 1 98.88 307 PHE B CA 1
ATOM 5492 C C . PHE B 1 307 ? -0.331 33.031 6.938 1 98.88 307 PHE B C 1
ATOM 5494 O O . PHE B 1 307 ? -1.418 33.594 7.113 1 98.88 307 PHE B O 1
ATOM 5501 N N . ARG B 1 308 ? 0.393 32.562 7.945 1 98.75 308 ARG B N 1
ATOM 5502 C CA . ARG B 1 308 ? -0.052 32.656 9.328 1 98.75 308 ARG B CA 1
ATOM 5503 C C . ARG B 1 308 ? -0.139 34.125 9.758 1 98.75 308 ARG B C 1
ATOM 5505 O O . ARG B 1 308 ? -1.02 34.5 10.539 1 98.75 308 ARG B O 1
ATOM 5512 N N . SER B 1 309 ? 0.804 34.938 9.297 1 98.56 309 SER B N 1
ATOM 5513 C CA . SER B 1 309 ? 0.735 36.375 9.586 1 98.56 309 SER B CA 1
ATOM 5514 C C . SER B 1 309 ? -0.547 36.969 9.031 1 98.56 309 SER B C 1
ATOM 5516 O O . SER B 1 309 ? -1.214 37.75 9.719 1 98.56 309 SER B O 1
ATOM 5518 N N . LYS B 1 310 ? -0.886 36.625 7.832 1 98.44 310 LYS B N 1
ATOM 5519 C CA . LYS B 1 310 ? -2.111 37.125 7.215 1 98.44 310 LYS B CA 1
ATOM 5520 C C . LYS B 1 310 ? -3.344 36.656 7.98 1 98.44 310 LYS B C 1
ATOM 5522 O O . LYS B 1 310 ? -4.285 37.438 8.188 1 98.44 310 LYS B O 1
ATOM 5527 N N . LEU B 1 311 ? -3.371 35.406 8.367 1 98.5 311 LEU B N 1
ATOM 5528 C CA . LEU B 1 311 ? -4.484 34.844 9.141 1 98.5 311 LEU B CA 1
ATOM 5529 C C . LEU B 1 311 ? -4.648 35.625 10.453 1 98.5 311 LEU B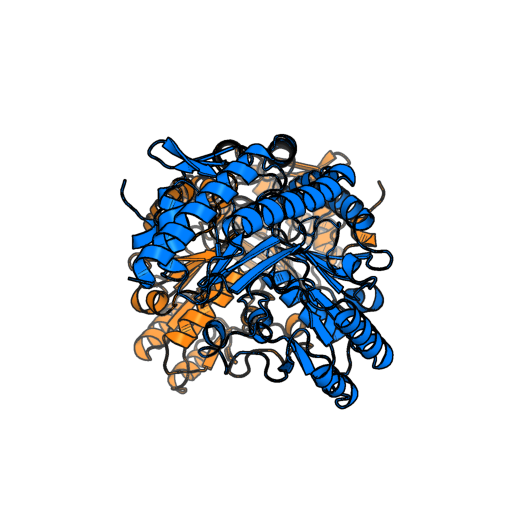 C 1
ATOM 5531 O O . LEU B 1 311 ? -5.766 35.969 10.844 1 98.5 311 LEU B O 1
ATOM 5535 N N . ASN B 1 312 ? -3.527 35.812 11.109 1 97.44 312 ASN B N 1
ATOM 5536 C CA . ASN B 1 312 ? -3.561 36.469 12.414 1 97.44 312 ASN B CA 1
ATOM 5537 C C . ASN B 1 312 ? -4.059 37.906 12.312 1 97.44 312 ASN B C 1
ATOM 5539 O O . ASN B 1 312 ? -4.707 38.406 13.227 1 97.44 312 ASN B O 1
ATOM 5543 N N . GLU B 1 313 ? -3.766 38.531 11.227 1 95.75 313 GLU B N 1
ATOM 5544 C CA . GLU B 1 313 ? -4.246 39.875 11.008 1 95.75 313 GLU B CA 1
ATOM 5545 C C . GLU B 1 313 ? -5.77 39.938 11.07 1 95.75 313 GLU B C 1
ATOM 5547 O O . GLU B 1 313 ? -6.332 40.906 11.586 1 95.75 313 GLU B O 1
ATOM 5552 N N . SER B 1 314 ? -6.426 38.938 10.609 1 92.75 314 SER B N 1
ATOM 5553 C CA . SER B 1 314 ? -7.883 39 10.508 1 92.75 314 SER B CA 1
ATOM 5554 C C . SER B 1 314 ? -8.547 38.219 11.641 1 92.75 314 SER B C 1
ATOM 5556 O O . SER B 1 314 ? -9.734 38.406 11.906 1 92.75 314 SER B O 1
ATOM 5558 N N . LEU B 1 315 ? -7.766 37.344 12.352 1 96.81 315 LEU B N 1
ATOM 5559 C CA . LEU B 1 315 ? -8.422 36.406 13.25 1 96.81 315 LEU B CA 1
ATOM 5560 C C . LEU B 1 315 ? -8.016 36.656 14.703 1 96.81 315 LEU B C 1
ATOM 5562 O O . LEU B 1 315 ? -8.594 36.094 15.625 1 96.81 315 LEU B O 1
ATOM 5566 N N . ASN B 1 316 ? -7.078 37.5 14.977 1 91.25 316 ASN B N 1
ATOM 5567 C CA . ASN B 1 316 ? -6.516 37.719 16.297 1 91.25 316 ASN B CA 1
ATOM 5568 C C . ASN B 1 316 ? -7.59 38.125 17.312 1 91.25 316 ASN B C 1
ATOM 5570 O O . ASN B 1 316 ? -7.52 37.75 18.484 1 91.25 316 ASN B O 1
ATOM 5574 N N . ASP B 1 317 ? -8.633 38.844 17 1 90.06 317 ASP B N 1
ATOM 5575 C CA . ASP B 1 317 ? -9.625 39.312 17.953 1 90.06 317 ASP B CA 1
ATOM 5576 C C . ASP B 1 317 ? -10.953 38.594 17.781 1 90.06 317 ASP B C 1
ATOM 5578 O O . ASP B 1 317 ? -11.984 39.031 18.297 1 90.06 317 ASP B O 1
ATOM 5582 N N . VAL B 1 318 ? -10.82 37.5 17.172 1 95.25 318 VAL B N 1
ATOM 5583 C CA . VAL B 1 318 ? -12.031 36.719 16.969 1 95.25 318 VAL B CA 1
ATOM 5584 C C . VAL B 1 318 ? -12.148 35.656 18.047 1 95.25 318 VAL B C 1
ATOM 5586 O O . VAL B 1 318 ? -11.383 34.688 18.047 1 95.25 318 VAL B O 1
ATOM 5589 N N . LYS B 1 319 ? -13.102 35.594 18.844 1 95.38 319 LYS B N 1
ATOM 5590 C CA . LYS B 1 319 ? -13.188 34.844 20.078 1 95.38 319 LYS B CA 1
ATOM 5591 C C . LYS B 1 319 ? -13.344 33.344 19.797 1 95.38 319 LYS B C 1
ATOM 5593 O O . LYS B 1 319 ? -12.961 32.5 20.609 1 95.38 319 LYS B O 1
ATOM 5598 N N . ILE B 1 320 ? -13.914 33 18.656 1 97.06 320 ILE B N 1
ATOM 5599 C CA . ILE B 1 320 ? -14.156 31.578 18.391 1 97.06 320 ILE B CA 1
ATOM 5600 C C . ILE B 1 320 ? -12.875 30.922 17.875 1 97.06 320 ILE B C 1
ATOM 5602 O O . ILE B 1 320 ? -12.805 29.703 17.734 1 97.06 320 ILE B O 1
ATOM 5606 N N . VAL B 1 321 ? -11.867 31.75 17.594 1 98.31 321 VAL B N 1
ATOM 5607 C CA . VAL B 1 321 ? -10.57 31.219 17.188 1 98.31 321 VAL B CA 1
ATOM 5608 C C . VAL B 1 321 ? -9.711 30.969 18.438 1 98.31 321 VAL B C 1
ATOM 5610 O O . VAL B 1 321 ? -9.422 31.906 19.188 1 98.31 321 VAL B O 1
ATOM 5613 N N . LYS B 1 322 ? -9.352 29.766 18.641 1 98 322 LYS B N 1
ATOM 5614 C CA . LYS B 1 322 ? -8.5 29.406 19.766 1 98 322 LYS B CA 1
ATOM 5615 C C . LYS B 1 322 ? -7.027 29.672 19.453 1 98 322 LYS B C 1
ATOM 5617 O O . LYS B 1 322 ? -6.301 30.234 20.266 1 98 322 LYS B O 1
ATOM 5622 N N . GLU B 1 323 ? -6.625 29.203 18.219 1 97.88 323 GLU B N 1
ATOM 5623 C CA . GLU B 1 323 ? -5.203 29.297 17.906 1 97.88 323 GLU B CA 1
ATOM 5624 C C . GLU B 1 323 ? -4.961 29.125 16.406 1 97.88 323 GLU B C 1
ATOM 5626 O O . GLU B 1 323 ? -5.629 28.328 15.75 1 97.88 323 GLU B O 1
ATOM 5631 N N . VAL B 1 324 ? -4.141 29.938 15.875 1 98.5 324 VAL B N 1
ATOM 5632 C CA . VAL B 1 324 ? -3.51 29.688 14.578 1 98.5 324 VAL B CA 1
ATOM 5633 C C . VAL B 1 324 ? -2.09 29.156 14.789 1 98.5 324 VAL B C 1
ATOM 5635 O O . VAL B 1 324 ? -1.292 29.781 15.5 1 98.5 324 VAL B O 1
ATOM 5638 N N . ARG B 1 325 ? -1.775 27.953 14.273 1 98.5 325 ARG B N 1
ATOM 5639 C CA . ARG B 1 325 ? -0.445 27.391 14.445 1 98.5 325 ARG B CA 1
ATOM 5640 C C . ARG B 1 325 ? 0.022 26.703 13.172 1 98.5 325 ARG B C 1
ATOM 5642 O O . ARG B 1 325 ? -0.782 26.422 12.281 1 98.5 325 ARG B O 1
ATOM 5649 N N . GLY B 1 326 ? 1.338 26.516 13.141 1 98.62 326 GLY B N 1
ATOM 5650 C CA . GLY B 1 326 ? 1.879 25.781 12 1 98.62 326 GLY B CA 1
ATOM 5651 C C . GLY B 1 326 ? 3.391 25.844 11.914 1 98.62 326 GLY B C 1
ATOM 5652 O O . GLY B 1 326 ? 4.035 26.531 12.711 1 98.62 326 GLY B O 1
ATOM 5653 N N . LEU B 1 327 ? 3.904 25.078 11.078 1 98.81 327 LEU B N 1
ATOM 5654 C CA . LEU B 1 327 ? 5.312 25.016 10.703 1 98.81 327 LEU B CA 1
ATOM 5655 C C . LEU B 1 327 ? 5.473 24.766 9.211 1 98.81 327 LEU B C 1
ATOM 5657 O O . LEU B 1 327 ? 5.016 23.75 8.695 1 98.81 327 LEU B O 1
ATOM 5661 N N . GLY B 1 328 ? 6.121 25.75 8.461 1 98.81 328 GLY B N 1
ATOM 5662 C CA . GLY B 1 328 ? 6.078 25.688 7.008 1 98.81 328 GLY B CA 1
ATOM 5663 C C . GLY B 1 328 ? 4.672 25.734 6.449 1 98.81 328 GLY B C 1
ATOM 5664 O O . GLY B 1 328 ? 3.879 26.609 6.809 1 98.81 328 GLY B O 1
ATOM 5665 N N . LEU B 1 329 ? 4.367 24.859 5.555 1 98.88 329 LEU B N 1
ATOM 5666 C CA . LEU B 1 329 ? 3.043 24.844 4.938 1 98.88 329 LEU B CA 1
ATOM 5667 C C . LEU B 1 329 ? 2.182 23.734 5.531 1 98.88 329 LEU B C 1
ATOM 5669 O O . LEU B 1 329 ? 1.345 23.156 4.836 1 98.88 329 LEU B O 1
ATOM 5673 N N . MET B 1 330 ? 2.463 23.406 6.73 1 98.5 330 MET B N 1
ATOM 5674 C CA . MET B 1 330 ? 1.598 22.641 7.629 1 98.5 330 MET B CA 1
ATOM 5675 C C . MET B 1 330 ? 0.941 23.562 8.656 1 98.5 330 MET B C 1
ATOM 5677 O O . MET B 1 330 ? 1.57 23.953 9.641 1 98.5 330 MET B O 1
ATOM 5681 N N . ASN B 1 331 ? -0.342 23.891 8.438 1 98.81 331 ASN B N 1
ATOM 5682 C CA . ASN B 1 331 ? -0.987 24.922 9.242 1 98.81 331 ASN B CA 1
ATOM 5683 C C . ASN B 1 331 ? -2.344 24.469 9.766 1 98.81 331 ASN B C 1
ATOM 5685 O O . ASN B 1 331 ? -2.941 23.531 9.219 1 98.81 331 ASN B O 1
ATOM 5689 N N . ALA B 1 332 ? -2.791 25.062 10.836 1 98.81 332 ALA B N 1
ATOM 5690 C CA . ALA B 1 332 ? -4.094 24.75 11.414 1 98.81 332 ALA B CA 1
ATOM 5691 C C . ALA B 1 332 ? -4.703 25.969 12.094 1 98.81 332 ALA B C 1
ATOM 5693 O O . ALA B 1 332 ? -3.979 26.844 12.57 1 98.81 332 ALA B O 1
ATOM 5694 N N . ILE B 1 333 ? -5.969 26.094 12.031 1 98.75 333 ILE B N 1
ATOM 5695 C CA . ILE B 1 333 ? -6.773 26.984 12.859 1 98.75 333 ILE B CA 1
ATOM 5696 C C . ILE B 1 333 ? -7.676 26.172 13.781 1 98.75 333 ILE B C 1
ATOM 5698 O O . ILE B 1 333 ? -8.555 25.438 13.32 1 98.75 333 ILE B O 1
ATOM 5702 N N . GLU B 1 334 ? -7.422 26.234 15 1 98.69 334 GLU B N 1
ATOM 5703 C CA . GLU B 1 334 ? -8.281 25.578 15.992 1 98.69 334 GLU B CA 1
ATOM 5704 C C . GLU B 1 334 ? -9.391 26.516 16.453 1 98.69 334 GLU B C 1
ATOM 5706 O O . GLU B 1 334 ? -9.125 27.641 16.891 1 98.69 334 GLU B O 1
ATOM 5711 N N . LEU B 1 335 ? -10.547 26.078 16.344 1 98.38 335 LEU B N 1
ATOM 5712 C CA . LEU B 1 335 ? -11.719 26.859 16.719 1 98.38 335 LEU B CA 1
ATOM 5713 C C . LEU B 1 335 ? -12.289 26.375 18.047 1 98.38 335 LEU B C 1
ATOM 5715 O O . LEU B 1 335 ? -11.961 25.281 18.516 1 98.38 335 LEU B O 1
ATOM 5719 N N . ARG B 1 336 ? -13.055 27.172 18.719 1 97.44 336 ARG B N 1
ATOM 5720 C CA . ARG B 1 336 ? -13.789 26.828 19.938 1 97.44 336 ARG B CA 1
ATOM 5721 C C . ARG B 1 336 ? -15.172 26.266 19.609 1 97.44 336 ARG B C 1
ATOM 5723 O O . ARG B 1 336 ? -15.93 25.906 20.5 1 97.44 336 ARG B O 1
ATOM 5730 N N . VAL B 1 337 ? -15.492 26.234 18.297 1 96.25 337 VAL B N 1
ATOM 5731 C CA . VAL B 1 337 ? -16.734 25.703 17.766 1 96.25 337 VAL B CA 1
ATOM 5732 C C . VAL B 1 337 ? -16.438 24.609 16.75 1 96.25 337 VAL B C 1
ATOM 5734 O O . VAL B 1 337 ? -15.266 24.359 16.422 1 96.25 337 VAL B O 1
ATOM 5737 N N . LYS B 1 338 ? -17.516 23.953 16.328 1 96.38 338 LYS B N 1
ATOM 5738 C CA . LYS B 1 338 ? -17.328 22.922 15.289 1 96.38 338 LYS B CA 1
ATOM 5739 C C . LYS B 1 338 ? -16.828 23.547 13.984 1 96.38 338 LYS B C 1
ATOM 5741 O O . LYS B 1 338 ? -17.266 24.625 13.602 1 96.38 338 LYS B O 1
ATOM 5746 N N . PHE B 1 339 ? -15.914 22.828 13.297 1 95.19 339 PHE B N 1
ATOM 5747 C CA . PHE B 1 339 ? -15.266 23.375 12.109 1 95.19 339 PHE B CA 1
ATOM 5748 C C . PHE B 1 339 ? -16.203 23.312 10.906 1 95.19 339 PHE B C 1
ATOM 5750 O O . PHE B 1 339 ? -16.031 24.047 9.93 1 95.19 339 PHE B O 1
ATOM 5757 N N . LEU B 1 340 ? -17.188 22.406 10.93 1 96.5 340 LEU B N 1
ATOM 5758 C CA . LEU B 1 340 ? -17.891 21.953 9.734 1 96.5 340 LEU B CA 1
ATOM 5759 C C . LEU B 1 340 ? -18.547 23.109 9 1 96.5 340 LEU B C 1
ATOM 5761 O O . LEU B 1 340 ? -18.422 23.234 7.781 1 96.5 340 LEU B O 1
ATOM 5765 N N . PRO B 1 341 ? -19.281 24.016 9.695 1 96.81 341 PRO B N 1
ATOM 5766 C CA . PRO B 1 341 ? -19.891 25.141 8.969 1 96.81 341 PRO B CA 1
ATOM 5767 C C . PRO B 1 341 ? -18.859 26.016 8.266 1 96.81 341 PRO B C 1
ATOM 5769 O O . PRO B 1 341 ? -19.094 26.484 7.148 1 96.81 341 PRO B O 1
ATOM 5772 N N . VAL B 1 342 ? -17.734 26.219 8.922 1 98 342 VAL B N 1
ATOM 5773 C CA . VAL B 1 342 ? -16.672 27.031 8.344 1 98 342 VAL B CA 1
ATOM 5774 C C . VAL B 1 342 ? -16.062 26.328 7.141 1 98 342 VAL B C 1
ATOM 5776 O O . VAL B 1 342 ? -15.844 26.938 6.098 1 98 342 VAL B O 1
ATOM 5779 N N . LEU B 1 343 ? -15.805 25.016 7.277 1 98.12 343 LEU B N 1
ATOM 5780 C CA . LEU B 1 343 ? -15.219 24.234 6.191 1 98.12 343 LEU B CA 1
ATOM 5781 C C . LEU B 1 343 ? -16.109 24.266 4.953 1 98.12 343 LEU B C 1
ATOM 5783 O O . LEU B 1 343 ? -15.617 24.438 3.836 1 98.12 343 LEU B O 1
ATOM 5787 N N . MET B 1 344 ? -17.422 24.094 5.137 1 98 344 MET B N 1
ATOM 5788 C CA . MET B 1 344 ? -18.359 24.109 4.023 1 98 344 MET B CA 1
ATOM 5789 C C . MET B 1 344 ? -18.391 25.484 3.354 1 98 344 MET B C 1
ATOM 5791 O O . MET B 1 344 ? -18.5 25.578 2.131 1 98 344 MET B O 1
ATOM 5795 N N . ASP B 1 345 ? -18.312 26.516 4.176 1 98.38 345 ASP B N 1
ATOM 5796 C CA . ASP B 1 345 ? -18.281 27.859 3.629 1 98.38 345 ASP B CA 1
ATOM 5797 C C . ASP B 1 345 ? -17.016 28.094 2.814 1 98.38 345 ASP B C 1
ATOM 5799 O O . ASP B 1 345 ? -17.047 28.75 1.771 1 98.38 345 ASP B O 1
ATOM 5803 N N . LEU B 1 346 ? -15.867 27.594 3.311 1 98.69 346 LEU B N 1
ATOM 5804 C CA . LEU B 1 346 ? -14.609 27.688 2.574 1 98.69 346 LEU B CA 1
ATOM 5805 C C . LEU B 1 346 ? -14.727 27.031 1.206 1 98.69 346 LEU B C 1
ATOM 5807 O O . LEU B 1 346 ? -14.312 27.594 0.197 1 98.69 346 LEU B O 1
ATOM 5811 N N . ILE B 1 347 ? -15.297 25.828 1.192 1 98.44 347 ILE B N 1
ATOM 5812 C CA . ILE B 1 347 ? -15.484 25.094 -0.058 1 98.44 347 ILE B CA 1
ATOM 5813 C C . ILE B 1 347 ? -16.359 25.922 -1.003 1 98.44 347 ILE B C 1
ATOM 5815 O O . ILE B 1 347 ? -16.031 26.062 -2.184 1 98.44 347 ILE B O 1
ATOM 5819 N N . ASN B 1 348 ? -17.438 26.453 -0.477 1 98.25 348 ASN B N 1
ATOM 5820 C CA . ASN B 1 348 ? -18.344 27.266 -1.274 1 98.25 348 ASN B CA 1
ATOM 5821 C C . ASN B 1 348 ? -17.625 28.5 -1.856 1 98.25 348 ASN B C 1
ATOM 5823 O O . ASN B 1 348 ? -17.953 28.922 -2.965 1 98.25 348 ASN B O 1
ATOM 5827 N N . LYS B 1 349 ? -16.688 29 -1.108 1 98.62 349 LYS B N 1
ATOM 5828 C CA . LYS B 1 349 ? -16.016 30.219 -1.512 1 98.62 349 LYS B CA 1
ATOM 5829 C C . LYS B 1 349 ? -14.75 29.922 -2.303 1 98.62 349 LYS B C 1
ATOM 5831 O O . LYS B 1 349 ? -14.055 30.844 -2.74 1 98.62 349 LYS B O 1
ATOM 5836 N N . GLY B 1 350 ? -14.398 28.672 -2.412 1 98.5 350 GLY B N 1
ATOM 5837 C CA . GLY B 1 350 ? -13.344 28.312 -3.34 1 98.5 350 GLY B CA 1
ATOM 5838 C C . GLY B 1 350 ? -12.031 27.984 -2.652 1 98.5 350 GLY B C 1
ATOM 5839 O O . GLY B 1 350 ? -10.953 28.172 -3.236 1 98.5 350 GLY B O 1
ATOM 5840 N N . VAL B 1 351 ? -12.031 27.609 -1.429 1 98.81 351 VAL B N 1
ATOM 5841 C CA . VAL B 1 351 ? -10.852 27.141 -0.711 1 98.81 351 VAL B CA 1
ATOM 5842 C C . VAL B 1 351 ? -11.102 25.719 -0.201 1 98.81 351 VAL B C 1
ATOM 5844 O O . VAL B 1 351 ? -12.102 25.453 0.468 1 98.81 351 VAL B O 1
ATOM 5847 N N . LEU B 1 352 ? -10.219 24.812 -0.574 1 98.5 352 LEU B N 1
ATOM 5848 C CA . LEU B 1 352 ? -10.344 23.422 -0.127 1 98.5 352 LEU B CA 1
ATOM 5849 C C . LEU B 1 352 ? -9.336 23.109 0.976 1 98.5 352 LEU B C 1
ATOM 5851 O O . LEU B 1 352 ? -8.133 23.062 0.724 1 98.5 352 LEU B O 1
ATOM 5855 N N . ALA B 1 353 ? -9.82 22.938 2.156 1 98.25 353 ALA B N 1
ATOM 5856 C CA . ALA B 1 353 ? -8.977 22.625 3.309 1 98.25 353 ALA B CA 1
ATOM 5857 C C . ALA B 1 353 ? -9.336 21.266 3.902 1 98.25 353 ALA B C 1
ATOM 5859 O O . ALA B 1 353 ? -10.266 20.609 3.438 1 98.25 353 ALA B O 1
ATOM 5860 N N . LEU B 1 354 ? -8.531 20.828 4.824 1 97.38 354 LEU B N 1
ATOM 5861 C CA . LEU B 1 354 ? -8.75 19.625 5.613 1 97.38 354 LEU B CA 1
ATOM 5862 C C . LEU B 1 354 ? -9.258 19.969 7.008 1 97.38 354 LEU B C 1
ATOM 5864 O O . LEU B 1 354 ? -9.539 21.141 7.297 1 97.38 354 LEU B O 1
ATOM 5868 N N . TYR B 1 355 ? -9.43 18.938 7.734 1 96.5 355 TYR B N 1
ATOM 5869 C CA . TYR B 1 355 ? -9.891 19.125 9.109 1 96.5 355 TYR B CA 1
ATOM 5870 C C . TYR B 1 355 ? -9.297 18.047 10.023 1 96.5 355 TYR B C 1
ATOM 5872 O O . TYR B 1 355 ? -8.727 17.062 9.547 1 96.5 355 TYR B O 1
ATOM 5880 N N . SER B 1 356 ? -9.305 18.25 11.234 1 96.31 356 SER B N 1
ATOM 5881 C CA . SER B 1 356 ? -8.961 17.297 12.289 1 96.31 356 SER B CA 1
ATOM 5882 C C . SER B 1 356 ? -9.93 17.406 13.461 1 96.31 356 SER B C 1
ATOM 5884 O O . SER B 1 356 ? -10.336 18.516 13.844 1 96.31 356 SER B O 1
ATOM 5886 N N . GLY B 1 357 ? -10.266 16.281 13.953 1 94.25 357 GLY B N 1
ATOM 5887 C CA . GLY B 1 357 ? -11.195 16.312 15.07 1 94.25 357 GLY B CA 1
ATOM 5888 C C . GLY B 1 357 ? -12.516 16.984 14.727 1 94.25 357 GLY B C 1
ATOM 5889 O O . GLY B 1 357 ? -13.094 16.719 13.672 1 94.25 357 GLY B O 1
ATOM 5890 N N . ILE B 1 358 ? -12.992 17.781 15.648 1 95.38 358 ILE B N 1
ATOM 5891 C CA . ILE B 1 358 ? -14.312 18.359 15.422 1 95.38 358 ILE B CA 1
ATOM 5892 C C . ILE B 1 358 ? -14.211 19.875 15.312 1 95.38 358 ILE B C 1
ATOM 5894 O O . ILE B 1 358 ? -15.203 20.562 15.031 1 95.38 358 ILE B O 1
ATOM 5898 N N . ASN B 1 359 ? -12.945 20.438 15.461 1 98 359 ASN B N 1
ATOM 5899 C CA . ASN B 1 359 ? -12.922 21.891 15.562 1 98 359 ASN B CA 1
ATOM 5900 C C . ASN B 1 359 ? -11.664 22.484 14.938 1 98 359 ASN B C 1
ATOM 5902 O O . ASN B 1 359 ? -11.312 23.641 15.203 1 98 359 ASN B O 1
ATOM 5906 N N . ILE B 1 360 ? -10.945 21.703 14.18 1 98.56 360 ILE B N 1
ATOM 5907 C CA . ILE B 1 360 ? -9.695 22.203 13.625 1 98.56 360 ILE B CA 1
ATOM 5908 C C . ILE B 1 360 ? -9.766 22.203 12.102 1 98.56 360 ILE B C 1
ATOM 5910 O O . ILE B 1 360 ? -10.102 21.188 11.492 1 98.56 360 ILE B O 1
ATOM 5914 N N . ILE B 1 361 ? -9.492 23.328 11.516 1 98.62 361 ILE B N 1
ATOM 5915 C CA . ILE B 1 361 ? -9.234 23.422 10.078 1 98.62 361 ILE B CA 1
ATOM 5916 C C . ILE B 1 361 ? -7.742 23.219 9.82 1 98.62 361 ILE B C 1
ATOM 5918 O O . ILE B 1 361 ? -6.91 23.969 10.352 1 98.62 361 ILE B O 1
ATOM 5922 N N . ARG B 1 362 ? -7.43 22.234 9.102 1 98.5 362 ARG B N 1
ATOM 5923 C CA . ARG B 1 362 ? -6.051 21.859 8.797 1 98.5 362 ARG B CA 1
ATOM 5924 C C . ARG B 1 362 ? -5.711 22.156 7.34 1 98.5 362 ARG B C 1
ATOM 5926 O O . ARG B 1 362 ? -6.543 21.953 6.453 1 98.5 362 ARG B O 1
ATOM 5933 N N . MET B 1 363 ? -4.5 22.594 7.078 1 98.81 363 MET B N 1
ATOM 5934 C CA . MET B 1 363 ? -4.105 22.984 5.73 1 98.81 363 MET B CA 1
ATOM 5935 C C . MET B 1 363 ? -2.725 22.438 5.387 1 98.81 363 MET B C 1
ATOM 5937 O O . MET B 1 363 ? -1.773 22.625 6.148 1 98.81 363 MET B O 1
ATOM 5941 N N . LEU B 1 364 ? -2.652 21.75 4.285 1 98.75 364 LEU B N 1
ATOM 5942 C CA . LEU B 1 364 ? -1.435 21.172 3.738 1 98.75 364 LEU B CA 1
ATOM 5943 C C . LEU B 1 364 ? -1.223 21.594 2.291 1 98.75 364 LEU B C 1
ATOM 5945 O O . LEU B 1 364 ? -1.118 20.75 1.397 1 98.75 364 LEU B O 1
ATOM 5949 N N . SER B 1 365 ? -1.03 22.859 2.016 1 98.62 365 SER B N 1
ATOM 5950 C CA . SER B 1 365 ? -0.945 23.406 0.667 1 98.62 365 SER B CA 1
ATOM 5951 C C . SER B 1 365 ? 0.257 22.844 -0.085 1 98.62 365 SER B C 1
ATOM 5953 O O . SER B 1 365 ? 1.305 22.578 0.513 1 98.62 365 SER B O 1
ATOM 5955 N N . PRO B 1 366 ? 0.098 22.688 -1.423 1 98.81 366 PRO B N 1
ATOM 5956 C CA . PRO B 1 366 ? 1.294 22.406 -2.221 1 98.81 366 PRO B CA 1
ATOM 5957 C C . PRO B 1 366 ? 2.369 23.484 -2.07 1 98.81 366 PRO B C 1
ATOM 5959 O O . PRO B 1 366 ? 2.051 24.641 -1.826 1 98.81 366 PRO B O 1
ATOM 5962 N N . TYR B 1 367 ? 3.6 23.062 -2.305 1 98.81 367 TYR B N 1
ATOM 5963 C CA . TYR B 1 367 ? 4.719 23.969 -2.127 1 98.81 367 TYR B CA 1
ATOM 5964 C C . TYR B 1 367 ? 4.711 25.062 -3.201 1 98.81 367 TYR B C 1
ATOM 5966 O O . TYR B 1 367 ? 5.297 26.125 -3.018 1 98.81 367 TYR B O 1
ATOM 5974 N N . VAL B 1 368 ? 3.994 24.828 -4.301 1 98.44 368 VAL B N 1
ATOM 5975 C CA . VAL B 1 368 ? 4.008 25.719 -5.453 1 98.44 368 VAL B CA 1
ATOM 5976 C C . VAL B 1 368 ? 2.934 26.797 -5.293 1 98.44 368 VAL B C 1
ATOM 5978 O O . VAL B 1 368 ? 2.768 27.656 -6.16 1 98.44 368 VAL B O 1
ATOM 5981 N N . ILE B 1 369 ? 2.193 26.766 -4.203 1 98.81 369 ILE B N 1
ATOM 5982 C CA . ILE B 1 369 ? 1.171 27.781 -3.975 1 98.81 369 ILE B CA 1
ATOM 5983 C C . ILE B 1 369 ? 1.808 29.156 -3.994 1 98.81 369 ILE B C 1
ATOM 5985 O O . ILE B 1 369 ? 2.904 29.359 -3.465 1 98.81 369 ILE B O 1
ATOM 5989 N N . SER B 1 370 ? 1.15 30.125 -4.617 1 98.62 370 SER B N 1
ATOM 5990 C CA . SER B 1 370 ? 1.696 31.469 -4.727 1 98.62 370 SER B CA 1
ATOM 5991 C C . SER B 1 370 ? 1.368 32.312 -3.49 1 98.62 370 SER B C 1
ATOM 5993 O O . SER B 1 370 ? 0.429 31.984 -2.756 1 98.62 370 SER B O 1
ATOM 5995 N N . TYR B 1 371 ? 2.156 33.344 -3.295 1 98.75 371 TYR B N 1
ATOM 5996 C CA . TYR B 1 371 ? 1.861 34.312 -2.225 1 98.75 371 TYR B CA 1
ATOM 5997 C C . TYR B 1 371 ? 0.498 34.938 -2.43 1 98.75 371 TYR B C 1
ATOM 5999 O O . TYR B 1 371 ? -0.226 35.219 -1.465 1 98.75 371 TYR B O 1
ATOM 6007 N N . ASP B 1 372 ? 0.12 35.156 -3.68 1 98.62 372 ASP B N 1
ATOM 6008 C CA . ASP B 1 372 ? -1.192 35.719 -3.99 1 98.62 372 ASP B CA 1
ATOM 6009 C C . ASP B 1 372 ? -2.309 34.781 -3.566 1 98.62 372 ASP B C 1
ATOM 6011 O O . ASP B 1 372 ? -3.314 35.188 -2.998 1 98.62 372 ASP B O 1
ATOM 6015 N N . ASP B 1 373 ? -2.148 33.5 -3.889 1 98.75 373 ASP B N 1
ATOM 6016 C CA . ASP B 1 373 ? -3.141 32.5 -3.488 1 98.75 373 ASP B CA 1
ATOM 6017 C C . ASP B 1 373 ? -3.223 32.375 -1.968 1 98.75 373 ASP B C 1
ATOM 6019 O O . ASP B 1 373 ? -4.309 32.219 -1.41 1 98.75 373 ASP B O 1
ATOM 6023 N N . LEU B 1 374 ? -2.064 32.469 -1.319 1 98.81 374 LEU B N 1
ATOM 6024 C CA . LEU B 1 374 ? -2.045 32.438 0.14 1 98.81 374 LEU B CA 1
ATOM 6025 C C . LEU B 1 374 ? -2.793 33.625 0.716 1 98.81 374 LEU B C 1
ATOM 6027 O O . LEU B 1 374 ? -3.547 33.5 1.682 1 98.81 374 LEU B O 1
ATOM 6031 N N . SER B 1 375 ? -2.559 34.75 0.129 1 98.69 375 SER B N 1
ATOM 6032 C CA . SER B 1 375 ? -3.254 35.969 0.562 1 98.69 375 SER B CA 1
ATOM 6033 C C . SER B 1 375 ? -4.758 35.844 0.347 1 98.69 375 SER B C 1
ATOM 6035 O O . SER B 1 375 ? -5.547 36.156 1.248 1 98.69 375 SER B O 1
ATOM 6037 N N . LYS B 1 376 ? -5.145 35.438 -0.803 1 98.69 376 LYS B N 1
ATOM 6038 C CA . LYS B 1 376 ? -6.555 35.25 -1.129 1 98.69 376 LYS B CA 1
ATOM 6039 C C . LYS B 1 376 ? -7.211 34.219 -0.21 1 98.69 376 LYS B C 1
ATOM 6041 O O . LYS B 1 376 ? -8.312 34.438 0.291 1 98.69 376 LYS B O 1
ATOM 6046 N N . ALA B 1 377 ? -6.539 33.094 -0.024 1 98.81 377 ALA B N 1
ATOM 6047 C CA . ALA B 1 377 ? -7.066 32.031 0.854 1 98.81 377 ALA B CA 1
ATOM 6048 C C . ALA B 1 377 ? -7.227 32.562 2.281 1 98.81 377 ALA B C 1
ATOM 6050 O O . ALA B 1 377 ? -8.234 32.281 2.939 1 98.81 377 ALA B O 1
ATOM 6051 N N . SER B 1 378 ? -6.203 33.281 2.729 1 98.69 378 SER B N 1
ATOM 6052 C CA . SER B 1 378 ? -6.277 33.844 4.082 1 98.69 378 SER B CA 1
ATOM 6053 C C . SER B 1 378 ? -7.469 34.781 4.234 1 98.69 378 SER B C 1
ATOM 6055 O O . SER B 1 378 ? -8.133 34.781 5.27 1 98.69 378 SER B O 1
ATOM 6057 N N . SER B 1 379 ? -7.711 35.562 3.254 1 98.5 379 SER B N 1
ATOM 6058 C CA . SER B 1 379 ? -8.844 36.469 3.273 1 98.5 379 SER B CA 1
ATOM 6059 C C . SER B 1 379 ? -10.172 35.719 3.318 1 98.5 379 SER B C 1
ATOM 6061 O O . SER B 1 379 ? -11.062 36.062 4.098 1 98.5 379 SER B O 1
ATOM 6063 N N . ILE B 1 380 ? -10.281 34.719 2.502 1 98.69 380 ILE B N 1
ATOM 6064 C CA . ILE B 1 380 ? -11.5 33.938 2.443 1 98.69 380 ILE B CA 1
ATOM 6065 C C . ILE B 1 380 ? -11.727 33.25 3.779 1 98.69 380 ILE B C 1
ATOM 6067 O O . ILE B 1 380 ? -12.844 33.219 4.297 1 98.69 380 ILE B O 1
ATOM 6071 N N . ILE B 1 381 ? -10.68 32.688 4.324 1 98.75 381 ILE B N 1
ATOM 6072 C CA . ILE B 1 381 ? -10.758 32 5.605 1 98.75 381 ILE B CA 1
ATOM 6073 C C . ILE B 1 381 ? -11.188 32.969 6.699 1 98.75 381 ILE B C 1
ATOM 6075 O O . ILE B 1 381 ? -12.094 32.688 7.48 1 98.75 381 ILE B O 1
ATOM 6079 N N . GLY B 1 382 ? -10.508 34.125 6.723 1 98.06 382 GLY B N 1
ATOM 6080 C CA . GLY B 1 382 ? -10.883 35.156 7.68 1 98.06 382 GLY B CA 1
ATOM 6081 C C . GLY B 1 382 ? -12.336 35.562 7.566 1 98.06 382 GLY B C 1
ATOM 6082 O O . GLY B 1 382 ? -13.039 35.688 8.578 1 98.06 382 GLY B O 1
ATOM 6083 N N . GLU B 1 383 ? -12.773 35.781 6.387 1 97.69 383 GLU B N 1
ATOM 6084 C CA . GLU B 1 383 ? -14.156 36.188 6.137 1 97.69 383 GLU B CA 1
ATOM 6085 C C . GLU B 1 383 ? -15.133 35.094 6.621 1 97.69 383 GLU B C 1
ATOM 6087 O O . GLU B 1 383 ? -16.125 35.406 7.281 1 97.69 383 GLU B O 1
ATOM 6092 N N . SER B 1 384 ? -14.867 33.875 6.238 1 98.19 384 SER B N 1
ATOM 6093 C CA . SER B 1 384 ? -15.75 32.75 6.59 1 98.19 384 SER B CA 1
ATOM 6094 C C . SER B 1 384 ? -15.859 32.594 8.102 1 98.19 384 SER B C 1
ATOM 6096 O O . SER B 1 384 ? -16.953 32.406 8.633 1 98.19 384 SER B O 1
ATOM 6098 N N . ILE B 1 385 ? -14.75 32.688 8.797 1 98.25 385 ILE B N 1
ATOM 6099 C CA . ILE B 1 385 ? -14.734 32.531 10.25 1 98.25 385 ILE B CA 1
ATOM 6100 C C . ILE B 1 385 ? -15.445 33.719 10.906 1 98.25 385 ILE B C 1
ATOM 6102 O O . ILE B 1 385 ? -16.234 33.531 11.836 1 98.25 385 ILE B O 1
ATOM 6106 N N . ASN B 1 386 ? -15.242 34.906 10.383 1 96.56 386 ASN B N 1
ATOM 6107 C CA . ASN B 1 386 ? -15.883 36.094 10.93 1 96.56 386 ASN B CA 1
ATOM 6108 C C . ASN B 1 386 ? -17.391 36.062 10.727 1 96.56 386 ASN B C 1
ATOM 6110 O O . ASN B 1 386 ? -18.156 36.469 11.609 1 96.56 386 ASN B O 1
ATOM 6114 N N . GLU B 1 387 ? -17.781 35.656 9.57 1 96.31 387 GLU B N 1
ATOM 6115 C CA . GLU B 1 387 ? -19.219 35.531 9.297 1 96.31 387 GLU B CA 1
ATOM 6116 C C . GLU B 1 387 ? -19.875 34.531 10.234 1 96.31 387 GLU B C 1
ATOM 6118 O O . GLU B 1 387 ? -20.953 34.781 10.773 1 96.31 387 GLU B O 1
ATOM 6123 N N . TYR B 1 388 ? -19.203 33.375 10.406 1 96.12 388 TYR B N 1
ATOM 6124 C CA . TYR B 1 388 ? -19.734 32.375 11.305 1 96.12 388 TYR B CA 1
ATOM 6125 C C . TYR B 1 388 ? -19.766 32.875 12.742 1 96.12 388 TYR B C 1
ATOM 6127 O O . TYR B 1 388 ? -20.703 32.594 13.484 1 96.12 388 TYR B O 1
ATOM 6135 N N . TYR B 1 389 ? -18.75 33.562 13.133 1 94.38 389 TYR B N 1
ATOM 6136 C CA . TYR B 1 389 ? -18.672 34.156 14.469 1 94.38 389 TYR B CA 1
ATOM 6137 C C . TYR B 1 389 ? -19.859 35.062 14.734 1 94.38 389 TYR B C 1
ATOM 6139 O O . TYR B 1 389 ? -20.453 35 15.812 1 94.38 389 TYR B O 1
ATOM 6147 N N . LYS B 1 390 ? -20.25 35.812 13.773 1 93.81 390 LYS B N 1
ATOM 6148 C CA . LYS B 1 390 ? -21.391 36.719 13.906 1 93.81 390 LYS B CA 1
ATOM 6149 C C . LYS B 1 390 ? -22.688 35.938 14.078 1 93.81 390 LYS B C 1
ATOM 6151 O O . LYS B 1 390 ? -23.609 36.375 14.758 1 93.81 390 LYS B O 1
ATOM 6156 N N . GLU B 1 391 ? -22.75 34.75 13.477 1 91.31 391 GLU B N 1
ATOM 6157 C CA . GLU B 1 391 ? -23.938 33.906 13.555 1 91.31 391 GLU B CA 1
ATOM 6158 C C . GLU B 1 391 ? -24.062 33.25 14.922 1 91.31 391 GLU B C 1
ATOM 6160 O O . GLU B 1 391 ? -25.156 33.031 15.414 1 91.31 391 GLU B O 1
ATOM 6165 N N . VAL B 1 392 ? -22.984 32.875 15.469 1 88.12 392 VAL B N 1
ATOM 6166 C CA . VAL B 1 392 ? -22.984 32.125 16.703 1 88.12 392 VAL B CA 1
ATOM 6167 C C . VAL B 1 392 ? -23.078 33.062 17.906 1 88.12 392 VAL B C 1
ATOM 6169 O O . VAL B 1 392 ? -23.562 32.688 18.969 1 88.12 392 VAL B O 1
ATOM 6172 N N . ILE B 1 393 ? -22.5 34.281 17.844 1 79.25 393 ILE B N 1
ATOM 6173 C CA . ILE B 1 393 ? -22.609 35.281 18.922 1 79.25 393 ILE B CA 1
ATOM 6174 C C . ILE B 1 393 ? -24.031 35.844 18.953 1 79.25 393 ILE B C 1
ATOM 6176 O O . ILE B 1 393 ? -24.5 36.312 19.984 1 79.25 393 ILE B O 1
ATOM 6180 N N . LYS B 1 394 ? -24.75 35.75 17.891 1 68.62 394 LYS B N 1
ATOM 6181 C CA . LYS B 1 394 ? -26.156 36.156 17.938 1 68.62 394 LYS B CA 1
ATOM 6182 C C . LYS B 1 394 ? -27.016 35.094 18.609 1 68.62 394 LYS B C 1
ATOM 6184 O O . LYS B 1 394 ? -26.828 33.906 18.391 1 68.62 394 LYS B O 1
#

Foldseek 3Di:
DDDVCVVPPPPPDDDDPFAWDAWDFQWTAGPVGFIFREQCCVVQQNQRIGDDPLLVCLLVVCVVVPQFDFPVDDDPLLVLLLVLVQVLADPQFRDKWKDFAQLLLQVLVQVLLVLQFPADAEEEEALAQRDQPQARVLRHHDCVRPVVPVVPHDDRYHYDYPQDQVRLVVLVVDLRASAYEDECFGALSFRDHHDLVSLVVSQVSCVVSVHAYEYEQARVACLQQLDNGSCVVNVDHGQWYKYFRNQQVPGGMIMIIGRCSRSVSDDPPNRGDRCGSGSSSSSSNSSSSVPSDNVLSNLLQVLVVLLLVLLCVLPVPQQQWDDWDGGRSWTKTFGVAFCVQLQSQSVVVRYHFDAHDGGMTIGRTHSSDDSVSSNVSSVSSSVSSVVVSVVVVD/DDDVCVVPPPPPDDDDPFAWDAWDFQWTAGPVGFIFREQCCVVQQNQRIGDDPLLVCLLVVCVVPPQFDFPVDDDPLLVLLLVLVCVLADPQFRDKWKDFAQLLLQVLVQVLLVLQFPADAEEEEALAQRDQPQARVLRHHDCVRPVVPVVVHDDRYHYDYPQDQVRLVVLVVDLRASAYEEECFGALSFRDHHDLVSLVVSQVSCVVSVHAYEYEQARVACLQQLDNGSCVVNVDDGQWYKYFRNQQVPGGMIMIIGRCSRSVSDDPPNRGDRCGSGSSSSSSNSSSSVPSDNVLSNLLQVLVVLLLVLLCVLCVPQQQWDDWDGGRSWTKTFGVAFCVQLQSQSVVVRYHFDAHDGGMTIGRTHSSDDSVSSNVSSVSSSVSSVVVSVVVVD

Secondary structure (DSSP, 8-state):
---HHHHHB-S-SPPPS-EEEEEETTEEEETT--EEEESSHHHHT-TT-S--HHHHHHHHHHHHH-S---TTSEEHHHHHHHHHHHHHSPTT--EEEEESSHHHHHHHHHHHHHHH-S--EEEEETT----SSHHHHHT---HHHHGGGGGGS-SSEEEE-TT-GGGGHHHHH-TTEEEEEE-SSBTTTTSBPPPHHHHHHHHHHHHHTT-EEEEE-TTTTTTTTSSSSGGGGGT---SEEEE-GGGGTTS--EEEEE-HHHHTT--TTTS--SSTT-HHHHHHHHHHHHH--HHHHHHHHHHHHHHHHHHHHHHTT-TTEEEEEEETTEEEEEESS-SHHHHHHHHHHTEE-EEETTTEEEE---TT--HHHHHHHHHHHHHHHHHHHHHHH-/---HHHHHB-S-S---S-EEEEEETTEEEETT--EEEESSHHHHT-TT-S--HHHHHHHHHHHHH-S---TTSEEHHHHHHHHHHHHHSPTT--EEEEESSHHHHHHHHHHHHHHH-S--EEEEETT----SSHHHHHT---HHHHGGGGGGS-SSEEEE-TT-GGGGHHHHH-TTEEEEEE-SSBTTTTSBPPPHHHHHHHHHHHHHTT-EEEEE-TTTTTTTTSSSSGGGGGT---SEEEE-GGGGTTS--EEEEE-HHHHTT--TTTS--SSTT-HHHHHHHHHHHHH--HHHHHHHHHHHHHHHHHHHHHHTT-TTEEEEEEETTEEEEEESS-SHHHHHHHHHHTEE-EEETTTEEEE---TT--HHHHHHHHHHHHHHHHHHHHHHH-

Sequence (788 aa):
MENYEDEYIANTYQRLPVHIKNGEEARLYDENGKEYIDMMGGYGVAIFGYSNDKIKKAVCDQMDILPIAHASEYTEARNNFVKKLADSVPAGIDKFYLGNTGAEAIEAAIKVVKKSSKKHKLVAMTNSYHGKTLGALSITYSNKYRKYFDDILIKDVQFIRYNNTDDLKLLEKDDDIAAVFFEPVQGEGGINIPDYDYVRELREITEKNNIIFVADEIQSGLGRTGKMWAHQHFDITPDIITIGKGIGGGIPMSVTAGRHEFMDNLEKGEQSSTTGGNPIACAAGTAVLEQLTLDLINDVAKKGEYFRSKLNESLNDVKIVKEVRGLGLMNAIELRVKFLPVLMDLINKGVLALYSGINIIRMLSPYVISYDDLSKASSIIGESINEYYKEVIKMENYEDEYIANTYQRLPVHIKNGEEARLYDENGKEYIDMMGGYGVAIFGYSNDKIKKAVCDQMDILPIAHASEYTEARNNFVKKLADSVPAGIDKFYLGNTGAEAIEAAIKVVKKSSKKHKLVAMTNSYHGKTLGALSITYSNKYRKYFDDILIKDVQFIRYNNTDDLKLLEKDDDIAAVFFEPVQGEGGINIPDYDYVRELREITEKNNIIFVADEIQSGLGRTGKMWAHQHFDITPDIITIGKGIGGGIPMSVTAGRHEFMDNLEKGEQSSTTGGNPIACAAGTAVLEQLTLDLINDVAKKGEYFRSKLNESLNDVKIVKEVRGLGLMNAIELRVKFLPVLMDLINKGVLALYSGINIIRMLSPYVISYDDLSKASSIIGESINEYYKEVIK

pLDDT: mean 97.51, std 3.16, range [60.12, 98.94]

Organism: NCBI:txid312540

InterPro domains:
  IPR005814 Aminotransferase class-III [PF00202] (8-382)
  IPR005814 Aminotransferase class-III [PIRSF000521] (26-381)
  IPR005814 Aminotransferase class-III [cd00610] (5-385)
  IPR015421 Pyridoxal phosphate-dependent transferase, major domain [G3DSA:3.40.640.10] (52-295)
  IPR015422 Pyridoxal phosphate-dependent transferase, small domain [G3DSA:3.90.1150.10] (5-376)
  IPR015424 Pyridoxal phosphate-dependent transferase [SSF53383] (9-387)
  IPR049704 Aminotransferases class-III pyridoxal-phosphate attachment site [PS00600] (213-250)
  IPR050103 Class-III Pyridoxal-phosphate-dependent Aminotransferase [PTHR11986] (4-387)

Nearest PDB structures (foldseek):
  1wkh-assembly1_B  TM=9.686E-01  e=6.770E-45  Thermus thermophilus
  8ht4-assembly1_A  TM=9.394E-01  e=5.713E-40  Corynebacterium glutamicum ATCC 13032
  3ruy-assembly1_B  TM=9.498E-01  e=1.203E-39  Bacillus anthracis str. 'Ames Ancestor'
  7nn4-assembly2_C  TM=9.597E-01  e=1.882E-38  Mycobacterium tuberculosis H37Rv
  6hx7-assembly2_B-2  TM=9.499E-01  e=2.506E-38  Homo sapiens